Protein AF-0000000077158196 (afdb_homodimer)

Nearest PDB structures (foldseek):
  5yhv-assembly1_B  TM=9.139E-01  e=1.068E-22  Mycobacterium tuberculosis H37Rv
  5yhv-assembly1_D  TM=9.106E-01  e=1.189E-20  Mycobacterium tuberculosis H37Rv
  3t32-assembly1_B  TM=8.703E-01  e=7.965E-21  Bacillus anthracis str. 'Ames Ancestor'
  8juj-assembly1_A  TM=8.598E-01  e=1.607E-20  Bacillus cereus ATCC 14579
  8juj-assembly1_B  TM=8.607E-01  e=2.933E-20  Bacillus cereus ATCC 14579

Radius of gyration: 29.16 Å; Cα contacts (8 Å, |Δi|>4): 1876; chains: 2; bounding box: 58×90×70 Å

Secondary structure (DSSP, 8-state):
-PPPBPHHHHTPPPPHHHHHHHHHHHHHHH--SGGGGG--EE-S-----SPPPHHHHHHHHHTTT--SPPPTT--HHHHHHHHHHHHHHH-----GGGEEEESSHHHHHHHHHHHB-SEEEEEES--TTHHHHHHHTT--EEEEE--TTSS--HHHHHHHHHH---S-EEEEEESS-TTT-----HHHHHHHHHHHHHHTEEEEEE-TTGGG-SSGGG---HHHHSTTTEEEEEESTTTTS-GGG--EEEEPPTT-HHHHHHHHHHHHHHTS-S-HHHHHHHHHHHS--HHHHHHHHHHHHHHHHHHHHHHHHHHTSTT-EE---SSTTEEEEE-GGGHHHHHHTT--SHHHHHHHHHSTTT-EE-EEGGGGT--TT--EEEEE---S-HHHHHHHHHHS---SHHHHHHHHHHH-HHHHHHHHHHHHHHHHHHTTTHHHHHHHHTT-----/-PPPBPHHHHTPPPPHHHHHHHHHHHHHHH--SGGGGG--EE-S-----SPPPHHHHHHHHHTTT--SPPPTT--HHHHHHHHHHHHHHH-----GGGEEEES-HHHHHHHHHHHB-SEEEEEES--TTHHHHHHHTT--EEEEE--TTSS--HHHHHHHHHH---S-EEEEEESS-TTT-----HHHHHHHHHHHHHHTEEEEEE-TTGGG-SSGGG---HHHHSTTTEEEEEESTTTTS-GGG--EEEEPPTT-HHHHHHHHHHHHHHTS-S-HHHHHHHHHHHS--HHHHHHHHHHHHHHHHHHHHHHHHHHTSTT-EE---SSTTEEEEE-GGGHHHHHHTT--SHHHHHHHHHSTTT-EE-EEGGGGT--TT--EEEEE---S-HHHHHHHHHHS---SHHHHHHHHHHH-HHHHHHHHHHHHHHHHHHTTTHHHHHHHHTT-----

pLDDT: mean 91.24, std 12.98, range [27.39, 98.94]

Foldseek 3Di:
DDDDDDVLVVPQDDQLVVVLVVLQVQQLPPFPDPLCPVGFLDFADFFFQADQFPLLVVLLVVCVVVPDFAALQAHPLLLVLQQVLCCVQAVDNADSLQKGKFLAVLVVVLLVLLVDDDEEEEEPLAALSPVSSCSSSPHHYDYQYDDPLSDGDLVSVLVVLVPGPILEYEYEAEAVGPQALDHDFPVNLLSNLVSCVVRVYAYEYEDQFLLLQLPNVRDHGNCVNNQQRYKYKYFCGALSSPNVLRMIMIGHGPPCVVVSVVSSVSSCVPPNHRDNSSSSSCSVCSHDDPSNVVSSNLSSNLLLLLQVLLQVLQPVQPPKHKRRHRGRQKIKIFNVSCLVLCVVLVNQFLVSVQVLCCHPPNNHHWAASVSSVHDRRGNMTMTGRNQFNNHVLSVVCVVPPQDDNVSSNVSCVVTPVSSVSNSVSVSVVSVCSVVVVSVVSVVVVVPDCDDD/DDDDDDPLVVPQDPQLVVVLVVLQVQQLPPFPDPLCPVGFLDFADAFFQADQFPLLVVLLVVCVVVPDFAALQAHPLLLVLQQVLCCVQAVDNADSLQKGKFLAVLVVVLLVLLVDDDEEEEEPLAALSPVSSCSSSPHHYDYQYDDPLSDGDLVSVLVVLVPGPILEYEYEAEAVGPQALDHDFPVNLLSNLVSCVVRVYAYEYEDQFLLLQLPNVRDHGNCVNNQQRYKYKYFCGALSSPNVLRMIMIGHGPPCVVVSVVSSVSSCVPPNHRDNSSSSSCSVCSHDDPSNVVSSNLSSNLLLLLQVLLQVLQPVQPPKHKRRHRGRQKIKIFNVSCLVLCVVLVNQFLVSVQVLCCHPPNNHHWAASVSSVHDRRGNMTMTGRNQFNNHVLSVVCVVPPDDDNVSSNVSCVVTPVSSVSNSVSVSVVSVCSVVVVSVVSVVVVVPDCPDD

Sequence (904 aa):
MKFVVDQQVEDIEMPENLKLNTFLQEFHSDCTHPECGFGFYGFAFGQSPFPVPRLIQEALIKNVNKGEYAAVPGIPELRNAISKYNKHYFGMDVSPDRIYVGPGTKELIFNLLEILHGTVILPTPAWLGYLPQIRFLKKNYHMLPTRANKKIAPNDLRRLALRLQDRQKILILNNPHNPTGLLYNRLELEEIADVCRELNITVISDEIYAQTTYDFSKFVSMGKIYPEGTFVTNGLSKSHAAGGYRLGYVILPQHATDLRTQFKKILATEYTAVSTPIQHAAVPGFEISHEMDEYFEITRNIHKIMGEYTYHRLTSIDGIKATKPEATFYLLADFNAYAPELQKAKIRTSQKLSESLIVHPYHTAIVGGDSLVLERTDFSARIAYVDYDGAAVYQNYQENRPKTHSERTEFVTKNAPKIVSGLDMIEKFFGSLKKDAVDELMLIKNNLKIPNMKFVVDQQVEDIEMPENLKLNTFLQEFHSDCTHPECGFGFYGFAFGQSPFPVPRLIQEALIKNVNKGEYAAVPGIPELRNAISKYNKHYFGMDVSPDRIYVGPGTKELIFNLLEILHGTVILPTPAWLGYLPQIRFLKKNYHMLPTRANKKIAPNDLRRLALRLQDRQKILILNNPHNPTGLLYNRLELEEIADVCRELNITVISDEIYAQTTYDFSKFVSMGKIYPEGTFVTNGLSKSHAAGGYRLGYVILPQHATDLRTQFKKILATEYTAVSTPIQHAAVPGFEISHEMDEYFEITRNIHKIMGEYTYHRLTSIDGIKATKPEATFYLLADFNAYAPELQKAKIRTSQKLSESLIVHPYHTAIVGGDSLVLERTDFSARIAYVDYDGAAVYQNYQENRPKTHSERTEFVTKNAPKIVSGLDMIEKFFGSLKKDAVDELMLIKNNLKIPN

Organism: Nitrosopumilus maritimus (strain SCM1) (NCBI:txid436308)

Solvent-accessible surface area (backbone atoms only — not comparable to full-atom values): 45191 Å² total; per-residue (Å²): 113,85,81,56,60,28,64,56,58,72,67,48,66,69,40,44,66,55,48,49,50,49,48,55,54,52,48,59,70,66,49,80,50,75,82,38,73,83,51,62,26,52,18,49,64,84,55,49,44,39,61,40,48,65,62,27,34,53,34,29,55,75,27,53,67,41,20,55,72,41,49,48,48,42,49,67,69,35,33,46,22,46,25,52,34,34,32,72,78,55,67,32,89,51,62,41,89,41,36,36,42,29,47,17,44,61,28,47,52,49,52,48,59,64,39,44,41,52,36,34,37,40,48,31,67,27,53,48,65,55,61,53,41,37,53,56,70,67,48,55,68,46,79,39,76,34,48,96,85,68,40,83,47,48,68,58,52,45,56,52,54,70,72,50,82,58,90,30,36,34,36,56,42,57,46,33,23,55,43,36,2,38,65,64,43,63,68,59,48,48,50,42,39,51,46,25,64,73,66,52,35,34,31,44,34,40,29,49,32,49,66,25,26,55,61,57,88,55,64,60,50,61,44,62,75,34,34,53,43,17,33,34,28,28,54,31,36,47,62,41,10,21,39,4,54,27,42,12,32,36,36,55,28,53,81,44,63,73,53,50,58,53,50,50,40,51,44,42,58,41,44,41,34,46,33,27,26,52,47,55,9,44,26,59,67,31,39,93,46,69,68,56,52,51,51,39,52,54,54,19,49,52,35,44,50,42,44,51,52,52,44,53,58,48,50,65,37,87,67,33,44,58,42,71,52,46,18,48,53,30,21,27,35,35,43,54,72,43,45,68,50,33,43,74,62,69,36,70,31,9,58,48,46,30,55,60,33,40,35,89,90,39,21,26,38,48,35,25,13,43,46,23,64,40,57,49,71,36,40,28,29,34,41,21,66,44,45,45,57,26,57,59,43,52,52,50,42,73,75,55,67,64,84,46,72,69,43,40,52,51,48,41,58,71,52,24,48,46,50,52,51,28,53,50,29,53,52,49,51,58,54,40,47,71,69,67,55,42,68,61,61,58,64,57,51,80,69,56,84,71,84,132,113,87,82,57,59,29,66,57,58,70,67,48,66,70,40,44,65,56,50,48,49,49,47,54,54,52,49,56,70,67,49,80,51,76,82,38,73,82,49,60,26,52,18,49,65,86,55,50,44,40,61,38,48,64,62,25,33,54,35,30,54,75,28,53,67,41,21,54,70,42,49,48,48,42,49,68,69,36,32,46,22,46,24,51,35,35,32,73,78,55,66,32,88,50,62,40,90,42,36,34,42,28,47,17,44,63,29,46,52,48,52,48,58,66,39,44,41,51,37,35,37,39,47,30,67,27,52,49,66,56,61,54,41,40,53,58,69,66,47,53,70,46,78,40,76,34,48,97,86,68,43,83,48,46,67,61,52,45,56,54,54,70,70,49,84,60,92,29,35,34,35,56,42,56,45,33,24,55,42,36,3,38,64,66,44,62,68,60,49,48,49,42,41,50,46,25,64,73,67,51,35,34,32,43,32,40,29,49,31,50,68,24,26,54,59,60,88,54,65,62,50,61,45,62,75,33,34,52,40,17,33,35,27,29,54,32,35,48,64,41,10,21,38,4,53,28,42,12,32,36,36,55,28,53,80,44,64,73,53,50,60,53,51,49,40,51,44,43,59,40,44,41,35,45,33,27,26,52,47,55,11,45,26,58,67,32,39,93,47,69,67,57,52,50,50,39,50,51,52,19,50,50,34,43,50,42,45,52,51,51,43,51,58,49,49,66,38,88,66,32,44,59,42,72,52,45,18,47,52,30,20,27,37,35,42,53,72,44,45,68,51,32,44,74,61,69,36,69,31,10,58,48,46,29,54,61,33,41,36,88,90,39,20,24,37,47,34,24,15,42,48,23,64,38,55,51,70,36,39,29,28,33,42,21,68,45,46,44,59,25,55,59,43,53,52,50,41,73,75,56,67,61,82,45,72,68,43,41,52,50,47,40,58,72,52,24,48,44,52,51,51,31,52,49,28,52,50,49,52,59,53,41,49,70,69,68,57,41,66,61,60,59,64,58,51,80,68,56,84,72,82,130

Structure (mmCIF, N/CA/C/O backbone):
data_AF-0000000077158196-model_v1
#
loop_
_entity.id
_entity.type
_entity.pdbx_description
1 polymer Aminotransferase
#
loop_
_atom_site.group_PDB
_atom_site.id
_atom_site.type_symbol
_atom_site.label_atom_id
_atom_site.label_alt_id
_atom_site.label_comp_id
_atom_site.label_asym_id
_atom_site.label_entity_id
_atom_site.label_seq_id
_atom_site.pdbx_PDB_ins_code
_atom_site.Cartn_x
_atom_site.Cartn_y
_atom_site.Cartn_z
_atom_site.occupancy
_atom_site.B_iso_or_equiv
_atom_site.auth_seq_id
_atom_site.auth_comp_id
_atom_site.auth_asym_id
_atom_site.auth_atom_id
_atom_site.pdbx_PDB_model_num
ATOM 1 N N . MET A 1 1 ? -25.953 11.32 -9.82 1 73.56 1 MET A N 1
ATOM 2 C CA . MET A 1 1 ? -24.781 11.828 -10.523 1 73.56 1 MET A CA 1
ATOM 3 C C . MET A 1 1 ? -24.016 10.703 -11.195 1 73.56 1 MET A C 1
ATOM 5 O O . MET A 1 1 ? -23.891 9.609 -10.641 1 73.56 1 MET A O 1
ATOM 9 N N . LYS A 1 2 ? -23.797 10.836 -12.477 1 79.88 2 LYS A N 1
ATOM 10 C CA . LYS A 1 2 ? -22.984 9.875 -13.219 1 79.88 2 LYS A CA 1
ATOM 11 C C . LYS A 1 2 ? -21.516 10.266 -13.188 1 79.88 2 LYS A C 1
ATOM 13 O O . LYS A 1 2 ? -21.172 11.43 -13.406 1 79.88 2 LYS A O 1
ATOM 18 N N . PHE A 1 3 ? -20.719 9.391 -12.719 1 82.5 3 PHE A N 1
ATOM 19 C CA . PHE A 1 3 ? -19.297 9.664 -12.641 1 82.5 3 PHE A CA 1
ATOM 20 C C . PHE A 1 3 ? -18.594 9.25 -13.93 1 82.5 3 PHE A C 1
ATOM 22 O O . PHE A 1 3 ? -18.922 8.219 -14.523 1 82.5 3 PHE A O 1
ATOM 29 N N . VAL A 1 4 ? -17.734 10.117 -14.375 1 79.44 4 VAL A N 1
ATOM 30 C CA . VAL A 1 4 ? -16.953 9.82 -15.57 1 79.44 4 VAL A CA 1
ATOM 31 C C . VAL A 1 4 ? -15.617 9.211 -15.172 1 79.44 4 VAL A C 1
ATOM 33 O O . VAL A 1 4 ? -14.867 9.805 -14.391 1 79.44 4 VAL A O 1
ATOM 36 N N . VAL A 1 5 ? -15.398 8 -15.641 1 79.62 5 VAL A N 1
ATOM 37 C CA . VAL A 1 5 ? -14.172 7.277 -15.336 1 79.62 5 VAL A CA 1
ATOM 38 C C . VAL A 1 5 ? -13.219 7.352 -16.531 1 79.62 5 VAL A C 1
ATOM 40 O O . VAL A 1 5 ? -13.664 7.469 -17.672 1 79.62 5 VAL A O 1
ATOM 43 N N . ASP A 1 6 ? -11.992 7.441 -16.219 1 77.5 6 ASP A N 1
ATOM 44 C CA . ASP A 1 6 ? -10.992 7.477 -17.281 1 77.5 6 ASP A CA 1
ATOM 45 C C . ASP A 1 6 ? -11.117 6.258 -18.188 1 77.5 6 ASP A C 1
ATOM 47 O O . ASP A 1 6 ? -11.359 5.148 -17.719 1 77.5 6 ASP A O 1
ATOM 51 N N . GLN A 1 7 ? -11 6.457 -19.438 1 70.25 7 GLN A N 1
ATOM 52 C CA . GLN A 1 7 ? -11.188 5.426 -20.453 1 70.25 7 GLN A CA 1
ATOM 53 C C . GLN A 1 7 ? -10.234 4.258 -20.219 1 70.25 7 GLN A C 1
ATOM 55 O O . GLN A 1 7 ? -10.586 3.102 -20.469 1 70.25 7 GLN A O 1
ATOM 60 N N . GLN A 1 8 ? -9.086 4.625 -19.719 1 69.25 8 GLN A N 1
ATOM 61 C CA . GLN A 1 8 ? -8.094 3.582 -19.469 1 69.25 8 GLN A CA 1
ATOM 62 C C . GLN A 1 8 ? -8.594 2.588 -18.422 1 69.25 8 GLN A C 1
ATOM 64 O O . GLN A 1 8 ? -8.273 1.398 -18.484 1 69.25 8 GLN A O 1
ATOM 69 N N . VAL A 1 9 ? -9.359 3.066 -17.578 1 70 9 VAL A N 1
ATOM 70 C CA . VAL A 1 9 ? -9.891 2.234 -16.5 1 70 9 VAL A CA 1
ATOM 71 C C . VAL A 1 9 ? -11.039 1.373 -17.031 1 70 9 VAL A C 1
ATOM 73 O O . VAL A 1 9 ? -11.148 0.197 -16.688 1 70 9 VAL A O 1
ATOM 76 N N . GLU A 1 10 ? -11.766 1.949 -17.875 1 68.81 10 GLU A N 1
ATOM 77 C CA . GLU A 1 10 ? -12.898 1.229 -18.453 1 68.81 10 GLU A CA 1
ATOM 78 C C . GLU A 1 10 ? -12.43 0.045 -19.297 1 68.81 10 GLU A C 1
ATOM 80 O O . GLU A 1 10 ? -13.102 -0.982 -19.375 1 68.81 10 GLU A O 1
ATOM 85 N N . ASP A 1 11 ? -11.258 0.21 -19.812 1 64.81 11 ASP A N 1
ATOM 86 C CA . ASP A 1 11 ? -10.766 -0.783 -20.766 1 64.81 11 ASP A CA 1
ATOM 87 C C . ASP A 1 11 ? -10.039 -1.915 -20.031 1 64.81 11 ASP A C 1
ATOM 89 O O . ASP A 1 11 ? -9.703 -2.934 -20.641 1 64.81 11 ASP A O 1
ATOM 93 N N . ILE A 1 12 ? -9.852 -1.653 -18.781 1 66.25 12 ILE A N 1
ATOM 94 C CA . ILE A 1 12 ? -9.133 -2.684 -18.047 1 66.25 12 ILE A CA 1
ATOM 95 C C . ILE A 1 12 ? -10.078 -3.838 -17.719 1 66.25 12 ILE A C 1
ATOM 97 O O . ILE A 1 12 ? -11.18 -3.621 -17.203 1 66.25 12 ILE A O 1
ATOM 101 N N . GLU A 1 13 ? -9.68 -4.988 -18.297 1 64.31 13 GLU A N 1
ATOM 102 C CA . GLU A 1 13 ? -10.43 -6.188 -17.922 1 64.31 13 GLU A CA 1
ATOM 103 C C . GLU A 1 13 ? -10.242 -6.527 -16.453 1 64.31 13 GLU A C 1
ATOM 105 O O . GLU A 1 13 ? -9.227 -6.156 -15.852 1 64.31 13 GLU A O 1
ATOM 110 N N . MET A 1 14 ? -11.234 -6.98 -15.891 1 65.62 14 MET A N 1
ATOM 111 C CA . MET A 1 14 ? -11.133 -7.48 -14.523 1 65.62 14 MET A CA 1
ATOM 112 C C . MET A 1 14 ? -9.953 -8.43 -14.375 1 65.62 14 MET A C 1
ATOM 114 O O . MET A 1 14 ? -9.773 -9.336 -15.195 1 65.62 14 MET A O 1
ATOM 118 N N . PRO A 1 15 ? -9.109 -8.008 -13.359 1 61.53 15 PRO A N 1
ATOM 119 C CA . PRO A 1 15 ? -8.023 -8.969 -13.148 1 61.53 15 PRO A CA 1
ATOM 120 C C . PRO A 1 15 ? -8.539 -10.398 -12.953 1 61.53 15 PRO A C 1
ATOM 122 O O . PRO A 1 15 ? -9.602 -10.602 -12.367 1 61.53 15 PRO A O 1
ATOM 125 N N . GLU A 1 16 ? -7.863 -11.211 -13.586 1 62.12 16 GLU A N 1
ATOM 126 C CA . GLU A 1 16 ? -8.266 -12.617 -13.625 1 62.12 16 GLU A CA 1
ATOM 127 C C . GLU A 1 16 ? -8.461 -13.164 -12.211 1 62.12 16 GLU A C 1
ATOM 129 O O . GLU A 1 16 ? -9.359 -13.984 -11.984 1 62.12 16 GLU A O 1
ATOM 134 N N . ASN A 1 17 ? -7.664 -12.617 -11.281 1 60.25 17 ASN A N 1
ATOM 135 C CA . ASN A 1 17 ? -7.816 -13.062 -9.906 1 60.25 17 ASN A CA 1
ATOM 136 C C . ASN A 1 17 ? -9.188 -12.703 -9.352 1 60.25 17 ASN A C 1
ATOM 138 O O . ASN A 1 17 ? -9.797 -13.484 -8.617 1 60.25 17 ASN A O 1
ATOM 142 N N . LEU A 1 18 ? -9.57 -11.5 -9.648 1 61.88 18 LEU A N 1
ATOM 143 C CA . LEU A 1 18 ? -10.883 -11.062 -9.188 1 61.88 18 LEU A CA 1
ATOM 144 C C . LEU A 1 18 ? -11.992 -11.844 -9.891 1 61.88 18 LEU A C 1
ATOM 146 O O . LEU A 1 18 ? -13 -12.195 -9.273 1 61.88 18 LEU A O 1
ATOM 150 N N . LYS A 1 19 ? -11.727 -12.07 -11.172 1 64.12 19 LYS A N 1
ATOM 151 C CA . LYS A 1 19 ? -12.688 -12.875 -11.914 1 64.12 19 LYS A CA 1
ATOM 152 C C . LYS A 1 19 ? -12.859 -14.25 -11.273 1 64.12 19 LYS A C 1
ATOM 154 O O . LYS A 1 19 ? -13.984 -14.719 -11.078 1 64.12 19 LYS A O 1
ATOM 159 N N . LEU A 1 20 ? -11.75 -14.758 -10.93 1 64.94 20 LEU A N 1
ATOM 160 C CA . LEU A 1 20 ? -11.75 -16.078 -10.32 1 64.94 20 LEU A CA 1
ATOM 161 C C . LEU A 1 20 ? -12.477 -16.062 -8.977 1 64.94 20 LEU A C 1
ATOM 163 O O . LEU A 1 20 ? -13.297 -16.938 -8.703 1 64.94 20 LEU A O 1
ATOM 167 N N . ASN A 1 21 ? -12.156 -15.031 -8.203 1 61.69 21 ASN A N 1
ATOM 168 C CA . ASN A 1 21 ? -12.773 -14.922 -6.883 1 61.69 21 ASN A CA 1
ATOM 169 C C . ASN A 1 21 ? -14.289 -14.734 -6.988 1 61.69 21 ASN A C 1
ATOM 171 O O . ASN A 1 21 ? -15.047 -15.344 -6.234 1 61.69 21 ASN A O 1
ATOM 175 N N . THR A 1 22 ? -14.57 -13.867 -7.879 1 57.78 22 THR A N 1
ATOM 176 C CA . THR A 1 22 ? -15.992 -13.625 -8.109 1 57.78 22 THR A CA 1
ATOM 177 C C . THR A 1 22 ? -16.688 -14.898 -8.562 1 57.78 22 THR A C 1
ATOM 179 O O . THR A 1 22 ? -17.781 -15.227 -8.07 1 57.78 22 THR A O 1
ATOM 182 N N . PHE A 1 23 ? -15.992 -15.516 -9.43 1 59.34 23 PHE A N 1
ATOM 183 C CA . PHE A 1 23 ? -16.531 -16.766 -9.945 1 59.34 23 PHE A CA 1
ATOM 184 C C . PHE A 1 23 ? -16.703 -17.797 -8.836 1 59.34 23 PHE A C 1
ATOM 186 O O . PHE A 1 23 ? -17.75 -18.422 -8.711 1 59.34 23 PHE A O 1
ATOM 193 N N . LEU A 1 24 ? -15.758 -17.906 -8.008 1 67.5 24 LEU A N 1
ATOM 194 C CA . LEU A 1 24 ? -15.789 -18.875 -6.918 1 67.5 24 LEU A CA 1
ATOM 195 C C . LEU A 1 24 ? -16.875 -18.516 -5.906 1 67.5 24 LEU A C 1
ATOM 197 O O . LEU A 1 24 ? -17.562 -19.406 -5.395 1 67.5 24 LEU A O 1
ATOM 201 N N . GLN A 1 25 ? -17 -17.25 -5.66 1 59.78 25 GLN A N 1
ATOM 202 C CA . GLN A 1 25 ? -18.031 -16.812 -4.723 1 59.78 25 GLN A CA 1
ATOM 203 C C . GLN A 1 25 ? -19.422 -17.016 -5.297 1 59.78 25 GLN A C 1
ATOM 205 O O . GLN A 1 25 ? -20.328 -17.484 -4.602 1 59.78 25 GLN A O 1
ATOM 210 N N . GLU A 1 26 ? -19.594 -16.625 -6.5 1 56.56 26 GLU A N 1
ATOM 211 C CA . GLU A 1 26 ? -20.875 -16.734 -7.164 1 56.56 26 GLU A CA 1
ATOM 212 C C . GLU A 1 26 ? -21.297 -18.188 -7.316 1 56.56 26 GLU A C 1
ATOM 214 O O . GLU A 1 26 ? -22.469 -18.531 -7.125 1 56.56 26 GLU A O 1
ATOM 219 N N . PHE A 1 27 ? -20.453 -18.984 -7.617 1 57.09 27 PHE A N 1
ATOM 220 C CA . PHE A 1 27 ? -20.781 -20.406 -7.801 1 57.09 27 PHE A CA 1
ATOM 221 C C . PHE A 1 27 ? -21.203 -21.031 -6.48 1 57.09 27 PHE A C 1
ATOM 223 O O . PHE A 1 27 ? -22.141 -21.828 -6.441 1 57.09 27 PHE A O 1
ATOM 230 N N . HIS A 1 28 ? -20.5 -20.703 -5.461 1 58.88 28 HIS A N 1
ATOM 231 C CA . HIS A 1 28 ? -20.891 -21.234 -4.16 1 58.88 28 HIS A CA 1
ATOM 232 C C . HIS A 1 28 ? -22.344 -20.891 -3.844 1 58.88 28 HIS A C 1
ATOM 234 O O . HIS A 1 28 ? -23.078 -21.734 -3.328 1 58.88 28 HIS A O 1
ATOM 240 N N . SER A 1 29 ? -22.797 -19.875 -4.301 1 55.72 29 SER A N 1
ATOM 241 C CA . SER A 1 29 ? -24.125 -19.391 -3.953 1 55.72 29 SER A CA 1
ATOM 242 C C . SER A 1 29 ? -25.203 -20.062 -4.809 1 55.72 29 SER A C 1
ATOM 244 O O . SER A 1 29 ? -26.297 -20.328 -4.332 1 55.72 29 SER A O 1
ATOM 246 N N . ASP A 1 30 ? -24.891 -20.5 -5.941 1 60.06 30 ASP A N 1
ATOM 247 C CA . ASP A 1 30 ? -25.938 -20.891 -6.867 1 60.06 30 ASP A CA 1
ATOM 248 C C . ASP A 1 30 ? -26.094 -22.422 -6.906 1 60.06 30 ASP A C 1
ATOM 250 O O . ASP A 1 30 ? -27.078 -22.938 -7.426 1 60.06 30 ASP A O 1
ATOM 254 N N . CYS A 1 31 ? -25.094 -23.078 -6.406 1 64.5 31 CYS A N 1
ATOM 255 C CA . CYS A 1 31 ? -25.203 -24.531 -6.457 1 64.5 31 CYS A CA 1
ATOM 256 C C . CYS A 1 31 ? -26.094 -25.062 -5.34 1 64.5 31 CYS A C 1
ATOM 258 O O . CYS A 1 31 ? -25.781 -24.922 -4.16 1 64.5 31 CYS A O 1
ATOM 260 N N . THR A 1 32 ? -27.297 -25.531 -5.691 1 65.25 32 THR A N 1
ATOM 261 C CA . THR A 1 32 ? -28.312 -25.969 -4.73 1 65.25 32 THR A CA 1
ATOM 262 C C . THR A 1 32 ? -28.156 -27.453 -4.43 1 65.25 32 THR A C 1
ATOM 264 O O . THR A 1 32 ? -28.859 -28 -3.566 1 65.25 32 THR A O 1
ATOM 267 N N . HIS A 1 33 ? -27.219 -28.016 -5.168 1 72.75 33 HIS A N 1
ATOM 268 C CA . HIS A 1 33 ? -27.031 -29.438 -4.895 1 72.75 33 HIS A CA 1
ATOM 269 C C . HIS A 1 33 ? -26.422 -29.656 -3.516 1 72.75 33 HIS A C 1
ATOM 271 O O . HIS A 1 33 ? -25.531 -28.906 -3.104 1 72.75 33 HIS A O 1
ATOM 277 N N . PRO A 1 34 ? -26.953 -30.547 -2.799 1 69.31 34 PRO A N 1
ATOM 278 C CA . PRO A 1 34 ? -26.438 -30.781 -1.447 1 69.31 34 PRO A CA 1
ATOM 279 C C . PRO A 1 34 ? -24.938 -31.016 -1.417 1 69.31 34 PRO A C 1
ATOM 281 O O . PRO A 1 34 ? -24.266 -30.625 -0.458 1 69.31 34 PRO A O 1
ATOM 284 N N . GLU A 1 35 ? -24.422 -31.625 -2.521 1 70.44 35 GLU A N 1
ATOM 285 C CA . GLU A 1 35 ? -23 -31.938 -2.582 1 70.44 35 GLU A CA 1
ATOM 286 C C . GLU A 1 35 ? -22.156 -30.672 -2.768 1 70.44 35 GLU A C 1
ATOM 288 O O . GLU A 1 35 ? -20.938 -30.703 -2.637 1 70.44 35 GLU A O 1
ATOM 293 N N . CYS A 1 36 ? -22.938 -29.641 -2.926 1 72.38 36 CYS A N 1
ATOM 294 C CA . CYS A 1 36 ? -22.203 -28.391 -3.172 1 72.38 36 CYS A CA 1
ATOM 295 C C . CYS A 1 36 ? -21.906 -27.672 -1.864 1 72.38 36 CYS A C 1
ATOM 297 O O . CYS A 1 36 ? -21.219 -26.641 -1.859 1 72.38 36 CYS A O 1
ATOM 299 N N . GLY A 1 37 ? -22.281 -28.203 -0.825 1 73.19 37 GLY A N 1
ATOM 300 C CA . GLY A 1 37 ? -22.125 -27.578 0.479 1 73.19 37 GLY A CA 1
ATOM 301 C C . GLY A 1 37 ? -20.688 -27.516 0.938 1 73.19 37 GLY A C 1
ATOM 302 O O . GLY A 1 37 ? -20.312 -26.625 1.713 1 73.19 37 GLY A O 1
ATOM 303 N N . PHE A 1 38 ? -19.828 -28.484 0.391 1 75.38 38 PHE A N 1
ATOM 304 C CA . PHE A 1 38 ? -18.469 -28.484 0.893 1 75.38 38 PHE A CA 1
ATOM 305 C C . PHE A 1 38 ? -17.625 -27.453 0.154 1 75.38 38 PHE A C 1
ATOM 307 O O . PHE A 1 38 ? -16.484 -27.172 0.547 1 75.38 38 PHE A O 1
ATOM 314 N N . GLY A 1 39 ? -18.25 -27.016 -0.912 1 80.69 39 GLY A N 1
ATOM 315 C CA . GLY A 1 39 ? -17.516 -26.031 -1.685 1 80.69 39 GLY A CA 1
ATOM 316 C C . GLY A 1 39 ? -16.844 -26.625 -2.91 1 80.69 39 GLY A C 1
ATOM 317 O O . GLY A 1 39 ? -17.5 -27.266 -3.73 1 80.69 39 GLY A O 1
ATOM 318 N N . PHE A 1 40 ? -15.586 -26.328 -3.111 1 85.94 40 PHE A N 1
ATOM 319 C CA . PHE A 1 40 ? -14.859 -26.781 -4.293 1 85.94 40 PHE A CA 1
ATOM 320 C C . PHE A 1 40 ? -13.445 -27.219 -3.924 1 85.94 40 PHE A C 1
ATOM 322 O O . PHE A 1 40 ? -12.945 -26.875 -2.85 1 85.94 40 PHE A O 1
ATOM 329 N N . TYR A 1 41 ? -12.898 -28.062 -4.809 1 89.5 41 TYR A N 1
ATOM 330 C CA . TYR A 1 41 ? -11.469 -28.344 -4.777 1 89.5 41 TYR A CA 1
ATOM 331 C C . TYR A 1 41 ? -10.672 -27.172 -5.352 1 89.5 41 TYR A C 1
ATOM 333 O O . TYR A 1 41 ? -10.852 -26.812 -6.516 1 89.5 41 TYR A O 1
ATOM 341 N N . GLY A 1 42 ? -9.805 -26.578 -4.531 1 90.25 42 GLY A N 1
ATOM 342 C CA . GLY A 1 42 ? -9.18 -25.312 -4.871 1 90.25 42 GLY A CA 1
ATOM 343 C C . GLY A 1 42 ? -7.828 -25.469 -5.539 1 90.25 42 GLY A C 1
ATOM 344 O O . GLY A 1 42 ? -6.812 -25.625 -4.859 1 90.25 42 GLY A O 1
ATOM 345 N N . PHE A 1 43 ? -7.789 -25.344 -6.887 1 94.31 43 PHE A N 1
ATOM 346 C CA . PHE A 1 43 ? -6.531 -25.359 -7.625 1 94.31 43 PHE A CA 1
ATOM 347 C C . PHE A 1 43 ? -6.258 -23.984 -8.242 1 94.31 43 PHE A C 1
ATOM 349 O O . PHE A 1 43 ? -5.273 -23.812 -8.961 1 94.31 43 PHE A O 1
ATOM 356 N N . ALA A 1 44 ? -7.074 -23 -7.918 1 90.25 44 ALA A N 1
ATOM 357 C CA . ALA A 1 44 ? -6.984 -21.719 -8.602 1 90.25 44 ALA A CA 1
ATOM 358 C C . ALA A 1 44 ? -6.16 -20.719 -7.793 1 90.25 44 ALA A C 1
ATOM 360 O O . ALA A 1 44 ? -5.367 -19.969 -8.352 1 90.25 44 ALA A O 1
ATOM 361 N N . PHE A 1 45 ? -6.293 -20.688 -6.508 1 83.75 45 PHE A N 1
ATOM 362 C CA . PHE A 1 45 ? -5.645 -19.672 -5.684 1 83.75 45 PHE A CA 1
ATOM 363 C C . PHE A 1 45 ? -4.234 -20.094 -5.309 1 83.75 45 PHE A C 1
ATOM 365 O O . PHE A 1 45 ? -4.016 -21.234 -4.867 1 83.75 45 PHE A O 1
ATOM 372 N N . GLY A 1 46 ? -3.338 -19.266 -5.535 1 88.44 46 GLY A N 1
ATOM 373 C CA . GLY A 1 46 ? -1.934 -19.547 -5.285 1 88.44 46 GLY A CA 1
ATOM 374 C C . GLY A 1 46 ? -1.408 -18.875 -4.027 1 88.44 46 GLY A C 1
ATOM 375 O O . GLY A 1 46 ? -0.565 -17.969 -4.105 1 88.44 46 GLY A O 1
ATOM 376 N N . GLN A 1 47 ? -1.812 -19.312 -2.883 1 92.44 47 GLN A N 1
ATOM 377 C CA . GLN A 1 47 ? -1.352 -18.828 -1.585 1 92.44 47 GLN A CA 1
ATOM 378 C C . GLN A 1 47 ? -0.722 -19.953 -0.773 1 92.44 47 GLN A C 1
ATOM 380 O O . GLN A 1 47 ? -1.298 -21.047 -0.654 1 92.44 47 GLN A O 1
ATOM 385 N N . SER A 1 48 ? 0.506 -19.672 -0.281 1 96.62 48 SER A N 1
ATOM 386 C CA . SER A 1 48 ? 1.141 -20.672 0.582 1 96.62 48 SER A CA 1
ATOM 387 C C . SER A 1 48 ? 0.254 -21.016 1.773 1 96.62 48 SER A C 1
ATOM 389 O O . SER A 1 48 ? -0.233 -20.125 2.471 1 96.62 48 SER A O 1
ATOM 391 N N . PRO A 1 49 ? 0.033 -22.281 2.014 1 97.06 49 PRO A N 1
ATOM 392 C CA . PRO A 1 49 ? -0.939 -22.672 3.037 1 97.06 49 PRO A CA 1
ATOM 393 C C . PRO A 1 49 ? -0.332 -22.719 4.438 1 97.06 49 PRO A C 1
ATOM 395 O O . PRO A 1 49 ? -1.051 -22.922 5.418 1 97.06 49 PRO A O 1
ATOM 398 N N . PHE A 1 50 ? 0.914 -22.531 4.605 1 98.56 50 PHE A N 1
ATOM 399 C CA . PHE A 1 50 ? 1.616 -22.781 5.859 1 98.56 50 PHE A CA 1
ATOM 400 C C . PHE A 1 50 ? 1.412 -21.625 6.828 1 98.56 50 PHE A C 1
ATOM 402 O O . PHE A 1 50 ? 0.99 -20.531 6.426 1 98.56 50 PHE A O 1
ATOM 409 N N . PRO A 1 51 ? 1.653 -21.859 8.102 1 98.06 51 PRO A N 1
ATOM 410 C CA . PRO A 1 51 ? 1.58 -20.75 9.062 1 98.06 51 PRO A CA 1
ATOM 411 C C . PRO A 1 51 ? 2.713 -19.734 8.883 1 98.06 51 PRO A C 1
ATOM 413 O O . PRO A 1 51 ? 3.824 -20.125 8.5 1 98.06 51 PRO A O 1
ATOM 416 N N . VAL A 1 52 ? 2.42 -18.516 9.195 1 98.75 52 VAL A N 1
ATOM 417 C CA . VAL A 1 52 ? 3.488 -17.531 9.297 1 98.75 52 VAL A CA 1
ATOM 418 C C . VAL A 1 52 ? 4.535 -18 10.305 1 98.75 52 VAL A C 1
ATOM 420 O O . VAL A 1 52 ? 4.191 -18.453 11.398 1 98.75 52 VAL A O 1
ATOM 423 N N . PRO A 1 53 ? 5.805 -17.953 9.977 1 98.75 53 PRO A N 1
ATOM 424 C CA . PRO A 1 53 ? 6.844 -18.406 10.906 1 98.75 53 PRO A CA 1
ATOM 425 C C . PRO A 1 53 ? 6.727 -17.75 12.289 1 98.75 53 PRO A C 1
ATOM 427 O O . PRO A 1 53 ? 6.414 -16.562 12.391 1 98.75 53 PRO A O 1
ATOM 430 N N . ARG A 1 54 ? 7.031 -18.531 13.258 1 98.44 54 ARG A N 1
ATOM 431 C CA . ARG A 1 54 ? 6.891 -18.109 14.656 1 98.44 54 ARG A CA 1
ATOM 432 C C . ARG A 1 54 ? 7.699 -16.859 14.938 1 98.44 54 ARG A C 1
ATOM 434 O O . ARG A 1 54 ? 7.215 -15.945 15.617 1 98.44 54 ARG A O 1
ATOM 441 N N . LEU A 1 55 ? 8.922 -16.75 14.438 1 98.81 55 LEU A N 1
ATOM 442 C CA . LEU A 1 55 ? 9.805 -15.625 14.711 1 98.81 55 LEU A CA 1
ATOM 443 C C . LEU A 1 55 ? 9.211 -14.328 14.18 1 98.81 55 LEU A C 1
ATOM 445 O O . LEU A 1 55 ? 9.391 -13.266 14.781 1 98.81 55 LEU A O 1
ATOM 449 N N . ILE A 1 56 ? 8.531 -14.391 13.055 1 98.88 56 ILE A N 1
ATOM 450 C CA . ILE A 1 56 ? 7.879 -13.227 12.469 1 98.88 56 ILE A CA 1
ATOM 451 C C . ILE A 1 56 ? 6.695 -12.797 13.336 1 98.88 56 ILE A C 1
ATOM 453 O O . ILE A 1 56 ? 6.523 -11.609 13.617 1 98.88 56 ILE A O 1
ATOM 457 N N . GLN A 1 57 ? 5.867 -13.797 13.781 1 98.88 57 GLN A N 1
ATOM 458 C CA . GLN A 1 57 ? 4.719 -13.516 14.641 1 98.88 57 GLN A CA 1
ATOM 459 C C . GLN A 1 57 ? 5.16 -12.883 15.961 1 98.88 57 GLN A C 1
ATOM 461 O O . GLN A 1 57 ? 4.566 -11.898 16.406 1 98.88 57 GLN A O 1
ATOM 466 N N . GLU A 1 58 ? 6.227 -13.398 16.562 1 98.88 58 GLU A N 1
ATOM 467 C CA . GLU A 1 58 ? 6.734 -12.883 17.828 1 98.88 58 GLU A CA 1
ATOM 468 C C . GLU A 1 58 ? 7.238 -11.453 17.688 1 98.88 58 GLU A C 1
ATOM 470 O O . GLU A 1 58 ? 7.031 -10.617 18.578 1 98.88 58 GLU A O 1
ATOM 475 N N . ALA A 1 59 ? 7.906 -11.188 16.594 1 98.88 59 ALA A N 1
ATOM 476 C CA . ALA A 1 59 ? 8.391 -9.836 16.344 1 98.88 59 ALA A CA 1
ATOM 477 C C . ALA A 1 59 ? 7.234 -8.859 16.172 1 98.88 59 ALA A C 1
ATOM 479 O O . ALA A 1 59 ? 7.324 -7.699 16.594 1 98.88 59 ALA A O 1
ATOM 480 N N . LEU A 1 60 ? 6.176 -9.305 15.508 1 98.88 60 LEU A N 1
ATOM 481 C CA . LEU A 1 60 ? 5.008 -8.438 15.383 1 98.88 60 LEU A CA 1
ATOM 482 C C . LEU A 1 60 ? 4.418 -8.117 16.75 1 98.88 60 LEU A C 1
ATOM 484 O O . LEU A 1 60 ? 4.062 -6.969 17.016 1 98.88 60 LEU A O 1
ATOM 488 N N . ILE A 1 61 ? 4.332 -9.125 17.625 1 98.88 61 ILE A N 1
ATOM 489 C CA . ILE A 1 61 ? 3.809 -8.945 18.969 1 98.88 61 ILE A CA 1
ATOM 490 C C . ILE A 1 61 ? 4.633 -7.891 19.719 1 98.88 61 ILE A C 1
ATOM 492 O O . ILE A 1 61 ? 4.078 -7.043 20.422 1 98.88 61 ILE A O 1
ATOM 496 N N . LYS A 1 62 ? 5.941 -7.891 19.484 1 98.69 62 LYS A N 1
ATOM 497 C CA . LYS A 1 62 ? 6.855 -7.008 20.203 1 98.69 62 LYS A CA 1
ATOM 498 C C . LYS A 1 62 ? 6.781 -5.582 19.656 1 98.69 62 LYS A C 1
ATOM 500 O O . LYS A 1 62 ? 7.273 -4.645 20.297 1 98.69 62 LYS A O 1
ATOM 505 N N . ASN A 1 63 ? 6.137 -5.375 18.516 1 98.75 63 ASN A N 1
ATOM 506 C CA . ASN A 1 63 ? 6.211 -4.074 17.859 1 98.75 63 ASN A CA 1
ATOM 507 C C . ASN A 1 63 ? 4.82 -3.541 17.516 1 98.75 63 ASN A C 1
ATOM 509 O O . ASN A 1 63 ? 4.664 -2.783 16.547 1 98.75 63 ASN A O 1
ATOM 513 N N . VAL A 1 64 ? 3.826 -3.938 18.266 1 98.62 64 VAL A N 1
ATOM 514 C CA . VAL A 1 64 ? 2.443 -3.535 18.031 1 98.62 64 VAL A CA 1
ATOM 515 C C . VAL A 1 64 ? 2.271 -2.053 18.359 1 98.62 64 VAL A C 1
ATOM 517 O O . VAL A 1 64 ? 1.301 -1.425 17.922 1 98.62 64 VAL A O 1
ATOM 520 N N . ASN A 1 65 ? 3.236 -1.432 19.062 1 97.88 65 ASN A N 1
ATOM 521 C CA . ASN A 1 65 ? 3.133 -0.047 19.5 1 97.88 65 ASN A CA 1
ATOM 522 C C . ASN A 1 65 ? 3.732 0.917 18.484 1 97.88 65 ASN A C 1
ATOM 524 O O . ASN A 1 65 ? 3.717 2.133 18.688 1 97.88 65 ASN A O 1
ATOM 528 N N . LYS A 1 66 ? 4.254 0.386 17.375 1 97.38 66 LYS A N 1
ATOM 529 C CA . LYS A 1 66 ? 4.922 1.228 16.375 1 97.38 66 LYS A CA 1
ATOM 530 C C . LYS A 1 66 ? 3.91 1.945 15.492 1 97.38 66 LYS A C 1
ATOM 532 O O . LYS A 1 66 ? 3.725 1.577 14.328 1 97.38 66 LYS A O 1
ATOM 537 N N . GLY A 1 67 ? 3.398 3.061 16.031 1 96.25 67 GLY A N 1
ATOM 538 C CA . GLY A 1 67 ? 2.396 3.844 15.328 1 96.25 67 GLY A CA 1
ATOM 539 C C . GLY A 1 67 ? 2.994 4.91 14.43 1 96.25 67 GLY A C 1
ATOM 540 O O . GLY A 1 67 ? 2.281 5.539 13.648 1 96.25 67 GLY A O 1
ATOM 541 N N . GLU A 1 68 ? 4.273 5.094 14.398 1 94.5 68 GLU A N 1
ATOM 542 C CA . GLU A 1 68 ? 4.945 6.145 13.641 1 94.5 68 GLU A CA 1
ATOM 543 C C . GLU A 1 68 ? 5.246 5.688 12.211 1 94.5 68 GLU A C 1
ATOM 545 O O . GLU A 1 68 ? 5.473 4.5 11.969 1 94.5 68 GLU A O 1
ATOM 550 N N . TYR A 1 69 ? 5.273 6.609 11.32 1 92.38 69 TYR A N 1
ATOM 551 C CA . TYR A 1 69 ? 5.637 6.328 9.938 1 92.38 69 TYR A CA 1
ATOM 552 C C . TYR A 1 69 ? 7.07 5.816 9.844 1 92.38 69 TYR A C 1
ATOM 554 O O . TYR A 1 69 ? 7.957 6.297 10.547 1 92.38 69 TYR A O 1
ATOM 562 N N . ALA A 1 70 ? 7.258 4.836 8.992 1 93.5 70 ALA A N 1
ATOM 563 C CA . ALA A 1 70 ? 8.609 4.395 8.641 1 93.5 70 ALA A CA 1
ATOM 564 C C . ALA A 1 70 ? 9.172 5.215 7.484 1 93.5 70 ALA A C 1
ATOM 566 O O . ALA A 1 70 ? 8.438 5.957 6.828 1 93.5 70 ALA A O 1
ATOM 567 N N . ALA A 1 71 ? 10.469 5.086 7.34 1 90.81 71 ALA A N 1
ATOM 568 C CA . ALA A 1 71 ? 11.094 5.676 6.156 1 90.81 71 ALA A CA 1
ATOM 569 C C . ALA A 1 71 ? 10.547 5.047 4.875 1 90.81 71 ALA A C 1
ATOM 571 O O . ALA A 1 71 ? 10.242 3.852 4.844 1 90.81 71 ALA A O 1
ATOM 572 N N . VAL A 1 72 ? 10.547 5.797 3.811 1 90.75 72 VAL A N 1
ATOM 573 C CA . VAL A 1 72 ? 9.969 5.402 2.531 1 90.75 72 VAL A CA 1
ATOM 574 C C . VAL A 1 72 ? 10.633 4.121 2.031 1 90.75 72 VAL A C 1
ATOM 576 O O . VAL A 1 72 ? 9.953 3.172 1.645 1 90.75 72 VAL A O 1
ATOM 579 N N . PRO A 1 73 ? 12.016 4.012 2.068 1 94.06 73 PRO A N 1
ATOM 580 C CA . PRO A 1 73 ? 12.641 2.795 1.542 1 94.06 73 PRO A CA 1
ATOM 581 C C . PRO A 1 73 ? 12.461 1.593 2.465 1 94.06 73 PRO A C 1
ATOM 583 O O . PRO A 1 73 ? 12.695 0.454 2.057 1 94.06 73 PRO A O 1
ATOM 586 N N . GLY A 1 74 ? 12.094 1.825 3.695 1 96.56 74 GLY A N 1
ATOM 587 C CA . GLY A 1 74 ? 12.039 0.813 4.738 1 96.56 74 GLY A CA 1
ATOM 588 C C . GLY A 1 74 ? 12.953 1.111 5.91 1 96.56 74 GLY A C 1
ATOM 589 O O . GLY A 1 74 ? 13.898 1.891 5.785 1 96.56 74 GLY A O 1
ATOM 590 N N . ILE A 1 75 ? 12.672 0.545 7.062 1 97.25 75 ILE A N 1
ATOM 591 C CA . ILE A 1 75 ? 13.516 0.778 8.234 1 97.25 75 ILE A CA 1
ATOM 592 C C . ILE A 1 75 ? 14.898 0.174 8.008 1 97.25 75 ILE A C 1
ATOM 594 O O . ILE A 1 75 ? 15.031 -0.833 7.309 1 97.25 75 ILE A O 1
ATOM 598 N N . PRO A 1 76 ? 15.914 0.807 8.578 1 97.25 76 PRO A N 1
ATOM 599 C CA . PRO A 1 76 ? 17.297 0.354 8.344 1 97.25 76 PRO A CA 1
ATOM 600 C C . PRO A 1 76 ? 17.5 -1.104 8.75 1 97.25 76 PRO A C 1
ATOM 602 O O . PRO A 1 76 ? 18.188 -1.847 8.039 1 97.25 76 PRO A O 1
ATOM 605 N N . GLU A 1 77 ? 16.891 -1.533 9.852 1 98.56 77 GLU A N 1
ATOM 606 C CA . GLU A 1 77 ? 17.031 -2.906 10.32 1 98.56 77 GLU A CA 1
ATOM 607 C C . GLU A 1 77 ? 16.547 -3.904 9.281 1 98.56 77 GLU A C 1
ATOM 609 O O . GLU A 1 77 ? 17.172 -4.934 9.039 1 98.56 77 GLU A O 1
ATOM 614 N N . LEU A 1 78 ? 15.461 -3.564 8.609 1 98.81 78 LEU A N 1
ATOM 615 C CA . LEU A 1 78 ? 14.883 -4.457 7.609 1 98.81 78 LEU A CA 1
ATOM 616 C C . LEU A 1 78 ? 15.727 -4.477 6.34 1 98.81 78 LEU A C 1
ATOM 618 O O . LEU A 1 78 ? 16.016 -5.547 5.793 1 98.81 78 LEU A O 1
ATOM 622 N N . ARG A 1 79 ? 16.141 -3.33 5.844 1 98.62 79 ARG A N 1
ATOM 623 C CA . ARG A 1 79 ? 16.953 -3.254 4.641 1 98.62 79 ARG A CA 1
ATOM 624 C C . ARG A 1 79 ? 18.281 -3.998 4.824 1 98.62 79 ARG A C 1
ATOM 626 O O . ARG A 1 79 ? 18.75 -4.68 3.91 1 98.62 79 ARG A O 1
ATOM 633 N N . ASN A 1 80 ? 18.844 -3.881 6.047 1 98.81 80 ASN A N 1
ATOM 634 C CA . ASN A 1 80 ? 20.078 -4.613 6.359 1 98.81 80 ASN A CA 1
ATOM 635 C C . ASN A 1 80 ? 19.828 -6.121 6.379 1 98.81 80 ASN A C 1
ATOM 637 O O . ASN A 1 80 ? 20.656 -6.891 5.879 1 98.81 80 ASN A O 1
ATOM 641 N N . ALA A 1 81 ? 18.75 -6.531 6.98 1 98.88 81 ALA A N 1
ATOM 642 C CA . ALA A 1 81 ? 18.422 -7.949 7.023 1 98.88 81 ALA A CA 1
ATOM 643 C C . ALA A 1 81 ? 18.234 -8.516 5.621 1 98.88 81 ALA A C 1
ATOM 645 O O . ALA A 1 81 ? 18.703 -9.609 5.316 1 98.88 81 ALA A O 1
ATOM 646 N N . ILE A 1 82 ? 17.578 -7.766 4.742 1 98.88 82 ILE A N 1
ATOM 647 C CA . ILE A 1 82 ? 17.344 -8.195 3.369 1 98.88 82 ILE A CA 1
ATOM 648 C C . ILE A 1 82 ? 18.672 -8.297 2.621 1 98.88 82 ILE A C 1
ATOM 650 O O . ILE A 1 82 ? 18.875 -9.219 1.832 1 98.88 82 ILE A O 1
ATOM 654 N N . SER A 1 83 ? 19.516 -7.309 2.867 1 98.81 83 SER A N 1
ATOM 655 C CA . SER A 1 83 ? 20.844 -7.348 2.26 1 98.81 83 SER A CA 1
ATOM 656 C C . SER A 1 83 ? 21.578 -8.633 2.625 1 98.81 83 SER A C 1
ATOM 658 O O . SER A 1 83 ? 22.078 -9.344 1.745 1 98.81 83 SER A O 1
ATOM 660 N N . LYS A 1 84 ? 21.594 -8.984 3.881 1 98.69 84 LYS A N 1
ATOM 661 C CA . LYS A 1 84 ? 22.266 -10.188 4.359 1 98.69 84 LYS A CA 1
ATOM 662 C C . LYS A 1 84 ? 21.578 -11.445 3.83 1 98.69 84 LYS A C 1
ATOM 664 O O . LYS A 1 84 ? 22.25 -12.414 3.463 1 98.69 84 LYS A O 1
ATOM 669 N N . TYR A 1 85 ? 20.297 -11.43 3.834 1 98.69 85 TYR A N 1
ATOM 670 C CA . TYR A 1 85 ? 19.484 -12.531 3.32 1 98.69 85 TYR A CA 1
ATOM 671 C C . TYR A 1 85 ? 19.875 -12.859 1.882 1 98.69 85 TYR A C 1
ATOM 673 O O . TYR A 1 85 ? 20.078 -14.023 1.543 1 98.69 85 TYR A O 1
ATOM 681 N N . ASN A 1 86 ? 20 -11.859 1.003 1 98.75 86 ASN A N 1
ATOM 682 C CA . ASN A 1 86 ? 20.297 -12.062 -0.411 1 98.75 86 ASN A CA 1
ATOM 683 C C . ASN A 1 86 ? 21.75 -12.516 -0.621 1 98.75 86 ASN A C 1
ATOM 685 O O . ASN A 1 86 ? 22.031 -13.289 -1.53 1 98.75 86 ASN A O 1
ATOM 689 N N . LYS A 1 87 ? 22.609 -12.016 0.235 1 98.56 87 LYS A N 1
ATOM 690 C CA . LYS A 1 87 ? 23.984 -12.484 0.165 1 98.56 87 LYS A CA 1
ATOM 691 C C . LYS A 1 87 ? 24.094 -13.953 0.546 1 98.56 87 LYS A C 1
ATOM 693 O O . LYS A 1 87 ? 24.75 -14.742 -0.145 1 98.56 87 LYS A O 1
ATOM 698 N N . HIS A 1 88 ? 23.422 -14.336 1.584 1 98.5 88 HIS A N 1
ATOM 699 C CA . HIS A 1 88 ? 23.531 -15.68 2.145 1 98.5 88 HIS A CA 1
ATOM 700 C C . HIS A 1 88 ? 22.844 -16.703 1.241 1 98.5 88 HIS A C 1
ATOM 702 O O . HIS A 1 88 ? 23.438 -17.734 0.911 1 98.5 88 HIS A O 1
ATOM 708 N N . TYR A 1 89 ? 21.641 -16.453 0.78 1 98.25 89 TYR A N 1
ATOM 709 C CA . TYR A 1 89 ? 20.844 -17.469 0.096 1 98.25 89 TYR A CA 1
ATOM 710 C C . TYR A 1 89 ? 21.062 -17.406 -1.412 1 98.25 89 TYR A C 1
ATOM 712 O O . TYR A 1 89 ? 20.953 -18.422 -2.104 1 98.25 89 TYR A O 1
ATOM 720 N N . PHE A 1 90 ? 21.359 -16.203 -1.937 1 98.06 90 PHE A N 1
ATOM 721 C CA . PHE A 1 90 ? 21.328 -16.062 -3.389 1 98.06 90 PHE A CA 1
ATOM 722 C C . PHE A 1 90 ? 22.672 -15.57 -3.918 1 98.06 90 PHE A C 1
ATOM 724 O O . PHE A 1 90 ? 22.828 -15.383 -5.125 1 98.06 90 PHE A O 1
ATOM 731 N N . GLY A 1 91 ? 23.641 -15.297 -3.059 1 97.56 91 GLY A N 1
ATOM 732 C CA . GLY A 1 91 ? 24.984 -14.891 -3.463 1 97.56 91 GLY A CA 1
ATOM 733 C C . GLY A 1 91 ? 25.031 -13.477 -4 1 97.56 91 GLY A C 1
ATOM 734 O O . GLY A 1 91 ? 25.938 -13.125 -4.762 1 97.56 91 GLY A O 1
ATOM 735 N N . MET A 1 92 ? 24.062 -12.656 -3.699 1 97.69 92 MET A N 1
ATOM 736 C CA . MET A 1 92 ? 24.016 -11.273 -4.156 1 97.69 92 MET A CA 1
ATOM 737 C C . MET A 1 92 ? 24.5 -10.32 -3.062 1 97.69 92 MET A C 1
ATOM 739 O O . MET A 1 92 ? 23.797 -10.109 -2.068 1 97.69 92 MET A O 1
ATOM 743 N N . ASP A 1 93 ? 25.609 -9.719 -3.248 1 96.81 93 ASP A N 1
ATOM 744 C CA . ASP A 1 93 ? 26.141 -8.711 -2.326 1 96.81 93 ASP A CA 1
ATOM 745 C C . ASP A 1 93 ? 25.594 -7.324 -2.656 1 96.81 93 ASP A C 1
ATOM 747 O O . ASP A 1 93 ? 26.203 -6.59 -3.445 1 96.81 93 ASP A O 1
ATOM 751 N N . VAL A 1 94 ? 24.5 -7.012 -2.021 1 96.88 94 VAL A N 1
ATOM 752 C CA . VAL A 1 94 ? 23.781 -5.797 -2.371 1 96.88 94 VAL A CA 1
ATOM 753 C C . VAL A 1 94 ? 23.812 -4.82 -1.198 1 96.88 94 VAL A C 1
ATOM 755 O O . VAL A 1 94 ? 23.547 -5.199 -0.057 1 96.88 94 VAL A O 1
ATOM 758 N N . SER A 1 95 ? 24.172 -3.549 -1.446 1 96.81 95 SER A N 1
ATOM 759 C CA . SER A 1 95 ? 24.094 -2.504 -0.433 1 96.81 95 SER A CA 1
ATOM 760 C C . SER A 1 95 ? 22.641 -2.248 -0.025 1 96.81 95 SER A C 1
ATOM 762 O O . SER A 1 95 ? 21.75 -2.232 -0.871 1 96.81 95 SER A O 1
ATOM 764 N N . PRO A 1 96 ? 22.438 -2.043 1.287 1 97.5 96 PRO A N 1
ATOM 765 C CA . PRO A 1 96 ? 21.078 -1.75 1.75 1 97.5 96 PRO A CA 1
ATOM 766 C C . PRO A 1 96 ? 20.469 -0.538 1.052 1 97.5 96 PRO A C 1
ATOM 768 O O . PRO A 1 96 ? 19.25 -0.456 0.908 1 97.5 96 PRO A O 1
ATOM 771 N N . ASP A 1 97 ? 21.25 0.409 0.548 1 94.44 97 ASP A N 1
ATOM 772 C CA . ASP A 1 97 ? 20.75 1.634 -0.068 1 94.44 97 ASP A CA 1
ATOM 773 C C . ASP A 1 97 ? 20.062 1.34 -1.403 1 94.44 97 ASP A C 1
ATOM 775 O O . ASP A 1 97 ? 19.344 2.186 -1.938 1 94.44 97 ASP A O 1
ATOM 779 N N . ARG A 1 98 ? 20.234 0.128 -1.965 1 96.69 98 ARG A N 1
ATOM 780 C CA . ARG A 1 98 ? 19.609 -0.27 -3.225 1 96.69 98 ARG A CA 1
ATOM 781 C C . ARG A 1 98 ? 18.312 -1.024 -2.977 1 96.69 98 ARG A C 1
ATOM 783 O O . ARG A 1 98 ? 17.656 -1.472 -3.92 1 96.69 98 ARG A O 1
ATOM 790 N N . ILE A 1 99 ? 17.984 -1.146 -1.703 1 98.12 99 ILE A N 1
ATOM 791 C CA . ILE A 1 99 ? 16.828 -1.964 -1.35 1 98.12 99 ILE A CA 1
ATOM 792 C C . ILE A 1 99 ? 15.68 -1.064 -0.914 1 98.12 99 ILE A C 1
ATOM 794 O O . ILE A 1 99 ? 15.844 -0.205 -0.045 1 98.12 99 ILE A O 1
ATOM 798 N N . TYR A 1 100 ? 14.531 -1.215 -1.522 1 97.62 100 TYR A N 1
ATOM 799 C CA . TYR A 1 100 ? 13.297 -0.52 -1.164 1 97.62 100 TYR A CA 1
ATOM 800 C C . TYR A 1 100 ? 12.188 -1.512 -0.831 1 97.62 100 TYR A C 1
ATOM 802 O O . TYR A 1 100 ? 12.047 -2.537 -1.499 1 97.62 100 TYR A O 1
ATOM 810 N N . VAL A 1 101 ? 11.461 -1.249 0.23 1 98 101 VAL A N 1
ATOM 811 C CA . VAL A 1 101 ? 10.375 -2.119 0.673 1 98 101 VAL A CA 1
ATOM 812 C C . VAL A 1 101 ? 9.039 -1.553 0.205 1 98 101 VAL A C 1
ATOM 814 O O . VAL A 1 101 ? 8.875 -0.335 0.103 1 98 101 VAL A O 1
ATOM 817 N N . GLY A 1 102 ? 8.086 -2.414 -0.158 1 96.94 102 GLY A N 1
ATOM 818 C CA . GLY A 1 102 ? 6.75 -2.029 -0.585 1 96.94 102 GLY A CA 1
ATOM 819 C C . GLY A 1 102 ? 5.684 -3.021 -0.169 1 96.94 102 GLY A C 1
ATOM 820 O O . GLY A 1 102 ? 5.984 -4.047 0.447 1 96.94 102 GLY A O 1
ATOM 821 N N . PRO A 1 103 ? 4.434 -2.678 -0.411 1 95.5 103 PRO A N 1
ATOM 822 C CA . PRO A 1 103 ? 3.32 -3.555 -0.048 1 95.5 103 PRO A CA 1
ATOM 823 C C . PRO A 1 103 ? 3.186 -4.758 -0.982 1 95.5 103 PRO A C 1
ATOM 825 O O . PRO A 1 103 ? 2.129 -4.957 -1.588 1 95.5 103 PRO A O 1
ATOM 828 N N . GLY A 1 104 ? 4.203 -5.574 -1.019 1 95.94 104 GLY A N 1
ATOM 829 C CA . GLY A 1 104 ? 4.254 -6.73 -1.898 1 95.94 104 GLY A CA 1
ATOM 830 C C . GLY A 1 104 ? 4.965 -6.453 -3.207 1 95.94 104 GLY A C 1
ATOM 831 O O . GLY A 1 104 ? 5.184 -5.293 -3.57 1 95.94 104 GLY A O 1
ATOM 832 N N . THR A 1 105 ? 5.301 -7.527 -3.906 1 97.12 105 THR A N 1
ATOM 833 C CA . THR A 1 105 ? 6.008 -7.367 -5.172 1 97.12 105 THR A CA 1
ATOM 834 C C . THR A 1 105 ? 5.07 -6.828 -6.25 1 97.12 105 THR A C 1
ATOM 836 O O . THR A 1 105 ? 5.5 -6.105 -7.148 1 97.12 105 THR A O 1
ATOM 839 N N . LYS A 1 106 ? 3.791 -7.156 -6.16 1 94.94 106 LYS A N 1
ATOM 840 C CA . LYS A 1 106 ? 2.826 -6.668 -7.145 1 94.94 106 LYS A CA 1
ATOM 841 C C . LYS A 1 106 ? 2.893 -5.148 -7.27 1 94.94 106 LYS A C 1
ATOM 843 O O . LYS A 1 106 ? 3.002 -4.617 -8.375 1 94.94 106 LYS A O 1
ATOM 848 N N . GLU A 1 107 ? 2.828 -4.477 -6.137 1 96.19 107 GLU A N 1
ATOM 849 C CA . GLU A 1 107 ? 2.869 -3.018 -6.172 1 96.19 107 GLU A CA 1
ATOM 850 C C . GLU A 1 107 ? 4.234 -2.514 -6.621 1 96.19 107 GLU A C 1
ATOM 852 O O . GLU A 1 107 ? 4.328 -1.521 -7.348 1 96.19 107 GLU A O 1
ATOM 857 N N . LEU A 1 108 ? 5.242 -3.131 -6.207 1 97.62 108 LEU A N 1
ATOM 858 C CA . LEU A 1 108 ? 6.59 -2.707 -6.578 1 97.62 108 LEU A CA 1
ATOM 859 C C . LEU A 1 108 ? 6.805 -2.834 -8.078 1 97.62 108 LEU A C 1
ATOM 861 O O . LEU A 1 108 ? 7.441 -1.974 -8.695 1 97.62 108 LEU A O 1
ATOM 865 N N . ILE A 1 109 ? 6.289 -3.928 -8.664 1 97.94 109 ILE A N 1
ATOM 866 C CA . ILE A 1 109 ? 6.387 -4.098 -10.109 1 97.94 109 ILE A CA 1
ATOM 867 C C . ILE A 1 109 ? 5.562 -3.02 -10.812 1 97.94 109 ILE A C 1
ATOM 869 O O . ILE A 1 109 ? 6 -2.445 -11.812 1 97.94 109 ILE A O 1
ATOM 873 N N . PHE A 1 110 ? 4.387 -2.715 -10.273 1 95.88 110 PHE A N 1
ATOM 874 C CA . PHE A 1 110 ? 3.564 -1.63 -10.797 1 95.88 110 PHE A CA 1
ATOM 875 C C . PHE A 1 110 ? 4.332 -0.314 -10.789 1 95.88 110 PHE A C 1
ATOM 877 O O . PHE A 1 110 ? 4.344 0.41 -11.781 1 95.88 110 PHE A O 1
ATOM 884 N N . ASN A 1 111 ? 5.016 -0.03 -9.672 1 95.31 111 ASN A N 1
ATOM 885 C CA . ASN A 1 111 ? 5.789 1.198 -9.531 1 95.31 111 ASN A CA 1
ATOM 886 C C . ASN A 1 111 ? 6.957 1.242 -10.516 1 95.31 111 ASN A C 1
ATOM 888 O O . ASN A 1 111 ? 7.273 2.299 -11.062 1 95.31 111 ASN A O 1
ATOM 892 N N . LEU A 1 112 ? 7.621 0.118 -10.695 1 95.81 112 LEU A N 1
ATOM 893 C CA . LEU A 1 112 ? 8.719 0.061 -11.656 1 95.81 112 LEU A CA 1
ATOM 894 C C . LEU A 1 112 ? 8.211 0.354 -13.062 1 95.81 112 LEU A C 1
ATOM 896 O O . LEU A 1 112 ? 8.852 1.101 -13.812 1 95.81 112 LEU A O 1
ATOM 900 N N . LEU A 1 113 ? 7.098 -0.255 -13.406 1 94.88 113 LEU A N 1
ATOM 901 C CA . LEU A 1 113 ? 6.527 -0.031 -14.727 1 94.88 113 LEU A CA 1
ATOM 902 C C . LEU A 1 113 ? 6.086 1.42 -14.891 1 94.88 113 LEU A C 1
ATOM 904 O O . LEU A 1 113 ? 6.121 1.964 -15.992 1 94.88 113 LEU A O 1
ATOM 908 N N . GLU A 1 114 ? 5.664 1.999 -13.805 1 91.25 114 GLU A N 1
ATOM 909 C CA . GLU A 1 114 ? 5.246 3.398 -13.828 1 91.25 114 GLU A CA 1
ATOM 910 C C . GLU A 1 114 ? 6.426 4.32 -14.125 1 91.25 114 GLU A C 1
ATOM 912 O O . GLU A 1 114 ? 6.277 5.312 -14.836 1 91.25 114 GLU A O 1
ATOM 917 N N . ILE A 1 115 ? 7.551 4.008 -13.625 1 90.56 115 ILE A N 1
ATOM 918 C CA . ILE A 1 115 ? 8.656 4.961 -13.672 1 90.56 115 ILE A CA 1
ATOM 919 C C . ILE A 1 115 ? 9.523 4.695 -14.898 1 90.56 115 ILE A C 1
ATOM 921 O O . ILE A 1 115 ? 10.086 5.621 -15.477 1 90.56 115 ILE A O 1
ATOM 925 N N . LEU A 1 116 ? 9.68 3.422 -15.281 1 92.44 116 LEU A N 1
ATOM 926 C CA . LEU A 1 116 ? 10.547 3.07 -16.391 1 92.44 116 LEU A CA 1
ATOM 927 C C . LEU A 1 116 ? 9.867 3.357 -17.734 1 92.44 116 LEU A C 1
ATOM 929 O O . LEU A 1 116 ? 8.727 2.938 -17.953 1 92.44 116 LEU A O 1
ATOM 933 N N . HIS A 1 117 ? 10.516 4.047 -18.516 1 90.62 117 HIS A N 1
ATOM 934 C CA . HIS A 1 117 ? 10.039 4.242 -19.875 1 90.62 117 HIS A CA 1
ATOM 935 C C . HIS A 1 117 ? 10.422 3.07 -20.766 1 90.62 117 HIS A C 1
ATOM 937 O O . HIS A 1 117 ? 11.492 2.479 -20.594 1 90.62 117 HIS A O 1
ATOM 943 N N . GLY A 1 118 ? 9.562 2.811 -21.719 1 92.12 118 GLY A N 1
ATOM 944 C CA . GLY A 1 118 ? 9.93 1.792 -22.688 1 92.12 118 GLY A CA 1
ATOM 945 C C . GLY A 1 118 ? 8.828 0.781 -22.938 1 92.12 118 GLY A C 1
ATOM 946 O O . GLY A 1 118 ? 7.797 0.797 -22.266 1 92.12 118 GLY A O 1
ATOM 947 N N . THR A 1 119 ? 9.141 -0.104 -23.906 1 96.25 119 THR A N 1
ATOM 948 C CA . THR A 1 119 ? 8.211 -1.162 -24.297 1 96.25 119 THR A CA 1
ATOM 949 C C . THR A 1 119 ? 8.461 -2.424 -23.469 1 96.25 119 THR A C 1
ATOM 951 O O . THR A 1 119 ? 9.602 -2.836 -23.281 1 96.25 119 THR A O 1
ATOM 954 N N . VAL A 1 120 ? 7.355 -2.99 -23 1 97.75 120 VAL A N 1
ATOM 955 C CA . VAL A 1 120 ? 7.453 -4.18 -22.172 1 97.75 120 VAL A CA 1
ATOM 956 C C . VAL A 1 120 ? 7.43 -5.434 -23.031 1 97.75 120 VAL A C 1
ATOM 958 O O . VAL A 1 120 ? 6.625 -5.535 -23.969 1 97.75 120 VAL A O 1
ATOM 961 N N . ILE A 1 121 ? 8.375 -6.289 -22.828 1 98.5 121 ILE A N 1
ATOM 962 C CA . ILE A 1 121 ? 8.383 -7.637 -23.391 1 98.5 121 ILE A CA 1
ATOM 963 C C . ILE A 1 121 ? 7.891 -8.633 -22.328 1 98.5 121 ILE A C 1
ATOM 965 O O . ILE A 1 121 ? 8.531 -8.805 -21.297 1 98.5 121 ILE A O 1
ATOM 969 N N . LEU A 1 122 ? 6.789 -9.297 -22.609 1 98.25 122 LEU A N 1
ATOM 970 C CA . LEU A 1 122 ? 6.156 -10.203 -21.656 1 98.25 122 LEU A CA 1
ATOM 971 C C . LEU A 1 122 ? 6.148 -11.633 -22.188 1 98.25 122 LEU A C 1
ATOM 973 O O . LEU A 1 122 ? 5.371 -11.961 -23.094 1 98.25 122 LEU A O 1
ATOM 977 N N . PRO A 1 123 ? 6.996 -12.461 -21.641 1 98.19 123 PRO A N 1
ATOM 978 C CA . PRO A 1 123 ? 6.93 -13.875 -22.016 1 98.19 123 PRO A CA 1
ATOM 979 C C . PRO A 1 123 ? 5.598 -14.523 -21.641 1 98.19 123 PRO A C 1
ATOM 981 O O . PRO A 1 123 ? 5.031 -14.203 -20.594 1 98.19 123 PRO A O 1
ATOM 984 N N . THR A 1 124 ? 5.098 -15.438 -22.453 1 96.69 124 THR A N 1
ATOM 985 C CA . THR A 1 124 ? 3.852 -16.156 -22.203 1 96.69 124 THR A CA 1
ATOM 986 C C . THR A 1 124 ? 4.074 -17.656 -22.25 1 96.69 124 THR A C 1
ATOM 988 O O . THR A 1 124 ? 4.891 -18.141 -23.031 1 96.69 124 THR A O 1
ATOM 991 N N . PRO A 1 125 ? 3.41 -18.453 -21.391 1 96.69 125 PRO A N 1
ATOM 992 C CA . PRO A 1 125 ? 2.414 -18 -20.422 1 96.69 125 PRO A CA 1
ATOM 993 C C . PRO A 1 125 ? 3.027 -17.172 -19.297 1 96.69 125 PRO A C 1
ATOM 995 O O . PRO A 1 125 ? 4.246 -17.172 -19.109 1 96.69 125 PRO A O 1
ATOM 998 N N . ALA A 1 126 ? 2.205 -16.359 -18.625 1 96.25 126 ALA A N 1
ATOM 999 C CA . ALA A 1 126 ? 2.674 -15.469 -17.578 1 96.25 126 ALA A CA 1
ATOM 1000 C C . ALA A 1 126 ? 1.681 -15.422 -16.406 1 96.25 126 ALA A C 1
ATOM 1002 O O . ALA A 1 126 ? 0.522 -15.82 -16.562 1 96.25 126 ALA A O 1
ATOM 1003 N N . TRP A 1 127 ? 2.18 -14.977 -15.281 1 94.81 127 TRP A N 1
ATOM 1004 C CA . TRP A 1 127 ? 1.308 -14.695 -14.148 1 94.81 127 TRP A CA 1
ATOM 1005 C C . TRP A 1 127 ? 0.207 -13.711 -14.539 1 94.81 127 TRP A C 1
ATOM 1007 O O . TRP A 1 127 ? 0.463 -12.727 -15.242 1 94.81 127 TRP A O 1
ATOM 1017 N N . LEU A 1 128 ? -0.928 -13.891 -14.094 1 90.62 128 LEU A N 1
ATOM 1018 C CA . LEU A 1 128 ? -2.145 -13.211 -14.531 1 90.62 128 LEU A CA 1
ATOM 1019 C C . LEU A 1 128 ? -2.145 -11.75 -14.086 1 90.62 128 LEU A C 1
ATOM 1021 O O . LEU A 1 128 ? -2.967 -10.961 -14.547 1 90.62 128 LEU A O 1
ATOM 1025 N N . GLY A 1 129 ? -1.209 -11.305 -13.242 1 91.19 129 GLY A N 1
ATOM 1026 C CA . GLY A 1 129 ? -1.223 -9.945 -12.727 1 91.19 129 GLY A CA 1
ATOM 1027 C C . GLY A 1 129 ? -0.407 -8.977 -13.57 1 91.19 129 GLY A C 1
ATOM 1028 O O . GLY A 1 129 ? -0.564 -7.762 -13.453 1 91.19 129 GLY A O 1
ATOM 1029 N N . TYR A 1 130 ? 0.478 -9.406 -14.484 1 94.75 130 TYR A N 1
ATOM 1030 C CA . TYR A 1 130 ? 1.378 -8.523 -15.219 1 94.75 130 TYR A CA 1
ATOM 1031 C C . TYR A 1 130 ? 0.62 -7.719 -16.266 1 94.75 130 TYR A C 1
ATOM 1033 O O . TYR A 1 130 ? 0.757 -6.496 -16.344 1 94.75 130 TYR A O 1
ATOM 1041 N N . LEU A 1 131 ? -0.17 -8.422 -17.094 1 91.88 131 LEU A N 1
ATOM 1042 C CA . LEU A 1 131 ? -0.803 -7.781 -18.25 1 91.88 131 LEU A CA 1
ATOM 1043 C C . LEU A 1 131 ? -1.796 -6.715 -17.797 1 91.88 131 LEU A C 1
ATOM 1045 O O . LEU A 1 131 ? -1.85 -5.625 -18.375 1 91.88 131 LEU A O 1
ATOM 1049 N N . PRO A 1 132 ? -2.627 -6.984 -16.766 1 89.31 132 PRO A N 1
ATOM 1050 C CA . PRO A 1 132 ? -3.514 -5.93 -16.281 1 89.31 132 PRO A CA 1
ATOM 1051 C C . PRO A 1 132 ? -2.756 -4.68 -15.844 1 89.31 132 PRO A C 1
ATOM 1053 O O . PRO A 1 132 ? -3.219 -3.559 -16.078 1 89.31 132 PRO A O 1
ATOM 1056 N N . GLN A 1 133 ? -1.588 -4.797 -15.211 1 92.5 133 GLN A N 1
ATOM 1057 C CA . GLN A 1 133 ? -0.79 -3.643 -14.812 1 92.5 133 GLN A CA 1
ATOM 1058 C C . GLN A 1 133 ? -0.277 -2.877 -16.031 1 92.5 133 GLN A C 1
ATOM 1060 O O . GLN A 1 133 ? -0.348 -1.647 -16.062 1 92.5 133 GLN A O 1
ATOM 1065 N N . ILE A 1 134 ? 0.231 -3.617 -17 1 93.31 134 ILE A N 1
ATOM 1066 C CA . ILE A 1 134 ? 0.771 -3.029 -18.219 1 93.31 134 ILE A CA 1
ATOM 1067 C C . ILE A 1 134 ? -0.318 -2.234 -18.938 1 93.31 134 ILE A C 1
ATOM 1069 O O . ILE A 1 134 ? -0.093 -1.097 -19.359 1 93.31 134 ILE A O 1
ATOM 1073 N N . ARG A 1 135 ? -1.479 -2.838 -19.016 1 89.38 135 ARG A N 1
ATOM 1074 C CA . ARG A 1 135 ? -2.602 -2.205 -19.688 1 89.38 135 ARG A CA 1
ATOM 1075 C C . ARG A 1 135 ? -3.109 -0.998 -18.906 1 89.38 135 ARG A C 1
ATOM 1077 O O . ARG A 1 135 ? -3.438 0.035 -19.5 1 89.38 135 ARG A O 1
ATOM 1084 N N . PHE A 1 136 ? -3.135 -1.135 -17.609 1 87.75 136 PHE A N 1
ATOM 1085 C CA . PHE A 1 136 ? -3.592 -0.043 -16.766 1 87.75 136 PHE A CA 1
ATOM 1086 C C . PHE A 1 136 ? -2.703 1.184 -16.938 1 87.75 136 PHE A C 1
ATOM 1088 O O . PHE A 1 136 ? -3.193 2.314 -16.938 1 87.75 136 PHE A O 1
ATOM 1095 N N . LEU A 1 137 ? -1.451 0.954 -17.109 1 89.12 137 LEU A N 1
ATOM 1096 C CA . LEU A 1 137 ? -0.473 2.029 -17.234 1 89.12 137 LEU A CA 1
ATOM 1097 C C . LEU A 1 137 ? -0.346 2.486 -18.672 1 89.12 137 LEU A C 1
ATOM 1099 O O . LEU A 1 137 ? 0.448 3.377 -18.984 1 89.12 137 LEU A O 1
ATOM 1103 N N . LYS A 1 138 ? -1.009 1.832 -19.625 1 88.56 138 LYS A N 1
ATOM 1104 C CA . LYS A 1 138 ? -0.991 2.141 -21.062 1 88.56 138 LYS A CA 1
ATOM 1105 C C . LYS A 1 138 ? 0.419 2.025 -21.625 1 88.56 138 LYS A C 1
ATOM 1107 O O . LYS A 1 138 ? 0.827 2.84 -22.453 1 88.56 138 LYS A O 1
ATOM 1112 N N . LYS A 1 139 ? 1.111 1.078 -21.125 1 91.06 139 LYS A N 1
ATOM 1113 C CA . LYS A 1 139 ? 2.447 0.811 -21.656 1 91.06 139 LYS A CA 1
ATOM 1114 C C . LYS A 1 139 ? 2.377 -0.009 -22.938 1 91.06 139 LYS A C 1
ATOM 1116 O O . LYS A 1 139 ? 1.554 -0.918 -23.062 1 91.06 139 LYS A O 1
ATOM 1121 N N . ASN A 1 140 ? 3.217 0.374 -23.906 1 93.94 140 ASN A N 1
ATOM 1122 C CA . ASN A 1 140 ? 3.4 -0.514 -25.047 1 93.94 140 ASN A CA 1
ATOM 1123 C C . ASN A 1 140 ? 4.004 -1.852 -24.625 1 93.94 140 ASN A C 1
ATOM 1125 O O . ASN A 1 140 ? 4.867 -1.9 -23.75 1 93.94 140 ASN A O 1
ATOM 1129 N N . TYR A 1 141 ? 3.459 -2.93 -25.203 1 96.38 141 TYR A N 1
ATOM 1130 C CA . TYR A 1 141 ? 4 -4.238 -24.859 1 96.38 141 TYR A CA 1
ATOM 1131 C C . TYR A 1 141 ? 3.9 -5.203 -26.031 1 96.38 141 TYR A C 1
ATOM 1133 O O . TYR A 1 141 ? 3.121 -4.984 -26.953 1 96.38 141 TYR A O 1
ATOM 1141 N N . HIS A 1 142 ? 4.793 -6.188 -26.031 1 97.25 142 HIS A N 1
ATOM 1142 C CA . HIS A 1 142 ? 4.777 -7.324 -26.953 1 97.25 142 HIS A CA 1
ATOM 1143 C C . HIS A 1 142 ? 4.918 -8.641 -26.188 1 97.25 142 HIS A C 1
ATOM 1145 O O . HIS A 1 142 ? 5.723 -8.742 -25.266 1 97.25 142 HIS A O 1
ATOM 1151 N N . MET A 1 143 ? 4.098 -9.578 -26.609 1 96.5 143 MET A N 1
ATOM 1152 C CA . MET A 1 143 ? 4.215 -10.914 -26.047 1 96.5 143 MET A CA 1
ATOM 1153 C C . MET A 1 143 ? 5.375 -11.68 -26.672 1 96.5 143 MET A C 1
ATOM 1155 O O . MET A 1 143 ? 5.645 -11.523 -27.875 1 96.5 143 MET A O 1
ATOM 1159 N N . LEU A 1 144 ? 6.051 -12.43 -25.875 1 97.94 144 LEU A N 1
ATOM 1160 C CA . LEU A 1 144 ? 7.109 -13.328 -26.328 1 97.94 144 LEU A CA 1
ATOM 1161 C C . LEU A 1 144 ? 6.746 -14.781 -26.031 1 97.94 144 LEU A C 1
ATOM 1163 O O . LEU A 1 144 ? 7.059 -15.305 -24.969 1 97.94 144 LEU A O 1
ATOM 1167 N N . PRO A 1 145 ? 6.141 -15.445 -27 1 96 145 PRO A N 1
ATOM 1168 C CA . PRO A 1 145 ? 5.797 -16.844 -26.781 1 96 145 PRO A CA 1
ATOM 1169 C C . PRO A 1 145 ? 7.016 -17.719 -26.484 1 96 145 PRO A C 1
ATOM 1171 O O . PRO A 1 145 ? 8.047 -17.594 -27.156 1 96 145 PRO A O 1
ATOM 1174 N N . THR A 1 146 ? 6.879 -18.5 -25.484 1 94.81 146 THR A N 1
ATOM 1175 C CA . THR A 1 146 ? 7.953 -19.438 -25.156 1 94.81 146 THR A CA 1
ATOM 1176 C C . THR A 1 146 ? 7.879 -20.672 -26.047 1 94.81 146 THR A C 1
ATOM 1178 O O . THR A 1 146 ? 6.898 -20.875 -26.766 1 94.81 146 THR A O 1
ATOM 1181 N N . ARG A 1 147 ? 8.938 -21.422 -25.969 1 90.94 147 ARG A N 1
ATOM 1182 C CA . ARG A 1 147 ? 9.008 -22.609 -26.812 1 90.94 147 ARG A CA 1
ATOM 1183 C C . ARG A 1 147 ? 8.391 -23.812 -26.109 1 90.94 147 ARG A C 1
ATOM 1185 O O . ARG A 1 147 ? 7.672 -23.672 -25.125 1 90.94 147 ARG A O 1
ATOM 1192 N N . ALA A 1 148 ? 8.609 -25 -26.672 1 86.25 148 ALA A N 1
ATOM 1193 C CA . ALA A 1 148 ? 7.988 -26.219 -26.188 1 86.25 148 ALA A CA 1
ATOM 1194 C C . ALA A 1 148 ? 8.383 -26.5 -24.734 1 86.25 148 ALA A C 1
ATOM 1196 O O . ALA A 1 148 ? 7.59 -27.047 -23.969 1 86.25 148 ALA A O 1
ATOM 1197 N N . ASN A 1 149 ? 9.484 -26.047 -24.375 1 90.88 149 ASN A N 1
ATOM 1198 C CA . ASN A 1 149 ? 9.961 -26.266 -23.016 1 90.88 149 ASN A CA 1
ATOM 1199 C C . ASN A 1 149 ? 9.422 -25.203 -22.047 1 90.88 149 ASN A C 1
ATOM 1201 O O . ASN A 1 149 ? 9.773 -25.203 -20.875 1 90.88 149 ASN A O 1
ATOM 1205 N N . LYS A 1 150 ? 8.594 -24.281 -22.594 1 93.12 150 LYS A N 1
ATOM 1206 C CA . LYS A 1 150 ? 7.906 -23.234 -21.828 1 93.12 150 LYS A CA 1
ATOM 1207 C C . LYS A 1 150 ? 8.898 -22.219 -21.266 1 93.12 150 LYS A C 1
ATOM 1209 O O . LYS A 1 150 ? 8.617 -21.562 -20.266 1 93.12 150 LYS A O 1
ATOM 1214 N N . LYS A 1 151 ? 10.07 -22.062 -21.906 1 96.75 151 LYS A N 1
ATOM 1215 C CA . LYS A 1 151 ? 11.078 -21.078 -21.5 1 96.75 151 LYS A CA 1
ATOM 1216 C C . LYS A 1 151 ? 11.422 -20.141 -22.641 1 96.75 151 LYS A C 1
ATOM 1218 O O . LYS A 1 151 ? 11.172 -20.438 -23.812 1 96.75 151 LYS A O 1
ATOM 1223 N N . ILE A 1 152 ? 11.992 -19.047 -22.297 1 97.62 152 ILE A N 1
ATOM 1224 C CA . ILE A 1 152 ? 12.391 -18.031 -23.266 1 97.62 152 ILE A CA 1
ATOM 1225 C C . ILE A 1 152 ? 13.531 -18.578 -24.141 1 97.62 152 ILE A C 1
ATOM 1227 O O . ILE A 1 152 ? 14.523 -19.094 -23.625 1 97.62 152 ILE A O 1
ATOM 1231 N N . ALA A 1 153 ? 13.359 -18.469 -25.453 1 97.5 153 ALA A N 1
ATOM 1232 C CA . ALA A 1 153 ? 14.469 -18.688 -26.375 1 97.5 153 ALA A CA 1
ATOM 1233 C C . ALA A 1 153 ? 15.25 -17.406 -26.609 1 97.5 153 ALA A C 1
ATOM 1235 O O . ALA A 1 153 ? 14.695 -16.422 -27.125 1 97.5 153 ALA A O 1
ATOM 1236 N N . PRO A 1 154 ? 16.484 -17.391 -26.266 1 97.81 154 PRO A N 1
ATOM 1237 C CA . PRO A 1 154 ? 17.266 -16.156 -26.422 1 97.81 154 PRO A CA 1
ATOM 1238 C C . PRO A 1 154 ? 17.203 -15.578 -27.828 1 97.81 154 PRO A C 1
ATOM 1240 O O . PRO A 1 154 ? 17.125 -14.359 -28 1 97.81 154 PRO A O 1
ATOM 1243 N N . ASN A 1 155 ? 17.172 -16.438 -28.828 1 97.44 155 ASN A N 1
ATOM 1244 C CA . ASN A 1 155 ? 17.109 -15.969 -30.203 1 97.44 155 ASN A CA 1
ATOM 1245 C C . ASN A 1 155 ? 15.773 -15.281 -30.5 1 97.44 155 ASN A C 1
ATOM 1247 O O . ASN A 1 155 ? 15.727 -14.328 -31.281 1 97.44 155 ASN A O 1
ATOM 1251 N N . ASP A 1 156 ? 14.703 -15.812 -29.953 1 98.12 156 ASP A N 1
ATOM 1252 C CA . ASP A 1 156 ? 13.398 -15.18 -30.125 1 98.12 156 ASP A CA 1
ATOM 1253 C C . ASP A 1 156 ? 13.352 -13.828 -29.438 1 98.12 156 ASP A C 1
ATOM 1255 O O . ASP A 1 156 ? 12.758 -12.875 -29.953 1 98.12 156 ASP A O 1
ATOM 1259 N N . LEU A 1 157 ? 13.953 -13.727 -28.25 1 98.44 157 LEU A N 1
ATOM 1260 C CA . LEU A 1 157 ? 14.07 -12.461 -27.547 1 98.44 157 LEU A CA 1
ATOM 1261 C C . LEU A 1 157 ? 14.859 -11.445 -28.359 1 98.44 157 LEU A C 1
ATOM 1263 O O . LEU A 1 157 ? 14.445 -10.289 -28.5 1 98.44 157 LEU A O 1
ATOM 1267 N N . ARG A 1 158 ? 15.961 -11.867 -28.922 1 98 158 ARG A N 1
ATOM 1268 C CA . ARG A 1 158 ? 16.812 -11.016 -29.734 1 98 158 ARG A CA 1
ATOM 1269 C C . ARG A 1 158 ? 16.047 -10.477 -30.938 1 98 158 ARG A C 1
ATOM 1271 O O . ARG A 1 158 ? 16.062 -9.273 -31.219 1 98 158 ARG A O 1
ATOM 1278 N N . ARG A 1 159 ? 15.391 -11.383 -31.625 1 97.69 159 ARG A N 1
ATOM 1279 C CA . ARG A 1 159 ? 14.648 -11.008 -32.812 1 97.69 159 ARG A CA 1
ATOM 1280 C C . ARG A 1 159 ? 13.562 -9.984 -32.5 1 97.69 159 ARG A C 1
ATOM 1282 O O . ARG A 1 159 ? 13.406 -8.992 -33.219 1 97.69 159 ARG A O 1
ATOM 1289 N N . LEU A 1 160 ? 12.82 -10.273 -31.438 1 97.44 160 LEU A N 1
ATOM 1290 C CA . LEU A 1 160 ? 11.758 -9.352 -31.047 1 97.44 160 LEU A CA 1
ATOM 1291 C C . LEU A 1 160 ? 12.336 -7.996 -30.656 1 97.44 160 LEU A C 1
ATOM 1293 O O . LEU A 1 160 ? 11.828 -6.957 -31.078 1 97.44 160 LEU A O 1
ATOM 1297 N N . ALA A 1 161 ? 13.391 -8 -29.859 1 96.5 161 ALA A N 1
ATOM 1298 C CA . ALA A 1 161 ? 14 -6.773 -29.359 1 96.5 161 ALA A CA 1
ATOM 1299 C C . ALA A 1 161 ? 14.516 -5.91 -30.516 1 96.5 161 ALA A C 1
ATOM 1301 O O . ALA A 1 161 ? 14.422 -4.68 -30.469 1 96.5 161 ALA A O 1
ATOM 1302 N N . LEU A 1 162 ? 15.062 -6.473 -31.516 1 95.69 162 LEU A N 1
ATOM 1303 C CA . LEU A 1 162 ? 15.617 -5.75 -32.656 1 95.69 162 LEU A CA 1
ATOM 1304 C C . LEU A 1 162 ? 14.516 -5.066 -33.438 1 95.69 162 LEU A C 1
ATOM 1306 O O . LEU A 1 162 ? 14.758 -4.051 -34.094 1 95.69 162 LEU A O 1
ATOM 1310 N N . ARG A 1 163 ? 13.352 -5.605 -33.375 1 94.94 163 ARG A N 1
ATOM 1311 C CA . ARG A 1 163 ? 12.219 -5.043 -34.094 1 94.94 163 ARG A CA 1
ATOM 1312 C C . ARG A 1 163 ? 11.633 -3.842 -33.375 1 94.94 163 ARG A C 1
ATOM 1314 O O . ARG A 1 163 ? 10.938 -3.021 -33.969 1 94.94 163 ARG A O 1
ATOM 1321 N N . LEU A 1 164 ? 11.883 -3.838 -32.094 1 93.12 164 LEU A N 1
ATOM 1322 C CA . LEU A 1 164 ? 11.336 -2.752 -31.297 1 93.12 164 LEU A CA 1
ATOM 1323 C C . LEU A 1 164 ? 12.211 -1.506 -31.391 1 93.12 164 LEU A C 1
ATOM 1325 O O . LEU A 1 164 ? 13.438 -1.591 -31.281 1 93.12 164 LEU A O 1
ATOM 1329 N N . GLN A 1 165 ? 11.703 -0.346 -31.625 1 86.69 165 GLN A N 1
ATOM 1330 C CA . GLN A 1 165 ? 12.422 0.893 -31.891 1 86.69 165 GLN A CA 1
ATOM 1331 C C . GLN A 1 165 ? 12.641 1.69 -30.609 1 86.69 165 GLN A C 1
ATOM 1333 O O . GLN A 1 165 ? 13.469 2.602 -30.578 1 86.69 165 GLN A O 1
ATOM 1338 N N . ASP A 1 166 ? 12.094 1.33 -29.578 1 86.12 166 ASP A N 1
ATOM 1339 C CA . ASP A 1 166 ? 12.203 2.088 -28.328 1 86.12 166 ASP A CA 1
ATOM 1340 C C . ASP A 1 166 ? 13.633 2.076 -27.797 1 86.12 166 ASP A C 1
ATOM 1342 O O . ASP A 1 166 ? 14.359 1.096 -27.984 1 86.12 166 ASP A O 1
ATOM 1346 N N . ARG A 1 167 ? 14.055 3.193 -27.172 1 83.5 167 ARG A N 1
ATOM 1347 C CA . ARG A 1 167 ? 15.383 3.336 -26.594 1 83.5 167 ARG A CA 1
ATOM 1348 C C . ARG A 1 167 ? 15.609 2.328 -25.469 1 83.5 167 ARG A C 1
ATOM 1350 O O . ARG A 1 167 ? 16.734 1.913 -25.219 1 83.5 167 ARG A O 1
ATOM 1357 N N . GLN A 1 168 ? 14.539 1.987 -24.828 1 89.94 168 GLN A N 1
ATOM 1358 C CA . GLN A 1 168 ? 14.609 1.046 -23.703 1 89.94 168 GLN A CA 1
ATOM 1359 C C . GLN A 1 168 ? 13.516 -0.014 -23.812 1 89.94 168 GLN A C 1
ATOM 1361 O O . GLN A 1 168 ? 12.391 0.284 -24.234 1 89.94 168 GLN A O 1
ATOM 1366 N N . LYS A 1 169 ? 13.945 -1.202 -23.609 1 96.12 169 LYS A N 1
ATOM 1367 C CA . LYS A 1 169 ? 13.023 -2.334 -23.5 1 96.12 169 LYS A CA 1
ATOM 1368 C C . LYS A 1 169 ? 13.062 -2.949 -22.109 1 96.12 169 LYS A C 1
ATOM 1370 O O . LYS A 1 169 ? 14.102 -2.932 -21.438 1 96.12 169 LYS A O 1
ATOM 1375 N N . ILE A 1 170 ? 11.883 -3.357 -21.641 1 97.75 170 ILE A N 1
ATOM 1376 C CA . ILE A 1 170 ? 11.758 -3.945 -20.312 1 97.75 170 ILE A CA 1
ATOM 1377 C C . ILE A 1 170 ? 11.289 -5.395 -20.422 1 97.75 170 ILE A C 1
ATOM 1379 O O . ILE A 1 170 ? 10.188 -5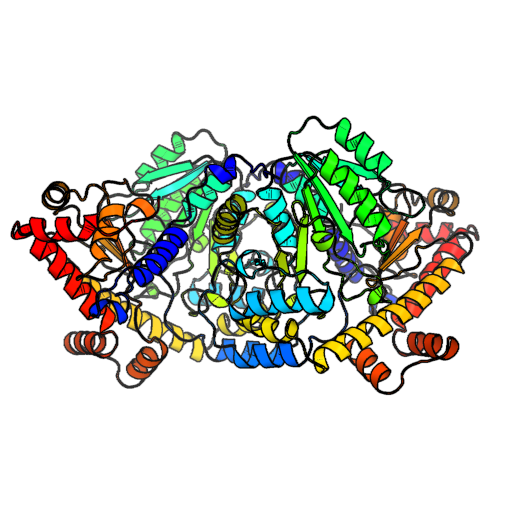.656 -20.906 1 97.75 170 ILE A O 1
ATOM 1383 N N . LEU A 1 171 ? 12.062 -6.355 -20.031 1 98.62 171 LEU A N 1
ATOM 1384 C CA . LEU A 1 171 ? 11.68 -7.762 -19.969 1 98.62 171 LEU A CA 1
ATOM 1385 C C . LEU A 1 171 ? 11.18 -8.125 -18.578 1 98.62 171 LEU A C 1
ATOM 1387 O O . LEU A 1 171 ? 11.875 -7.902 -17.578 1 98.62 171 LEU A O 1
ATOM 1391 N N . ILE A 1 172 ? 9.992 -8.609 -18.469 1 98.75 172 ILE A N 1
ATOM 1392 C CA . ILE A 1 172 ? 9.539 -9.203 -17.219 1 98.75 172 ILE A CA 1
ATOM 1393 C C . ILE A 1 172 ? 9.93 -10.68 -17.172 1 98.75 172 ILE A C 1
ATOM 1395 O O . ILE A 1 172 ? 9.492 -11.469 -18.016 1 98.75 172 ILE A O 1
ATOM 1399 N N . LEU A 1 173 ? 10.781 -11.016 -16.281 1 98.81 173 LEU A N 1
ATOM 1400 C CA . LEU A 1 173 ? 11.234 -12.391 -16.078 1 98.81 173 LEU A CA 1
ATOM 1401 C C . LEU A 1 173 ? 10.766 -12.922 -14.719 1 98.81 173 LEU A C 1
ATOM 1403 O O . LEU A 1 173 ? 11.125 -12.375 -13.68 1 98.81 173 LEU A O 1
ATOM 1407 N N . ASN A 1 174 ? 9.938 -13.859 -14.742 1 98.56 174 ASN A N 1
ATOM 1408 C CA . ASN A 1 174 ? 9.492 -14.531 -13.523 1 98.56 174 ASN A CA 1
ATOM 1409 C C . ASN A 1 174 ? 10.164 -15.883 -13.352 1 98.56 174 ASN A C 1
ATOM 1411 O O . ASN A 1 174 ? 9.922 -16.812 -14.125 1 98.56 174 ASN A O 1
ATOM 1415 N N . ASN A 1 175 ? 11.039 -16 -12.375 1 98.5 175 ASN A N 1
ATOM 1416 C CA . ASN A 1 175 ? 11.836 -17.188 -12.125 1 98.5 175 ASN A CA 1
ATOM 1417 C C . ASN A 1 175 ? 12.055 -17.422 -10.625 1 98.5 175 ASN A C 1
ATOM 1419 O O . ASN A 1 175 ? 12.727 -16.625 -9.969 1 98.5 175 ASN A O 1
ATOM 1423 N N . PRO A 1 176 ? 11.609 -18.516 -10.062 1 98.44 176 PRO A N 1
ATOM 1424 C CA . PRO A 1 176 ? 10.812 -19.609 -10.625 1 98.44 176 PRO A CA 1
ATOM 1425 C C . PRO A 1 176 ? 9.477 -19.125 -11.195 1 98.44 176 PRO A C 1
ATOM 1427 O O . PRO A 1 176 ? 8.977 -18.078 -10.797 1 98.44 176 PRO A O 1
ATOM 1430 N N . HIS A 1 177 ? 8.953 -19.953 -12.078 1 98.5 177 HIS A N 1
ATOM 1431 C CA . HIS A 1 177 ? 7.961 -19.406 -12.992 1 98.5 177 HIS A CA 1
ATOM 1432 C C . HIS A 1 177 ? 6.551 -19.797 -12.586 1 98.5 177 HIS A C 1
ATOM 1434 O O . HIS A 1 177 ? 6.277 -20.984 -12.352 1 98.5 177 HIS A O 1
ATOM 1440 N N . ASN A 1 178 ? 5.699 -18.906 -12.305 1 97.19 178 ASN A N 1
ATOM 1441 C CA . ASN A 1 178 ? 4.242 -19.016 -12.328 1 97.19 178 ASN A CA 1
ATOM 1442 C C . ASN A 1 178 ? 3.678 -18.656 -13.695 1 97.19 178 ASN A C 1
ATOM 1444 O O . ASN A 1 178 ? 3.787 -17.516 -14.141 1 97.19 178 ASN A O 1
ATOM 1448 N N . PRO A 1 179 ? 3.203 -19.641 -14.438 1 96.62 179 PRO A N 1
ATOM 1449 C CA . PRO A 1 179 ? 2.367 -20.719 -13.922 1 96.62 179 PRO A CA 1
ATOM 1450 C C . PRO A 1 179 ? 3.021 -22.094 -14.086 1 96.62 179 PRO A C 1
ATOM 1452 O O . PRO A 1 179 ? 2.449 -23.109 -13.68 1 96.62 179 PRO A O 1
ATOM 1455 N N . THR A 1 180 ? 4.23 -22.203 -14.586 1 98.12 180 THR A N 1
ATOM 1456 C CA . THR A 1 180 ? 4.695 -23.484 -15.086 1 98.12 180 THR A CA 1
ATOM 1457 C C . THR A 1 180 ? 5.391 -24.281 -13.984 1 98.12 180 THR A C 1
ATOM 1459 O O . THR A 1 180 ? 5.582 -25.5 -14.109 1 98.12 180 THR A O 1
ATOM 1462 N N . GLY A 1 181 ? 5.855 -23.594 -12.977 1 98.38 181 GLY A N 1
ATOM 1463 C CA . GLY A 1 181 ? 6.625 -24.25 -11.938 1 98.38 181 GLY A CA 1
ATOM 1464 C C . GLY A 1 181 ? 8.047 -24.562 -12.359 1 98.38 181 GLY A C 1
ATOM 1465 O O . GLY A 1 181 ? 8.812 -25.156 -11.594 1 98.38 181 GLY A O 1
ATOM 1466 N N . LEU A 1 182 ? 8.438 -24.078 -13.484 1 98.25 182 LEU A N 1
ATOM 1467 C CA . LEU A 1 182 ? 9.766 -24.375 -14.023 1 98.25 182 LEU A CA 1
ATOM 1468 C C . LEU A 1 182 ? 10.797 -23.375 -13.508 1 98.25 182 LEU A C 1
ATOM 1470 O O . LEU A 1 182 ? 10.438 -22.328 -12.984 1 98.25 182 LEU A O 1
ATOM 1474 N N . LEU A 1 183 ? 12.031 -23.781 -13.609 1 97.88 183 LEU A N 1
ATOM 1475 C CA . LEU A 1 183 ? 13.188 -23.016 -13.164 1 97.88 183 LEU A CA 1
ATOM 1476 C C . LEU A 1 183 ? 14.195 -22.844 -14.297 1 97.88 183 LEU A C 1
ATOM 1478 O O . LEU A 1 183 ? 14.5 -23.797 -15.016 1 97.88 183 LEU A O 1
ATOM 1482 N N . TYR A 1 184 ? 14.594 -21.594 -14.594 1 97.69 184 TYR A N 1
ATOM 1483 C CA . TYR A 1 184 ? 15.75 -21.359 -15.453 1 97.69 184 TYR A CA 1
ATOM 1484 C C . TYR A 1 184 ? 17.047 -21.688 -14.734 1 97.69 184 TYR A C 1
ATOM 1486 O O . TYR A 1 184 ? 17.266 -21.25 -13.594 1 97.69 184 TYR A O 1
ATOM 1494 N N . ASN A 1 185 ? 17.906 -22.391 -15.312 1 95.5 185 ASN A N 1
ATOM 1495 C CA . ASN A 1 185 ? 19.219 -22.625 -14.719 1 95.5 185 ASN A CA 1
ATOM 1496 C C . ASN A 1 185 ? 20.188 -21.5 -15.062 1 95.5 185 ASN A C 1
ATOM 1498 O O . ASN A 1 185 ? 19.844 -20.578 -15.789 1 95.5 185 ASN A O 1
ATOM 1502 N N . ARG A 1 186 ? 21.391 -21.594 -14.586 1 97.69 186 ARG A N 1
ATOM 1503 C CA . ARG A 1 186 ? 22.391 -20.531 -14.734 1 97.69 186 ARG A CA 1
ATOM 1504 C C . ARG A 1 186 ? 22.688 -20.281 -16.203 1 97.69 186 ARG A C 1
ATOM 1506 O O . ARG A 1 186 ? 22.734 -19.125 -16.656 1 97.69 186 ARG A O 1
ATOM 1513 N N . LEU A 1 187 ? 22.938 -21.328 -16.953 1 97.94 187 LEU A N 1
ATOM 1514 C CA . LEU A 1 187 ? 23.312 -21.188 -18.359 1 97.94 187 LEU A CA 1
ATOM 1515 C C . LEU A 1 187 ? 22.188 -20.516 -19.156 1 97.94 187 LEU A C 1
ATOM 1517 O O . LEU A 1 187 ? 22.453 -19.641 -19.984 1 97.94 187 LEU A O 1
ATOM 1521 N N . GLU A 1 188 ? 20.984 -20.922 -18.922 1 97.88 188 GLU A N 1
ATOM 1522 C CA . GLU A 1 188 ? 19.844 -20.328 -19.594 1 97.88 188 GLU A CA 1
ATOM 1523 C C . GLU A 1 188 ? 19.734 -18.844 -19.281 1 97.88 188 GLU A C 1
ATOM 1525 O O . GLU A 1 188 ? 19.453 -18.031 -20.156 1 97.88 188 GLU A O 1
ATOM 1530 N N . LEU A 1 189 ? 19.938 -18.438 -18.016 1 98.62 189 LEU A N 1
ATOM 1531 C CA . LEU A 1 189 ? 19.875 -17.031 -17.609 1 98.62 189 LEU A CA 1
ATOM 1532 C C . LEU A 1 189 ? 21.016 -16.234 -18.234 1 98.62 189 LEU A C 1
ATOM 1534 O O . LEU A 1 189 ? 20.828 -15.078 -18.625 1 98.62 189 LEU A O 1
ATOM 1538 N N . GLU A 1 190 ? 22.188 -16.828 -18.312 1 98.69 190 GLU A N 1
ATOM 1539 C CA . GLU A 1 190 ? 23.312 -16.156 -18.938 1 98.69 190 GLU A CA 1
ATOM 1540 C C . GLU A 1 190 ? 23.047 -15.875 -20.406 1 98.69 190 GLU A C 1
ATOM 1542 O O . GLU A 1 190 ? 23.391 -14.805 -20.906 1 98.69 190 GLU A O 1
ATOM 1547 N N . GLU A 1 191 ? 22.438 -16.828 -21.094 1 98.62 191 GLU A N 1
ATOM 1548 C CA . GLU A 1 191 ? 22.109 -16.641 -22.5 1 98.62 191 GLU A CA 1
ATOM 1549 C C . GLU A 1 191 ? 21.109 -15.492 -22.672 1 98.62 191 GLU A C 1
ATOM 1551 O O . GLU A 1 191 ? 21.234 -14.68 -23.594 1 98.62 191 GLU A O 1
ATOM 1556 N N . ILE A 1 192 ? 20.109 -15.43 -21.797 1 98.62 192 ILE A N 1
ATOM 1557 C CA . ILE A 1 192 ? 19.141 -14.344 -21.828 1 98.62 192 ILE A CA 1
ATOM 1558 C C . ILE A 1 192 ? 19.828 -13.023 -21.516 1 98.62 192 ILE A C 1
ATOM 1560 O O . ILE A 1 192 ? 19.594 -12.016 -22.203 1 98.62 192 ILE A O 1
ATOM 1564 N N . ALA A 1 193 ? 20.719 -13.031 -20.516 1 98.62 193 ALA A N 1
ATOM 1565 C CA . ALA A 1 193 ? 21.453 -11.836 -20.094 1 98.62 193 ALA A CA 1
ATOM 1566 C C . ALA A 1 193 ? 22.328 -11.305 -21.219 1 98.62 193 ALA A C 1
ATOM 1568 O O . ALA A 1 193 ? 22.484 -10.086 -21.375 1 98.62 193 ALA A O 1
ATOM 1569 N N . ASP A 1 194 ? 22.906 -12.195 -21.984 1 98.44 194 ASP A N 1
ATOM 1570 C CA . ASP A 1 194 ? 23.734 -11.789 -23.109 1 98.44 194 ASP A CA 1
ATOM 1571 C C . ASP A 1 194 ? 22.922 -10.961 -24.109 1 98.44 194 ASP A C 1
ATOM 1573 O O . ASP A 1 194 ? 23.391 -9.93 -24.594 1 98.44 194 ASP A O 1
ATOM 1577 N N . VAL A 1 195 ? 21.75 -11.414 -24.406 1 98.31 195 VAL A N 1
ATOM 1578 C CA . VAL A 1 195 ? 20.875 -10.672 -25.297 1 98.31 195 VAL A CA 1
ATOM 1579 C C . VAL A 1 195 ? 20.516 -9.32 -24.672 1 98.31 195 VAL A C 1
ATOM 1581 O O . VAL A 1 195 ? 20.516 -8.297 -25.359 1 98.31 195 VAL A O 1
ATOM 1584 N N . CYS A 1 196 ? 20.219 -9.344 -23.359 1 97.69 196 CYS A N 1
ATOM 1585 C CA . CYS A 1 196 ? 19.828 -8.125 -22.656 1 97.69 196 CYS A CA 1
ATOM 1586 C C . CYS A 1 196 ? 20.969 -7.105 -22.672 1 97.69 196 CYS A C 1
ATOM 1588 O O . CYS A 1 196 ? 20.734 -5.914 -22.875 1 97.69 196 CYS A O 1
ATOM 1590 N N . ARG A 1 197 ? 22.203 -7.543 -22.531 1 95.69 197 ARG A N 1
ATOM 1591 C CA . ARG A 1 197 ? 23.375 -6.668 -22.578 1 95.69 197 ARG A CA 1
ATOM 1592 C C . ARG A 1 197 ? 23.578 -6.102 -23.984 1 95.69 197 ARG A C 1
ATOM 1594 O O . ARG A 1 197 ? 23.828 -4.906 -24.141 1 95.69 197 ARG A O 1
ATOM 1601 N N . GLU A 1 198 ? 23.422 -6.949 -24.891 1 94.88 198 GLU A N 1
ATOM 1602 C CA . GLU A 1 198 ? 23.641 -6.562 -26.281 1 94.88 198 GLU A CA 1
ATOM 1603 C C . GLU A 1 198 ? 22.656 -5.48 -26.703 1 94.88 198 GLU A C 1
ATOM 1605 O O . GLU A 1 198 ? 23.016 -4.566 -27.453 1 94.88 198 GLU A O 1
ATOM 1610 N N . LEU A 1 199 ? 21.469 -5.602 -26.234 1 94.31 199 LEU A N 1
ATOM 1611 C CA . LEU A 1 199 ? 20.422 -4.762 -26.797 1 94.31 199 LEU A CA 1
ATOM 1612 C C . LEU A 1 199 ? 19.875 -3.793 -25.75 1 94.31 199 LEU A C 1
ATOM 1614 O O . LEU A 1 199 ? 18.828 -3.178 -25.953 1 94.31 199 LEU A O 1
ATOM 1618 N N . ASN A 1 200 ? 20.547 -3.695 -24.594 1 89.62 200 ASN A N 1
ATOM 1619 C CA . ASN A 1 200 ? 20.203 -2.77 -23.516 1 89.62 200 ASN A CA 1
ATOM 1620 C C . ASN A 1 200 ? 18.766 -2.973 -23.031 1 89.62 200 ASN A C 1
ATOM 1622 O O . ASN A 1 200 ? 17.984 -2.027 -22.984 1 89.62 200 ASN A O 1
ATOM 1626 N N . ILE A 1 201 ? 18.422 -4.223 -22.766 1 96.25 201 ILE A N 1
ATOM 1627 C CA . ILE A 1 201 ? 17.109 -4.582 -22.203 1 96.25 201 ILE A CA 1
ATOM 1628 C C . ILE A 1 201 ? 17.188 -4.594 -20.688 1 96.25 201 ILE A C 1
ATOM 1630 O O . ILE A 1 201 ? 18.047 -5.262 -20.094 1 96.25 201 ILE A O 1
ATOM 1634 N N . THR A 1 202 ? 16.328 -3.781 -20.062 1 96.12 202 THR A N 1
ATOM 1635 C CA . THR A 1 202 ? 16.156 -3.818 -18.609 1 96.12 202 THR A CA 1
ATOM 1636 C C . THR A 1 202 ? 15.297 -5.004 -18.188 1 96.12 202 THR A C 1
ATOM 1638 O O . THR A 1 202 ? 14.305 -5.32 -18.859 1 96.12 202 THR A O 1
ATOM 1641 N N . VAL A 1 203 ? 15.727 -5.66 -17.078 1 98.19 203 VAL A N 1
ATOM 1642 C CA . VAL A 1 203 ? 14.977 -6.84 -16.656 1 98.19 203 VAL A CA 1
ATOM 1643 C C . VAL A 1 203 ? 14.328 -6.582 -15.297 1 98.19 203 VAL A C 1
ATOM 1645 O O . VAL A 1 203 ? 14.992 -6.148 -14.352 1 98.19 203 VAL A O 1
ATOM 1648 N N . ILE A 1 204 ? 13.062 -6.695 -15.211 1 98.62 204 ILE A N 1
ATOM 1649 C CA . ILE A 1 204 ? 12.383 -6.887 -13.93 1 98.62 204 ILE A CA 1
ATOM 1650 C C . ILE A 1 204 ? 12.289 -8.383 -13.617 1 98.62 204 ILE A C 1
ATOM 1652 O O . ILE A 1 204 ? 11.484 -9.102 -14.219 1 98.62 204 ILE A O 1
ATOM 1656 N N . SER A 1 205 ? 13.125 -8.82 -12.734 1 98.88 205 SER A N 1
ATOM 1657 C CA . SER A 1 205 ? 13.164 -10.227 -12.336 1 98.88 205 SER A CA 1
ATOM 1658 C C . SER A 1 205 ? 12.305 -10.477 -11.102 1 98.88 205 SER A C 1
ATOM 1660 O O . SER A 1 205 ? 12.742 -10.203 -9.977 1 98.88 205 SER A O 1
ATOM 1662 N N . ASP A 1 206 ? 11.133 -11 -11.32 1 98.81 206 ASP A N 1
ATOM 1663 C CA . ASP A 1 206 ? 10.25 -11.391 -10.227 1 98.81 206 ASP A CA 1
ATOM 1664 C C . ASP A 1 206 ? 10.656 -12.742 -9.641 1 98.81 206 ASP A C 1
ATOM 1666 O O . ASP A 1 206 ? 10.383 -13.781 -10.242 1 98.81 206 ASP A O 1
ATOM 1670 N N . GLU A 1 207 ? 11.25 -12.695 -8.453 1 98.88 207 GLU A N 1
ATOM 1671 C CA . GLU A 1 207 ? 11.828 -13.898 -7.855 1 98.88 207 GLU A CA 1
ATOM 1672 C C . GLU A 1 207 ? 11.141 -14.242 -6.531 1 98.88 207 GLU A C 1
ATOM 1674 O O . GLU A 1 207 ? 11.789 -14.719 -5.598 1 98.88 207 GLU A O 1
ATOM 1679 N N . ILE A 1 208 ? 9.836 -13.961 -6.484 1 98.62 208 ILE A N 1
ATOM 1680 C CA . ILE A 1 208 ? 9.047 -14.148 -5.273 1 98.62 208 ILE A CA 1
ATOM 1681 C C . ILE A 1 208 ? 9.047 -15.617 -4.879 1 98.62 208 ILE A C 1
ATOM 1683 O O . ILE A 1 208 ? 8.836 -15.953 -3.711 1 98.62 208 ILE A O 1
ATOM 1687 N N . TYR A 1 209 ? 9.383 -16.562 -5.805 1 98.69 209 TYR A N 1
ATOM 1688 C CA . TYR A 1 209 ? 9.336 -18 -5.547 1 98.69 209 TYR A CA 1
ATOM 1689 C C . TYR A 1 209 ? 10.742 -18.562 -5.367 1 98.69 209 TYR A C 1
ATOM 1691 O O . TYR A 1 209 ? 10.922 -19.781 -5.32 1 98.69 209 TYR A O 1
ATOM 1699 N N . ALA A 1 210 ? 11.758 -17.75 -5.23 1 98.69 210 ALA A N 1
ATOM 1700 C CA . ALA A 1 210 ? 13.148 -18.203 -5.191 1 98.69 210 ALA A CA 1
ATOM 1701 C C . ALA A 1 210 ? 13.352 -19.266 -4.113 1 98.69 210 ALA A C 1
ATOM 1703 O O . ALA A 1 210 ? 13.891 -20.328 -4.387 1 98.69 210 ALA A O 1
ATOM 1704 N N . GLN A 1 211 ? 12.812 -19.016 -2.969 1 97.94 211 GLN A N 1
ATOM 1705 C CA . GLN A 1 211 ? 13.031 -19.891 -1.814 1 97.94 211 GLN A CA 1
ATOM 1706 C C . GLN A 1 211 ? 12.211 -21.172 -1.934 1 97.94 211 GLN A C 1
ATOM 1708 O O . GLN A 1 211 ? 12.422 -22.109 -1.173 1 97.94 211 GLN A O 1
ATOM 1713 N N . THR A 1 212 ? 11.312 -21.266 -2.904 1 98.31 212 THR A N 1
ATOM 1714 C CA . THR A 1 212 ? 10.477 -22.453 -3.074 1 98.31 212 THR A CA 1
ATOM 1715 C C . THR A 1 212 ? 11.094 -23.406 -4.094 1 98.31 212 THR A C 1
ATOM 1717 O O . THR A 1 212 ? 10.469 -24.391 -4.496 1 98.31 212 THR A O 1
ATOM 1720 N N . THR A 1 213 ? 12.312 -23.188 -4.52 1 98.69 213 THR A N 1
ATOM 1721 C CA . THR A 1 213 ? 13.016 -24.094 -5.418 1 98.69 213 THR A CA 1
ATOM 1722 C C . THR A 1 213 ? 13.297 -25.422 -4.73 1 98.69 213 THR A C 1
ATOM 1724 O O . THR A 1 213 ? 13.898 -25.453 -3.654 1 98.69 213 THR A O 1
ATOM 1727 N N . TYR A 1 214 ? 12.859 -26.516 -5.352 1 98.25 214 TYR A N 1
ATOM 1728 C CA . TYR A 1 214 ? 12.898 -27.812 -4.68 1 98.25 214 TYR A CA 1
ATOM 1729 C C . TYR A 1 214 ? 14.328 -28.25 -4.41 1 98.25 214 TYR A C 1
ATOM 1731 O O . TYR A 1 214 ? 14.656 -28.688 -3.309 1 98.25 214 TYR A O 1
ATOM 1739 N N . ASP A 1 215 ? 15.188 -28.188 -5.426 1 97.81 215 ASP A N 1
ATOM 1740 C CA . ASP A 1 215 ? 16.641 -28.266 -5.254 1 97.81 215 ASP A CA 1
ATOM 1741 C C . ASP A 1 215 ? 17.266 -26.875 -5.176 1 97.81 215 ASP A C 1
ATOM 1743 O O . ASP A 1 215 ? 17.641 -26.312 -6.195 1 97.81 215 ASP A O 1
ATOM 1747 N N . PHE A 1 216 ? 17.375 -26.391 -3.951 1 97.06 216 PHE A N 1
ATOM 1748 C CA . PHE A 1 216 ? 17.703 -24.984 -3.717 1 97.06 216 PHE A CA 1
ATOM 1749 C C . PHE A 1 216 ? 19.031 -24.609 -4.348 1 97.06 216 PHE A C 1
ATOM 1751 O O . PHE A 1 216 ? 19.25 -23.469 -4.734 1 97.06 216 PHE A O 1
ATOM 1758 N N . SER A 1 217 ? 19.938 -25.562 -4.555 1 96.44 217 SER A N 1
ATOM 1759 C CA . SER A 1 217 ? 21.25 -25.328 -5.121 1 96.44 217 SER A CA 1
ATOM 1760 C C . SER A 1 217 ? 21.156 -24.906 -6.586 1 96.44 217 SER A C 1
ATOM 1762 O O . SER A 1 217 ? 22.109 -24.359 -7.148 1 96.44 217 SER A O 1
ATOM 1764 N N . LYS A 1 218 ? 20.031 -25.094 -7.176 1 97.69 218 LYS A N 1
ATOM 1765 C CA . LYS A 1 218 ? 19.875 -24.844 -8.602 1 97.69 218 LYS A CA 1
ATOM 1766 C C . LYS A 1 218 ? 19.391 -23.422 -8.867 1 97.69 218 LYS A C 1
ATOM 1768 O O . LYS A 1 218 ? 19.453 -22.938 -10 1 97.69 218 LYS A O 1
ATOM 1773 N N . PHE A 1 219 ? 18.953 -22.734 -7.852 1 98.38 219 PHE A N 1
ATOM 1774 C CA . PHE A 1 219 ? 18.438 -21.391 -8.078 1 98.38 219 PHE A CA 1
ATOM 1775 C C . PHE A 1 219 ? 19.578 -20.391 -8.219 1 98.38 219 PHE A C 1
ATOM 1777 O O . PHE A 1 219 ? 20.547 -20.422 -7.449 1 98.38 219 PHE A O 1
ATOM 1784 N N . VAL A 1 220 ? 19.484 -19.547 -9.234 1 98.38 220 VAL A N 1
ATOM 1785 C CA . VAL A 1 220 ? 20.359 -18.406 -9.43 1 98.38 220 VAL A CA 1
ATOM 1786 C C . VAL A 1 220 ? 19.547 -17.172 -9.781 1 98.38 220 VAL A C 1
ATOM 1788 O O . VAL A 1 220 ? 18.641 -17.234 -10.625 1 98.38 220 VAL A O 1
ATOM 1791 N N . SER A 1 221 ? 19.844 -16.078 -9.07 1 98.62 221 SER A N 1
ATOM 1792 C CA . SER A 1 221 ? 19.125 -14.836 -9.336 1 98.62 221 SER A CA 1
ATOM 1793 C C . SER A 1 221 ? 19.641 -14.172 -10.617 1 98.62 221 SER A C 1
ATOM 1795 O O . SER A 1 221 ? 20.844 -14.164 -10.883 1 98.62 221 SER A O 1
ATOM 1797 N N . MET A 1 222 ? 18.734 -13.648 -11.414 1 98.75 222 MET A N 1
ATOM 1798 C CA . MET A 1 222 ? 19.125 -12.844 -12.57 1 98.75 222 MET A CA 1
ATOM 1799 C C . MET A 1 222 ? 19.938 -11.633 -12.133 1 98.75 222 MET A C 1
ATOM 1801 O O . MET A 1 222 ? 20.812 -11.164 -12.875 1 98.75 222 MET A O 1
ATOM 1805 N N . GLY A 1 223 ? 19.672 -11.141 -10.875 1 98.06 223 GLY A N 1
ATOM 1806 C CA . GLY A 1 223 ? 20.422 -10.023 -10.328 1 98.06 223 GLY A CA 1
ATOM 1807 C C . GLY A 1 223 ? 21.891 -10.328 -10.148 1 98.06 223 GLY A C 1
ATOM 1808 O O . GLY A 1 223 ? 22.719 -9.414 -10.125 1 98.06 223 GLY A O 1
ATOM 1809 N N . LYS A 1 224 ? 22.188 -11.562 -9.984 1 97.75 224 LYS A N 1
ATOM 1810 C CA . LYS A 1 224 ? 23.578 -11.984 -9.891 1 97.75 224 LYS A CA 1
ATOM 1811 C C . LYS A 1 224 ? 24.219 -12.062 -11.273 1 97.75 224 LYS A C 1
ATOM 1813 O O . LYS A 1 224 ? 25.391 -11.719 -11.438 1 97.75 224 LYS A O 1
ATOM 1818 N N . ILE A 1 225 ? 23.516 -12.453 -12.266 1 98.12 225 ILE A N 1
ATOM 1819 C CA . ILE A 1 225 ? 24 -12.711 -13.617 1 98.12 225 ILE A CA 1
ATOM 1820 C C . ILE A 1 225 ? 24.078 -11.398 -14.398 1 98.12 225 ILE A C 1
ATOM 1822 O O . ILE A 1 225 ? 25.031 -11.188 -15.164 1 98.12 225 ILE A O 1
ATOM 1826 N N . TYR A 1 226 ? 23.141 -10.562 -14.227 1 97.81 226 TYR A N 1
ATOM 1827 C CA . TYR A 1 226 ? 22.984 -9.305 -14.945 1 97.81 226 TYR A CA 1
ATOM 1828 C C . TYR A 1 226 ? 22.719 -8.156 -13.977 1 97.81 226 TYR A C 1
ATOM 1830 O O . TYR A 1 226 ? 21.672 -7.504 -14.047 1 97.81 226 TYR A O 1
ATOM 1838 N N . PRO A 1 227 ? 23.672 -7.828 -13.039 1 96.62 227 PRO A N 1
ATOM 1839 C CA . PRO A 1 227 ? 23.453 -6.891 -11.93 1 96.62 227 PRO A CA 1
ATOM 1840 C C . PRO A 1 227 ? 23.266 -5.453 -12.406 1 96.62 227 PRO A C 1
ATOM 1842 O O . PRO A 1 227 ? 22.625 -4.652 -11.719 1 96.62 227 PRO A O 1
ATOM 1845 N N . GLU A 1 228 ? 23.75 -5.07 -13.57 1 95.06 228 GLU A N 1
ATOM 1846 C CA . GLU A 1 228 ? 23.703 -3.691 -14.047 1 95.06 228 GLU A CA 1
ATOM 1847 C C . GLU A 1 228 ? 22.344 -3.352 -14.656 1 95.06 228 GLU A C 1
ATOM 1849 O O . GLU A 1 228 ? 22.016 -2.178 -14.805 1 95.06 228 GLU A O 1
ATOM 1854 N N . GLY A 1 229 ? 21.531 -4.434 -14.992 1 96.19 229 GLY A N 1
ATOM 1855 C CA . GLY A 1 229 ? 20.297 -4.145 -15.711 1 96.19 229 GLY A CA 1
ATOM 1856 C C . GLY A 1 229 ? 19.078 -4.805 -15.094 1 96.19 229 GLY A C 1
ATOM 1857 O O . GLY A 1 229 ? 18 -4.801 -15.688 1 96.19 229 GLY A O 1
ATOM 1858 N N . THR A 1 230 ? 19.25 -5.363 -13.844 1 97.81 230 THR A N 1
ATOM 1859 C CA . THR A 1 230 ? 18.156 -6.184 -13.32 1 97.81 230 THR A CA 1
ATOM 1860 C C . THR A 1 230 ? 17.594 -5.574 -12.047 1 97.81 230 THR A C 1
ATOM 1862 O O . THR A 1 230 ? 18.328 -5.262 -11.109 1 97.81 230 THR A O 1
ATOM 1865 N N . PHE A 1 231 ? 16.312 -5.324 -12.055 1 98.19 231 PHE A N 1
ATOM 1866 C CA . PHE A 1 231 ? 15.539 -5.133 -10.828 1 98.19 231 PHE A CA 1
ATOM 1867 C C . PHE A 1 231 ? 15.055 -6.469 -10.281 1 98.19 231 PHE A C 1
ATOM 1869 O O . PHE A 1 231 ? 14.383 -7.23 -10.984 1 98.19 231 PHE A O 1
ATOM 1876 N N . VAL A 1 232 ? 15.383 -6.785 -9.016 1 98.81 232 VAL A N 1
ATOM 1877 C CA . VAL A 1 232 ? 14.977 -8.062 -8.43 1 98.81 232 VAL A CA 1
ATOM 1878 C C . VAL A 1 232 ? 13.875 -7.828 -7.398 1 98.81 232 VAL A C 1
ATOM 1880 O O . VAL A 1 232 ? 14.039 -7.023 -6.477 1 98.81 232 VAL A O 1
ATOM 1883 N N . THR A 1 233 ? 12.742 -8.445 -7.547 1 98.81 233 THR A N 1
ATOM 1884 C CA . THR A 1 233 ? 11.688 -8.352 -6.551 1 98.81 233 THR A CA 1
ATOM 1885 C C . THR A 1 233 ? 11.523 -9.672 -5.805 1 98.81 233 THR A C 1
ATOM 1887 O O . THR A 1 233 ? 11.688 -10.75 -6.387 1 98.81 233 THR A O 1
ATOM 1890 N N . ASN A 1 234 ? 11.328 -9.641 -4.57 1 98.81 234 ASN A N 1
ATOM 1891 C CA . ASN A 1 234 ? 11.062 -10.742 -3.65 1 98.81 234 ASN A CA 1
ATOM 1892 C C . ASN A 1 234 ? 10.297 -10.273 -2.418 1 98.81 234 ASN A C 1
ATOM 1894 O O . ASN A 1 234 ? 9.875 -9.117 -2.35 1 98.81 234 ASN A O 1
ATOM 1898 N N . GLY A 1 235 ? 9.969 -11.234 -1.475 1 98.56 235 GLY A N 1
ATOM 1899 C CA . GLY A 1 235 ? 9.156 -10.797 -0.348 1 98.56 235 GLY A CA 1
ATOM 1900 C C . GLY A 1 235 ? 8.758 -11.938 0.569 1 98.56 235 GLY A C 1
ATOM 1901 O O . GLY A 1 235 ? 9.383 -13 0.563 1 98.56 235 GLY A O 1
ATOM 1902 N N . LEU A 1 236 ? 7.68 -11.703 1.369 1 98.5 236 LEU A N 1
ATOM 1903 C CA . LEU A 1 236 ? 7.27 -12.617 2.432 1 98.5 236 LEU A CA 1
ATOM 1904 C C . LEU A 1 236 ? 6.133 -13.516 1.965 1 98.5 236 LEU A C 1
ATOM 1906 O O . LEU A 1 236 ? 5.82 -14.516 2.615 1 98.5 236 LEU A O 1
ATOM 1910 N N . SER A 1 237 ? 5.551 -13.297 0.876 1 97.69 237 SER A N 1
ATOM 1911 C CA . SER A 1 237 ? 4.223 -13.797 0.545 1 97.69 237 SER A CA 1
ATOM 1912 C C . SER A 1 237 ? 4.242 -15.305 0.306 1 97.69 237 SER A C 1
ATOM 1914 O O . SER A 1 237 ? 3.236 -15.984 0.522 1 97.69 237 SER A O 1
ATOM 1916 N N . LYS A 1 238 ? 5.352 -15.797 -0.238 1 98.19 238 LYS A N 1
ATOM 1917 C CA . LYS A 1 238 ? 5.336 -17.172 -0.699 1 98.19 238 LYS A CA 1
ATOM 1918 C C . LYS A 1 238 ? 6.195 -18.062 0.198 1 98.19 238 LYS A C 1
ATOM 1920 O O . LYS A 1 238 ? 5.672 -18.891 0.944 1 98.19 238 LYS A O 1
ATOM 1925 N N . SER A 1 239 ? 7.465 -17.703 0.335 1 97.69 239 SER A N 1
ATOM 1926 C CA . SER A 1 239 ? 8.391 -18.531 1.114 1 97.69 239 SER A CA 1
ATOM 1927 C C . SER A 1 239 ? 8.07 -18.453 2.604 1 97.69 239 SER A C 1
ATOM 1929 O O . SER A 1 239 ? 8.32 -19.406 3.342 1 97.69 239 SER A O 1
ATOM 1931 N N . HIS A 1 240 ? 7.566 -17.312 3.055 1 98.56 240 HIS A N 1
ATOM 1932 C CA . HIS A 1 240 ? 7.285 -17.109 4.469 1 98.56 240 HIS A CA 1
ATOM 1933 C C . HIS A 1 240 ? 5.793 -17.25 4.762 1 98.56 240 HIS A C 1
ATOM 1935 O O . HIS A 1 240 ? 5.352 -17 5.887 1 98.56 240 HIS A O 1
ATOM 1941 N N . ALA A 1 241 ? 4.988 -17.594 3.768 1 98.31 241 ALA A N 1
ATOM 1942 C CA . ALA A 1 241 ? 3.549 -17.812 3.906 1 98.31 241 ALA A CA 1
ATOM 1943 C C . ALA A 1 241 ? 2.883 -16.609 4.566 1 98.31 241 ALA A C 1
ATOM 1945 O O . ALA A 1 241 ? 1.978 -16.766 5.391 1 98.31 241 ALA A O 1
ATOM 1946 N N . ALA A 1 242 ? 3.383 -15.453 4.262 1 98.5 242 ALA A N 1
ATOM 1947 C CA . ALA A 1 242 ? 2.873 -14.227 4.875 1 98.5 242 ALA A CA 1
ATOM 1948 C C . ALA A 1 242 ? 2.363 -13.25 3.814 1 98.5 242 ALA A C 1
ATOM 1950 O O . ALA A 1 242 ? 2.705 -12.07 3.834 1 98.5 242 ALA A O 1
ATOM 1951 N N . GLY A 1 243 ? 1.581 -13.82 2.893 1 97 243 GLY A N 1
ATOM 1952 C CA . GLY A 1 243 ? 0.989 -12.969 1.872 1 97 243 GLY A CA 1
ATOM 1953 C C . GLY A 1 243 ? 0.132 -11.859 2.447 1 97 243 GLY A C 1
ATOM 1954 O O . GLY A 1 243 ? 0.137 -10.734 1.936 1 97 243 GLY A O 1
ATOM 1955 N N . GLY A 1 244 ? -0.556 -12.109 3.533 1 97.06 244 GLY A N 1
ATOM 1956 C CA . GLY A 1 244 ? -1.432 -11.148 4.18 1 97.06 244 GLY A CA 1
ATOM 1957 C C . GLY A 1 244 ? -0.679 -10.016 4.852 1 97.06 244 GLY A C 1
ATOM 1958 O O . GLY A 1 244 ? -1.269 -8.984 5.191 1 97.06 244 GLY A O 1
ATOM 1959 N N . TYR A 1 245 ? 0.606 -10.18 5.078 1 98.5 245 TYR A N 1
ATOM 1960 C CA . TYR A 1 245 ? 1.397 -9.125 5.699 1 98.5 245 TYR A CA 1
ATOM 1961 C C . TYR A 1 245 ? 1.696 -8.016 4.707 1 98.5 245 TYR A C 1
ATOM 1963 O O . TYR A 1 245 ? 2.023 -6.891 5.102 1 98.5 245 TYR A O 1
ATOM 1971 N N . ARG A 1 246 ? 1.634 -8.344 3.377 1 97.62 246 ARG A N 1
ATOM 1972 C CA . ARG A 1 246 ? 1.795 -7.395 2.279 1 97.62 246 ARG A CA 1
ATOM 1973 C C . ARG A 1 246 ? 3.148 -6.691 2.354 1 97.62 246 ARG A C 1
ATOM 1975 O O . ARG A 1 246 ? 3.217 -5.461 2.361 1 97.62 246 ARG A O 1
ATOM 1982 N N . LEU A 1 247 ? 4.203 -7.465 2.326 1 98.62 247 LEU A N 1
ATOM 1983 C CA . LEU A 1 247 ? 5.547 -6.902 2.336 1 98.62 247 LEU A CA 1
ATOM 1984 C C . LEU A 1 247 ? 6.422 -7.57 1.279 1 98.62 247 LEU A C 1
ATOM 1986 O O . LEU A 1 247 ? 6.547 -8.797 1.253 1 98.62 247 LEU A O 1
ATOM 1990 N N . GLY A 1 248 ? 6.926 -6.809 0.372 1 98.5 248 GLY A N 1
ATOM 1991 C CA . GLY A 1 248 ? 7.938 -7.18 -0.605 1 98.5 248 GLY A CA 1
ATOM 1992 C C . GLY A 1 248 ? 9.078 -6.184 -0.693 1 98.5 248 GLY A C 1
ATOM 1993 O O . GLY A 1 248 ? 9.094 -5.184 0.025 1 98.5 248 GLY A O 1
ATOM 1994 N N . TYR A 1 249 ? 10.055 -6.5 -1.442 1 98.81 249 TYR A N 1
ATOM 1995 C CA . TYR A 1 249 ? 11.156 -5.57 -1.649 1 98.81 249 TYR A CA 1
ATOM 1996 C C . TYR A 1 249 ? 11.672 -5.645 -3.082 1 98.81 249 TYR A C 1
ATOM 1998 O O . TYR A 1 249 ? 11.391 -6.609 -3.799 1 98.81 249 TYR A O 1
ATOM 2006 N N . VAL A 1 250 ? 12.328 -4.617 -3.531 1 98.62 250 VAL A N 1
ATOM 2007 C CA . VAL A 1 250 ? 13.016 -4.562 -4.82 1 98.62 250 VAL A CA 1
ATOM 2008 C C . VAL A 1 250 ? 14.469 -4.164 -4.617 1 98.62 250 VAL A C 1
ATOM 2010 O O . VAL A 1 250 ? 14.781 -3.328 -3.766 1 98.62 250 VAL A O 1
ATOM 2013 N N . ILE A 1 251 ? 15.312 -4.859 -5.234 1 98.5 251 ILE A N 1
ATOM 2014 C CA . ILE A 1 251 ? 16.719 -4.5 -5.324 1 98.5 251 ILE A CA 1
ATOM 2015 C C . ILE A 1 251 ? 16.984 -3.793 -6.652 1 98.5 251 ILE A C 1
ATOM 2017 O O . ILE A 1 251 ? 16.75 -4.352 -7.723 1 98.5 251 ILE A O 1
ATOM 2021 N N . LEU A 1 252 ? 17.453 -2.6 -6.613 1 97.31 252 LEU A N 1
ATOM 2022 C CA . LEU A 1 252 ? 17.75 -1.82 -7.809 1 97.31 252 LEU A CA 1
ATOM 2023 C C . LEU A 1 252 ? 19.078 -2.26 -8.414 1 97.31 252 LEU A C 1
ATOM 2025 O O . LEU A 1 252 ? 19.969 -2.746 -7.699 1 97.31 252 LEU A O 1
ATOM 2029 N N . PRO A 1 253 ? 19.219 -2.102 -9.734 1 96.38 253 PRO A N 1
ATOM 2030 C CA . PRO A 1 253 ? 20.469 -2.473 -10.406 1 96.38 253 PRO A CA 1
ATOM 2031 C C . PRO A 1 253 ? 21.672 -1.687 -9.891 1 96.38 253 PRO A C 1
ATOM 2033 O O . PRO A 1 253 ? 21.5 -0.643 -9.25 1 96.38 253 PRO A O 1
ATOM 2036 N N . GLN A 1 254 ? 22.75 -2.248 -10.242 1 90.44 254 GLN A N 1
ATOM 2037 C CA . GLN A 1 254 ? 23.984 -1.554 -9.906 1 90.44 254 GLN A CA 1
ATOM 2038 C C . GLN A 1 254 ? 24.078 -0.221 -10.648 1 90.44 254 GLN A C 1
ATOM 2040 O O . GLN A 1 254 ? 23.641 -0.108 -11.797 1 90.44 254 GLN A O 1
ATOM 2045 N N . HIS A 1 255 ? 24.438 0.806 -10.133 1 80.56 255 HIS A N 1
ATOM 2046 C CA . HIS A 1 255 ? 24.766 2.107 -10.703 1 80.56 255 HIS A CA 1
ATOM 2047 C C . HIS A 1 255 ? 23.5 2.871 -11.102 1 80.56 255 HIS A C 1
ATOM 2049 O O . HIS A 1 255 ? 23.547 3.738 -11.977 1 80.56 255 HIS A O 1
ATOM 2055 N N . ALA A 1 256 ? 22.328 2.471 -10.516 1 85.44 256 ALA A N 1
ATOM 2056 C CA . ALA A 1 256 ? 21.078 3.178 -10.797 1 85.44 256 ALA A CA 1
ATOM 2057 C C . ALA A 1 256 ? 20.859 4.312 -9.805 1 85.44 256 ALA A C 1
ATOM 2059 O O . ALA A 1 256 ? 19.75 4.473 -9.281 1 85.44 256 ALA A O 1
ATOM 2060 N N . THR A 1 257 ? 21.812 5.145 -9.57 1 79.19 257 THR A N 1
ATOM 2061 C CA . THR A 1 257 ? 21.75 6.16 -8.531 1 79.19 257 THR A CA 1
ATOM 2062 C C . THR A 1 257 ? 20.656 7.176 -8.828 1 79.19 257 THR A C 1
ATOM 2064 O O . THR A 1 257 ? 19.891 7.551 -7.938 1 79.19 257 THR A O 1
ATOM 2067 N N . ASP A 1 258 ? 20.547 7.625 -10.016 1 78.56 258 ASP A N 1
ATOM 2068 C CA . ASP A 1 258 ? 19.547 8.617 -10.391 1 78.56 258 ASP A CA 1
ATOM 2069 C C . ASP A 1 258 ? 18.125 8.055 -10.234 1 78.56 258 ASP A C 1
ATOM 2071 O O . ASP A 1 258 ? 17.219 8.773 -9.82 1 78.56 258 ASP A O 1
ATOM 2075 N N . LEU A 1 259 ? 18.047 6.797 -10.492 1 86.38 259 LEU A N 1
ATOM 2076 C CA . LEU A 1 259 ? 16.75 6.145 -10.414 1 86.38 259 LEU A CA 1
ATOM 2077 C C . LEU A 1 259 ? 16.297 5.996 -8.961 1 86.38 259 LEU A C 1
ATOM 2079 O O . LEU A 1 259 ? 15.109 6.047 -8.664 1 86.38 259 LEU A O 1
ATOM 2083 N N . ARG A 1 260 ? 17.281 5.941 -8.07 1 86 260 ARG A N 1
ATOM 2084 C CA . ARG A 1 260 ? 16.984 5.754 -6.652 1 86 260 ARG A CA 1
ATOM 2085 C C . ARG A 1 260 ? 16.172 6.926 -6.113 1 86 260 ARG A C 1
ATOM 2087 O O . ARG A 1 260 ? 15.156 6.727 -5.426 1 86 260 ARG A O 1
ATOM 2094 N N . THR A 1 261 ? 16.547 8.086 -6.445 1 81.31 261 THR A N 1
ATOM 2095 C CA . THR A 1 261 ? 15.875 9.289 -5.965 1 81.31 261 THR A CA 1
ATOM 2096 C C . THR A 1 261 ? 14.469 9.391 -6.547 1 81.31 261 THR A C 1
ATOM 2098 O O . THR A 1 261 ? 13.516 9.703 -5.824 1 81.31 261 THR A O 1
ATOM 2101 N N . GLN A 1 262 ? 14.391 9.102 -7.789 1 83.25 262 GLN A N 1
ATOM 2102 C CA . GLN A 1 262 ? 13.094 9.172 -8.453 1 83.25 262 GLN A CA 1
ATOM 2103 C C . GLN A 1 262 ? 12.141 8.109 -7.914 1 83.25 262 GLN A C 1
ATOM 2105 O O . GLN A 1 262 ? 10.953 8.383 -7.711 1 83.25 262 GLN A O 1
ATOM 2110 N N . PHE A 1 263 ? 12.703 6.973 -7.742 1 87.94 263 PHE A N 1
ATOM 2111 C CA . PHE A 1 263 ? 11.891 5.871 -7.246 1 87.94 263 PHE A CA 1
ATOM 2112 C C . PHE A 1 263 ? 11.359 6.18 -5.848 1 87.94 263 PHE A C 1
ATOM 2114 O O . PHE A 1 263 ? 10.188 5.957 -5.559 1 87.94 263 PHE A O 1
ATOM 2121 N N . LYS A 1 264 ? 12.211 6.711 -5.023 1 86.62 264 LYS A N 1
ATOM 2122 C CA . LYS A 1 264 ? 11.82 7.094 -3.67 1 86.62 264 LYS A CA 1
ATOM 2123 C C . LYS A 1 264 ? 10.695 8.125 -3.691 1 86.62 264 LYS A C 1
ATOM 2125 O O . LYS A 1 264 ? 9.758 8.055 -2.891 1 86.62 264 LYS A O 1
ATOM 2130 N N . LYS A 1 265 ? 10.766 9.062 -4.574 1 84.12 265 LYS A N 1
ATOM 2131 C CA . LYS A 1 265 ? 9.766 10.117 -4.707 1 84.12 265 LYS A CA 1
ATOM 2132 C C . LYS A 1 265 ? 8.398 9.539 -5.055 1 84.12 265 LYS A C 1
ATOM 2134 O O . LYS A 1 265 ? 7.379 9.961 -4.5 1 84.12 265 LYS A O 1
ATOM 2139 N N . ILE A 1 266 ? 8.398 8.609 -5.914 1 86.62 266 ILE A N 1
ATOM 2140 C CA . ILE A 1 266 ? 7.148 8.023 -6.379 1 86.62 266 ILE A CA 1
ATOM 2141 C C . ILE A 1 266 ? 6.516 7.207 -5.254 1 86.62 266 ILE A C 1
ATOM 2143 O O . ILE A 1 266 ? 5.301 7.281 -5.035 1 86.62 266 ILE A O 1
ATOM 2147 N N . LEU A 1 267 ? 7.395 6.477 -4.555 1 89.31 267 LEU A N 1
ATOM 2148 C CA . LEU A 1 267 ? 6.883 5.672 -3.447 1 89.31 267 LEU A CA 1
ATOM 2149 C C . LEU A 1 267 ? 6.301 6.562 -2.355 1 89.31 267 LEU A C 1
ATOM 2151 O O . LEU A 1 267 ? 5.227 6.277 -1.822 1 89.31 267 LEU A O 1
ATOM 2155 N N . ALA A 1 268 ? 6.977 7.621 -2.088 1 87.44 268 ALA A N 1
ATOM 2156 C CA . ALA A 1 268 ? 6.523 8.562 -1.066 1 87.44 268 ALA A CA 1
ATOM 2157 C C . ALA A 1 268 ? 5.203 9.211 -1.472 1 87.44 268 ALA A C 1
ATOM 2159 O O . ALA A 1 268 ? 4.359 9.5 -0.62 1 87.44 268 ALA A O 1
ATOM 2160 N N . THR A 1 269 ? 5.035 9.453 -2.73 1 86.5 269 THR A N 1
ATOM 2161 C CA . THR A 1 269 ? 3.855 10.125 -3.268 1 86.5 269 THR A CA 1
ATOM 2162 C C . THR A 1 269 ? 2.648 9.195 -3.244 1 86.5 269 THR A C 1
ATOM 2164 O O . THR A 1 269 ? 1.518 9.641 -3.037 1 86.5 269 THR A O 1
ATOM 2167 N N . GLU A 1 270 ? 2.883 7.895 -3.352 1 89 270 GLU A N 1
ATOM 2168 C CA . GLU A 1 270 ? 1.782 6.949 -3.496 1 89 270 GLU A CA 1
ATOM 2169 C C . GLU A 1 270 ? 1.38 6.359 -2.146 1 89 270 GLU A C 1
ATOM 2171 O O . GLU A 1 270 ? 0.259 6.574 -1.68 1 89 270 GLU A O 1
ATOM 2176 N N . TYR A 1 271 ? 2.361 5.703 -1.441 1 87.31 271 TYR A N 1
ATOM 2177 C CA . TYR A 1 271 ? 1.892 4.996 -0.257 1 87.31 271 TYR A CA 1
ATOM 2178 C C . TYR A 1 271 ? 2.73 5.355 0.963 1 87.31 271 TYR A C 1
ATOM 2180 O O . TYR A 1 271 ? 2.539 4.793 2.045 1 87.31 271 TYR A O 1
ATOM 2188 N N . THR A 1 272 ? 3.562 6.312 0.931 1 88.06 272 THR A N 1
ATOM 2189 C CA . THR A 1 272 ? 4.336 6.816 2.061 1 88.06 272 THR A CA 1
ATOM 2190 C C . THR A 1 272 ? 5.332 5.766 2.543 1 88.06 272 THR A C 1
ATOM 2192 O O . THR A 1 272 ? 6.543 5.934 2.391 1 88.06 272 THR A O 1
ATOM 2195 N N . ALA A 1 273 ? 4.844 4.68 3.08 1 92.62 273 ALA A N 1
ATOM 2196 C CA . ALA A 1 273 ? 5.652 3.572 3.586 1 92.62 273 ALA A CA 1
ATOM 2197 C C . ALA A 1 273 ? 4.789 2.338 3.844 1 92.62 273 ALA A C 1
ATOM 2199 O O . ALA A 1 273 ? 3.562 2.432 3.898 1 92.62 273 ALA A O 1
ATOM 2200 N N . VAL A 1 274 ? 5.48 1.211 3.924 1 96.62 274 VAL A N 1
ATOM 2201 C CA . VAL A 1 274 ? 4.82 -0.01 4.371 1 96.62 274 VAL A CA 1
ATOM 2202 C C . VAL A 1 274 ? 4.562 0.063 5.875 1 96.62 274 VAL A C 1
ATOM 2204 O O . VAL A 1 274 ? 5.266 0.771 6.598 1 96.62 274 VAL A O 1
ATOM 2207 N N . SER A 1 275 ? 3.512 -0.657 6.363 1 98.19 275 SER A N 1
ATOM 2208 C CA . SER A 1 275 ? 3.18 -0.697 7.785 1 98.19 275 SER A CA 1
ATOM 2209 C C . SER A 1 275 ? 4.426 -0.896 8.641 1 98.19 275 SER A C 1
ATOM 2211 O O . SER A 1 275 ? 5.188 -1.842 8.422 1 98.19 275 SER A O 1
ATOM 2213 N N . THR A 1 276 ? 4.621 -0.016 9.633 1 98.38 276 THR A N 1
ATOM 2214 C CA . THR A 1 276 ? 5.82 -0.027 10.469 1 98.38 276 THR A CA 1
ATOM 2215 C C . THR A 1 276 ? 5.883 -1.296 11.312 1 98.38 276 THR A C 1
ATOM 2217 O O . THR A 1 276 ? 6.918 -1.966 11.359 1 98.38 276 THR A O 1
ATOM 2220 N N . PRO A 1 277 ? 4.773 -1.706 12 1 98.81 277 PRO A N 1
ATOM 2221 C CA . PRO A 1 277 ? 4.855 -2.959 12.75 1 98.81 277 PRO A CA 1
ATOM 2222 C C . PRO A 1 277 ? 5.176 -4.16 11.867 1 98.81 277 PRO A C 1
ATOM 2224 O O . PRO A 1 277 ? 5.902 -5.066 12.289 1 98.81 277 PRO A O 1
ATOM 2227 N N . ILE A 1 278 ? 4.664 -4.164 10.648 1 98.88 278 ILE A N 1
ATOM 2228 C CA . ILE A 1 278 ? 4.887 -5.273 9.727 1 98.88 278 ILE A CA 1
ATOM 2229 C C . ILE A 1 278 ? 6.355 -5.305 9.312 1 98.88 278 ILE A C 1
ATOM 2231 O O . ILE A 1 278 ? 6.938 -6.383 9.148 1 98.88 278 ILE A O 1
ATOM 2235 N N . GLN A 1 279 ? 6.949 -4.117 9.062 1 98.88 279 GLN A N 1
ATOM 2236 C CA . GLN A 1 279 ? 8.367 -4.078 8.711 1 98.88 279 GLN A CA 1
ATOM 2237 C C . GLN A 1 279 ? 9.227 -4.668 9.828 1 98.88 279 GLN A C 1
ATOM 2239 O O . GLN A 1 279 ? 10.141 -5.453 9.562 1 98.88 279 GLN A O 1
ATOM 2244 N N . HIS A 1 280 ? 8.93 -4.301 11.07 1 98.88 280 HIS A N 1
ATOM 2245 C CA . HIS A 1 280 ? 9.664 -4.867 12.195 1 98.88 280 HIS A CA 1
ATOM 2246 C C . HIS A 1 280 ? 9.453 -6.371 12.289 1 98.88 280 HIS A C 1
ATOM 2248 O O . HIS A 1 280 ? 10.383 -7.117 12.617 1 98.88 280 HIS A O 1
ATOM 2254 N N . ALA A 1 281 ? 8.258 -6.805 12.031 1 98.94 281 ALA A N 1
ATOM 2255 C CA . ALA A 1 281 ? 7.953 -8.234 12.039 1 98.94 281 ALA A CA 1
ATOM 2256 C C . ALA A 1 281 ? 8.781 -8.984 11 1 98.94 281 ALA A C 1
ATOM 2258 O O . ALA A 1 281 ? 9.156 -10.141 11.211 1 98.94 281 ALA A O 1
ATOM 2259 N N . ALA A 1 282 ? 9.055 -8.359 9.883 1 98.88 282 ALA A N 1
ATOM 2260 C CA . ALA A 1 282 ? 9.719 -8.992 8.75 1 98.88 282 ALA A CA 1
ATOM 2261 C C . ALA A 1 282 ? 11.203 -9.203 9.031 1 98.88 282 ALA A C 1
ATOM 2263 O O . ALA A 1 282 ? 11.844 -10.062 8.422 1 98.88 282 ALA A O 1
ATOM 2264 N N . VAL A 1 283 ? 11.789 -8.453 9.953 1 98.88 283 VAL A N 1
ATOM 2265 C CA . VAL A 1 283 ? 13.234 -8.445 10.18 1 98.88 283 VAL A CA 1
ATOM 2266 C C . VAL A 1 283 ? 13.711 -9.859 10.5 1 98.88 283 VAL A C 1
ATOM 2268 O O . VAL A 1 283 ? 14.578 -10.398 9.812 1 98.88 283 VAL A O 1
ATOM 2271 N N . PRO A 1 284 ? 13.133 -10.547 11.477 1 98.81 284 PRO A N 1
ATOM 2272 C CA . PRO A 1 284 ? 13.641 -11.891 11.758 1 98.81 284 PRO A CA 1
ATOM 2273 C C . PRO A 1 284 ? 13.375 -12.875 10.625 1 98.81 284 PRO A C 1
ATOM 2275 O O . PRO A 1 284 ? 14.07 -13.883 10.5 1 98.81 284 PRO A O 1
ATOM 2278 N N . GLY A 1 285 ? 12.336 -12.625 9.797 1 98.75 285 GLY A N 1
ATOM 2279 C CA . GLY A 1 285 ? 12.078 -13.469 8.641 1 98.75 285 GLY A CA 1
ATOM 2280 C C . GLY A 1 285 ? 13.203 -13.438 7.617 1 98.75 285 GLY A C 1
ATOM 2281 O O . GLY A 1 285 ? 13.414 -14.414 6.891 1 98.75 285 GLY A O 1
ATOM 2282 N N . PHE A 1 286 ? 13.922 -12.328 7.582 1 98.81 286 PHE A N 1
ATOM 2283 C CA . PHE A 1 286 ? 15 -12.164 6.613 1 98.81 286 PHE A CA 1
ATOM 2284 C C . PHE A 1 286 ? 16.359 -12.32 7.289 1 98.81 286 PHE A C 1
ATOM 2286 O O . PHE A 1 286 ? 17.391 -12.289 6.621 1 98.81 286 PHE A O 1
ATOM 2293 N N . GLU A 1 287 ? 16.406 -12.477 8.578 1 98.5 287 GLU A N 1
ATOM 2294 C CA . GLU A 1 287 ? 17.656 -12.797 9.258 1 98.5 287 GLU A CA 1
ATOM 2295 C C . GLU A 1 287 ? 18 -14.273 9.117 1 98.5 287 GLU A C 1
ATOM 2297 O O . GLU A 1 287 ? 17.125 -15.109 8.945 1 98.5 287 GLU A O 1
ATOM 2302 N N . ILE A 1 288 ? 19.328 -14.594 9.203 1 98.25 288 ILE A N 1
ATOM 2303 C CA . ILE A 1 288 ? 19.781 -15.977 9.078 1 98.25 288 ILE A CA 1
ATOM 2304 C C . ILE A 1 288 ? 19.641 -16.688 10.422 1 98.25 288 ILE A C 1
ATOM 2306 O O . ILE A 1 288 ? 20.172 -16.219 11.43 1 98.25 288 ILE A O 1
ATOM 2310 N N . SER A 1 289 ? 18.875 -17.703 10.453 1 98.19 289 SER A N 1
ATOM 2311 C CA . SER A 1 289 ? 18.703 -18.516 11.656 1 98.19 289 SER A CA 1
ATOM 2312 C C . SER A 1 289 ? 18.391 -19.969 11.305 1 98.19 289 SER A C 1
ATOM 2314 O O . SER A 1 289 ? 17.891 -20.25 10.219 1 98.19 289 SER A O 1
ATOM 2316 N N . HIS A 1 290 ? 18.656 -20.844 12.227 1 98.25 290 HIS A N 1
ATOM 2317 C CA . HIS A 1 290 ? 18.359 -22.25 12.047 1 98.25 290 HIS A CA 1
ATOM 2318 C C . HIS A 1 290 ? 16.859 -22.484 11.914 1 98.25 290 HIS A C 1
ATOM 2320 O O . HIS A 1 290 ? 16.422 -23.328 11.117 1 98.25 290 HIS A O 1
ATOM 2326 N N . GLU A 1 291 ? 16.141 -21.75 12.641 1 98.06 291 GLU A N 1
ATOM 2327 C CA . GLU A 1 291 ? 14.68 -21.906 12.625 1 98.06 291 GLU A CA 1
ATOM 2328 C C . GLU A 1 291 ? 14.102 -21.547 11.258 1 98.06 291 GLU A C 1
ATOM 2330 O O . GLU A 1 291 ? 13.25 -22.266 10.742 1 98.06 291 GLU A O 1
ATOM 2335 N N . MET A 1 292 ? 14.555 -20.484 10.703 1 98.5 292 MET A N 1
ATOM 2336 C CA . MET A 1 292 ? 14.062 -20.094 9.391 1 98.5 292 MET A CA 1
ATOM 2337 C C . MET A 1 292 ? 14.539 -21.062 8.32 1 98.5 292 MET A C 1
ATOM 2339 O O . MET A 1 292 ? 13.797 -21.406 7.398 1 98.5 292 MET A O 1
ATOM 2343 N N . ASP A 1 293 ? 15.781 -21.531 8.453 1 98.38 293 ASP A N 1
ATOM 2344 C CA . ASP A 1 293 ? 16.312 -22.516 7.516 1 98.38 293 ASP A CA 1
ATOM 2345 C C . ASP A 1 293 ? 15.453 -23.781 7.52 1 98.38 293 ASP A C 1
ATOM 2347 O O . ASP A 1 293 ? 15.125 -24.312 6.457 1 98.38 293 ASP A O 1
ATOM 2351 N N . GLU A 1 294 ? 15.156 -24.234 8.672 1 98.25 294 GLU A N 1
ATOM 2352 C CA . GLU A 1 294 ? 14.328 -25.438 8.797 1 98.25 294 GLU A CA 1
ATOM 2353 C C . GLU A 1 294 ? 12.938 -25.219 8.219 1 98.25 294 GLU A C 1
ATOM 2355 O O . GLU A 1 294 ? 12.406 -26.078 7.523 1 98.25 294 GLU A O 1
ATOM 2360 N N . TYR A 1 295 ? 12.375 -24.094 8.531 1 98.56 295 TYR A N 1
ATOM 2361 C CA . TYR A 1 295 ? 11.062 -23.75 8 1 98.56 295 TYR A CA 1
ATOM 2362 C C . TYR A 1 295 ? 11.055 -23.797 6.477 1 98.56 295 TYR A C 1
ATOM 2364 O O . TYR A 1 295 ? 10.172 -24.406 5.871 1 98.56 295 TYR A O 1
ATOM 2372 N N . PHE A 1 296 ? 12.07 -23.188 5.832 1 98.62 296 PHE A N 1
ATOM 2373 C CA . PHE A 1 296 ? 12.164 -23.156 4.379 1 98.62 296 PHE A CA 1
ATOM 2374 C C . PHE A 1 296 ? 12.328 -24.562 3.82 1 98.62 296 PHE A C 1
ATOM 2376 O O . PHE A 1 296 ? 11.68 -24.922 2.834 1 98.62 296 PHE A O 1
ATOM 2383 N N . GLU A 1 297 ? 13.141 -25.312 4.426 1 98.12 297 GLU A N 1
ATOM 2384 C CA . GLU A 1 297 ? 13.406 -26.672 3.953 1 98.12 297 GLU A CA 1
ATOM 2385 C C . GLU A 1 297 ? 12.148 -27.531 4.027 1 98.12 297 GLU A C 1
ATOM 2387 O O . GLU A 1 297 ? 11.812 -28.234 3.068 1 98.12 297 GLU A O 1
ATOM 2392 N N . ILE A 1 298 ? 11.469 -27.469 5.137 1 98.38 298 ILE A N 1
ATOM 2393 C CA . ILE A 1 298 ? 10.281 -28.297 5.348 1 98.38 298 ILE A CA 1
ATOM 2394 C C . ILE A 1 298 ? 9.203 -27.906 4.348 1 98.38 298 ILE A C 1
ATOM 2396 O O . ILE A 1 298 ? 8.617 -28.781 3.689 1 98.38 298 ILE A O 1
ATOM 2400 N N . THR A 1 299 ? 8.922 -26.625 4.223 1 98.56 299 THR A N 1
ATOM 2401 C CA . THR A 1 299 ? 7.852 -26.188 3.334 1 98.56 299 THR A CA 1
ATOM 2402 C C . THR A 1 299 ? 8.195 -26.516 1.882 1 98.56 299 THR A C 1
ATOM 2404 O O . THR A 1 299 ? 7.324 -26.922 1.11 1 98.56 299 THR A O 1
ATOM 2407 N N . ARG A 1 300 ? 9.477 -26.375 1.476 1 97.69 300 ARG A N 1
ATOM 2408 C CA . ARG A 1 300 ? 9.922 -26.719 0.129 1 97.69 300 ARG A CA 1
ATOM 2409 C C . ARG A 1 300 ? 9.688 -28.188 -0.16 1 97.69 300 ARG A C 1
ATOM 2411 O O . ARG A 1 300 ? 9.227 -28.562 -1.243 1 97.69 300 ARG A O 1
ATOM 2418 N N . ASN A 1 301 ? 10.016 -28.969 0.792 1 98.19 301 ASN A N 1
ATOM 2419 C CA . ASN A 1 301 ? 9.875 -30.422 0.612 1 98.19 301 ASN A CA 1
ATOM 2420 C C . ASN A 1 301 ? 8.414 -30.828 0.49 1 98.19 301 ASN A C 1
ATOM 2422 O O . ASN A 1 301 ? 8.078 -31.703 -0.304 1 98.19 301 ASN A O 1
ATOM 2426 N N . ILE A 1 302 ? 7.578 -30.219 1.297 1 98.75 302 ILE A N 1
ATOM 2427 C CA . ILE A 1 302 ? 6.152 -30.516 1.218 1 98.75 302 ILE A CA 1
ATOM 2428 C C . ILE A 1 302 ? 5.613 -30.094 -0.146 1 98.75 302 ILE A C 1
ATOM 2430 O O . ILE A 1 302 ? 4.871 -30.844 -0.789 1 98.75 302 ILE A O 1
ATOM 2434 N N . HIS A 1 303 ? 6.016 -28.875 -0.596 1 98.69 303 HIS A N 1
ATOM 2435 C CA . HIS A 1 303 ? 5.625 -28.438 -1.931 1 98.69 303 HIS A CA 1
ATOM 2436 C C . HIS A 1 303 ? 6.07 -29.438 -2.992 1 98.69 303 HIS A C 1
ATOM 2438 O O . HIS A 1 303 ? 5.316 -29.75 -3.918 1 98.69 303 HIS A O 1
ATOM 2444 N N . LYS A 1 304 ? 7.273 -29.938 -2.865 1 98.5 304 LYS A N 1
ATOM 2445 C CA . LYS A 1 304 ? 7.82 -30.906 -3.811 1 98.5 304 LYS A CA 1
ATOM 2446 C C . LYS A 1 304 ? 6.992 -32.188 -3.828 1 98.5 304 LYS A C 1
ATOM 2448 O O . LYS A 1 304 ? 6.648 -32.688 -4.898 1 98.5 304 LYS A O 1
ATOM 2453 N N . ILE A 1 305 ? 6.648 -32.656 -2.688 1 98.69 305 ILE A N 1
ATOM 2454 C CA . ILE A 1 305 ? 5.879 -33.906 -2.562 1 98.69 305 ILE A CA 1
ATOM 2455 C C . ILE A 1 305 ? 4.508 -33.719 -3.205 1 98.69 305 ILE A C 1
ATOM 2457 O O . ILE A 1 305 ? 4.07 -34.531 -4.004 1 98.69 305 ILE A O 1
ATOM 2461 N N . MET A 1 306 ? 3.809 -32.625 -2.863 1 98.75 306 MET A N 1
ATOM 2462 C CA . MET A 1 306 ? 2.496 -32.344 -3.434 1 98.75 306 MET A CA 1
ATOM 2463 C C . MET A 1 306 ? 2.584 -32.156 -4.945 1 98.75 306 MET A C 1
ATOM 2465 O O . MET A 1 306 ? 1.708 -32.625 -5.676 1 98.75 306 MET A O 1
ATOM 2469 N N . GLY A 1 307 ? 3.625 -31.469 -5.383 1 98.56 307 GLY A N 1
ATOM 2470 C CA . GLY A 1 307 ? 3.82 -31.219 -6.801 1 98.56 307 GLY A CA 1
ATOM 2471 C C . GLY A 1 307 ? 4.078 -32.469 -7.598 1 98.56 307 GLY A C 1
ATOM 2472 O O . GLY A 1 307 ? 3.525 -32.656 -8.688 1 98.56 307 GLY A O 1
ATOM 2473 N N . GLU A 1 308 ? 4.902 -33.344 -7.102 1 98.25 308 GLU A N 1
ATOM 2474 C CA . GLU A 1 308 ? 5.199 -34.594 -7.77 1 98.25 308 GLU A CA 1
ATOM 2475 C C . GLU A 1 308 ? 3.955 -35.5 -7.867 1 98.25 308 GLU A C 1
ATOM 2477 O O . GLU A 1 308 ? 3.709 -36.094 -8.906 1 98.25 308 GLU A O 1
ATOM 2482 N N . TYR A 1 309 ? 3.23 -35.562 -6.801 1 98.62 309 TYR A N 1
ATOM 2483 C CA . TYR A 1 309 ? 1.984 -36.312 -6.809 1 98.62 309 TYR A CA 1
ATOM 2484 C C . TYR A 1 309 ? 1.028 -35.781 -7.867 1 98.62 309 TYR A C 1
ATOM 2486 O O . TYR A 1 309 ? 0.474 -36.531 -8.656 1 98.62 309 TYR A O 1
ATOM 2494 N N . THR A 1 310 ? 0.816 -34.469 -7.883 1 98.75 310 THR A N 1
ATOM 2495 C CA . THR A 1 310 ? -0.093 -33.812 -8.82 1 98.75 310 THR A CA 1
ATOM 2496 C C . THR A 1 310 ? 0.359 -34.062 -10.258 1 98.75 310 THR A C 1
ATOM 2498 O O . THR A 1 310 ? -0.458 -34.344 -11.133 1 98.75 310 THR A O 1
ATOM 2501 N N . TYR A 1 311 ? 1.65 -33.906 -10.516 1 98.69 311 TYR A N 1
ATOM 2502 C CA . TYR A 1 311 ? 2.232 -34.156 -11.836 1 98.69 311 TYR A CA 1
ATOM 2503 C C . TYR A 1 311 ? 1.946 -35.562 -12.312 1 98.69 311 TYR A C 1
ATOM 2505 O O . TYR A 1 311 ? 1.473 -35.75 -13.438 1 98.69 311 TYR A O 1
ATOM 2513 N N . HIS A 1 312 ? 2.176 -36.531 -11.461 1 98.44 312 HIS A N 1
ATOM 2514 C CA . HIS A 1 312 ? 1.992 -37.938 -11.828 1 98.44 312 HIS A CA 1
ATOM 2515 C C . HIS A 1 312 ? 0.522 -38.25 -12.086 1 98.44 312 HIS A C 1
ATOM 2517 O O . HIS A 1 312 ? 0.189 -38.969 -13.039 1 98.44 312 HIS A O 1
ATOM 2523 N N . ARG A 1 313 ? -0.312 -37.719 -11.234 1 98.38 313 ARG A N 1
ATOM 2524 C CA . ARG A 1 313 ? -1.743 -37.969 -11.375 1 98.38 313 ARG A CA 1
ATOM 2525 C C . ARG A 1 313 ? -2.271 -37.406 -12.688 1 98.38 313 ARG A C 1
ATOM 2527 O O . ARG A 1 313 ? -3.035 -38.062 -13.398 1 98.38 313 ARG A O 1
ATOM 2534 N N . LEU A 1 314 ? -1.898 -36.188 -13.039 1 98.56 314 LEU A N 1
ATOM 2535 C CA . LEU A 1 314 ? -2.383 -35.562 -14.25 1 98.56 314 LEU A CA 1
ATOM 2536 C C . LEU A 1 314 ? -1.831 -36.25 -15.492 1 98.56 314 LEU A C 1
ATOM 2538 O O . LEU A 1 314 ? -2.568 -36.5 -16.453 1 98.56 314 LEU A O 1
ATOM 2542 N N . THR A 1 315 ? -0.534 -36.594 -15.5 1 98.31 315 THR A N 1
ATOM 2543 C CA . THR A 1 315 ? 0.112 -37.125 -16.688 1 98.31 315 THR A CA 1
ATOM 2544 C C . THR A 1 315 ? -0.268 -38.594 -16.875 1 98.31 315 THR A C 1
ATOM 2546 O O . THR A 1 315 ? -0.023 -39.188 -17.938 1 98.31 315 THR A O 1
ATOM 2549 N N . SER A 1 316 ? -0.89 -39.188 -15.859 1 97.69 316 SER A N 1
ATOM 2550 C CA . SER A 1 316 ? -1.396 -40.531 -16 1 97.69 316 SER A CA 1
ATOM 2551 C C . SER A 1 316 ? -2.691 -40.562 -16.797 1 97.69 316 SER A C 1
ATOM 2553 O O . SER A 1 316 ? -3.107 -41.625 -17.281 1 97.69 316 SER A O 1
ATOM 2555 N N . ILE A 1 317 ? -3.326 -39.438 -16.891 1 96.44 317 ILE A N 1
ATOM 2556 C CA . ILE A 1 317 ? -4.52 -39.344 -17.719 1 96.44 317 ILE A CA 1
ATOM 2557 C C . ILE A 1 317 ? -4.117 -39.281 -19.188 1 96.44 317 ILE A C 1
ATOM 2559 O O . ILE A 1 317 ? -3.338 -38.406 -19.578 1 96.44 317 ILE A O 1
ATOM 2563 N N . ASP A 1 318 ? -4.68 -40.094 -19.953 1 95.19 318 ASP A N 1
ATOM 2564 C CA . ASP A 1 318 ? -4.305 -40.188 -21.359 1 95.19 318 ASP A CA 1
ATOM 2565 C C . ASP A 1 318 ? -4.492 -38.844 -22.062 1 95.19 318 ASP A C 1
ATOM 2567 O O . ASP A 1 318 ? -5.562 -38.219 -21.969 1 95.19 318 ASP A O 1
ATOM 2571 N N . GLY A 1 319 ? -3.342 -38.406 -22.656 1 95.94 319 GLY A N 1
ATOM 2572 C CA . GLY A 1 319 ? -3.428 -37.219 -23.469 1 95.94 319 GLY A CA 1
ATOM 2573 C C . GLY A 1 319 ? -3.039 -35.969 -22.719 1 95.94 319 GLY A C 1
ATOM 2574 O O . GLY A 1 319 ? -2.746 -34.938 -23.312 1 95.94 319 GLY A O 1
ATOM 2575 N N . ILE A 1 320 ? -3.062 -36 -21.453 1 97.56 320 ILE A N 1
ATOM 2576 C CA . ILE A 1 320 ? -2.762 -34.812 -20.656 1 97.56 320 ILE A CA 1
ATOM 2577 C C . ILE A 1 320 ? -1.255 -34.719 -20.422 1 97.56 320 ILE A C 1
ATOM 2579 O O . ILE A 1 320 ? -0.62 -35.688 -20.031 1 97.56 320 ILE A O 1
ATOM 2583 N N . LYS A 1 321 ? -0.742 -33.562 -20.797 1 97.94 321 LYS A N 1
ATOM 2584 C CA . LYS A 1 321 ? 0.64 -33.219 -20.469 1 97.94 321 LYS A CA 1
ATOM 2585 C C . LYS A 1 321 ? 0.702 -32.156 -19.375 1 97.94 321 LYS A C 1
ATOM 2587 O O . LYS A 1 321 ? -0.281 -31.469 -19.125 1 97.94 321 LYS A O 1
ATOM 2592 N N . ALA A 1 322 ? 1.812 -32.125 -18.703 1 98.31 322 ALA A N 1
ATOM 2593 C CA . ALA A 1 322 ? 2.016 -31.094 -17.672 1 98.31 322 ALA A CA 1
ATOM 2594 C C . ALA A 1 322 ? 3.5 -30.797 -17.484 1 98.31 322 ALA A C 1
ATOM 2596 O O . ALA A 1 322 ? 4.348 -31.656 -17.719 1 98.31 322 ALA A O 1
ATOM 2597 N N . THR A 1 323 ? 3.791 -29.578 -17.141 1 98.38 323 THR A N 1
ATOM 2598 C CA . THR A 1 323 ? 5.16 -29.266 -16.75 1 98.38 323 THR A CA 1
ATOM 2599 C C . THR A 1 323 ? 5.52 -29.938 -15.43 1 98.38 323 THR A C 1
ATOM 2601 O O . THR A 1 323 ? 4.691 -30.031 -14.523 1 98.38 323 THR A O 1
ATOM 2604 N N . LYS A 1 324 ? 6.676 -30.516 -15.359 1 98.19 324 LYS A N 1
ATOM 2605 C CA . LYS A 1 324 ? 7.156 -31.047 -14.086 1 98.19 324 LYS A CA 1
ATOM 2606 C C . LYS A 1 324 ? 7.707 -29.922 -13.203 1 98.19 324 LYS A C 1
ATOM 2608 O O . LYS A 1 324 ? 8.719 -29.297 -13.539 1 98.19 324 LYS A O 1
ATOM 2613 N N . PRO A 1 325 ? 7.062 -29.672 -12.094 1 98.19 325 PRO A N 1
ATOM 2614 C CA . PRO A 1 325 ? 7.492 -28.516 -11.305 1 98.19 325 PRO A CA 1
ATOM 2615 C C . PRO A 1 325 ? 8.867 -28.703 -10.672 1 98.19 325 PRO A C 1
ATOM 2617 O O . PRO A 1 325 ? 9.195 -29.812 -10.227 1 98.19 325 PRO A O 1
ATOM 2620 N N . GLU A 1 326 ? 9.656 -27.672 -10.688 1 98.5 326 GLU A N 1
ATOM 2621 C CA . GLU A 1 326 ? 10.969 -27.625 -10.055 1 98.5 326 GLU A CA 1
ATOM 2622 C C . GLU A 1 326 ? 10.984 -26.641 -8.891 1 98.5 326 GLU A C 1
ATOM 2624 O O . GLU A 1 326 ? 11.953 -26.578 -8.133 1 98.5 326 GLU A O 1
ATOM 2629 N N . ALA A 1 327 ? 9.914 -25.906 -8.766 1 98.38 327 ALA A N 1
ATOM 2630 C CA . ALA A 1 327 ? 9.758 -24.859 -7.758 1 98.38 327 ALA A CA 1
ATOM 2631 C C . ALA A 1 327 ? 8.289 -24.438 -7.637 1 98.38 327 ALA A C 1
ATOM 2633 O O . ALA A 1 327 ? 7.41 -25.047 -8.234 1 98.38 327 ALA A O 1
ATOM 2634 N N . THR A 1 328 ? 7.988 -23.422 -6.809 1 98.38 328 THR A N 1
ATOM 2635 C CA . THR A 1 328 ? 6.66 -22.859 -6.602 1 98.38 328 THR A CA 1
ATOM 2636 C C . THR A 1 328 ? 5.711 -23.906 -6.016 1 98.38 328 THR A C 1
ATOM 2638 O O . THR A 1 328 ? 6.121 -24.734 -5.211 1 98.38 328 THR A O 1
ATOM 2641 N N . PHE A 1 329 ? 4.488 -23.828 -6.203 1 98.5 329 PHE A N 1
ATOM 2642 C CA . PHE A 1 329 ? 3.439 -24.781 -5.875 1 98.5 329 PHE A CA 1
ATOM 2643 C C . PHE A 1 329 ? 2.383 -24.828 -6.973 1 98.5 329 PHE A C 1
ATOM 2645 O O . PHE A 1 329 ? 1.19 -24.953 -6.691 1 98.5 329 PHE A O 1
ATOM 2652 N N . TYR A 1 330 ? 2.951 -24.641 -8.227 1 97.12 330 TYR A N 1
ATOM 2653 C CA . TYR A 1 330 ? 2.133 -24.656 -9.438 1 97.12 330 TYR A CA 1
ATOM 2654 C C . TYR A 1 330 ? 2.697 -25.641 -10.461 1 97.12 330 TYR A C 1
ATOM 2656 O O . TYR A 1 330 ? 3.881 -25.984 -10.414 1 97.12 330 TYR A O 1
ATOM 2664 N N . LEU A 1 331 ? 1.88 -26.094 -11.305 1 98.31 331 LEU A N 1
ATOM 2665 C CA . LEU A 1 331 ? 2.283 -26.625 -12.602 1 98.31 331 LEU A CA 1
ATOM 2666 C C . LEU A 1 331 ? 1.279 -26.25 -13.68 1 98.31 331 LEU A C 1
ATOM 2668 O O . LEU A 1 331 ? 0.192 -25.75 -13.383 1 98.31 331 LEU A O 1
ATOM 2672 N N . LEU A 1 332 ? 1.726 -26.281 -14.898 1 98.31 332 LEU A N 1
ATOM 2673 C CA . LEU A 1 332 ? 0.859 -26.016 -16.031 1 98.31 332 LEU A CA 1
ATOM 2674 C C . LEU A 1 332 ? 0.417 -27.297 -16.719 1 98.31 332 LEU A C 1
ATOM 2676 O O . LEU A 1 332 ? 1.247 -28.062 -17.219 1 98.31 332 LEU A O 1
ATOM 2680 N N . ALA A 1 333 ? -0.856 -27.578 -16.703 1 98.25 333 ALA A N 1
ATOM 2681 C CA . ALA A 1 333 ? -1.436 -28.719 -17.406 1 98.25 333 ALA A CA 1
ATOM 2682 C C . ALA A 1 333 ? -1.858 -28.344 -18.828 1 98.25 333 ALA A C 1
ATOM 2684 O O . ALA A 1 333 ? -2.365 -27.234 -19.047 1 98.25 333 ALA A O 1
ATOM 2685 N N . ASP A 1 334 ? -1.604 -29.141 -19.703 1 97.69 334 ASP A N 1
ATOM 2686 C CA . ASP A 1 334 ? -1.983 -28.984 -21.109 1 97.69 334 ASP A CA 1
ATOM 2687 C C . ASP A 1 334 ? -3.076 -29.969 -21.5 1 97.69 334 ASP A C 1
ATOM 2689 O O . ASP A 1 334 ? -2.816 -31.172 -21.609 1 97.69 334 ASP A O 1
ATOM 2693 N N . PHE A 1 335 ? -4.309 -29.469 -21.734 1 97.75 335 PHE A N 1
ATOM 2694 C CA . PHE A 1 335 ? -5.457 -30.312 -22.062 1 97.75 335 PHE A CA 1
ATOM 2695 C C . PHE A 1 335 ? -5.785 -30.234 -23.547 1 97.75 335 PHE A C 1
ATOM 2697 O O . PHE A 1 335 ? -6.859 -30.641 -23.984 1 97.75 335 PHE A O 1
ATOM 2704 N N . ASN A 1 336 ? -4.91 -29.734 -24.297 1 96.81 336 ASN A N 1
ATOM 2705 C CA . ASN A 1 336 ? -5.191 -29.438 -25.703 1 96.81 336 ASN A CA 1
ATOM 2706 C C . ASN A 1 336 ? -5.43 -30.719 -26.5 1 96.81 336 ASN A C 1
ATOM 2708 O O . ASN A 1 336 ? -6.086 -30.688 -27.547 1 96.81 336 ASN A O 1
ATOM 2712 N N . ALA A 1 337 ? -4.965 -31.875 -26.031 1 96.5 337 ALA A N 1
ATOM 2713 C CA . ALA A 1 337 ? -5.23 -33.156 -26.688 1 96.5 337 ALA A CA 1
ATOM 2714 C C . ALA A 1 337 ? -6.73 -33.438 -26.734 1 96.5 337 ALA A C 1
ATOM 2716 O O . ALA A 1 337 ? -7.195 -34.219 -27.562 1 96.5 337 ALA A O 1
ATOM 2717 N N . TYR A 1 338 ? -7.477 -32.781 -25.891 1 96.56 338 TYR A N 1
ATOM 2718 C CA . TYR A 1 338 ? -8.914 -33.031 -25.797 1 96.56 338 TYR A CA 1
ATOM 2719 C C . TYR A 1 338 ? -9.695 -31.922 -26.516 1 96.56 338 TYR A C 1
ATOM 2721 O O . TYR A 1 338 ? -10.914 -31.844 -26.391 1 96.56 338 TYR A O 1
ATOM 2729 N N . ALA A 1 339 ? -9.039 -31.078 -27.266 1 95.69 339 ALA A N 1
ATOM 2730 C CA . ALA A 1 339 ? -9.672 -29.938 -27.922 1 95.69 339 ALA A CA 1
ATOM 2731 C C . ALA A 1 339 ? -10.859 -30.375 -28.781 1 95.69 339 ALA A C 1
ATOM 2733 O O . ALA A 1 339 ? -11.922 -29.75 -28.734 1 95.69 339 ALA A O 1
ATOM 2734 N N . PRO A 1 340 ? -10.758 -31.469 -29.562 1 94.69 340 PRO A N 1
ATOM 2735 C CA . PRO A 1 340 ? -11.906 -31.891 -30.375 1 94.69 340 PRO A CA 1
ATOM 2736 C C . PRO A 1 340 ? -13.109 -32.281 -29.516 1 94.69 340 PRO A C 1
ATOM 2738 O O . PRO A 1 340 ? -14.242 -31.906 -29.812 1 94.69 340 PRO A O 1
ATOM 2741 N N . GLU A 1 341 ? -12.844 -33.031 -28.484 1 94.44 341 GLU A N 1
ATOM 2742 C CA . GLU A 1 341 ? -13.914 -33.469 -27.578 1 94.44 341 GLU A CA 1
ATOM 2743 C C . GLU A 1 341 ? -14.531 -32.281 -26.859 1 94.44 341 GLU A C 1
ATOM 2745 O O . GLU A 1 341 ? -15.75 -32.219 -26.672 1 94.44 341 GLU A O 1
ATOM 2750 N N . LEU A 1 342 ? -13.68 -31.344 -26.484 1 95.75 342 LEU A N 1
ATOM 2751 C CA . LEU A 1 342 ? -14.156 -30.141 -25.797 1 95.75 342 LEU A CA 1
ATOM 2752 C C . LEU A 1 342 ? -15.039 -29.312 -26.734 1 95.75 342 LEU A C 1
ATOM 2754 O O . LEU A 1 342 ? -16.094 -28.828 -26.312 1 95.75 342 LEU A O 1
ATOM 2758 N N . GLN A 1 343 ? -14.641 -29.141 -27.938 1 93.31 343 GLN A N 1
ATOM 2759 C CA . GLN A 1 343 ? -15.414 -28.391 -28.922 1 93.31 343 GLN A CA 1
ATOM 2760 C C . GLN A 1 343 ? -16.766 -29.047 -29.156 1 93.31 343 GLN A C 1
ATOM 2762 O O . GLN A 1 343 ? -17.781 -28.359 -29.281 1 93.31 343 GLN A O 1
ATOM 2767 N N . LYS A 1 344 ? -16.734 -30.328 -29.234 1 92.69 344 LYS A N 1
ATOM 2768 C CA . LYS A 1 344 ? -17.984 -31.078 -29.406 1 92.69 344 LYS A CA 1
ATOM 2769 C C . LYS A 1 344 ? -18.938 -30.812 -28.25 1 92.69 344 LYS A C 1
ATOM 2771 O O . LYS A 1 344 ? -20.156 -30.781 -28.438 1 92.69 344 LYS A O 1
ATOM 2776 N N . ALA A 1 345 ? -18.359 -30.641 -27.141 1 92.88 345 ALA A N 1
ATOM 2777 C CA . ALA A 1 345 ? -19.141 -30.375 -25.953 1 92.88 345 ALA A CA 1
ATOM 2778 C C . ALA A 1 345 ? -19.453 -28.891 -25.812 1 92.88 345 ALA A C 1
ATOM 2780 O O . ALA A 1 345 ? -19.938 -28.438 -24.766 1 92.88 345 ALA A O 1
ATOM 2781 N N . LYS A 1 346 ? -19.078 -28.062 -26.703 1 93.31 346 LYS A N 1
ATOM 2782 C CA . LYS A 1 346 ? -19.328 -26.625 -26.781 1 93.31 346 LYS A CA 1
ATOM 2783 C C . LYS A 1 346 ? -18.469 -25.859 -25.766 1 93.31 346 LYS A C 1
ATOM 2785 O O . LYS A 1 346 ? -18.875 -24.797 -25.281 1 93.31 346 LYS A O 1
ATOM 2790 N N . ILE A 1 347 ? -17.453 -26.484 -25.391 1 94.88 347 ILE A N 1
ATOM 2791 C CA . ILE A 1 347 ? -16.422 -25.797 -24.594 1 94.88 347 ILE A CA 1
ATOM 2792 C C . ILE A 1 347 ? -15.32 -25.297 -25.531 1 94.88 347 ILE A C 1
ATOM 2794 O O . ILE A 1 347 ? -14.383 -26.031 -25.828 1 94.88 347 ILE A O 1
ATOM 2798 N N . ARG A 1 348 ? -15.406 -24 -25.859 1 94.69 348 ARG A N 1
ATOM 2799 C CA . ARG A 1 348 ? -14.602 -23.531 -26.984 1 94.69 348 ARG A CA 1
ATOM 2800 C C . ARG A 1 348 ? -13.43 -22.688 -26.5 1 94.69 348 ARG A C 1
ATOM 2802 O O . ARG A 1 348 ? -12.539 -22.344 -27.281 1 94.69 348 ARG A O 1
ATOM 2809 N N . THR A 1 349 ? -13.406 -22.344 -25.172 1 94.12 349 THR A N 1
ATOM 2810 C CA . THR A 1 349 ? -12.328 -21.531 -24.625 1 94.12 349 THR A CA 1
ATOM 2811 C C . THR A 1 349 ? -11.844 -22.109 -23.297 1 94.12 349 THR A C 1
ATOM 2813 O O . THR A 1 349 ? -12.539 -22.906 -22.672 1 94.12 349 THR A O 1
ATOM 2816 N N . SER A 1 350 ? -10.656 -21.734 -22.969 1 92.94 350 SER A N 1
ATOM 2817 C CA . SER A 1 350 ? -10.117 -22.172 -21.688 1 92.94 350 SER A CA 1
ATOM 2818 C C . SER A 1 350 ? -10.953 -21.656 -20.531 1 92.94 350 SER A C 1
ATOM 2820 O O . SER A 1 350 ? -11.078 -22.328 -19.5 1 92.94 350 SER A O 1
ATOM 2822 N N . GLN A 1 351 ? -11.508 -20.5 -20.688 1 87.5 351 GLN A N 1
ATOM 2823 C CA . GLN A 1 351 ? -12.422 -19.984 -19.672 1 87.5 351 GLN A CA 1
ATOM 2824 C C . GLN A 1 351 ? -13.625 -20.906 -19.484 1 87.5 351 GLN A C 1
ATOM 2826 O O . GLN A 1 351 ? -14.039 -21.172 -18.359 1 87.5 351 GLN A O 1
ATOM 2831 N N . LYS A 1 352 ? -14.156 -21.266 -20.562 1 90.12 352 LYS A N 1
ATOM 2832 C CA . LYS A 1 352 ? -15.312 -22.156 -20.5 1 90.12 352 LYS A CA 1
ATOM 2833 C C . LYS A 1 352 ? -14.93 -23.516 -19.891 1 90.12 352 LYS A C 1
ATOM 2835 O O . LYS A 1 352 ? -15.742 -24.141 -19.203 1 90.12 352 LYS A O 1
ATOM 2840 N N . LEU A 1 353 ? -13.734 -23.969 -20.141 1 93.25 353 LEU A N 1
ATOM 2841 C CA . LEU A 1 353 ? -13.25 -25.172 -19.5 1 93.25 353 LEU A CA 1
ATOM 2842 C C . LEU A 1 353 ? -13.242 -25.016 -17.984 1 93.25 353 LEU A C 1
ATOM 2844 O O . LEU A 1 353 ? -13.727 -25.891 -17.25 1 93.25 353 LEU A O 1
ATOM 2848 N N . SER A 1 354 ? -12.695 -23.906 -17.516 1 90.81 354 SER A N 1
ATOM 2849 C CA . SER A 1 354 ? -12.672 -23.625 -16.078 1 90.81 354 SER A CA 1
ATOM 2850 C C . SER A 1 354 ? -14.078 -23.594 -15.5 1 90.81 354 SER A C 1
ATOM 2852 O O . SER A 1 354 ? -14.32 -24.125 -14.414 1 90.81 354 SER A O 1
ATOM 2854 N N . GLU A 1 355 ? -14.969 -23.031 -16.234 1 85.94 355 GLU A N 1
ATOM 2855 C CA . GLU A 1 355 ? -16.359 -22.953 -15.797 1 85.94 355 GLU A CA 1
ATOM 2856 C C . GLU A 1 355 ? -17 -24.328 -15.727 1 85.94 355 GLU A C 1
ATOM 2858 O O . GLU A 1 355 ? -17.812 -24.594 -14.828 1 85.94 355 GLU A O 1
ATOM 2863 N N . SER A 1 356 ? -16.688 -25.094 -16.641 1 89.69 356 SER A N 1
ATOM 2864 C CA . SER A 1 356 ? -17.266 -26.438 -16.703 1 89.69 356 SER A CA 1
ATOM 2865 C C . SER A 1 356 ? -16.75 -27.312 -15.562 1 89.69 356 SER A C 1
ATOM 2867 O O . SER A 1 356 ? -17.484 -28.188 -15.07 1 89.69 356 SER A O 1
ATOM 2869 N N . LEU A 1 357 ? -15.586 -27.094 -15.125 1 91.75 357 LEU A N 1
ATOM 2870 C CA . LEU A 1 357 ? -14.969 -27.922 -14.094 1 91.75 357 LEU A CA 1
ATOM 2871 C C . LEU A 1 357 ? -15.477 -27.531 -12.711 1 91.75 357 LEU A C 1
ATOM 2873 O O . LEU A 1 357 ? -15.477 -28.344 -11.789 1 91.75 357 LEU A O 1
ATOM 2877 N N . ILE A 1 358 ? -15.938 -26.328 -12.531 1 88.62 358 ILE A N 1
ATOM 2878 C CA . ILE A 1 358 ? -16.281 -25.859 -11.203 1 88.62 358 ILE A CA 1
ATOM 2879 C C . ILE A 1 358 ? -17.703 -26.312 -10.844 1 88.62 358 ILE A C 1
ATOM 2881 O O . ILE A 1 358 ? -18.062 -26.359 -9.672 1 88.62 358 ILE A O 1
ATOM 2885 N N . VAL A 1 359 ? -18.484 -26.641 -11.828 1 84.12 359 VAL A N 1
ATOM 2886 C CA . VAL A 1 359 ? -19.891 -26.969 -11.602 1 84.12 359 VAL A CA 1
ATOM 2887 C C . VAL A 1 359 ? -20.016 -28.422 -11.148 1 84.12 359 VAL A C 1
ATOM 2889 O O . VAL A 1 359 ? -19.078 -29.203 -11.305 1 84.12 359 VAL A O 1
ATOM 2892 N N . HIS A 1 360 ? -21.141 -28.703 -10.586 1 86.25 360 HIS A N 1
ATOM 2893 C CA . HIS A 1 360 ? -21.453 -30.078 -10.195 1 86.25 360 HIS A CA 1
ATOM 2894 C C . HIS A 1 360 ? -21.406 -31.016 -11.398 1 86.25 360 HIS A C 1
ATOM 2896 O O . HIS A 1 360 ? -21.906 -30.672 -12.477 1 86.25 360 HIS A O 1
ATOM 2902 N N . PRO A 1 361 ? -20.75 -32.125 -11.258 1 89.31 361 PRO A N 1
ATOM 2903 C CA . PRO A 1 361 ? -20.297 -32.812 -10.039 1 89.31 361 PRO A CA 1
ATOM 2904 C C . PRO A 1 361 ? -18.797 -32.594 -9.773 1 89.31 361 PRO A C 1
ATOM 2906 O O . PRO A 1 361 ? -18.266 -33.125 -8.797 1 89.31 361 PRO A O 1
ATOM 2909 N N . TYR A 1 362 ? -18.172 -31.875 -10.547 1 92.25 362 TYR A N 1
ATOM 2910 C CA . TYR A 1 362 ? -16.719 -31.875 -10.516 1 92.25 362 TYR A CA 1
ATOM 2911 C C . TYR A 1 362 ? -16.188 -30.938 -9.438 1 92.25 362 TYR A C 1
ATOM 2913 O O . TYR A 1 362 ? -15.164 -31.219 -8.812 1 92.25 362 TYR A O 1
ATOM 2921 N N . HIS A 1 363 ? -16.781 -29.766 -9.219 1 89.81 363 HIS A N 1
ATOM 2922 C CA . HIS A 1 363 ? -16.469 -28.812 -8.164 1 89.81 363 HIS A CA 1
ATOM 2923 C C . HIS A 1 363 ? -14.969 -28.516 -8.109 1 89.81 363 HIS A C 1
ATOM 2925 O O . HIS A 1 363 ? -14.375 -28.5 -7.027 1 89.81 363 HIS A O 1
ATOM 2931 N N . THR A 1 364 ? -14.359 -28.328 -9.297 1 92.88 364 THR A N 1
ATOM 2932 C CA . THR A 1 364 ? -12.914 -28.141 -9.367 1 92.88 364 THR A CA 1
ATOM 2933 C C . THR A 1 364 ? -12.578 -26.781 -9.945 1 92.88 364 THR A C 1
ATOM 2935 O O . THR A 1 364 ? -12.906 -26.484 -11.094 1 92.88 364 THR A O 1
ATOM 2938 N N . ALA A 1 365 ? -11.938 -25.953 -9.133 1 91.81 365 ALA A N 1
ATOM 2939 C CA . ALA A 1 365 ? -11.562 -24.609 -9.562 1 91.81 365 ALA A CA 1
ATOM 2940 C C . ALA A 1 365 ? -10.133 -24.594 -10.102 1 91.81 365 ALA A C 1
ATOM 2942 O O . ALA A 1 365 ? -9.195 -24.969 -9.406 1 91.81 365 ALA A O 1
ATOM 2943 N N . ILE A 1 366 ? -9.938 -24.188 -11.352 1 92.62 366 ILE A N 1
ATOM 2944 C CA . ILE A 1 366 ? -8.617 -24.047 -11.969 1 92.62 366 ILE A CA 1
ATOM 2945 C C . ILE A 1 366 ? -8.492 -22.672 -12.617 1 92.62 366 ILE A C 1
ATOM 2947 O O . ILE A 1 366 ? -9.477 -21.953 -12.742 1 92.62 366 ILE A O 1
ATOM 2951 N N . VAL A 1 367 ? -7.258 -22.281 -12.977 1 92 367 VAL A N 1
ATOM 2952 C CA . VAL A 1 367 ? -7.02 -21.062 -13.742 1 92 367 VAL A CA 1
ATOM 2953 C C . VAL A 1 367 ? -6.711 -21.422 -15.195 1 92 367 VAL A C 1
ATOM 2955 O O . VAL A 1 367 ? -5.66 -21.984 -15.492 1 92 367 VAL A O 1
ATOM 2958 N N . GLY A 1 368 ? -7.562 -20.969 -16.078 1 91.5 368 GLY A N 1
ATOM 2959 C CA . GLY A 1 368 ? -7.441 -21.312 -17.484 1 91.5 368 GLY A CA 1
ATOM 2960 C C . GLY A 1 368 ? -6.402 -20.484 -18.219 1 91.5 368 GLY A C 1
ATOM 2961 O O . GLY A 1 368 ? -5.957 -19.453 -17.703 1 91.5 368 GLY A O 1
ATOM 2962 N N . GLY A 1 369 ? -6.098 -20.938 -19.391 1 90.44 369 GLY A N 1
ATOM 2963 C CA . GLY A 1 369 ? -5.039 -20.359 -20.203 1 90.44 369 GLY A CA 1
ATOM 2964 C C . GLY A 1 369 ? -5.281 -18.906 -20.547 1 90.44 369 GLY A C 1
ATOM 2965 O O . GLY A 1 369 ? -4.336 -18.109 -20.656 1 90.44 369 GLY A O 1
ATOM 2966 N N . ASP A 1 370 ? -6.492 -18.5 -20.688 1 86.44 370 ASP A N 1
ATOM 2967 C CA . ASP A 1 370 ? -6.84 -17.125 -21.016 1 86.44 370 ASP A CA 1
ATOM 2968 C C . ASP A 1 370 ? -6.305 -16.156 -19.969 1 86.44 370 ASP A C 1
ATOM 2970 O O . ASP A 1 370 ? -5.805 -15.078 -20.297 1 86.44 370 ASP A O 1
ATOM 2974 N N . SER A 1 371 ? -6.352 -16.547 -18.734 1 87.62 371 SER A N 1
ATOM 2975 C CA . SER A 1 371 ? -5.898 -15.719 -17.625 1 87.62 371 SER A CA 1
ATOM 2976 C C . SER A 1 371 ? -4.375 -15.703 -17.531 1 87.62 371 SER A C 1
ATOM 2978 O O . SER A 1 371 ? -3.797 -14.852 -16.859 1 87.62 371 SER A O 1
ATOM 2980 N N . LEU A 1 372 ? -3.721 -16.625 -18.203 1 92.25 372 LEU A N 1
ATOM 2981 C CA . LEU A 1 372 ? -2.271 -16.781 -18.141 1 92.25 372 LEU A CA 1
ATOM 2982 C C . LEU A 1 372 ? -1.6 -16.188 -19.375 1 92.25 372 LEU A C 1
ATOM 2984 O O . LEU A 1 372 ? -0.466 -16.547 -19.703 1 92.25 372 LEU A O 1
ATOM 2988 N N . VAL A 1 373 ? -2.344 -15.391 -20.031 1 91.25 373 VAL A N 1
ATOM 2989 C CA . VAL A 1 373 ? -1.861 -14.633 -21.188 1 91.25 373 VAL A CA 1
ATOM 2990 C C . VAL A 1 373 ? -1.604 -15.586 -22.344 1 91.25 373 VAL A C 1
ATOM 2992 O O . VAL A 1 373 ? -0.601 -15.461 -23.062 1 91.25 373 VAL A O 1
ATOM 2995 N N . LEU A 1 374 ? -2.346 -16.672 -22.406 1 93.75 374 LEU A N 1
ATOM 2996 C CA . LEU A 1 374 ? -2.385 -17.562 -23.562 1 93.75 374 LEU A CA 1
ATOM 2997 C C . LEU A 1 374 ? -3.604 -17.266 -24.422 1 93.75 374 LEU A C 1
ATOM 2999 O O . LEU A 1 374 ? -4.465 -16.469 -24.047 1 93.75 374 LEU A O 1
ATOM 3003 N N . GLU A 1 375 ? -3.547 -17.844 -25.625 1 92.5 375 GLU A N 1
ATOM 3004 C CA . GLU A 1 375 ? -4.711 -17.688 -26.5 1 92.5 375 GLU A CA 1
ATOM 3005 C C . GLU A 1 375 ? -5.969 -18.25 -25.844 1 92.5 375 GLU A C 1
ATOM 3007 O O . GLU A 1 375 ? -5.898 -19.219 -25.078 1 92.5 375 GLU A O 1
ATOM 3012 N N . ARG A 1 376 ? -7.043 -17.75 -26.172 1 91.38 376 ARG A N 1
ATOM 3013 C CA . ARG A 1 376 ? -8.312 -18.125 -25.562 1 91.38 376 ARG A CA 1
ATOM 3014 C C . ARG A 1 376 ? -8.625 -19.609 -25.828 1 91.38 376 ARG A C 1
ATOM 3016 O O . ARG A 1 376 ? -9.312 -20.25 -25.047 1 91.38 376 ARG A O 1
ATOM 3023 N N . THR A 1 377 ? -8.094 -20.109 -26.938 1 94.62 377 THR A N 1
ATOM 3024 C CA . THR A 1 377 ? -8.406 -21.469 -27.344 1 94.62 377 THR A CA 1
ATOM 3025 C C . THR A 1 377 ? -7.332 -22.438 -26.875 1 94.62 377 THR A C 1
ATOM 3027 O O . THR A 1 377 ? -7.359 -23.625 -27.203 1 94.62 377 THR A O 1
ATOM 3030 N N . ASP A 1 378 ? -6.371 -21.906 -26.109 1 96 378 ASP A N 1
ATOM 3031 C CA . ASP A 1 378 ? -5.379 -22.781 -25.484 1 96 378 ASP A CA 1
ATOM 3032 C C . ASP A 1 378 ? -5.91 -23.359 -24.172 1 96 378 ASP A C 1
ATOM 3034 O O . ASP A 1 378 ? -6.078 -22.641 -23.188 1 96 378 ASP A O 1
ATOM 3038 N N . PHE A 1 379 ? -6.109 -24.641 -24.125 1 97.06 379 PHE A N 1
ATOM 3039 C CA . PHE A 1 379 ? -6.766 -25.281 -22.984 1 97.06 379 PHE A CA 1
ATOM 3040 C C . PHE A 1 379 ? -5.754 -25.672 -21.922 1 97.06 379 PHE A C 1
ATOM 3042 O O . PHE A 1 379 ? -5.902 -26.703 -21.266 1 97.06 379 PHE A O 1
ATOM 3049 N N . SER A 1 380 ? -4.719 -24.938 -21.812 1 96.44 380 SER A N 1
ATOM 3050 C CA . SER A 1 380 ? -3.818 -25.062 -20.672 1 96.44 380 SER A CA 1
ATOM 3051 C C . SER A 1 380 ? -4.434 -24.469 -19.422 1 96.44 380 SER A C 1
ATOM 3053 O O . SER A 1 380 ? -5.34 -23.625 -19.5 1 96.44 380 SER A O 1
ATOM 3055 N N . ALA A 1 381 ? -3.994 -24.953 -18.281 1 96.06 381 ALA A N 1
ATOM 3056 C CA . ALA A 1 381 ? -4.473 -24.438 -17 1 96.06 381 ALA A CA 1
ATOM 3057 C C . ALA A 1 381 ? -3.387 -24.531 -15.93 1 96.06 381 ALA A C 1
ATOM 3059 O O . ALA A 1 381 ? -2.646 -25.516 -15.875 1 96.06 381 ALA A O 1
ATOM 3060 N N . ARG A 1 382 ? -3.289 -23.484 -15.156 1 96.5 382 ARG A N 1
ATOM 3061 C CA . ARG A 1 382 ? -2.438 -23.578 -13.969 1 96.5 382 ARG A CA 1
ATOM 3062 C C . ARG A 1 382 ? -3.137 -24.328 -12.844 1 96.5 382 ARG A C 1
ATOM 3064 O O . ARG A 1 382 ? -4.289 -24.031 -12.516 1 96.5 382 ARG A O 1
ATOM 3071 N N . ILE A 1 383 ? -2.447 -25.266 -12.289 1 96.94 383 ILE A N 1
ATOM 3072 C CA . ILE A 1 383 ? -2.934 -26.031 -11.148 1 96.94 383 ILE A CA 1
ATOM 3073 C C . ILE A 1 383 ? -2.092 -25.719 -9.914 1 96.94 383 ILE A C 1
ATOM 3075 O O . ILE A 1 383 ? -0.893 -26.016 -9.883 1 96.94 383 ILE A O 1
ATOM 3079 N N . ALA A 1 384 ? -2.711 -25.125 -8.938 1 96.75 384 ALA A N 1
ATOM 3080 C CA . ALA A 1 384 ? -2.068 -24.906 -7.645 1 96.75 384 ALA A CA 1
ATOM 3081 C C . ALA A 1 384 ? -2.35 -26.047 -6.688 1 96.75 384 ALA A C 1
ATOM 3083 O O . ALA A 1 384 ? -3.502 -26.453 -6.504 1 96.75 384 ALA A O 1
ATOM 3084 N N . TYR A 1 385 ? -1.396 -26.625 -6.078 1 97.94 385 TYR A N 1
ATOM 3085 C CA . TYR A 1 385 ? -1.583 -27.766 -5.203 1 97.94 385 TYR A CA 1
ATOM 3086 C C . TYR A 1 385 ? -1.356 -27.391 -3.746 1 97.94 385 TYR A C 1
ATOM 3088 O O . TYR A 1 385 ? -0.519 -27.984 -3.066 1 97.94 385 TYR A O 1
ATOM 3096 N N . VAL A 1 386 ? -2.219 -26.438 -3.283 1 97.12 386 VAL A N 1
ATOM 3097 C CA . VAL A 1 386 ? -2.025 -25.859 -1.951 1 97.12 386 VAL A CA 1
ATOM 3098 C C . VAL A 1 386 ? -3.328 -25.953 -1.158 1 97.12 386 VAL A C 1
ATOM 3100 O O . VAL A 1 386 ? -3.484 -25.281 -0.133 1 97.12 386 VAL A O 1
ATOM 3103 N N . ASP A 1 387 ? -4.328 -26.734 -1.614 1 94.75 387 ASP A N 1
ATOM 3104 C CA . ASP A 1 387 ? -5.617 -26.828 -0.932 1 94.75 387 ASP A CA 1
ATOM 3105 C C . ASP A 1 387 ? -5.574 -27.859 0.196 1 94.75 387 ASP A C 1
ATOM 3107 O O . ASP A 1 387 ? -6.137 -28.938 0.071 1 94.75 387 ASP A O 1
ATOM 3111 N N . TYR A 1 388 ? -4.973 -27.562 1.296 1 96.75 388 TYR A N 1
ATOM 3112 C CA . TYR A 1 388 ? -4.887 -28.391 2.492 1 96.75 388 TYR A CA 1
ATOM 3113 C C . TYR A 1 388 ? -4.582 -27.547 3.723 1 96.75 388 TYR A C 1
ATOM 3115 O O . TYR A 1 388 ? -4.281 -26.359 3.605 1 96.75 388 TYR A O 1
ATOM 3123 N N . ASP A 1 389 ? -4.758 -28.109 4.906 1 97.19 389 ASP A N 1
ATOM 3124 C CA . ASP A 1 389 ? -4.414 -27.438 6.164 1 97.19 389 ASP A CA 1
ATOM 3125 C C . ASP A 1 389 ? -2.902 -27.391 6.359 1 97.19 389 ASP A C 1
ATOM 3127 O O . ASP A 1 389 ? -2.312 -28.312 6.93 1 97.19 389 ASP A O 1
ATOM 3131 N N . GLY A 1 390 ? -2.322 -26.25 5.984 1 98 390 GLY A N 1
ATOM 3132 C CA . GLY A 1 390 ? -0.875 -26.109 5.98 1 98 390 GLY A CA 1
ATOM 3133 C C . GLY A 1 390 ? -0.25 -26.312 7.348 1 98 390 GLY A C 1
ATOM 3134 O O . GLY A 1 390 ? 0.868 -26.812 7.457 1 98 390 GLY A O 1
ATOM 3135 N N . ALA A 1 391 ? -0.922 -25.844 8.414 1 98 391 ALA A N 1
ATOM 3136 C CA . ALA A 1 391 ? -0.405 -26.016 9.766 1 98 391 ALA A CA 1
ATOM 3137 C C . ALA A 1 391 ? -0.324 -27.5 10.141 1 98 391 ALA A C 1
ATOM 3139 O O . ALA A 1 391 ? 0.692 -27.953 10.672 1 98 391 ALA A O 1
ATOM 3140 N N . ALA A 1 392 ? -1.382 -28.234 9.859 1 98.25 392 ALA A N 1
ATOM 3141 C CA . ALA A 1 392 ? -1.422 -29.656 10.172 1 98.25 392 ALA A CA 1
ATOM 3142 C C . ALA A 1 392 ? -0.393 -30.438 9.352 1 98.25 392 ALA A C 1
ATOM 3144 O O . ALA A 1 392 ? 0.299 -31.312 9.875 1 98.25 392 ALA A O 1
ATOM 3145 N N . VAL A 1 393 ? -0.323 -30.141 8.078 1 98.62 393 VAL A N 1
ATOM 3146 C CA . VAL A 1 393 ? 0.588 -30.844 7.188 1 98.62 393 VAL A CA 1
ATOM 3147 C C . VAL A 1 393 ? 2.033 -30.578 7.609 1 98.62 393 VAL A C 1
ATOM 3149 O O . VAL A 1 393 ? 2.869 -31.484 7.574 1 98.62 393 VAL A O 1
ATOM 3152 N N . TYR A 1 394 ? 2.332 -29.328 7.973 1 98.44 394 TYR A N 1
ATOM 3153 C CA . TYR A 1 394 ? 3.658 -28.969 8.461 1 98.44 394 TYR A CA 1
ATOM 3154 C C . TYR A 1 394 ? 4.039 -29.812 9.68 1 98.44 394 TYR A C 1
ATOM 3156 O O . TYR A 1 394 ? 5.137 -30.359 9.727 1 98.44 394 TYR A O 1
ATOM 3164 N N . GLN A 1 395 ? 3.152 -29.891 10.625 1 98 395 GLN A N 1
ATOM 3165 C CA . GLN A 1 395 ? 3.395 -30.656 11.844 1 98 395 GLN A CA 1
ATOM 3166 C C . GLN A 1 395 ? 3.555 -32.156 11.531 1 98 395 GLN A C 1
ATOM 3168 O O . GLN A 1 395 ? 4.453 -32.812 12.062 1 98 395 GLN A O 1
ATOM 3173 N N . ASN A 1 396 ? 2.686 -32.656 10.656 1 98.25 396 ASN A N 1
ATOM 3174 C CA . ASN A 1 396 ? 2.742 -34.094 10.289 1 98.25 396 ASN A CA 1
ATOM 3175 C C . ASN A 1 396 ? 4.055 -34.438 9.586 1 98.25 396 ASN A C 1
ATOM 3177 O O . ASN A 1 396 ? 4.605 -35.5 9.789 1 98.25 396 ASN A O 1
ATOM 3181 N N . TYR A 1 397 ? 4.52 -33.562 8.766 1 98.44 397 TYR A N 1
ATOM 3182 C CA . TYR A 1 397 ? 5.793 -33.75 8.086 1 98.44 397 TYR A CA 1
ATOM 3183 C C . TYR A 1 397 ? 6.945 -33.812 9.086 1 98.44 397 TYR A C 1
ATOM 3185 O O . TYR A 1 397 ? 7.859 -34.625 8.953 1 98.44 397 TYR A O 1
ATOM 3193 N N . GLN A 1 398 ? 6.918 -32.875 10.039 1 96.88 398 GLN A N 1
ATOM 3194 C CA . GLN A 1 398 ? 7.965 -32.844 11.055 1 96.88 398 GLN A CA 1
ATOM 3195 C C . GLN A 1 398 ? 7.992 -34.156 11.867 1 96.88 398 GLN A C 1
ATOM 3197 O O . GLN A 1 398 ? 9.062 -34.625 12.242 1 96.88 398 GLN A O 1
ATOM 3202 N N . GLU A 1 399 ? 6.816 -34.688 12.102 1 96.56 399 GLU A N 1
ATOM 3203 C CA . GLU A 1 399 ? 6.691 -35.906 12.914 1 96.56 399 GLU A CA 1
ATOM 3204 C C . GLU A 1 399 ? 7.133 -37.156 12.148 1 96.56 399 GLU A C 1
ATOM 3206 O O . GLU A 1 399 ? 7.773 -38.031 12.703 1 96.56 399 GLU A O 1
ATOM 3211 N N . ASN A 1 400 ? 6.727 -37.219 10.883 1 94.56 400 ASN A N 1
ATOM 3212 C CA . ASN A 1 400 ? 7.07 -38.375 10.039 1 94.56 400 ASN A CA 1
ATOM 3213 C C . ASN A 1 400 ? 7.422 -37.938 8.617 1 94.56 400 ASN A C 1
ATOM 3215 O O . ASN A 1 400 ? 6.57 -37.938 7.73 1 94.56 400 ASN A O 1
ATOM 3219 N N . ARG A 1 401 ? 8.656 -37.844 8.352 1 96.69 401 ARG A N 1
ATOM 3220 C CA . ARG A 1 401 ? 9.109 -37.406 7.035 1 96.69 401 ARG A CA 1
ATOM 3221 C C . ARG A 1 401 ? 9.109 -38.562 6.055 1 96.69 401 ARG A C 1
ATOM 3223 O O . ARG A 1 401 ? 9.82 -39.562 6.258 1 96.69 401 ARG A O 1
ATOM 3230 N N . PRO A 1 402 ? 8.344 -38.375 5.02 1 97.38 402 PRO A N 1
ATOM 3231 C CA . PRO A 1 402 ? 8.32 -39.469 4.055 1 97.38 402 PRO A CA 1
ATOM 3232 C C . PRO A 1 402 ? 9.633 -39.625 3.285 1 97.38 402 PRO A C 1
ATOM 3234 O O . PRO A 1 402 ? 10.195 -38.625 2.836 1 97.38 402 PRO A O 1
ATOM 3237 N N . LYS A 1 403 ? 10.078 -40.844 3.08 1 94.69 403 LYS A N 1
ATOM 3238 C CA . LYS A 1 403 ? 11.375 -41.062 2.445 1 94.69 403 LYS A CA 1
ATOM 3239 C C . LYS A 1 403 ? 11.211 -41.75 1.099 1 94.69 403 LYS A C 1
ATOM 3241 O O . LYS A 1 403 ? 11.906 -41.438 0.135 1 94.69 403 LYS A O 1
ATOM 3246 N N . THR A 1 404 ? 10.258 -42.656 1.007 1 96 404 THR A N 1
ATOM 3247 C CA . THR A 1 404 ? 10.055 -43.438 -0.207 1 96 404 THR A CA 1
ATOM 3248 C C . THR A 1 404 ? 8.914 -42.875 -1.039 1 96 404 THR A C 1
ATOM 3250 O O . THR A 1 404 ? 8.133 -42.062 -0.548 1 96 404 THR A O 1
ATOM 3253 N N . HIS A 1 405 ? 8.898 -43.312 -2.207 1 95.12 405 HIS A N 1
ATOM 3254 C CA . HIS A 1 405 ? 7.82 -42.906 -3.09 1 95.12 405 HIS A CA 1
ATOM 3255 C C . HIS A 1 405 ? 6.461 -43.281 -2.521 1 95.12 405 HIS A C 1
ATOM 3257 O O . HIS A 1 405 ? 5.516 -42.5 -2.568 1 95.12 405 HIS A O 1
ATOM 3263 N N . SER A 1 406 ? 6.367 -44.469 -2.018 1 96.44 406 SER A N 1
ATOM 3264 C CA . SER A 1 406 ? 5.121 -44.969 -1.438 1 96.44 406 SER A CA 1
ATOM 3265 C C . SER A 1 406 ? 4.719 -44.125 -0.219 1 96.44 406 SER A C 1
ATOM 3267 O O . SER A 1 406 ? 3.541 -43.812 -0.046 1 96.44 406 SER A O 1
ATOM 3269 N N . GLU A 1 407 ? 5.668 -43.781 0.553 1 97.44 407 GLU A N 1
ATOM 3270 C CA . GLU A 1 407 ? 5.406 -42.969 1.733 1 97.44 407 GLU A CA 1
ATOM 3271 C C . GLU A 1 407 ? 4.938 -41.562 1.343 1 97.44 407 GLU A C 1
ATOM 3273 O O . GLU A 1 407 ? 4.066 -41 2.002 1 97.44 407 GLU A O 1
ATOM 3278 N N . ARG A 1 408 ? 5.531 -41.062 0.341 1 98.19 408 ARG A N 1
ATOM 3279 C CA . ARG A 1 408 ? 5.152 -39.75 -0.137 1 98.19 408 ARG A CA 1
ATOM 3280 C C . ARG A 1 408 ? 3.725 -39.75 -0.675 1 98.19 408 ARG A C 1
ATOM 3282 O O . ARG A 1 408 ? 2.967 -38.781 -0.442 1 98.19 408 ARG A O 1
ATOM 3289 N N . THR A 1 409 ? 3.395 -40.75 -1.392 1 97.94 409 THR A N 1
ATOM 3290 C CA . THR A 1 409 ? 2.033 -40.875 -1.896 1 97.94 409 THR A CA 1
ATOM 3291 C C . THR A 1 409 ? 1.035 -40.969 -0.746 1 97.94 409 THR A C 1
ATOM 3293 O O . THR A 1 409 ? -0.015 -40.312 -0.776 1 97.94 409 THR A O 1
ATOM 3296 N N . GLU A 1 410 ? 1.342 -41.75 0.246 1 97.75 410 GLU A N 1
ATOM 3297 C CA . GLU A 1 410 ? 0.494 -41.875 1.428 1 97.75 410 GLU A CA 1
ATOM 3298 C C . GLU A 1 410 ? 0.384 -40.531 2.17 1 97.75 410 GLU A C 1
ATOM 3300 O O . GLU A 1 410 ? -0.678 -40.219 2.699 1 97.75 410 GLU A O 1
ATOM 3305 N N . PHE A 1 411 ? 1.508 -39.906 2.227 1 98.44 411 PHE A N 1
ATOM 3306 C CA . PHE A 1 411 ? 1.529 -38.594 2.865 1 98.44 411 PHE A CA 1
ATOM 3307 C C . PHE A 1 411 ? 0.523 -37.656 2.211 1 98.44 411 PHE A C 1
ATOM 3309 O O . PHE A 1 411 ? -0.233 -36.969 2.902 1 98.44 411 PHE A O 1
ATOM 3316 N N . VAL A 1 412 ? 0.478 -37.625 0.875 1 98.62 412 VAL A N 1
ATOM 3317 C CA . VAL A 1 412 ? -0.44 -36.75 0.154 1 98.62 412 VAL A CA 1
ATOM 3318 C C . VAL A 1 412 ? -1.881 -37.156 0.414 1 98.62 412 VAL A C 1
ATOM 3320 O O . VAL A 1 412 ? -2.738 -36.344 0.729 1 98.62 412 VAL A O 1
ATOM 3323 N N . THR A 1 413 ? -2.184 -38.406 0.34 1 98.12 413 THR A N 1
ATOM 3324 C CA . THR A 1 413 ? -3.535 -38.938 0.482 1 98.12 413 THR A CA 1
ATOM 3325 C C . THR A 1 413 ? -4.094 -38.625 1.869 1 98.12 413 THR A C 1
ATOM 3327 O O . THR A 1 413 ? -5.277 -38.344 2.014 1 98.12 413 THR A O 1
ATOM 3330 N N . LYS A 1 414 ? -3.227 -38.625 2.809 1 97.75 414 LYS A N 1
ATOM 3331 C CA . LYS A 1 414 ? -3.646 -38.406 4.191 1 97.75 414 LYS A CA 1
ATOM 3332 C C . LYS A 1 414 ? -3.762 -36.906 4.496 1 97.75 414 LYS A C 1
ATOM 3334 O O . LYS A 1 414 ? -4.664 -36.5 5.219 1 97.75 414 LYS A O 1
ATOM 3339 N N . ASN A 1 415 ? -2.844 -36.188 3.965 1 98.06 415 ASN A N 1
ATOM 3340 C CA . ASN A 1 415 ? -2.695 -34.812 4.422 1 98.06 415 ASN A CA 1
ATOM 3341 C C . ASN A 1 415 ? -3.354 -33.812 3.455 1 98.06 415 ASN A C 1
ATOM 3343 O O . ASN A 1 415 ? -3.605 -32.656 3.812 1 98.06 415 ASN A O 1
ATOM 3347 N N . ALA A 1 416 ? -3.627 -34.25 2.252 1 98.06 416 ALA A N 1
ATOM 3348 C CA . ALA A 1 416 ? -4.219 -33.344 1.26 1 98.06 416 ALA A CA 1
ATOM 3349 C C . ALA A 1 416 ? -5.328 -34.031 0.483 1 98.06 416 ALA A C 1
ATOM 3351 O O . ALA A 1 416 ? -5.297 -34.094 -0.749 1 98.06 416 ALA A O 1
ATOM 3352 N N . PRO A 1 417 ? -6.352 -34.469 1.167 1 97.25 417 PRO A N 1
ATOM 3353 C CA . PRO A 1 417 ? -7.426 -35.219 0.502 1 97.25 417 PRO A CA 1
ATOM 3354 C C . PRO A 1 417 ? -8.148 -34.375 -0.55 1 97.25 417 PRO A C 1
ATOM 3356 O O . PRO A 1 417 ? -8.672 -34.906 -1.526 1 97.25 417 PRO A O 1
ATOM 3359 N N . LYS A 1 418 ? -8.195 -33.094 -0.352 1 95.81 418 LYS A N 1
ATOM 3360 C CA . LYS A 1 418 ? -8.867 -32.25 -1.331 1 95.81 418 LYS A CA 1
ATOM 3361 C C . LYS A 1 418 ? -8.102 -32.219 -2.646 1 95.81 418 LYS A C 1
ATOM 3363 O O . LYS A 1 418 ? -8.695 -32.125 -3.721 1 95.81 418 LYS A O 1
ATOM 3368 N N . ILE A 1 419 ? -6.766 -32.25 -2.578 1 97.69 419 ILE A N 1
ATOM 3369 C CA . ILE A 1 419 ? -5.957 -32.344 -3.789 1 97.69 419 ILE A CA 1
ATOM 3370 C C . ILE A 1 419 ? -6.234 -33.656 -4.504 1 97.69 419 ILE A C 1
ATOM 3372 O O . ILE A 1 419 ? -6.449 -33.688 -5.719 1 97.69 419 ILE A O 1
ATOM 3376 N N . VAL A 1 420 ? -6.309 -34.719 -3.754 1 98.25 420 VAL A N 1
ATOM 3377 C CA . VAL A 1 420 ? -6.543 -36.031 -4.309 1 98.25 420 VAL A CA 1
ATOM 3378 C C . VAL A 1 420 ? -7.906 -36.094 -4.996 1 98.25 420 VAL A C 1
ATOM 3380 O O . VAL A 1 420 ? -8.008 -36.469 -6.168 1 98.25 420 VAL A O 1
ATOM 3383 N N . SER A 1 421 ? -8.891 -35.594 -4.277 1 96.69 421 SER A N 1
ATOM 3384 C CA . SER A 1 421 ? -10.25 -35.625 -4.801 1 96.69 421 SER A CA 1
ATOM 3385 C C . SER A 1 421 ? -10.391 -34.719 -6.02 1 96.69 421 SER A C 1
ATOM 3387 O O . SER A 1 421 ? -11.086 -35.062 -6.977 1 96.69 421 SER A O 1
ATOM 3389 N N . GLY A 1 422 ? -9.781 -33.594 -5.953 1 97 422 GLY A N 1
ATOM 3390 C CA . GLY A 1 422 ? -9.836 -32.688 -7.094 1 97 422 GLY A CA 1
ATOM 3391 C C . GLY A 1 422 ? -9.227 -33.281 -8.352 1 97 422 GLY A C 1
ATOM 3392 O O . GLY A 1 422 ? -9.758 -33.125 -9.445 1 97 422 GLY A O 1
ATOM 3393 N N . LEU A 1 423 ? -8.141 -33.938 -8.219 1 98.19 423 LEU A N 1
ATOM 3394 C CA . LEU A 1 423 ? -7.488 -34.594 -9.352 1 98.19 423 LEU A CA 1
ATOM 3395 C C . LEU A 1 423 ? -8.344 -35.75 -9.883 1 98.19 423 LEU A C 1
ATOM 3397 O O . LEU A 1 423 ? -8.391 -35.969 -11.086 1 98.19 423 LEU A O 1
ATOM 3401 N N . ASP A 1 424 ? -9.016 -36.438 -8.945 1 97.75 424 ASP A N 1
ATOM 3402 C CA . ASP A 1 424 ? -9.969 -37.438 -9.359 1 97.75 424 ASP A CA 1
ATOM 3403 C C . ASP A 1 424 ? -11.078 -36.844 -10.227 1 97.75 424 ASP A C 1
ATOM 3405 O O . ASP A 1 424 ? -11.508 -37.469 -11.195 1 97.75 424 ASP A O 1
ATOM 3409 N N . MET A 1 425 ? -11.508 -35.719 -9.836 1 96.44 425 MET A N 1
ATOM 3410 C CA . MET A 1 425 ? -12.594 -35.062 -10.562 1 96.44 425 MET A CA 1
ATOM 3411 C C . MET A 1 425 ? -12.125 -34.625 -11.945 1 96.44 425 MET A C 1
ATOM 3413 O O . MET A 1 425 ? -12.898 -34.688 -12.906 1 96.44 425 MET A O 1
ATOM 3417 N N . ILE A 1 426 ? -10.898 -34.156 -12.055 1 97.12 426 ILE A N 1
ATOM 3418 C CA . ILE A 1 426 ? -10.344 -33.812 -13.359 1 97.12 426 ILE A CA 1
ATOM 3419 C C . ILE A 1 426 ? -10.305 -35.062 -14.25 1 97.12 426 ILE A C 1
ATOM 3421 O O . ILE A 1 426 ? -10.711 -35 -15.414 1 97.12 426 ILE A O 1
ATOM 3425 N N . GLU A 1 427 ? -9.844 -36.156 -13.695 1 97.19 427 GLU A N 1
ATOM 3426 C CA . GLU A 1 427 ? -9.812 -37.406 -14.43 1 97.19 427 GLU A CA 1
ATOM 3427 C C . GLU A 1 427 ? -11.211 -37.812 -14.867 1 97.19 427 GLU A C 1
ATOM 3429 O O . GLU A 1 427 ? -11.414 -38.219 -16.016 1 97.19 427 GLU A O 1
ATOM 3434 N N . LYS A 1 428 ? -12.109 -37.688 -13.945 1 96.19 428 LYS A N 1
ATOM 3435 C CA . LYS A 1 428 ? -13.492 -38.031 -14.242 1 96.19 428 LYS A CA 1
ATOM 3436 C C . LYS A 1 428 ? -14.047 -37.156 -15.367 1 96.19 428 LYS A C 1
ATOM 3438 O O . LYS A 1 428 ? -14.758 -37.656 -16.25 1 96.19 428 LYS A O 1
ATOM 3443 N N . PHE A 1 429 ? -13.805 -35.906 -15.352 1 96.06 429 PHE A N 1
ATOM 3444 C CA . PHE A 1 429 ? -14.289 -34.969 -16.359 1 96.06 429 PHE A CA 1
ATOM 3445 C C . PHE A 1 429 ? -13.797 -35.344 -17.75 1 96.06 429 PHE A C 1
ATOM 3447 O O . PHE A 1 429 ? -14.594 -35.5 -18.672 1 96.06 429 PHE A O 1
ATOM 3454 N N . PHE A 1 430 ? -12.539 -35.562 -17.891 1 95.44 430 PHE A N 1
ATOM 3455 C CA . PHE A 1 430 ? -11.969 -35.844 -19.203 1 95.44 430 PHE A CA 1
ATOM 3456 C C . PHE A 1 430 ? -12.289 -37.281 -19.641 1 95.44 430 PHE A C 1
ATOM 3458 O O . PHE A 1 430 ? -12.391 -37.531 -20.844 1 95.44 430 PHE A O 1
ATOM 3465 N N . GLY A 1 431 ? -12.461 -38.188 -18.656 1 93.44 431 GLY A N 1
ATOM 3466 C CA . GLY A 1 431 ? -12.977 -39.5 -18.969 1 93.44 431 GLY A CA 1
ATOM 3467 C C . GLY A 1 431 ? -14.383 -39.469 -19.547 1 93.44 431 GLY A C 1
ATOM 3468 O O . GLY A 1 431 ? -14.695 -40.25 -20.453 1 93.44 431 GLY A O 1
ATOM 3469 N N . SER A 1 432 ? -15.141 -38.594 -18.984 1 91.62 432 SER A N 1
ATOM 3470 C CA . SER A 1 432 ? -16.516 -38.438 -19.422 1 91.62 432 SER A CA 1
ATOM 3471 C C . SER A 1 432 ? -16.594 -37.812 -20.828 1 91.62 432 SER A C 1
ATOM 3473 O O . SER A 1 432 ? -17.531 -38.094 -21.578 1 91.62 432 SER A O 1
ATOM 3475 N N . LEU A 1 433 ? -15.688 -36.969 -21.156 1 90.06 433 LEU A N 1
ATOM 3476 C CA . LEU A 1 433 ? -15.648 -36.344 -22.469 1 90.06 433 LEU A CA 1
ATOM 3477 C C . LEU A 1 433 ? -15.406 -37.406 -23.562 1 90.06 433 LEU A C 1
ATOM 3479 O O . LEU A 1 433 ? -15.945 -37.281 -24.656 1 90.06 433 LEU A O 1
ATOM 3483 N N . LYS A 1 434 ? -14.68 -38.406 -23.281 1 82.5 434 LYS A N 1
ATOM 3484 C CA . LYS A 1 434 ? -14.375 -39.469 -24.25 1 82.5 434 LYS A CA 1
ATOM 3485 C C . LYS A 1 434 ? -15.578 -40.375 -24.484 1 82.5 434 LYS A C 1
ATOM 3487 O O . LYS A 1 434 ? -15.766 -40.875 -25.578 1 82.5 434 LYS A O 1
ATOM 3492 N N . LYS A 1 435 ? -16.422 -40.719 -23.469 1 73.56 435 LYS A N 1
ATOM 3493 C CA . LYS A 1 435 ? -17.547 -41.656 -23.562 1 73.56 435 LYS A CA 1
ATOM 3494 C C . LYS A 1 435 ? -18.766 -40.969 -24.156 1 73.56 435 LYS A C 1
ATOM 3496 O O . LYS A 1 435 ? -19.828 -41.562 -24.312 1 73.56 435 LYS A O 1
ATOM 3501 N N . ASP A 1 436 ? -18.672 -39.938 -25.016 1 60.75 436 ASP A N 1
ATOM 3502 C CA . ASP A 1 436 ? -19.75 -39.219 -25.703 1 60.75 436 ASP A CA 1
ATOM 3503 C C . ASP A 1 436 ? -20.875 -38.875 -24.719 1 60.75 436 ASP A C 1
ATOM 3505 O O . ASP A 1 436 ? -21.984 -38.562 -25.125 1 60.75 436 ASP A O 1
ATOM 3509 N N . ALA A 1 437 ? -20.75 -39.062 -23.516 1 49.47 437 ALA A N 1
ATOM 3510 C CA . ALA A 1 437 ? -21.781 -38.812 -22.531 1 49.47 437 ALA A CA 1
ATOM 3511 C C . ALA A 1 437 ? -21.922 -37.312 -22.266 1 49.47 437 ALA A C 1
ATOM 3513 O O . ALA A 1 437 ? -22.422 -36.875 -21.234 1 49.47 437 ALA A O 1
ATOM 3514 N N . VAL A 1 438 ? -21.469 -36.5 -23.078 1 49.16 438 VAL A N 1
ATOM 3515 C CA . VAL A 1 438 ? -21.422 -35.062 -23 1 49.16 438 VAL A CA 1
ATOM 3516 C C . VAL A 1 438 ? -22.844 -34.469 -22.984 1 49.16 438 VAL A C 1
ATOM 3518 O O . VAL A 1 438 ? -23.031 -33.312 -22.656 1 49.16 438 VAL A O 1
ATOM 3521 N N . ASP A 1 439 ? -23.672 -35.25 -23.484 1 48.28 439 ASP A N 1
ATOM 3522 C CA . ASP A 1 439 ? -25.031 -34.719 -23.516 1 48.28 439 ASP A CA 1
ATOM 3523 C C . ASP A 1 439 ? -25.516 -34.375 -22.109 1 48.28 439 ASP A C 1
ATOM 3525 O O . ASP A 1 439 ? -26.312 -33.469 -21.938 1 48.28 439 ASP A O 1
ATOM 3529 N N . GLU A 1 440 ? -25.094 -35 -21.141 1 44.78 440 GLU A N 1
ATOM 3530 C CA . GLU A 1 440 ? -25.547 -34.719 -19.781 1 44.78 440 GLU A CA 1
ATOM 3531 C C . GLU A 1 440 ? -24.891 -33.469 -19.219 1 44.78 440 GLU A C 1
ATOM 3533 O O . GLU A 1 440 ? -25.5 -32.75 -18.422 1 44.78 440 GLU A O 1
ATOM 3538 N N . LEU A 1 441 ? -23.703 -33.156 -19.578 1 46.91 441 LEU A N 1
ATOM 3539 C CA . LEU A 1 441 ? -23.031 -31.953 -19.109 1 46.91 441 LEU A CA 1
ATOM 3540 C C . LEU A 1 441 ? -23.734 -30.688 -19.625 1 46.91 441 LEU A C 1
ATOM 3542 O O . LEU A 1 441 ? -23.812 -29.688 -18.906 1 46.91 441 LEU A O 1
ATOM 3546 N N . MET A 1 442 ? -24.25 -30.719 -20.828 1 47.25 442 MET A N 1
ATOM 3547 C CA . MET A 1 442 ? -24.953 -29.609 -21.453 1 47.25 442 MET A CA 1
ATOM 3548 C C . MET A 1 442 ? -26.266 -29.312 -20.734 1 47.25 442 MET A C 1
ATOM 3550 O O . MET A 1 442 ? -26.781 -28.203 -20.781 1 47.25 442 MET A O 1
ATOM 3554 N N . LEU A 1 443 ? -26.844 -30.266 -20.188 1 44 443 LEU A N 1
ATOM 3555 C CA . LEU A 1 443 ? -28.125 -30.062 -19.5 1 44 443 LEU A CA 1
ATOM 3556 C C . LEU A 1 443 ? -27.938 -29.281 -18.219 1 44 443 LEU A C 1
ATOM 3558 O O . LEU A 1 443 ? -28.844 -28.594 -17.766 1 44 443 LEU A O 1
ATOM 3562 N N . ILE A 1 444 ? -26.875 -29.297 -17.609 1 44.47 444 ILE A N 1
ATOM 3563 C CA . ILE A 1 444 ? -26.641 -28.641 -16.328 1 44.47 444 ILE A CA 1
ATOM 3564 C C . ILE A 1 444 ? -26.266 -27.188 -16.547 1 44.47 444 ILE A C 1
ATOM 3566 O O . ILE A 1 444 ? -26.531 -26.328 -15.695 1 44.47 444 ILE A O 1
ATOM 3570 N N . LYS A 1 445 ? -25.641 -26.828 -17.594 1 48.34 445 LYS A N 1
ATOM 3571 C CA . LYS A 1 445 ? -25.156 -25.5 -17.922 1 48.34 445 LYS A CA 1
ATOM 3572 C C . LYS A 1 445 ? -26.328 -24.531 -18.125 1 48.34 445 LYS A C 1
ATOM 3574 O O . LYS A 1 445 ? -26.203 -23.328 -17.875 1 48.34 445 LYS A O 1
ATOM 3579 N N . ASN A 1 446 ? -27.328 -24.953 -18.766 1 46.38 446 ASN A N 1
ATOM 3580 C CA . ASN A 1 446 ? -28.438 -24.062 -19.094 1 46.38 446 ASN A CA 1
ATOM 3581 C C . ASN A 1 446 ? -29.047 -23.453 -17.828 1 46.38 446 ASN A C 1
ATOM 3583 O O . ASN A 1 446 ? -29.875 -22.547 -17.922 1 46.38 446 ASN A O 1
ATOM 3587 N N . ASN A 1 447 ? -28.672 -23.969 -16.812 1 43.94 447 ASN A N 1
ATOM 3588 C CA . ASN A 1 447 ? -29.297 -23.453 -15.602 1 43.94 447 ASN A CA 1
ATOM 3589 C C . ASN A 1 447 ? -28.375 -22.5 -14.852 1 43.94 447 ASN A C 1
ATOM 3591 O O . ASN A 1 447 ? -28.734 -21.953 -13.805 1 43.94 447 ASN A O 1
ATOM 3595 N N . LEU A 1 448 ? -27.172 -22.484 -15.242 1 42.81 448 LEU A N 1
ATOM 3596 C CA . LEU A 1 448 ? -26.281 -21.656 -14.43 1 42.81 448 LEU A CA 1
ATOM 3597 C C . LEU A 1 448 ? -26.109 -20.281 -15.055 1 42.81 448 LEU A C 1
ATOM 3599 O O . LEU A 1 448 ? -25.688 -20.172 -16.219 1 42.81 448 LEU A O 1
ATOM 3603 N N . LYS A 1 449 ? -26.859 -19.281 -14.672 1 40.81 449 LYS A N 1
ATOM 3604 C CA . LYS A 1 449 ? -26.672 -17.875 -15.008 1 40.81 449 LYS A CA 1
ATOM 3605 C C . LYS A 1 449 ? -25.281 -17.375 -14.609 1 40.81 449 LYS A C 1
ATOM 3607 O O . LYS A 1 449 ? -24.984 -17.234 -13.422 1 40.81 449 LYS A O 1
ATOM 3612 N N . ILE A 1 450 ? -24.297 -17.625 -15.508 1 36.5 450 ILE A N 1
ATOM 3613 C CA . ILE A 1 450 ? -23.016 -16.969 -15.25 1 36.5 450 ILE A CA 1
ATOM 3614 C C . ILE A 1 450 ? -23.172 -15.461 -15.445 1 36.5 450 ILE A C 1
ATOM 3616 O O . ILE A 1 450 ? -23.609 -15.008 -16.5 1 36.5 450 ILE A O 1
ATOM 3620 N N . PRO A 1 451 ? -22.969 -14.695 -14.562 1 34.75 451 PRO A N 1
ATOM 3621 C CA . PRO A 1 451 ? -23.125 -13.25 -14.766 1 34.75 451 PRO A CA 1
ATOM 3622 C C . PRO A 1 451 ? -22.109 -12.68 -15.75 1 34.75 451 PRO A C 1
ATOM 3624 O O . PRO A 1 451 ? -20.969 -13.156 -15.812 1 34.75 451 PRO A O 1
ATOM 3627 N N . ASN A 1 452 ? -22.656 -11.898 -16.875 1 28.3 452 ASN A N 1
ATOM 3628 C CA . ASN A 1 452 ? -21.828 -11.164 -17.828 1 28.3 452 ASN A CA 1
ATOM 3629 C C . ASN A 1 452 ? -20.938 -10.141 -17.125 1 28.3 452 ASN A C 1
ATOM 3631 O O . ASN A 1 452 ? -21.375 -9.469 -16.188 1 28.3 452 ASN A O 1
ATOM 3635 N N . MET B 1 1 ? 24.688 0.972 -17.516 1 73.31 1 MET B N 1
ATOM 3636 C CA . MET B 1 1 ? 23.438 1.127 -18.234 1 73.31 1 MET B CA 1
ATOM 3637 C C . MET B 1 1 ? 22.656 2.336 -17.719 1 73.31 1 MET B C 1
ATOM 3639 O O . MET B 1 1 ? 22.641 2.604 -16.516 1 73.31 1 MET B O 1
ATOM 3643 N 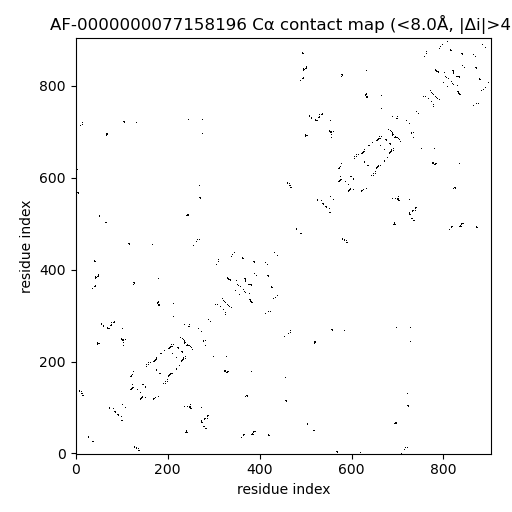N . LYS B 1 2 ? 22.328 3.227 -18.625 1 79.81 2 LYS B N 1
ATOM 3644 C CA . LYS B 1 2 ? 21.484 4.371 -18.281 1 79.81 2 LYS B CA 1
ATOM 3645 C C . LYS B 1 2 ? 20 4.035 -18.422 1 79.81 2 LYS B C 1
ATOM 3647 O O . LYS B 1 2 ? 19.594 3.451 -19.422 1 79.81 2 LYS B O 1
ATOM 3652 N N . PHE B 1 3 ? 19.297 4.203 -17.375 1 82.56 3 PHE B N 1
ATOM 3653 C CA . PHE B 1 3 ? 17.875 3.916 -17.406 1 82.56 3 PHE B CA 1
ATOM 3654 C C . PHE B 1 3 ? 17.078 5.141 -17.844 1 82.56 3 PHE B C 1
ATOM 3656 O O . PHE B 1 3 ? 17.406 6.266 -17.469 1 82.56 3 PHE B O 1
ATOM 3663 N N . VAL B 1 4 ? 16.156 4.895 -18.719 1 79.62 4 VAL B N 1
ATOM 3664 C CA . VAL B 1 4 ? 15.273 5.969 -19.172 1 79.62 4 VAL B CA 1
ATOM 3665 C C . VAL B 1 4 ? 14 5.992 -18.328 1 79.62 4 VAL B C 1
ATOM 3667 O O . VAL B 1 4 ? 13.305 4.98 -18.219 1 79.62 4 VAL B O 1
ATOM 3670 N N . VAL B 1 5 ? 13.797 7.109 -17.688 1 79.56 5 VAL B N 1
ATOM 3671 C CA . VAL B 1 5 ? 12.633 7.293 -16.828 1 79.56 5 VAL B CA 1
ATOM 3672 C C . VAL B 1 5 ? 11.578 8.109 -17.578 1 79.56 5 VAL B C 1
ATOM 3674 O O . VAL B 1 5 ? 11.906 8.93 -18.438 1 79.56 5 VAL B O 1
ATOM 3677 N N . ASP B 1 6 ? 10.383 7.77 -17.328 1 77.44 6 ASP B N 1
ATOM 3678 C CA . ASP B 1 6 ? 9.297 8.523 -17.938 1 77.44 6 ASP B CA 1
ATOM 3679 C C . ASP B 1 6 ? 9.391 10.008 -17.609 1 77.44 6 ASP B C 1
ATOM 3681 O O . ASP B 1 6 ? 9.727 10.375 -16.484 1 77.44 6 ASP B O 1
ATOM 3685 N N . GLN B 1 7 ? 9.164 10.82 -18.547 1 70.12 7 GLN B N 1
ATOM 3686 C CA . GLN B 1 7 ? 9.297 12.273 -18.422 1 70.12 7 GLN B CA 1
ATOM 3687 C C . GLN B 1 7 ? 8.422 12.812 -17.297 1 70.12 7 GLN B C 1
ATOM 3689 O O . GLN B 1 7 ? 8.797 13.758 -16.609 1 70.12 7 GLN B O 1
ATOM 3694 N N . GLN B 1 8 ? 7.309 12.141 -17.156 1 69.12 8 GLN B N 1
ATOM 3695 C CA . GLN B 1 8 ? 6.391 12.586 -16.109 1 69.12 8 GLN B CA 1
ATOM 3696 C C . GLN B 1 8 ? 7.02 12.445 -14.727 1 69.12 8 GLN B C 1
ATOM 3698 O O . GLN B 1 8 ? 6.75 13.242 -13.828 1 69.12 8 GLN B O 1
ATOM 3703 N N . VAL B 1 9 ? 7.836 11.508 -14.633 1 69.75 9 VAL B N 1
ATOM 3704 C CA . VAL B 1 9 ? 8.492 11.242 -13.352 1 69.75 9 VAL B CA 1
ATOM 3705 C C . VAL B 1 9 ? 9.625 12.242 -13.141 1 69.75 9 VAL B C 1
ATOM 3707 O O . VAL B 1 9 ? 9.828 12.734 -12.023 1 69.75 9 VAL B O 1
ATOM 3710 N N . GLU B 1 10 ? 10.242 12.539 -14.18 1 68.88 10 GLU B N 1
ATOM 3711 C CA . GLU B 1 10 ? 11.352 13.492 -14.102 1 68.88 10 GLU B CA 1
ATOM 3712 C C . GLU B 1 10 ? 10.859 14.875 -13.695 1 68.88 10 GLU B C 1
ATOM 3714 O O . GLU B 1 10 ? 11.578 15.617 -13.016 1 68.88 10 GLU B O 1
ATOM 3719 N N . ASP B 1 11 ? 9.648 15.125 -14.039 1 65.25 11 ASP B N 1
ATOM 3720 C CA . ASP B 1 11 ? 9.109 16.469 -13.836 1 65.25 11 ASP B CA 1
ATOM 3721 C C . ASP B 1 11 ? 8.5 16.609 -12.445 1 65.25 11 ASP B C 1
ATOM 3723 O O . ASP B 1 11 ? 8.148 17.719 -12.031 1 65.25 11 ASP B O 1
ATOM 3727 N N . ILE B 1 12 ? 8.422 15.469 -11.844 1 66.56 12 ILE B N 1
ATOM 3728 C CA . ILE B 1 12 ? 7.816 15.539 -10.516 1 66.56 12 ILE B CA 1
ATOM 3729 C C . ILE B 1 12 ? 8.836 16.078 -9.516 1 66.56 12 ILE B C 1
ATOM 3731 O O . ILE B 1 12 ? 9.969 15.602 -9.453 1 66.56 12 ILE B O 1
ATOM 3735 N N . GLU B 1 13 ? 8.438 17.25 -8.969 1 64.62 13 GLU B N 1
ATOM 3736 C CA . GLU B 1 13 ? 9.258 17.781 -7.891 1 64.62 13 GLU B CA 1
ATOM 3737 C C . GLU B 1 13 ? 9.227 16.859 -6.668 1 64.62 13 GLU B C 1
ATOM 3739 O O . GLU B 1 13 ? 8.266 16.125 -6.473 1 64.62 13 GLU B O 1
ATOM 3744 N N . MET B 1 14 ? 10.281 16.766 -6.051 1 65.88 14 MET B N 1
ATOM 3745 C CA . MET B 1 14 ? 10.328 16.047 -4.785 1 65.88 14 MET B CA 1
ATOM 3746 C C . MET B 1 14 ? 9.195 16.484 -3.867 1 65.88 14 MET B C 1
ATOM 3748 O O . MET B 1 14 ? 8.969 17.688 -3.682 1 65.88 14 MET B O 1
ATOM 3752 N N . PRO B 1 15 ? 8.438 15.391 -3.469 1 62.12 15 PRO B N 1
ATOM 3753 C CA . PRO B 1 15 ? 7.406 15.789 -2.506 1 62.12 15 PRO B CA 1
ATOM 3754 C C . PRO B 1 15 ? 7.973 16.578 -1.331 1 62.12 15 PRO B C 1
ATOM 3756 O O . PRO B 1 15 ? 9.094 16.312 -0.886 1 62.12 15 PRO B O 1
ATOM 3759 N N . GLU B 1 16 ? 7.27 17.562 -1.044 1 63.16 16 GLU B N 1
ATOM 3760 C CA . GLU B 1 16 ? 7.707 18.5 -0.022 1 63.16 16 GLU B CA 1
ATOM 3761 C C . GLU B 1 16 ? 8.055 17.781 1.281 1 63.16 16 GLU B C 1
ATOM 3763 O O . GLU B 1 16 ? 8.992 18.172 1.981 1 63.16 16 GLU B O 1
ATOM 3768 N N . ASN B 1 17 ? 7.328 16.672 1.523 1 61.25 17 ASN B N 1
ATOM 3769 C CA . ASN B 1 17 ? 7.625 15.906 2.732 1 61.25 17 ASN B CA 1
ATOM 3770 C C . ASN B 1 17 ? 9.031 15.312 2.691 1 61.25 17 ASN B C 1
ATOM 3772 O O . ASN B 1 17 ? 9.727 15.289 3.707 1 61.25 17 ASN B O 1
ATOM 3776 N N . LEU B 1 18 ? 9.344 14.797 1.554 1 62.69 18 LEU B N 1
ATOM 3777 C CA . LEU B 1 18 ? 10.68 14.227 1.396 1 62.69 18 LEU B CA 1
ATOM 3778 C C . LEU B 1 18 ? 11.742 15.32 1.452 1 62.69 18 LEU B C 1
ATOM 3780 O O . LEU B 1 18 ? 12.812 15.117 2.023 1 62.69 18 LEU B O 1
ATOM 3784 N N . LYS B 1 19 ? 11.375 16.438 0.819 1 64.62 19 LYS B N 1
ATOM 3785 C CA . LYS B 1 19 ? 12.297 17.562 0.887 1 64.62 19 LYS B CA 1
ATOM 3786 C C . LYS B 1 19 ? 12.57 17.953 2.334 1 64.62 19 LYS B C 1
ATOM 3788 O O . LYS B 1 19 ? 13.727 18.172 2.715 1 64.62 19 LYS B O 1
ATOM 3793 N N . LEU B 1 20 ? 11.516 17.969 3.033 1 65.81 20 LEU B N 1
ATOM 3794 C CA . LEU B 1 20 ? 11.617 18.344 4.438 1 65.81 20 LEU B CA 1
ATOM 3795 C C . LEU B 1 20 ? 12.461 17.344 5.215 1 65.81 20 LEU B C 1
ATOM 3797 O O . LEU B 1 20 ? 13.336 17.719 5.988 1 65.81 20 LEU B O 1
ATOM 3801 N N . ASN B 1 21 ? 12.18 16.062 4.941 1 62.34 21 ASN B N 1
ATOM 3802 C CA . ASN B 1 21 ? 12.914 15.016 5.641 1 62.34 21 ASN B CA 1
ATOM 3803 C C . ASN B 1 21 ? 14.398 15.039 5.293 1 62.34 21 ASN B C 1
ATOM 3805 O O . ASN B 1 21 ? 15.242 14.891 6.176 1 62.34 21 ASN B O 1
ATOM 3809 N N . THR B 1 22 ? 14.578 15.188 4.043 1 58.31 22 THR B N 1
ATOM 3810 C CA . THR B 1 22 ? 15.961 15.273 3.584 1 58.31 22 THR B CA 1
ATOM 3811 C C . THR B 1 22 ? 16.672 16.469 4.219 1 58.31 22 THR B C 1
ATOM 3813 O O . THR B 1 22 ? 17.797 16.344 4.691 1 58.31 22 THR B O 1
ATOM 3816 N N . PHE B 1 23 ? 15.914 17.484 4.195 1 60.03 23 PHE B N 1
ATOM 3817 C CA . PHE B 1 23 ? 16.469 18.703 4.777 1 60.03 23 PHE B CA 1
ATOM 3818 C C . PHE B 1 23 ? 16.766 18.516 6.262 1 60.03 23 PHE B C 1
ATOM 3820 O O . PHE B 1 23 ? 17.844 18.875 6.734 1 60.03 23 PHE B O 1
ATOM 3827 N N . LEU B 1 24 ? 15.906 17.922 6.957 1 68.75 24 LEU B N 1
ATOM 3828 C CA . LEU B 1 24 ? 16.062 17.703 8.391 1 68.75 24 LEU B CA 1
ATOM 3829 C C . LEU B 1 24 ? 17.219 16.734 8.672 1 68.75 24 LEU B C 1
ATOM 3831 O O . LEU B 1 24 ? 17.969 16.938 9.617 1 68.75 24 LEU B O 1
ATOM 3835 N N . GLN B 1 25 ? 17.328 15.75 7.84 1 60.59 25 GLN B N 1
ATOM 3836 C CA . GLN B 1 25 ? 18.406 14.789 8.008 1 60.59 25 GLN B CA 1
ATOM 3837 C C . GLN B 1 25 ? 19.75 15.422 7.68 1 60.59 25 GLN B C 1
ATOM 3839 O O . GLN B 1 25 ? 20.734 15.227 8.406 1 60.59 25 GLN B O 1
ATOM 3844 N N . GLU B 1 26 ? 19.797 16.094 6.605 1 57.09 26 GLU B N 1
ATOM 3845 C CA . GLU B 1 26 ? 21.031 16.734 6.156 1 57.09 26 GLU B CA 1
ATOM 3846 C C . GLU B 1 26 ? 21.5 17.797 7.145 1 57.09 26 GLU B C 1
ATOM 3848 O O . GLU B 1 26 ? 22.688 17.922 7.422 1 57.09 26 GLU B O 1
ATOM 3853 N N . PHE B 1 27 ? 20.641 18.5 7.641 1 57.66 27 PHE B N 1
ATOM 3854 C CA . PHE B 1 27 ? 21.016 19.562 8.578 1 57.66 27 PHE B CA 1
ATOM 3855 C C . PHE B 1 27 ? 21.594 18.969 9.859 1 57.66 27 PHE B C 1
ATOM 3857 O O . PHE B 1 27 ? 22.562 19.484 10.406 1 57.66 27 PHE B O 1
ATOM 3864 N N . HIS B 1 28 ? 20.969 17.938 10.312 1 59.22 28 HIS B N 1
ATOM 3865 C CA . HIS B 1 28 ? 21.5 17.297 11.516 1 59.22 28 HIS B CA 1
ATOM 3866 C C . HIS B 1 28 ? 22.969 16.906 11.32 1 59.22 28 HIS B C 1
ATOM 3868 O O . HIS B 1 28 ? 23.781 17.078 12.227 1 59.22 28 HIS B O 1
ATOM 3874 N N . SER B 1 29 ? 23.328 16.625 10.211 1 55.88 29 SER B N 1
ATOM 3875 C CA . SER B 1 29 ? 24.672 16.109 9.945 1 55.88 29 SER B CA 1
ATOM 3876 C C . SER B 1 29 ? 25.688 17.25 9.836 1 55.88 29 SER B C 1
ATOM 3878 O O . SER B 1 29 ? 26.828 17.094 10.258 1 55.88 29 SER B O 1
ATOM 3880 N N . ASP B 1 30 ? 25.297 18.375 9.484 1 60.31 30 ASP B N 1
ATOM 3881 C CA . ASP B 1 30 ? 26.281 19.391 9.109 1 60.31 30 ASP B CA 1
ATOM 3882 C C . ASP B 1 30 ? 26.5 20.391 10.234 1 60.31 30 ASP B C 1
ATOM 3884 O O . ASP B 1 30 ? 27.469 21.156 10.219 1 60.31 30 ASP B O 1
ATOM 3888 N N . CYS B 1 31 ? 25.562 20.406 11.148 1 64.75 31 CYS B N 1
ATOM 3889 C CA . CYS B 1 31 ? 25.719 21.391 12.219 1 64.75 31 CYS B CA 1
ATOM 3890 C C . CYS B 1 31 ? 26.734 20.906 13.25 1 64.75 31 CYS B C 1
ATOM 3892 O O . CYS B 1 31 ? 26.5 19.891 13.922 1 64.75 31 CYS B O 1
ATOM 3894 N N . THR B 1 32 ? 27.922 21.516 13.297 1 65.44 32 THR B N 1
ATOM 3895 C CA . THR B 1 32 ? 29.016 21.109 14.156 1 65.44 32 THR B CA 1
ATOM 3896 C C . THR B 1 32 ? 28.953 21.812 15.5 1 65.44 32 THR B C 1
ATOM 3898 O O . THR B 1 32 ? 29.75 21.531 16.406 1 65.44 32 THR B O 1
ATOM 3901 N N . HIS B 1 33 ? 27.984 22.703 15.547 1 73.06 33 HIS B N 1
ATOM 3902 C CA . HIS B 1 33 ? 27.875 23.391 16.828 1 73.06 33 HIS B CA 1
ATOM 3903 C C . HIS B 1 33 ? 27.375 22.453 17.922 1 73.06 33 HIS B C 1
ATOM 3905 O O . HIS B 1 33 ? 26.5 21.625 17.688 1 73.06 33 HIS B O 1
ATOM 3911 N N . PRO B 1 34 ? 28 22.484 19.016 1 69.5 34 PRO B N 1
ATOM 3912 C CA . PRO B 1 34 ? 27.625 21.578 20.094 1 69.5 34 PRO B CA 1
ATOM 3913 C C . PRO B 1 34 ? 26.125 21.641 20.422 1 69.5 34 PRO B C 1
ATOM 3915 O O . PRO B 1 34 ? 25.531 20.625 20.781 1 69.5 34 PRO B O 1
ATOM 3918 N N . GLU B 1 35 ? 25.562 22.844 20.234 1 70.81 35 GLU B N 1
ATOM 3919 C CA . GLU B 1 35 ? 24.141 23.031 20.547 1 70.81 35 GLU B CA 1
ATOM 3920 C C . GLU B 1 35 ? 23.25 22.328 19.531 1 70.81 35 GLU B C 1
ATOM 3922 O O . GLU B 1 35 ? 22.047 22.203 19.734 1 70.81 35 GLU B O 1
ATOM 3927 N N . CYS B 1 36 ? 23.984 21.844 18.562 1 72.44 36 CYS B N 1
ATOM 3928 C CA . CYS B 1 36 ? 23.188 21.203 17.516 1 72.44 36 CYS B CA 1
ATOM 3929 C C . CYS B 1 36 ? 22.984 19.719 17.812 1 72.44 36 CYS B C 1
ATOM 3931 O O . CYS B 1 36 ? 22.266 19.031 17.094 1 72.44 36 CYS B O 1
ATOM 3933 N N . GLY B 1 37 ? 23.469 19.281 18.859 1 73.19 37 GLY B N 1
ATOM 3934 C CA . GLY B 1 37 ? 23.422 17.875 19.219 1 73.19 37 GLY B CA 1
ATOM 3935 C C . GLY B 1 37 ? 22.016 17.391 19.562 1 73.19 37 GLY B C 1
ATOM 3936 O O . GLY B 1 37 ? 21.703 16.219 19.391 1 73.19 37 GLY B O 1
ATOM 3937 N N . PHE B 1 38 ? 21.141 18.406 20.031 1 75.19 38 PHE B N 1
ATOM 3938 C CA . PHE B 1 38 ? 19.828 17.953 20.453 1 75.19 38 PHE B CA 1
ATOM 3939 C C . PHE B 1 38 ? 18.891 17.844 19.25 1 75.19 38 PHE B C 1
ATOM 3941 O O . PHE B 1 38 ? 17.781 17.328 19.375 1 75.19 38 PHE B O 1
ATOM 3948 N N . GLY B 1 39 ? 19.438 18.406 18.188 1 80.5 39 GLY B N 1
ATOM 3949 C CA . GLY B 1 39 ? 18.594 18.344 17 1 80.5 39 GLY B CA 1
ATOM 3950 C C . GLY B 1 39 ? 17.844 19.641 16.75 1 80.5 39 GLY B C 1
ATOM 3951 O O . GLY B 1 39 ? 18.438 20.719 16.672 1 80.5 39 GLY B O 1
ATOM 3952 N N . PHE B 1 40 ? 16.562 19.562 16.531 1 85.75 40 PHE B N 1
ATOM 3953 C CA . PHE B 1 40 ? 15.75 20.734 16.219 1 85.75 40 PHE B CA 1
ATOM 3954 C C . PHE B 1 40 ? 14.398 20.672 16.922 1 85.75 40 PHE B C 1
ATOM 3956 O O . PHE B 1 40 ? 13.984 19.594 17.375 1 85.75 40 PHE B O 1
ATOM 3963 N N . TYR B 1 41 ? 13.836 21.844 17.094 1 88.81 41 TYR B N 1
ATOM 3964 C CA . TYR B 1 41 ? 12.422 21.938 17.453 1 88.81 41 TYR B CA 1
ATOM 3965 C C . TYR B 1 41 ? 11.531 21.594 16.266 1 88.81 41 TYR B C 1
ATOM 3967 O O . TYR B 1 41 ? 11.586 22.266 15.234 1 88.81 41 TYR B O 1
ATOM 3975 N N . GLY B 1 42 ? 10.711 20.562 16.406 1 90.19 42 GLY B N 1
ATOM 3976 C CA . GLY B 1 42 ? 10.008 19.969 15.281 1 90.19 42 GLY B CA 1
ATOM 3977 C C . GLY B 1 42 ? 8.602 20.531 15.094 1 90.19 42 GLY B C 1
ATOM 3978 O O . GLY B 1 42 ? 7.656 20.062 15.734 1 90.19 42 GLY B O 1
ATOM 3979 N N . PHE B 1 43 ? 8.438 21.484 14.148 1 94.44 43 PHE B N 1
ATOM 3980 C CA . PHE B 1 43 ? 7.117 22 13.805 1 94.44 43 PHE B CA 1
ATOM 3981 C C . PHE B 1 43 ? 6.727 21.578 12.391 1 94.44 43 PHE B C 1
ATOM 3983 O O . PHE B 1 43 ? 5.668 21.969 11.891 1 94.44 43 PHE B O 1
ATOM 3990 N N . ALA B 1 44 ? 7.531 20.75 11.766 1 90.38 44 ALA B N 1
ATOM 3991 C CA . ALA B 1 44 ? 7.324 20.438 10.352 1 90.38 44 ALA B CA 1
ATOM 3992 C C . ALA B 1 44 ? 6.535 19.141 10.18 1 90.38 44 ALA B C 1
ATOM 3994 O O . ALA B 1 44 ? 5.652 19.062 9.32 1 90.38 44 ALA B O 1
ATOM 3995 N N . PHE B 1 45 ? 6.801 18.141 10.953 1 84.06 45 PHE B N 1
ATOM 3996 C CA . PHE B 1 45 ? 6.188 16.828 10.758 1 84.06 45 PHE B CA 1
ATOM 3997 C C . PHE B 1 45 ? 4.828 16.75 11.445 1 84.06 45 PHE B C 1
ATOM 3999 O O . PHE B 1 45 ? 4.699 17.141 12.617 1 84.06 45 PHE B O 1
ATOM 4006 N N . GLY B 1 46 ? 3.885 16.359 10.75 1 88.56 46 GLY B N 1
ATOM 4007 C CA . GLY B 1 46 ? 2.52 16.281 11.242 1 88.56 46 GLY B CA 1
ATOM 4008 C C . GLY B 1 46 ? 2.084 14.867 11.57 1 88.56 46 GLY B C 1
ATOM 4009 O O . GLY B 1 46 ? 1.212 14.305 10.906 1 88.56 46 GLY B O 1
ATOM 4010 N N . GLN B 1 47 ? 2.592 14.289 12.617 1 92.44 47 GLN B N 1
ATOM 4011 C CA . GLN B 1 47 ? 2.232 12.969 13.109 1 92.44 47 GLN B CA 1
ATOM 4012 C C . GLN B 1 47 ? 1.729 13.039 14.555 1 92.44 47 GLN B C 1
ATOM 4014 O O . GLN B 1 47 ? 2.359 13.664 15.406 1 92.44 47 GLN B O 1
ATOM 4019 N N . SER B 1 48 ? 0.541 12.43 14.758 1 96.69 48 SER B N 1
ATOM 4020 C CA . SER B 1 48 ? 0.031 12.375 16.125 1 96.69 48 SER B CA 1
ATOM 4021 C C . SER B 1 48 ? 1.037 11.719 17.062 1 96.69 48 SER B C 1
ATOM 4023 O O . SER B 1 48 ? 1.546 10.633 16.766 1 96.69 48 SER B O 1
ATOM 4025 N N . PRO B 1 49 ? 1.332 12.359 18.156 1 97.06 49 PRO B N 1
ATOM 4026 C CA . PRO B 1 49 ? 2.412 11.867 19.016 1 97.06 49 PRO B CA 1
ATOM 4027 C C . PRO B 1 49 ? 1.942 10.805 20.016 1 97.06 49 PRO B C 1
ATOM 4029 O O . PRO B 1 49 ? 2.758 10.219 20.719 1 97.06 49 PRO B O 1
ATOM 4032 N N . PHE B 1 50 ? 0.71 10.5 20.094 1 98.56 50 PHE B N 1
ATOM 4033 C CA . PHE B 1 50 ? 0.139 9.664 21.141 1 98.56 50 PHE B CA 1
ATOM 4034 C C . PHE B 1 50 ? 0.379 8.188 20.844 1 98.56 50 PHE B C 1
ATOM 4036 O O . PHE B 1 50 ? 0.715 7.816 19.719 1 98.56 50 PHE B O 1
ATOM 4043 N N . PRO B 1 51 ? 0.262 7.348 21.859 1 98.06 51 PRO B N 1
ATOM 4044 C CA . PRO B 1 51 ? 0.377 5.91 21.609 1 98.06 51 PRO B CA 1
ATOM 4045 C C . PRO B 1 51 ? -0.812 5.348 20.828 1 98.06 51 PRO B C 1
ATOM 4047 O O . PRO B 1 51 ? -1.937 5.832 20.984 1 98.06 51 PRO B O 1
ATOM 4050 N N . VAL B 1 52 ? -0.54 4.344 20.062 1 98.75 52 VAL B N 1
ATOM 4051 C CA . VAL B 1 52 ? -1.635 3.584 19.469 1 98.75 52 VAL B CA 1
ATOM 4052 C C . VAL B 1 52 ? -2.561 3.064 20.578 1 98.75 52 VAL B C 1
ATOM 4054 O O . VAL B 1 52 ? -2.096 2.531 21.578 1 98.75 52 VAL B O 1
ATOM 4057 N N . PRO B 1 53 ? -3.857 3.229 20.453 1 98.75 53 PRO B N 1
ATOM 4058 C CA . PRO B 1 53 ? -4.785 2.764 21.484 1 98.75 53 PRO B CA 1
ATOM 4059 C C . PRO B 1 53 ? -4.57 1.298 21.859 1 98.75 53 PRO B C 1
ATOM 4061 O O . PRO B 1 53 ? -4.301 0.47 20.984 1 98.75 53 PRO B O 1
ATOM 4064 N N . ARG B 1 54 ? -4.758 1.029 23.094 1 98.44 54 ARG B N 1
ATOM 4065 C CA . ARG B 1 54 ? -4.508 -0.294 23.641 1 98.44 54 ARG B CA 1
ATOM 4066 C C . ARG B 1 54 ? -5.34 -1.355 22.938 1 98.44 54 ARG B C 1
ATOM 4068 O O . ARG B 1 54 ? -4.84 -2.438 22.625 1 98.44 54 ARG B O 1
ATOM 4075 N N . LEU B 1 55 ? -6.609 -1.095 22.656 1 98.81 55 LEU B N 1
ATOM 4076 C CA . LEU B 1 55 ? -7.512 -2.061 22.047 1 98.81 55 LEU B CA 1
ATOM 4077 C C . LEU B 1 55 ? -7.02 -2.463 20.656 1 98.81 55 LEU B C 1
ATOM 4079 O O . LEU B 1 55 ? -7.188 -3.611 20.234 1 98.81 55 LEU B O 1
ATOM 4083 N N . ILE B 1 56 ? -6.445 -1.531 19.922 1 98.88 56 ILE B N 1
ATOM 4084 C CA . ILE B 1 56 ? -5.902 -1.799 18.594 1 98.88 56 ILE B CA 1
ATOM 4085 C C . ILE B 1 56 ? -4.664 -2.688 18.703 1 98.88 56 ILE B C 1
ATOM 4087 O O . ILE B 1 56 ? -4.516 -3.658 17.969 1 98.88 56 ILE B O 1
ATOM 4091 N N . GLN B 1 57 ? -3.754 -2.352 19.688 1 98.88 57 GLN B N 1
ATOM 4092 C CA . GLN B 1 57 ? -2.547 -3.141 19.906 1 98.88 57 GLN B CA 1
ATOM 4093 C C . GLN B 1 57 ? -2.891 -4.574 20.297 1 98.88 57 GLN B C 1
ATOM 4095 O O . GLN B 1 57 ? -2.297 -5.523 19.781 1 98.88 57 GLN B O 1
ATOM 4100 N N . GLU B 1 58 ? -3.877 -4.75 21.188 1 98.88 58 GLU B N 1
ATOM 4101 C CA . GLU B 1 58 ? -4.285 -6.078 21.641 1 98.88 58 GLU B CA 1
ATOM 4102 C C . GLU B 1 58 ? -4.859 -6.902 20.5 1 98.88 58 GLU B C 1
ATOM 4104 O O . GLU B 1 58 ? -4.609 -8.109 20.406 1 98.88 58 GLU B O 1
ATOM 4109 N N . ALA B 1 59 ? -5.633 -6.262 19.672 1 98.88 59 ALA B N 1
ATOM 4110 C CA . ALA B 1 59 ? -6.199 -6.965 18.516 1 98.88 59 ALA B CA 1
ATOM 4111 C C . ALA B 1 59 ? -5.102 -7.406 17.562 1 98.88 59 ALA B C 1
ATOM 4113 O O . ALA B 1 59 ? -5.199 -8.469 16.938 1 98.88 59 ALA B O 1
ATOM 4114 N N . LEU B 1 60 ? -4.086 -6.562 17.375 1 98.88 60 LEU B N 1
ATOM 4115 C CA . LEU B 1 60 ? -2.975 -6.969 16.516 1 98.88 60 LEU B CA 1
ATOM 4116 C C . LEU B 1 60 ? -2.273 -8.195 17.078 1 98.88 60 LEU B C 1
ATOM 4118 O O . LEU B 1 60 ? -1.941 -9.125 16.344 1 98.88 60 LEU B O 1
ATOM 4122 N N . ILE B 1 61 ? -2.068 -8.219 18.406 1 98.88 61 ILE B N 1
ATOM 4123 C CA . ILE B 1 61 ? -1.43 -9.344 19.078 1 98.88 61 ILE B CA 1
ATOM 4124 C C . ILE B 1 61 ? -2.225 -10.625 18.812 1 98.88 61 ILE B C 1
ATOM 4126 O O . ILE B 1 61 ? -1.644 -11.68 18.562 1 98.88 61 ILE B O 1
ATOM 4130 N N . LYS B 1 62 ? -3.549 -10.516 18.797 1 98.69 62 LYS B N 1
ATOM 4131 C CA . LYS B 1 62 ? -4.43 -11.672 18.656 1 98.69 62 LYS B CA 1
ATOM 4132 C C . LYS B 1 62 ? -4.469 -12.164 17.219 1 98.69 62 LYS B C 1
ATOM 4134 O O . LYS B 1 62 ? -4.941 -13.266 16.938 1 98.69 62 LYS B O 1
ATOM 4139 N N . ASN B 1 63 ? -3.939 -11.383 16.266 1 98.75 63 ASN B N 1
ATOM 4140 C CA . ASN B 1 63 ? -4.129 -11.719 14.852 1 98.75 63 ASN B CA 1
ATOM 4141 C C . ASN B 1 63 ? -2.801 -11.734 14.102 1 98.75 63 ASN B C 1
ATOM 4143 O O . ASN B 1 63 ? -2.766 -11.484 12.891 1 98.75 63 ASN B O 1
ATOM 4147 N N . VAL B 1 64 ? -1.729 -12.016 14.789 1 98.62 64 VAL B N 1
ATOM 4148 C CA . VAL B 1 64 ? -0.395 -12.031 14.203 1 98.62 64 VAL B CA 1
ATOM 4149 C C . VAL B 1 64 ? -0.259 -13.219 13.258 1 98.62 64 VAL B C 1
ATOM 4151 O O . VAL B 1 64 ? 0.641 -13.25 12.414 1 98.62 64 VAL B O 1
ATOM 4154 N N . ASN B 1 65 ? -1.188 -14.203 13.312 1 97.94 65 ASN B N 1
ATOM 4155 C CA . ASN B 1 65 ? -1.102 -15.422 12.523 1 97.94 65 ASN B CA 1
ATOM 4156 C C . ASN B 1 65 ? -1.834 -15.289 11.195 1 97.94 65 ASN B C 1
ATOM 4158 O O . ASN B 1 65 ? -1.854 -16.219 10.391 1 97.94 65 ASN B O 1
ATOM 4162 N N . LYS B 1 66 ? -2.422 -14.109 10.938 1 97.5 66 LYS B N 1
ATOM 4163 C CA . LYS B 1 66 ? -3.215 -13.922 9.727 1 97.5 66 LYS B CA 1
ATOM 4164 C C . LYS B 1 66 ? -2.318 -13.656 8.516 1 97.5 66 LYS B C 1
ATOM 4166 O O . LYS B 1 66 ? -2.221 -12.523 8.039 1 97.5 66 LYS B O 1
ATOM 4171 N N . GLY B 1 67 ? -1.805 -14.766 7.969 1 96.31 67 GLY B N 1
ATOM 4172 C CA . GLY B 1 67 ? -0.905 -14.695 6.828 1 96.31 67 GLY B CA 1
ATOM 4173 C C . GLY B 1 67 ? -1.628 -14.711 5.492 1 96.31 67 GLY B C 1
ATOM 4174 O O . GLY B 1 67 ? -1.018 -14.484 4.445 1 96.31 67 GLY B O 1
ATOM 4175 N N . GLU B 1 68 ? -2.912 -14.859 5.445 1 94.62 68 GLU B N 1
ATOM 4176 C CA . GLU B 1 68 ? -3.695 -14.984 4.219 1 94.62 68 GLU B CA 1
ATOM 4177 C C . GLU B 1 68 ? -4.105 -13.609 3.691 1 94.62 68 GLU B C 1
ATOM 4179 O O . GLU B 1 68 ? -4.297 -12.672 4.469 1 94.62 68 GLU B O 1
ATOM 4184 N N . TYR B 1 69 ? -4.258 -13.516 2.418 1 92.5 69 TYR B N 1
ATOM 4185 C CA . TYR B 1 69 ? -4.73 -12.289 1.789 1 92.5 69 TYR B CA 1
ATOM 4186 C C . TYR B 1 69 ? -6.145 -11.945 2.252 1 92.5 69 TYR B C 1
ATOM 4188 O O . TYR B 1 69 ? -6.98 -12.836 2.412 1 92.5 69 TYR B O 1
ATOM 4196 N N . ALA B 1 70 ? -6.363 -10.672 2.482 1 93.62 70 ALA B N 1
ATOM 4197 C CA . ALA B 1 70 ? -7.715 -10.18 2.723 1 93.62 70 ALA B CA 1
ATOM 4198 C C . ALA B 1 70 ? -8.422 -9.852 1.411 1 93.62 70 ALA B C 1
ATOM 4200 O O . ALA B 1 70 ? -7.785 -9.789 0.356 1 93.62 70 ALA B O 1
ATOM 4201 N N . ALA B 1 71 ? -9.719 -9.711 1.538 1 90.88 71 ALA B N 1
ATOM 4202 C CA . ALA B 1 71 ? -10.477 -9.211 0.39 1 90.88 71 ALA B CA 1
ATOM 4203 C C . ALA B 1 71 ? -10.023 -7.805 0.007 1 90.88 71 ALA B C 1
ATOM 4205 O O . ALA B 1 71 ? -9.68 -6.996 0.875 1 90.88 71 ALA B O 1
ATOM 4206 N N . VAL B 1 72 ? -10.164 -7.465 -1.241 1 90.75 72 VAL B N 1
ATOM 4207 C CA . VAL B 1 72 ? -9.688 -6.207 -1.809 1 90.75 72 VAL B CA 1
ATOM 4208 C C . VAL B 1 72 ? -10.336 -5.031 -1.085 1 90.75 72 VAL B C 1
ATOM 4210 O O . VAL B 1 72 ? -9.656 -4.098 -0.665 1 90.75 72 VAL B O 1
ATOM 4213 N N . PRO B 1 73 ? -11.711 -5.055 -0.848 1 94.06 73 PRO B N 1
ATOM 4214 C CA . PRO B 1 73 ? -12.32 -3.896 -0.193 1 94.06 73 PRO B CA 1
ATOM 4215 C C . PRO B 1 73 ? -12.008 -3.824 1.299 1 94.06 73 PRO B C 1
ATOM 4217 O O . PRO B 1 73 ? -12.227 -2.791 1.933 1 94.06 73 PRO B O 1
ATOM 4220 N N . GLY B 1 74 ? -11.539 -4.902 1.865 1 96.56 74 GLY B N 1
ATOM 4221 C CA . GLY B 1 74 ? -11.344 -5.055 3.299 1 96.56 74 GLY B CA 1
ATOM 4222 C C . GLY B 1 74 ? -12.156 -6.18 3.9 1 96.56 74 GLY B C 1
ATOM 4223 O O . GLY B 1 74 ? -13.148 -6.625 3.309 1 96.56 74 GLY B O 1
ATOM 4224 N N . ILE B 1 75 ? -11.758 -6.691 5.047 1 97.31 75 ILE B N 1
ATOM 4225 C CA . ILE B 1 75 ? -12.5 -7.773 5.691 1 97.31 75 ILE B CA 1
ATOM 4226 C C . ILE B 1 75 ? -13.867 -7.27 6.137 1 97.31 75 ILE B C 1
ATOM 4228 O O . ILE B 1 75 ? -14.023 -6.098 6.477 1 97.31 75 ILE B O 1
ATOM 4232 N N . PRO B 1 76 ? -14.859 -8.156 6.102 1 97.31 76 PRO B N 1
ATOM 4233 C CA . PRO B 1 76 ? -16.219 -7.746 6.43 1 97.31 76 PRO B CA 1
ATOM 4234 C C . PRO B 1 76 ? -16.344 -7.129 7.824 1 97.31 76 PRO B C 1
ATOM 4236 O O . PRO B 1 76 ? -17.062 -6.145 8.008 1 97.31 76 PRO B O 1
ATOM 4239 N N . GLU B 1 77 ? -15.602 -7.672 8.797 1 98.56 77 GLU B N 1
ATOM 4240 C CA . GLU B 1 77 ? -15.648 -7.156 10.164 1 98.56 77 GLU B CA 1
ATOM 4241 C C . GLU B 1 77 ? -15.203 -5.695 10.219 1 98.56 77 GLU B C 1
ATOM 4243 O O . GLU B 1 77 ? -15.82 -4.887 10.914 1 98.56 77 GLU B O 1
ATOM 4248 N N . LEU B 1 78 ? -14.211 -5.359 9.43 1 98.81 78 LEU B N 1
ATOM 4249 C CA . LEU B 1 78 ? -13.688 -3.998 9.422 1 98.81 78 LEU B CA 1
ATOM 4250 C C . LEU B 1 78 ? -14.648 -3.047 8.711 1 98.81 78 LEU B C 1
ATOM 4252 O O . LEU B 1 78 ? -14.922 -1.954 9.211 1 98.81 78 LEU B O 1
ATOM 4256 N N . ARG B 1 79 ? -15.148 -3.414 7.555 1 98.69 79 ARG B N 1
ATOM 4257 C CA . ARG B 1 79 ? -16.078 -2.574 6.809 1 98.69 79 ARG B CA 1
ATOM 4258 C C . ARG B 1 79 ? -17.344 -2.297 7.617 1 98.69 79 ARG B C 1
ATOM 4260 O O . ARG B 1 79 ? -17.859 -1.18 7.602 1 98.69 79 ARG B O 1
ATOM 4267 N N . ASN B 1 80 ? -17.797 -3.33 8.367 1 98.81 80 ASN B N 1
ATOM 4268 C CA . ASN B 1 80 ? -18.953 -3.152 9.234 1 98.81 80 ASN B CA 1
ATOM 4269 C C . ASN B 1 80 ? -18.656 -2.191 10.383 1 98.81 80 ASN B C 1
ATOM 4271 O O . ASN B 1 80 ? -19.484 -1.349 10.727 1 98.81 80 ASN B O 1
ATOM 4275 N N . ALA B 1 81 ? -17.5 -2.35 10.969 1 98.88 81 ALA B N 1
ATOM 4276 C CA . ALA B 1 81 ? -17.109 -1.461 12.055 1 98.88 81 ALA B CA 1
ATOM 4277 C C . ALA B 1 81 ? -17.016 -0.014 11.578 1 98.88 81 ALA B C 1
ATOM 4279 O O . ALA B 1 81 ? -17.469 0.901 12.273 1 98.88 81 ALA B O 1
ATOM 4280 N N . ILE B 1 82 ? -16.484 0.2 10.383 1 98.88 82 ILE B N 1
ATOM 4281 C CA . ILE B 1 82 ? -16.359 1.538 9.82 1 98.88 82 ILE B CA 1
ATOM 4282 C C . ILE B 1 82 ? -17.734 2.121 9.539 1 98.88 82 ILE B C 1
ATOM 4284 O O . ILE B 1 82 ? -17.969 3.311 9.766 1 98.88 82 ILE B O 1
ATOM 4288 N N . SER B 1 83 ? -18.609 1.271 9.023 1 98.81 83 SER B N 1
ATOM 4289 C CA . SER B 1 83 ? -19.984 1.705 8.789 1 98.81 83 SER B CA 1
ATOM 4290 C C . SER B 1 83 ? -20.625 2.219 10.07 1 98.81 83 SER B C 1
ATOM 4292 O O . SER B 1 83 ? -21.156 3.326 10.102 1 98.81 83 SER B O 1
ATOM 4294 N N . LYS B 1 84 ? -20.5 1.483 11.141 1 98.69 84 LYS B N 1
ATOM 4295 C CA . LYS B 1 84 ? -21.078 1.862 12.43 1 98.69 84 LYS B CA 1
ATOM 4296 C C . LYS B 1 84 ? -20.391 3.102 12.992 1 98.69 84 LYS B C 1
ATOM 4298 O O . LYS B 1 84 ? -21.047 3.979 13.562 1 98.69 84 LYS B O 1
ATOM 4303 N N . TYR B 1 85 ? -19.125 3.141 12.867 1 98.69 85 TYR B N 1
ATOM 4304 C CA . TYR B 1 85 ? -18.312 4.27 13.312 1 98.69 85 TYR B CA 1
ATOM 4305 C C . TYR B 1 85 ? -18.797 5.57 12.68 1 98.69 85 TYR B C 1
ATOM 4307 O O . TYR B 1 85 ? -19 6.566 13.383 1 98.69 85 TYR B O 1
ATOM 4315 N N . ASN B 1 86 ? -19.047 5.594 11.375 1 98.75 86 ASN B N 1
ATOM 4316 C CA . ASN B 1 86 ? -19.469 6.793 10.648 1 98.75 86 ASN B CA 1
ATOM 4317 C C . ASN B 1 86 ? -20.906 7.184 11 1 98.75 86 ASN B C 1
ATOM 4319 O O . ASN B 1 86 ? -21.234 8.367 11.039 1 98.75 86 ASN B O 1
ATOM 4323 N N . LYS B 1 87 ? -21.719 6.176 11.234 1 98.56 87 LYS B N 1
ATOM 4324 C CA . LYS B 1 87 ? -23.078 6.473 11.672 1 98.56 87 LYS B CA 1
ATOM 4325 C C . LYS B 1 87 ? -23.078 7.125 13.055 1 98.56 87 LYS B C 1
ATOM 4327 O O . LYS B 1 87 ? -23.75 8.125 13.273 1 98.56 87 LYS B O 1
ATOM 4332 N N . HIS B 1 88 ? -22.312 6.602 13.945 1 98.44 88 HIS B N 1
ATOM 4333 C CA . HIS B 1 88 ? -22.297 7.031 15.336 1 98.44 88 HIS B CA 1
ATOM 4334 C C . HIS B 1 88 ? -21.656 8.406 15.484 1 98.44 88 HIS B C 1
ATOM 4336 O O . HIS B 1 88 ? -22.234 9.297 16.109 1 98.44 88 HIS B O 1
ATOM 4342 N N . TYR B 1 89 ? -20.516 8.648 14.891 1 98.25 89 TYR B N 1
ATOM 4343 C CA . TYR B 1 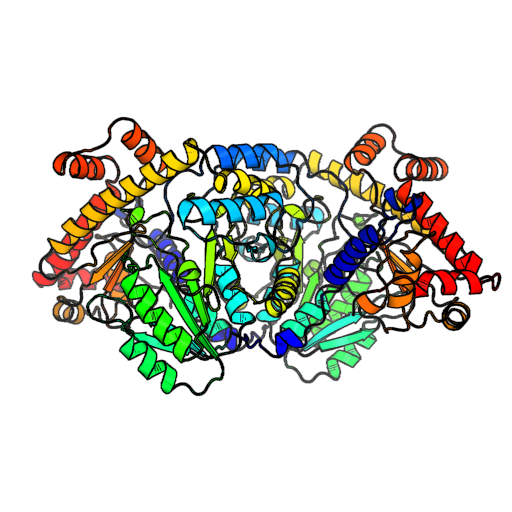89 ? -19.734 9.859 15.156 1 98.25 89 TYR B CA 1
ATOM 4344 C C . TYR B 1 89 ? -20.094 10.961 14.164 1 98.25 89 TYR B C 1
ATOM 4346 O O . TYR B 1 89 ? -20 12.148 14.492 1 98.25 89 TYR B O 1
ATOM 4354 N N . PHE B 1 90 ? -20.484 10.57 12.945 1 98.06 90 PHE B N 1
ATOM 4355 C CA . PHE B 1 90 ? -20.594 11.594 11.914 1 98.06 90 PHE B CA 1
ATOM 4356 C C . PHE B 1 90 ? -21.984 11.633 11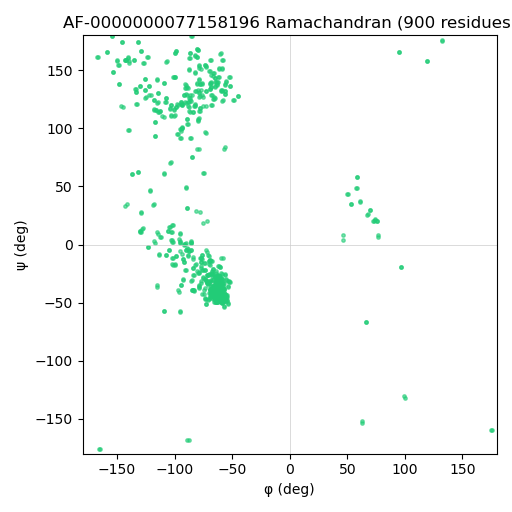.32 1 98.06 90 PHE B C 1
ATOM 4358 O O . PHE B 1 90 ? -22.266 12.422 10.414 1 98.06 90 PHE B O 1
ATOM 4365 N N . GLY B 1 91 ? -22.906 10.758 11.742 1 97.56 91 GLY B N 1
ATOM 4366 C CA . GLY B 1 91 ? -24.281 10.75 11.297 1 97.56 91 GLY B CA 1
ATOM 4367 C C . GLY B 1 91 ? -24.438 10.25 9.867 1 97.56 91 GLY B C 1
ATOM 4368 O O . GLY B 1 91 ? -25.438 10.57 9.203 1 97.56 91 GLY B O 1
ATOM 4369 N N . MET B 1 92 ? -23.484 9.531 9.352 1 97.69 92 MET B N 1
ATOM 4370 C CA . MET B 1 92 ? -23.547 8.992 7.996 1 97.69 92 MET B CA 1
ATOM 4371 C C . MET B 1 92 ? -23.953 7.527 8.008 1 97.69 92 MET B C 1
ATOM 4373 O O . MET B 1 92 ? -23.188 6.66 8.414 1 97.69 92 MET B O 1
ATOM 4377 N N . ASP B 1 93 ? -25.125 7.23 7.539 1 96.81 93 ASP B N 1
ATOM 4378 C CA . ASP B 1 93 ? -25.609 5.859 7.406 1 96.81 93 ASP B CA 1
ATOM 4379 C C . ASP B 1 93 ? -25.156 5.242 6.086 1 96.81 93 ASP B C 1
ATOM 4381 O O . ASP B 1 93 ? -25.859 5.352 5.074 1 96.81 93 ASP B O 1
ATOM 4385 N N . VAL B 1 94 ? -24.031 4.602 6.141 1 96.88 94 VAL B N 1
ATOM 4386 C CA . VAL B 1 94 ? -23.391 4.121 4.922 1 96.88 94 VAL B CA 1
ATOM 4387 C C . VAL B 1 94 ? -23.359 2.592 4.926 1 96.88 94 VAL B C 1
ATOM 4389 O O . VAL B 1 94 ? -22.969 1.977 5.922 1 96.88 94 VAL B O 1
ATOM 4392 N N . SER B 1 95 ? -23.797 1.954 3.828 1 96.81 95 SER B N 1
ATOM 4393 C CA . SER B 1 95 ? -23.656 0.51 3.664 1 96.81 95 SER B CA 1
ATOM 4394 C C . SER B 1 95 ? -22.188 0.098 3.592 1 96.81 95 SER B C 1
ATOM 4396 O O . SER B 1 95 ? -21.375 0.775 2.957 1 96.81 95 SER B O 1
ATOM 4398 N N . PRO B 1 96 ? -21.875 -1.036 4.254 1 97.56 96 PRO B N 1
ATOM 4399 C CA . PRO B 1 96 ? -20.5 -1.52 4.199 1 97.56 96 PRO B CA 1
ATOM 4400 C C . PRO B 1 96 ? -20 -1.736 2.768 1 97.56 96 PRO B C 1
ATOM 4402 O O . PRO B 1 96 ? -18.797 -1.626 2.498 1 97.56 96 PRO B O 1
ATOM 4405 N N . ASP B 1 97 ? -20.859 -1.993 1.792 1 94.44 97 ASP B N 1
ATOM 440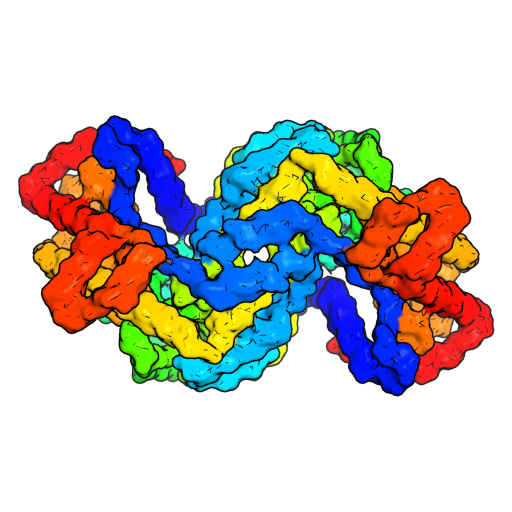6 C CA . ASP B 1 97 ? -20.469 -2.283 0.414 1 94.44 97 ASP B CA 1
ATOM 4407 C C . ASP B 1 97 ? -19.906 -1.043 -0.273 1 94.44 97 ASP B C 1
ATOM 4409 O O . ASP B 1 97 ? -19.281 -1.143 -1.329 1 94.44 97 ASP B O 1
ATOM 4413 N N . ARG B 1 98 ? -20.078 0.163 0.317 1 96.62 98 ARG B N 1
ATOM 4414 C CA . ARG B 1 98 ? -19.562 1.41 -0.237 1 96.62 98 ARG B CA 1
ATOM 4415 C C . ARG B 1 98 ? -18.219 1.764 0.381 1 96.62 98 ARG B C 1
ATOM 4417 O O . ARG B 1 98 ? -17.641 2.805 0.066 1 96.62 98 ARG B O 1
ATOM 4424 N N . ILE B 1 99 ? -17.766 0.88 1.249 1 98.12 99 ILE B N 1
ATOM 4425 C CA . ILE B 1 99 ? -16.547 1.186 1.992 1 98.12 99 ILE B CA 1
ATOM 4426 C C . ILE B 1 99 ? -15.398 0.326 1.473 1 98.12 99 ILE B C 1
ATOM 4428 O O . ILE B 1 99 ? -15.523 -0.897 1.379 1 98.12 99 ILE B O 1
ATOM 4432 N N . TYR B 1 100 ? -14.312 0.946 1.103 1 97.62 100 TYR B N 1
ATOM 4433 C CA . TYR B 1 100 ? -13.078 0.28 0.685 1 97.62 100 TYR B CA 1
ATOM 4434 C C . TYR B 1 100 ? -11.906 0.705 1.558 1 97.62 100 TYR B C 1
ATOM 4436 O O . TYR B 1 100 ? -11.781 1.88 1.911 1 97.62 100 TYR B O 1
ATOM 4444 N N . VAL B 1 101 ? -11.094 -0.249 1.96 1 98 101 VAL B N 1
ATOM 4445 C CA . VAL B 1 101 ? -9.938 0.01 2.809 1 98 101 VAL B CA 1
ATOM 4446 C C . VAL B 1 101 ? -8.672 0.067 1.955 1 98 101 VAL B C 1
ATOM 4448 O O . VAL B 1 101 ? -8.57 -0.622 0.937 1 98 101 VAL B O 1
ATOM 4451 N N . GLY B 1 102 ? -7.719 0.938 2.301 1 96.94 102 GLY B N 1
ATOM 4452 C CA . GLY B 1 102 ? -6.449 1.079 1.61 1 96.94 102 GLY B CA 1
ATOM 4453 C C . GLY B 1 102 ? -5.301 1.439 2.537 1 96.94 102 GLY B C 1
ATOM 4454 O O . GLY B 1 102 ? -5.5 1.604 3.744 1 96.94 102 GLY B O 1
ATOM 4455 N N . PRO B 1 103 ? -4.094 1.469 1.999 1 95.5 103 PRO B N 1
ATOM 4456 C CA . PRO B 1 103 ? -2.914 1.8 2.801 1 95.5 103 PRO B CA 1
ATOM 4457 C C . PRO B 1 103 ? -2.814 3.289 3.119 1 95.5 103 PRO B C 1
ATOM 4459 O O . PRO B 1 103 ? -1.812 3.93 2.793 1 95.5 103 PRO B O 1
ATOM 4462 N N . GLY B 1 104 ? -3.797 3.793 3.811 1 95.94 104 GLY B N 1
ATOM 4463 C CA . GLY B 1 104 ? -3.881 5.207 4.148 1 95.94 104 GLY B CA 1
ATOM 4464 C C . GLY B 1 104 ? -4.727 6.004 3.17 1 95.94 104 GLY B C 1
ATOM 4465 O O . GLY B 1 104 ? -5.031 5.527 2.076 1 95.94 104 GLY B O 1
ATOM 4466 N N . THR B 1 105 ? -5.07 7.211 3.586 1 97.19 105 THR B N 1
ATOM 4467 C CA . THR B 1 105 ? -5.895 8.055 2.725 1 97.19 105 THR B CA 1
ATOM 4468 C C . THR B 1 105 ? -5.086 8.57 1.539 1 97.19 105 THR B C 1
ATOM 4470 O O . THR B 1 105 ? -5.629 8.773 0.452 1 97.19 105 THR B O 1
ATOM 4473 N N . LYS B 1 106 ? -3.789 8.773 1.732 1 94.88 106 LYS B N 1
ATOM 4474 C CA . LYS B 1 106 ? -2.943 9.258 0.645 1 94.88 106 LYS B CA 1
ATOM 4475 C C . LYS B 1 106 ? -3.084 8.375 -0.593 1 94.88 106 LYS B C 1
ATOM 4477 O O . LYS B 1 106 ? -3.314 8.875 -1.695 1 94.88 106 LYS B O 1
ATOM 4482 N N . GLU B 1 107 ? -2.943 7.082 -0.396 1 96.12 107 GLU B N 1
ATOM 4483 C CA . GLU B 1 107 ? -3.047 6.172 -1.532 1 96.12 107 GLU B CA 1
ATOM 4484 C C . GLU B 1 107 ? -4.469 6.133 -2.082 1 96.12 107 GLU B C 1
ATOM 4486 O O . GLU B 1 107 ? -4.668 6.051 -3.297 1 96.12 107 GLU B O 1
ATOM 4491 N N . LEU B 1 108 ? -5.41 6.164 -1.258 1 97.62 108 LEU B N 1
ATOM 4492 C CA . LEU B 1 108 ? -6.801 6.113 -1.694 1 97.62 108 LEU B CA 1
ATOM 4493 C C . LEU B 1 108 ? -7.152 7.34 -2.535 1 97.62 108 LEU B C 1
ATOM 4495 O O . LEU B 1 108 ? -7.879 7.23 -3.523 1 97.62 108 LEU B O 1
ATOM 4499 N N . ILE B 1 109 ? -6.645 8.516 -2.121 1 97.94 109 ILE B N 1
ATOM 4500 C CA . ILE B 1 109 ? -6.863 9.727 -2.902 1 97.94 109 ILE B CA 1
ATOM 4501 C C . ILE B 1 109 ? -6.156 9.609 -4.25 1 97.94 109 ILE B C 1
ATOM 4503 O O . ILE B 1 109 ? -6.711 9.984 -5.285 1 97.94 109 ILE B O 1
ATOM 4507 N N . PHE B 1 110 ? -4.949 9.055 -4.242 1 95.88 110 PHE B N 1
ATOM 4508 C CA . PHE B 1 110 ? -4.223 8.789 -5.48 1 95.88 110 PHE B CA 1
ATOM 4509 C C . PHE B 1 110 ? -5.039 7.906 -6.41 1 95.88 110 PHE B C 1
ATOM 4511 O O . PHE B 1 110 ? -5.172 8.203 -7.602 1 95.88 110 PHE B O 1
ATOM 4518 N N . ASN B 1 111 ? -5.633 6.84 -5.855 1 95.31 111 ASN B N 1
ATOM 4519 C CA . ASN B 1 111 ? -6.441 5.91 -6.637 1 95.31 111 ASN B CA 1
ATOM 4520 C C . ASN B 1 111 ? -7.691 6.586 -7.191 1 95.31 111 ASN B C 1
ATOM 4522 O O . ASN B 1 111 ? -8.102 6.312 -8.32 1 95.31 111 ASN B O 1
ATOM 4526 N N . LEU B 1 112 ? -8.32 7.414 -6.379 1 95.81 112 LEU B N 1
ATOM 4527 C CA . LEU B 1 112 ? -9.5 8.141 -6.852 1 95.81 112 LEU B CA 1
ATOM 4528 C C . LEU B 1 112 ? -9.141 9.055 -8.016 1 95.81 112 LEU B C 1
ATOM 4530 O O . LEU B 1 112 ? -9.875 9.125 -9.008 1 95.81 112 LEU B O 1
ATOM 4534 N N . LEU B 1 113 ? -8.039 9.758 -7.867 1 94.94 113 LEU B N 1
ATOM 4535 C CA . LEU B 1 113 ? -7.598 10.648 -8.938 1 94.94 113 LEU B CA 1
ATOM 4536 C C . LEU B 1 113 ? -7.234 9.859 -10.188 1 94.94 113 LEU B C 1
ATOM 4538 O O . LEU B 1 113 ? -7.395 10.359 -11.305 1 94.94 113 LEU B O 1
ATOM 4542 N N . GLU B 1 114 ? -6.738 8.664 -9.984 1 91.19 114 GLU B N 1
ATOM 4543 C CA . GLU B 1 114 ? -6.387 7.805 -11.109 1 91.19 114 GLU B CA 1
ATOM 4544 C C . GLU B 1 114 ? -7.629 7.395 -11.898 1 91.19 114 GLU B C 1
ATOM 4546 O O . GLU B 1 114 ? -7.594 7.309 -13.125 1 91.19 114 GLU B O 1
ATOM 4551 N N . ILE B 1 115 ? -8.688 7.164 -11.242 1 90.62 115 ILE B N 1
ATOM 4552 C CA . ILE B 1 115 ? -9.828 6.535 -11.898 1 90.62 115 ILE B CA 1
ATOM 4553 C C . ILE B 1 115 ? -10.797 7.605 -12.391 1 90.62 115 ILE B C 1
ATOM 4555 O O . ILE B 1 115 ? -11.445 7.434 -13.422 1 90.62 115 ILE B O 1
ATOM 4559 N N . LEU B 1 116 ? -10.922 8.711 -11.641 1 92.44 116 LEU B N 1
ATOM 4560 C CA . LEU B 1 116 ? -11.875 9.758 -12.008 1 92.44 116 LEU B CA 1
ATOM 4561 C C . LEU B 1 116 ? -11.328 10.625 -13.133 1 92.44 116 LEU B C 1
ATOM 4563 O O . LEU B 1 116 ? -10.203 11.109 -13.055 1 92.44 116 LEU B O 1
ATOM 4567 N N . HIS B 1 117 ? -12.07 10.734 -14.102 1 90.5 117 HIS B N 1
ATOM 4568 C CA . HIS B 1 117 ? -11.719 11.68 -15.164 1 90.5 117 HIS B CA 1
ATOM 4569 C C . HIS B 1 117 ? -12.148 13.094 -14.797 1 90.5 117 HIS B C 1
ATOM 4571 O O . HIS B 1 117 ? -13.172 13.297 -14.141 1 90.5 117 HIS B O 1
ATOM 4577 N N . GLY B 1 118 ? -11.367 14.031 -15.281 1 92.12 118 GLY B N 1
ATOM 4578 C CA . GLY B 1 118 ? -11.781 15.414 -15.078 1 92.12 118 GLY B CA 1
ATOM 4579 C C . GLY B 1 118 ? -10.672 16.297 -14.57 1 92.12 118 GLY B C 1
ATOM 4580 O O . GLY B 1 118 ? -9.586 15.82 -14.242 1 92.12 118 GLY B O 1
ATOM 4581 N N . THR B 1 119 ? -11.031 17.594 -14.477 1 96.25 119 THR B N 1
ATOM 4582 C CA . THR B 1 119 ? -10.102 18.625 -14 1 96.25 119 THR B CA 1
ATOM 4583 C C . THR B 1 119 ? -10.219 18.781 -12.484 1 96.25 119 THR B C 1
ATOM 4585 O O . THR B 1 119 ? -11.32 18.859 -11.945 1 96.25 119 THR B O 1
ATOM 4588 N N . VAL B 1 120 ? -9.055 18.844 -11.852 1 97.75 120 VAL B N 1
ATOM 4589 C CA . VAL B 1 120 ? -9.023 18.953 -10.398 1 97.75 120 VAL B CA 1
ATOM 4590 C C . VAL B 1 120 ? -9.031 20.422 -10 1 97.75 120 VAL B C 1
ATOM 4592 O O . VAL B 1 120 ? -8.305 21.234 -10.578 1 97.75 120 VAL B O 1
ATOM 4595 N N . ILE B 1 121 ? -9.914 20.781 -9.117 1 98.5 121 ILE B N 1
ATOM 4596 C CA . ILE B 1 121 ? -9.914 22.078 -8.438 1 98.5 121 ILE B CA 1
ATOM 4597 C C . ILE B 1 121 ? -9.289 21.922 -7.055 1 98.5 121 ILE B C 1
ATOM 4599 O O . ILE B 1 121 ? -9.812 21.203 -6.203 1 98.5 121 ILE B O 1
ATOM 4603 N N . LEU B 1 122 ? -8.195 22.609 -6.828 1 98.25 122 LEU B N 1
ATOM 4604 C CA . LEU B 1 122 ? -7.434 22.484 -5.586 1 98.25 122 LEU B CA 1
ATOM 4605 C C . LEU B 1 122 ? -7.414 23.797 -4.828 1 98.25 122 LEU B C 1
ATOM 4607 O O . LEU B 1 122 ? -6.707 24.734 -5.219 1 98.25 122 LEU B O 1
ATOM 4611 N N . PRO B 1 123 ? -8.164 23.891 -3.77 1 98.19 123 PRO B N 1
ATOM 4612 C CA . PRO B 1 123 ? -8.078 25.078 -2.926 1 98.19 123 PRO B CA 1
ATOM 4613 C C . PRO B 1 123 ? -6.688 25.266 -2.309 1 98.19 123 PRO B C 1
ATOM 4615 O O . PRO B 1 123 ? -6.043 24.281 -1.938 1 98.19 123 PRO B O 1
ATOM 4618 N N . THR B 1 124 ? -6.238 26.484 -2.166 1 96.75 124 THR B N 1
ATOM 4619 C CA . THR B 1 124 ? -4.949 26.812 -1.569 1 96.75 124 THR B CA 1
ATOM 4620 C C . THR B 1 124 ? -5.117 27.812 -0.425 1 96.75 124 THR B C 1
ATOM 4622 O O . THR B 1 124 ? -5.977 28.688 -0.482 1 96.75 124 THR B O 1
ATOM 4625 N N . PRO B 1 125 ? -4.332 27.688 0.668 1 96.75 125 PRO B N 1
ATOM 4626 C CA . PRO B 1 125 ? -3.273 26.688 0.845 1 96.75 125 PRO B CA 1
ATOM 4627 C C . PRO B 1 125 ? -3.812 25.266 0.975 1 96.75 125 PRO B C 1
ATOM 4629 O O . PRO B 1 125 ? -5.012 25.078 1.202 1 96.75 125 PRO B O 1
ATOM 4632 N N . ALA B 1 126 ? -2.961 24.281 0.708 1 96.31 126 ALA B N 1
ATOM 4633 C CA . ALA B 1 126 ? -3.365 22.891 0.735 1 96.31 126 ALA B CA 1
ATOM 4634 C C . ALA B 1 126 ? -2.275 22.016 1.346 1 96.31 126 ALA B C 1
ATOM 4636 O O . ALA B 1 126 ? -1.119 22.422 1.446 1 96.31 126 ALA B O 1
ATOM 4637 N N . TRP B 1 127 ? -2.697 20.828 1.774 1 94.94 127 TRP B N 1
ATOM 4638 C CA . TRP B 1 127 ? -1.737 19.812 2.193 1 94.94 127 TRP B CA 1
ATOM 4639 C C . TRP B 1 127 ? -0.72 19.531 1.092 1 94.94 127 TRP B C 1
ATOM 4641 O O . TRP B 1 127 ? -1.081 19.438 -0.082 1 94.94 127 TRP B O 1
ATOM 4651 N N . LEU B 1 128 ? 0.458 19.359 1.41 1 90.81 128 LEU B N 1
ATOM 4652 C CA . LEU B 1 128 ? 1.602 19.312 0.505 1 90.81 128 LEU B CA 1
ATOM 4653 C C . LEU B 1 128 ? 1.582 18.047 -0.332 1 90.81 128 LEU B C 1
ATOM 4655 O O . LEU B 1 128 ? 2.324 17.922 -1.31 1 90.81 128 LEU B O 1
ATOM 4659 N N . GLY B 1 129 ? 0.709 17.062 -0.054 1 91.31 129 GLY B N 1
ATOM 4660 C CA . GLY B 1 129 ? 0.714 15.797 -0.773 1 91.31 129 GLY B CA 1
ATOM 4661 C C . GLY B 1 129 ? -0.213 15.789 -1.974 1 91.31 129 GLY B C 1
ATOM 4662 O O . GLY B 1 129 ? -0.096 14.93 -2.85 1 91.31 129 GLY B O 1
ATOM 4663 N N . TYR B 1 130 ? -1.157 16.734 -2.141 1 94.88 130 TYR B N 1
ATOM 4664 C CA . TYR B 1 130 ? -2.158 16.688 -3.201 1 94.88 130 TYR B CA 1
ATOM 4665 C C . TYR B 1 130 ? -1.533 17 -4.555 1 94.88 130 TYR B C 1
ATOM 4667 O O . TYR B 1 130 ? -1.727 16.266 -5.523 1 94.88 130 TYR B O 1
ATOM 4675 N N . LEU B 1 131 ? -0.79 18.125 -4.621 1 91.94 131 LEU B N 1
ATOM 4676 C CA . LEU B 1 131 ? -0.293 18.625 -5.902 1 91.94 131 LEU B CA 1
ATOM 4677 C C . LEU B 1 131 ? 0.69 17.641 -6.52 1 91.94 131 LEU B C 1
ATOM 4679 O O . LEU B 1 131 ? 0.644 17.375 -7.727 1 91.94 131 LEU B O 1
ATOM 4683 N N . PRO B 1 132 ? 1.619 17.062 -5.738 1 89.5 132 PRO B N 1
ATOM 4684 C CA . PRO B 1 132 ? 2.502 16.047 -6.316 1 89.5 132 PRO B CA 1
ATOM 4685 C C . PRO B 1 132 ? 1.733 14.875 -6.93 1 89.5 132 PRO B C 1
ATOM 4687 O O . PRO B 1 132 ? 2.125 14.359 -7.977 1 89.5 132 PRO B O 1
ATOM 4690 N N . GLN B 1 133 ? 0.64 14.422 -6.336 1 92.56 133 GLN B N 1
ATOM 4691 C CA . GLN B 1 133 ? -0.166 13.336 -6.891 1 92.56 133 GLN B CA 1
ATOM 4692 C C . GLN B 1 133 ? -0.818 13.758 -8.203 1 92.56 133 GLN B C 1
ATOM 4694 O O . GLN B 1 133 ? -0.803 13 -9.18 1 92.56 133 GLN B O 1
ATOM 4699 N N . ILE B 1 134 ? -1.392 14.961 -8.211 1 93.38 134 ILE B N 1
ATOM 4700 C CA . ILE B 1 134 ? -2.064 15.5 -9.383 1 93.38 134 ILE B CA 1
ATOM 4701 C C . ILE B 1 134 ? -1.079 15.586 -10.547 1 93.38 134 ILE B C 1
ATOM 4703 O O . ILE B 1 134 ? -1.39 15.164 -11.664 1 93.38 134 ILE B O 1
ATOM 4707 N N . ARG B 1 135 ? 0.097 16.078 -10.242 1 89.44 135 ARG B N 1
ATOM 4708 C CA . ARG B 1 135 ? 1.127 16.234 -11.266 1 89.44 135 ARG B CA 1
ATOM 4709 C C . ARG B 1 135 ? 1.651 14.891 -11.734 1 89.44 135 ARG B C 1
ATOM 4711 O O . ARG B 1 135 ? 1.883 14.688 -12.93 1 89.44 135 ARG B O 1
ATOM 4718 N N . PHE B 1 136 ? 1.803 13.984 -10.805 1 87.75 136 PHE B N 1
ATOM 4719 C CA . PHE B 1 136 ? 2.289 12.648 -11.148 1 87.75 136 PHE B CA 1
ATOM 4720 C C . PHE B 1 136 ? 1.34 11.953 -12.117 1 87.75 136 PHE B C 1
ATOM 4722 O O . PHE B 1 136 ? 1.78 11.266 -13.039 1 87.75 136 PHE B O 1
ATOM 4729 N N . LEU B 1 137 ? 0.087 12.18 -11.93 1 89.25 137 LEU B N 1
ATOM 4730 C CA . LEU B 1 137 ? -0.941 11.539 -12.75 1 89.25 137 LEU B CA 1
ATOM 4731 C C . LEU B 1 137 ? -1.22 12.352 -14.008 1 89.25 137 LEU B C 1
ATOM 4733 O O . LEU B 1 137 ? -2.074 11.977 -14.812 1 89.25 137 LEU B O 1
ATOM 4737 N N . LYS B 1 138 ? -0.628 13.531 -14.172 1 88.62 138 LYS B N 1
ATOM 4738 C CA . LYS B 1 138 ? -0.792 14.43 -15.312 1 88.62 138 LYS B CA 1
ATOM 4739 C C . LYS B 1 138 ? -2.244 14.875 -15.453 1 88.62 138 LYS B C 1
ATOM 4741 O O . LYS B 1 138 ? -2.764 14.961 -16.578 1 88.62 138 LYS B O 1
ATOM 4746 N N . LYS B 1 139 ? -2.84 15.07 -14.344 1 91.12 139 LYS B N 1
ATOM 4747 C CA . LYS B 1 139 ? -4.207 15.586 -14.352 1 91.12 139 LYS B CA 1
ATOM 4748 C C . LYS B 1 139 ? -4.223 17.094 -14.555 1 91.12 139 LYS B C 1
ATOM 4750 O O . LYS B 1 139 ? -3.377 17.812 -14.008 1 91.12 139 LYS B O 1
ATOM 4755 N N . ASN B 1 140 ? -5.164 17.547 -15.375 1 94 140 ASN B N 1
ATOM 4756 C CA . ASN B 1 140 ? -5.414 18.984 -15.414 1 94 140 ASN B CA 1
ATOM 4757 C C . ASN B 1 140 ? -5.918 19.5 -14.062 1 94 140 ASN B C 1
ATOM 4759 O O . ASN B 1 140 ? -6.699 18.812 -13.391 1 94 140 ASN B O 1
ATOM 4763 N N . TYR B 1 141 ? -5.391 20.656 -13.664 1 96.38 141 TYR B N 1
ATOM 4764 C CA . TYR B 1 141 ? -5.844 21.203 -12.383 1 96.38 141 TYR B CA 1
ATOM 4765 C C . TYR B 1 141 ? -5.809 22.719 -12.398 1 96.38 141 TYR B C 1
ATOM 4767 O O . TYR B 1 141 ? -5.125 23.328 -13.234 1 96.38 141 TYR B O 1
ATOM 4775 N N . HIS B 1 142 ? -6.645 23.328 -11.578 1 97.25 142 HIS B N 1
ATOM 4776 C CA . HIS B 1 142 ? -6.66 24.75 -11.289 1 97.25 142 HIS B CA 1
ATOM 4777 C C . HIS B 1 142 ? -6.676 25 -9.781 1 97.25 142 HIS B C 1
ATOM 4779 O O . HIS B 1 142 ? -7.395 24.328 -9.039 1 97.25 142 HIS B O 1
ATOM 4785 N N . MET B 1 143 ? -5.863 25.953 -9.398 1 96.5 143 MET B N 1
ATOM 4786 C CA . MET B 1 143 ? -5.871 26.375 -8 1 96.5 143 MET B CA 1
ATOM 4787 C C . MET B 1 143 ? -7.051 27.297 -7.719 1 96.5 143 MET B C 1
ATOM 4789 O O . MET B 1 143 ? -7.438 28.094 -8.57 1 96.5 143 MET B O 1
ATOM 4793 N N . LEU B 1 144 ? -7.609 27.141 -6.57 1 97.94 144 LEU B N 1
ATOM 4794 C CA . LEU B 1 144 ? -8.664 28.016 -6.074 1 97.94 144 LEU B CA 1
ATOM 4795 C C . LEU B 1 144 ? -8.219 28.75 -4.816 1 97.94 144 LEU B C 1
ATOM 4797 O O . LEU B 1 144 ? -8.414 28.25 -3.703 1 97.94 144 LEU B O 1
ATOM 4801 N N . PRO B 1 145 ? -7.684 29.938 -4.977 1 95.94 145 PRO B N 1
ATOM 4802 C CA . PRO B 1 145 ? -7.262 30.688 -3.789 1 95.94 145 PRO B CA 1
ATOM 4803 C C . PRO B 1 145 ? -8.414 30.969 -2.828 1 95.94 145 PRO B C 1
ATOM 4805 O O . PRO B 1 145 ? -9.508 31.344 -3.262 1 95.94 145 PRO B O 1
ATOM 4808 N N . THR B 1 146 ? -8.156 30.703 -1.596 1 94.81 146 THR B N 1
ATOM 4809 C CA . THR B 1 146 ? -9.148 31 -0.575 1 94.81 146 THR B CA 1
ATOM 4810 C C . THR B 1 146 ? -9.109 32.469 -0.2 1 94.81 146 THR B C 1
ATOM 4812 O O . THR B 1 146 ? -8.195 33.219 -0.596 1 94.81 146 THR B O 1
ATOM 4815 N N . ARG B 1 147 ? -10.125 32.875 0.522 1 91 147 ARG B N 1
ATOM 4816 C CA . ARG B 1 147 ? -10.234 34.25 0.91 1 91 147 ARG B CA 1
ATOM 4817 C C . ARG B 1 147 ? -9.5 34.531 2.225 1 91 147 ARG B C 1
ATOM 4819 O O . ARG B 1 147 ? -8.703 33.688 2.67 1 91 147 ARG B O 1
ATOM 4826 N N . ALA B 1 148 ? -9.727 35.688 2.801 1 87.12 148 ALA B N 1
ATOM 4827 C CA . ALA B 1 148 ? -9.008 36.125 3.998 1 87.12 148 ALA B CA 1
ATOM 4828 C C . ALA B 1 148 ? -9.258 35.188 5.164 1 87.12 148 ALA B C 1
ATOM 4830 O O . ALA B 1 148 ? -8.383 34.969 6.004 1 87.12 148 ALA B O 1
ATOM 4831 N N . ASN B 1 149 ? -10.344 34.562 5.145 1 91.56 149 ASN B N 1
ATOM 4832 C CA . ASN B 1 149 ? -10.68 33.625 6.223 1 91.56 149 ASN B CA 1
ATOM 4833 C C . ASN B 1 149 ? -10.102 32.25 5.973 1 91.56 149 ASN B C 1
ATOM 4835 O O . ASN B 1 149 ? -10.336 31.328 6.754 1 91.56 149 ASN B O 1
ATOM 4839 N N . LYS B 1 150 ? -9.359 32.094 4.828 1 93.44 150 LYS B N 1
ATOM 4840 C CA . LYS B 1 150 ? -8.648 30.875 4.445 1 93.44 150 LYS B CA 1
ATOM 4841 C C . LYS B 1 150 ? -9.625 29.75 4.113 1 93.44 150 LYS B C 1
ATOM 4843 O O . LYS B 1 150 ? -9.281 28.578 4.219 1 93.44 150 LYS B O 1
ATOM 4848 N N . LYS B 1 151 ? -10.844 30.094 3.686 1 96.81 151 LYS B N 1
ATOM 4849 C CA . LYS B 1 151 ? -11.852 29.109 3.293 1 96.81 151 LYS B CA 1
ATOM 4850 C C . LYS B 1 151 ? -12.344 29.359 1.87 1 96.81 151 LYS B C 1
ATOM 4852 O O . LYS B 1 151 ? -12.188 30.469 1.344 1 96.81 151 LYS B O 1
ATOM 4857 N N . ILE B 1 152 ? -12.93 28.375 1.312 1 97.69 152 ILE B N 1
ATOM 4858 C CA . ILE B 1 152 ? -13.461 28.469 -0.045 1 97.69 152 ILE B CA 1
ATOM 4859 C C . ILE B 1 152 ? -14.648 29.422 -0.078 1 97.69 152 ILE B C 1
ATOM 4861 O O . ILE B 1 152 ? -15.562 29.312 0.743 1 97.69 152 ILE B O 1
ATOM 4865 N N . ALA B 1 153 ? -14.609 30.375 -1.003 1 97.5 153 ALA B N 1
ATOM 4866 C CA . ALA B 1 153 ? -15.789 31.172 -1.312 1 97.5 153 ALA B CA 1
ATOM 4867 C C . ALA B 1 153 ? -16.641 30.5 -2.387 1 97.5 153 ALA B C 1
ATOM 4869 O O . ALA B 1 153 ? -16.172 30.281 -3.514 1 97.5 153 ALA B O 1
ATOM 4870 N N . PRO B 1 154 ? -17.844 30.172 -2.078 1 97.88 154 PRO B N 1
ATOM 4871 C CA . PRO B 1 154 ? -18.688 29.453 -3.049 1 97.88 154 PRO B CA 1
ATOM 4872 C C . PRO B 1 154 ? -18.766 30.172 -4.395 1 97.88 154 PRO B C 1
ATOM 4874 O O . PRO B 1 154 ? -18.766 29.531 -5.445 1 97.88 154 PRO B O 1
ATOM 4877 N N . ASN B 1 155 ? -18.781 31.484 -4.367 1 97.44 155 ASN B N 1
ATOM 4878 C CA . ASN B 1 155 ? -18.875 32.25 -5.613 1 97.44 155 ASN B CA 1
ATOM 4879 C C . ASN B 1 155 ? -17.609 32.094 -6.449 1 97.44 155 ASN B C 1
ATOM 4881 O O . ASN B 1 155 ? -17.672 32.062 -7.68 1 97.44 155 ASN B O 1
ATOM 4885 N N . ASP B 1 156 ? -16.469 32.062 -5.789 1 98.12 156 ASP B N 1
ATOM 4886 C CA . ASP B 1 156 ? -15.211 31.844 -6.504 1 98.12 156 ASP B CA 1
ATOM 4887 C C . ASP B 1 156 ? -15.156 30.438 -7.105 1 98.12 156 ASP B C 1
ATOM 4889 O O . ASP B 1 156 ? -14.656 30.25 -8.219 1 98.12 156 ASP B O 1
ATOM 4893 N N . LEU B 1 157 ? -15.648 29.453 -6.367 1 98.44 157 LEU B N 1
ATOM 4894 C CA . LEU B 1 157 ? -15.75 28.094 -6.879 1 98.44 157 LEU B CA 1
ATOM 4895 C C . LEU B 1 157 ? -16.656 28.031 -8.102 1 98.44 157 LEU B C 1
ATOM 4897 O O . LEU B 1 157 ? -16.312 27.422 -9.109 1 98.44 157 LEU B O 1
ATOM 4901 N N . ARG B 1 158 ? -17.781 28.688 -8.031 1 97.94 158 ARG B N 1
ATOM 4902 C CA . ARG B 1 158 ? -18.734 28.734 -9.133 1 97.94 158 ARG B CA 1
ATOM 4903 C C . ARG B 1 158 ? -18.109 29.344 -10.383 1 97.94 158 ARG B C 1
ATOM 4905 O O . ARG B 1 158 ? -18.203 28.781 -11.469 1 97.94 158 ARG B O 1
ATOM 4912 N N . ARG B 1 159 ? -17.484 30.469 -10.188 1 97.69 159 ARG B N 1
ATOM 4913 C CA . ARG B 1 159 ? -16.875 31.172 -11.305 1 97.69 159 ARG B CA 1
ATOM 4914 C C . ARG B 1 159 ? -15.805 30.312 -11.977 1 97.69 159 ARG B C 1
ATOM 4916 O O . ARG B 1 159 ? -15.758 30.219 -13.203 1 97.69 159 ARG B O 1
ATOM 4923 N N . LEU B 1 160 ? -14.953 29.734 -11.148 1 97.44 160 LEU B N 1
ATOM 4924 C CA . LEU B 1 160 ? -13.906 28.875 -11.703 1 97.44 160 LEU B CA 1
ATOM 4925 C C . LEU B 1 160 ? -14.5 27.688 -12.438 1 97.44 160 LEU B C 1
ATOM 4927 O O . LEU B 1 160 ? -14.078 27.359 -13.547 1 97.44 160 LEU B O 1
ATOM 4931 N N . ALA B 1 161 ? -15.477 27.031 -11.836 1 96.44 161 ALA B N 1
ATOM 4932 C CA . ALA B 1 161 ? -16.094 25.828 -12.398 1 96.44 161 ALA B CA 1
ATOM 4933 C C . ALA B 1 161 ? -16.75 26.141 -13.742 1 96.44 161 ALA B C 1
ATOM 4935 O O . ALA B 1 161 ? -16.703 25.312 -14.664 1 96.44 161 ALA B O 1
ATOM 4936 N N . LEU B 1 162 ? -17.359 27.234 -13.898 1 95.69 162 LEU B N 1
ATOM 4937 C CA . LEU B 1 162 ? -18.047 27.625 -15.125 1 95.69 162 LEU B CA 1
ATOM 4938 C C . LEU B 1 162 ? -17.047 27.859 -16.266 1 95.69 162 LEU B C 1
ATOM 4940 O O . LEU B 1 162 ? -17.391 27.688 -17.438 1 95.69 162 LEU B O 1
ATOM 4944 N N . ARG B 1 163 ? -15.859 28.188 -15.906 1 94.88 163 ARG B N 1
ATOM 4945 C CA . ARG B 1 163 ? -14.828 28.438 -16.906 1 94.88 163 ARG B CA 1
ATOM 4946 C C . ARG B 1 163 ? -14.227 27.141 -17.422 1 94.88 163 ARG B C 1
ATOM 4948 O O . ARG B 1 163 ? -13.625 27.109 -18.484 1 94.88 163 ARG B O 1
ATOM 4955 N N . LEU B 1 164 ? -14.367 26.141 -16.594 1 93.06 164 LEU B N 1
ATOM 4956 C CA . LEU B 1 164 ? -13.789 24.844 -16.969 1 93.06 164 LEU B CA 1
ATOM 4957 C C . LEU B 1 164 ? -14.719 24.094 -17.906 1 93.06 164 LEU B C 1
ATOM 4959 O O . LEU B 1 164 ? -15.93 24.016 -17.672 1 93.06 164 LEU B O 1
ATOM 4963 N N . GLN B 1 165 ? -14.289 23.547 -18.984 1 86.56 165 GLN B N 1
ATOM 4964 C CA . GLN B 1 165 ? -15.086 22.938 -20.047 1 86.56 165 GLN B CA 1
ATOM 4965 C C . GLN B 1 165 ? -15.203 21.422 -19.828 1 86.56 165 GLN B C 1
ATOM 4967 O O . GLN B 1 165 ? -16.047 20.766 -20.453 1 86.56 165 GLN B O 1
ATOM 4972 N N . ASP B 1 166 ? -14.578 20.875 -18.922 1 86.06 166 ASP B N 1
ATOM 4973 C CA . ASP B 1 166 ? -14.594 19.438 -18.703 1 86.06 166 ASP B CA 1
ATOM 4974 C C . ASP B 1 166 ? -15.969 18.969 -18.234 1 86.06 166 ASP B C 1
ATOM 4976 O O . ASP B 1 166 ? -16.672 19.703 -17.531 1 86.06 166 ASP B O 1
ATOM 4980 N N . ARG B 1 167 ? -16.359 17.75 -18.641 1 83.62 167 ARG B N 1
ATOM 4981 C CA . ARG B 1 167 ? -17.641 17.156 -18.266 1 83.62 167 ARG B CA 1
ATOM 4982 C C . ARG B 1 167 ? -17.719 16.938 -16.75 1 83.62 167 ARG B C 1
ATOM 4984 O O . ARG B 1 167 ? -18.797 16.953 -16.172 1 83.62 167 ARG B O 1
ATOM 4991 N N . GLN B 1 168 ? -16.578 16.703 -16.172 1 89.94 168 GLN B N 1
ATOM 4992 C CA . GLN B 1 168 ? -16.5 16.453 -14.734 1 89.94 168 GLN B CA 1
ATOM 4993 C C . GLN B 1 168 ? -15.383 17.266 -14.094 1 89.94 168 GLN B C 1
ATOM 4995 O O . GLN B 1 168 ? -14.312 17.438 -14.688 1 89.94 168 GLN B O 1
ATOM 5000 N N . LYS B 1 169 ? -15.742 17.859 -13.008 1 96.12 169 LYS B N 1
ATOM 5001 C CA . LYS B 1 169 ? -14.781 18.547 -12.164 1 96.12 169 LYS B CA 1
ATOM 5002 C C . LYS B 1 169 ? -14.664 17.875 -10.797 1 96.12 169 LYS B C 1
ATOM 5004 O O . LYS B 1 169 ? -15.633 17.312 -10.289 1 96.12 169 LYS B O 1
ATOM 5009 N N . ILE B 1 170 ? -13.43 17.828 -10.289 1 97.75 170 ILE B N 1
ATOM 5010 C CA . ILE B 1 170 ? -13.156 17.203 -9.008 1 97.75 170 ILE B CA 1
ATOM 5011 C C . ILE B 1 170 ? -12.641 18.234 -8.016 1 97.75 170 ILE B C 1
ATOM 5013 O O . ILE B 1 170 ? -11.578 18.828 -8.227 1 97.75 170 ILE B O 1
ATOM 5017 N N . LEU B 1 171 ? -13.328 18.516 -6.965 1 98.69 171 LEU B N 1
ATOM 5018 C CA . LEU B 1 171 ? -12.883 19.391 -5.883 1 98.69 171 LEU B CA 1
ATOM 5019 C C . LEU B 1 171 ? -12.242 18.578 -4.762 1 98.69 171 LEU B C 1
ATOM 5021 O O . LEU B 1 171 ? -12.859 17.641 -4.234 1 98.69 171 LEU B O 1
ATOM 5025 N N . ILE B 1 172 ? -11.039 18.844 -4.422 1 98.81 172 ILE B N 1
ATOM 5026 C CA . ILE B 1 172 ? -10.445 18.281 -3.213 1 98.81 172 ILE B CA 1
ATOM 5027 C C . ILE B 1 172 ? -10.766 19.188 -2.02 1 98.81 172 ILE B C 1
ATOM 5029 O O . ILE B 1 172 ? -10.375 20.359 -1.992 1 98.81 172 ILE B O 1
ATOM 5033 N N . LEU B 1 173 ? -11.508 18.688 -1.11 1 98.81 173 LEU B N 1
ATOM 5034 C CA . LEU B 1 173 ? -11.875 19.391 0.109 1 98.81 173 LEU B CA 1
ATOM 5035 C C . LEU B 1 173 ? -11.273 18.719 1.336 1 98.81 173 LEU B C 1
ATOM 5037 O O . LEU B 1 173 ? -11.555 17.547 1.609 1 98.81 173 LEU B O 1
ATOM 5041 N N . ASN B 1 174 ? -10.414 19.375 1.97 1 98.56 174 ASN B N 1
ATOM 5042 C CA . ASN B 1 174 ? -9.836 18.891 3.217 1 98.56 174 ASN B CA 1
ATOM 5043 C C . ASN B 1 174 ? -10.438 19.594 4.43 1 98.56 174 ASN B C 1
ATOM 5045 O O . ASN B 1 174 ? -10.227 20.781 4.621 1 98.56 174 ASN B O 1
ATOM 5049 N N . ASN B 1 175 ? -11.188 18.875 5.223 1 98.5 175 ASN B N 1
ATOM 5050 C CA . ASN B 1 175 ? -11.914 19.422 6.371 1 98.5 175 ASN B CA 1
ATOM 5051 C C . ASN B 1 175 ? -11.984 18.406 7.512 1 98.5 175 ASN B C 1
ATOM 5053 O O . ASN B 1 175 ? -12.625 17.359 7.383 1 98.5 175 ASN B O 1
ATOM 5057 N N . PRO B 1 176 ? -11.438 18.703 8.672 1 98.44 176 PRO B N 1
ATOM 5058 C CA . PRO B 1 176 ? -10.656 19.875 9.07 1 98.44 176 PRO B CA 1
ATOM 5059 C C . PRO B 1 176 ? -9.398 20.062 8.219 1 98.44 176 PRO B C 1
ATOM 5061 O O . PRO B 1 176 ? -8.906 19.094 7.621 1 98.44 176 PRO B O 1
ATOM 5064 N N . HIS B 1 177 ? -8.93 21.266 8.242 1 98.5 177 HIS B N 1
ATOM 5065 C CA . HIS B 1 177 ? -8.047 21.672 7.148 1 98.5 177 HIS B CA 1
ATOM 5066 C C . HIS B 1 177 ? -6.586 21.672 7.586 1 98.5 177 HIS B C 1
ATOM 5068 O O . HIS B 1 177 ? -6.242 22.25 8.617 1 98.5 177 HIS B O 1
ATOM 5074 N N . ASN B 1 178 ? -5.758 20.922 6.996 1 97.25 178 ASN B N 1
ATOM 5075 C CA . ASN B 1 178 ? -4.305 21.062 6.926 1 97.25 178 ASN B CA 1
ATOM 5076 C C . ASN B 1 178 ? -3.881 21.906 5.73 1 97.25 178 ASN B C 1
ATOM 5078 O O . ASN B 1 178 ? -4.082 21.516 4.582 1 97.25 178 ASN B O 1
ATOM 5082 N N . PRO B 1 179 ? -3.43 23.109 5.973 1 96.75 179 PRO B N 1
ATOM 5083 C CA . PRO B 1 179 ? -2.506 23.469 7.055 1 96.75 179 PRO B CA 1
ATOM 5084 C C . PRO B 1 179 ? -3.113 24.438 8.062 1 96.75 179 PRO B C 1
ATOM 5086 O O . PRO B 1 179 ? -2.465 24.797 9.047 1 96.75 179 PRO B O 1
ATOM 5089 N N . THR B 1 180 ? -4.352 24.844 7.934 1 98.19 180 THR B N 1
ATOM 5090 C CA . THR B 1 180 ? -4.812 26.031 8.641 1 98.19 180 THR B CA 1
ATOM 5091 C C . THR B 1 180 ? -5.371 25.656 10.016 1 98.19 180 THR B C 1
ATOM 5093 O O . THR B 1 180 ? -5.523 26.531 10.883 1 98.19 180 THR B O 1
ATOM 5096 N N . GLY B 1 181 ? -5.766 24.422 10.164 1 98.44 181 GLY B N 1
ATOM 5097 C CA . GLY B 1 181 ? -6.41 24.016 11.398 1 98.44 181 GLY B CA 1
ATOM 5098 C C . GLY B 1 181 ? -7.855 24.469 11.5 1 98.44 181 GLY B C 1
ATOM 5099 O O . GLY B 1 181 ? -8.516 24.25 12.516 1 98.44 181 GLY B O 1
ATOM 5100 N N . LEU B 1 182 ? -8.359 25.016 10.461 1 98.25 182 LEU B N 1
ATOM 5101 C CA . LEU B 1 182 ? -9.711 25.562 10.469 1 98.25 182 LEU B CA 1
ATOM 5102 C C . LEU B 1 182 ? -10.742 24.484 10.125 1 98.25 182 LEU B C 1
ATOM 5104 O O . LEU B 1 182 ? -10.383 23.422 9.609 1 98.25 182 LEU B O 1
ATOM 5108 N N . LEU B 1 183 ? -11.969 24.766 10.492 1 97.88 183 LEU B N 1
ATOM 5109 C CA . LEU B 1 183 ? -13.109 23.875 10.297 1 97.88 183 LEU B CA 1
ATOM 5110 C C . LEU B 1 183 ? -14.219 24.594 9.523 1 97.88 183 LEU B C 1
ATOM 5112 O O . LEU B 1 183 ? -14.547 25.75 9.828 1 97.88 183 LEU B O 1
ATOM 5116 N N . TYR B 1 184 ? -14.695 24 8.422 1 97.75 184 TYR B N 1
ATOM 5117 C CA . TYR B 1 184 ? -15.93 24.469 7.797 1 97.75 184 TYR B CA 1
ATOM 5118 C C . TYR B 1 184 ? -17.141 24.078 8.625 1 97.75 184 TYR B C 1
ATOM 5120 O O . TYR B 1 184 ? -17.266 22.922 9.039 1 97.75 184 TYR B O 1
ATOM 5128 N N . ASN B 1 185 ? -18.016 24.938 8.883 1 95.56 185 ASN B N 1
ATOM 5129 C CA . ASN B 1 185 ? -19.266 24.578 9.555 1 95.56 185 ASN B CA 1
ATOM 5130 C C . ASN B 1 185 ? -20.312 24.078 8.562 1 95.56 185 ASN B C 1
ATOM 5132 O O . ASN B 1 185 ? -20.078 24.047 7.355 1 95.56 185 ASN B O 1
ATOM 5136 N N . ARG B 1 186 ? -21.453 23.719 9.039 1 97.69 186 ARG B N 1
ATOM 5137 C CA . ARG B 1 186 ? -22.5 23.109 8.219 1 97.69 186 ARG B CA 1
ATOM 5138 C C . ARG B 1 186 ? -22.953 24.047 7.117 1 97.69 186 ARG B C 1
ATOM 5140 O O . ARG B 1 186 ? -23.078 23.656 5.957 1 97.69 186 ARG B O 1
ATOM 5147 N N . LEU B 1 187 ? -23.219 25.281 7.469 1 97.94 187 LEU B N 1
ATOM 5148 C CA . LEU B 1 187 ? -23.734 26.25 6.5 1 97.94 187 LEU B CA 1
ATOM 5149 C C . LEU B 1 187 ? -22.734 26.469 5.375 1 97.94 187 LEU B C 1
ATOM 5151 O O . LEU B 1 187 ? -23.109 26.547 4.203 1 97.94 187 LEU B O 1
ATOM 5155 N N . GLU B 1 188 ? -21.484 26.625 5.723 1 97.88 188 GLU B N 1
ATOM 5156 C CA . GLU B 1 188 ? -20.438 26.797 4.734 1 97.88 188 GLU B CA 1
ATOM 5157 C C . GLU B 1 188 ? -20.359 25.609 3.783 1 97.88 188 GLU B C 1
ATOM 5159 O O . GLU B 1 188 ? -20.203 25.781 2.572 1 97.88 188 GLU B O 1
ATOM 5164 N N . LEU B 1 189 ? -20.469 24.375 4.297 1 98.62 189 LEU B N 1
ATOM 5165 C CA . LEU B 1 189 ? -20.422 23.156 3.482 1 98.62 189 LEU B CA 1
ATOM 5166 C C . LEU B 1 189 ? -21.656 23.078 2.572 1 98.62 189 LEU B C 1
ATOM 5168 O O . LEU B 1 189 ? -21.547 22.641 1.426 1 98.62 189 LEU B O 1
ATOM 5172 N N . GLU B 1 190 ? -22.797 23.453 3.086 1 98.69 190 GLU B N 1
ATOM 5173 C CA . GLU B 1 190 ? -24.016 23.469 2.283 1 98.69 190 GLU B CA 1
ATOM 5174 C C . GLU B 1 190 ? -23.891 24.422 1.101 1 98.69 190 GLU B C 1
ATOM 5176 O O . GLU B 1 190 ? -24.328 24.109 -0.008 1 98.69 190 GLU B O 1
ATOM 5181 N N . GLU B 1 191 ? -23.312 25.594 1.337 1 98.62 191 GLU B N 1
ATOM 5182 C CA . GLU B 1 191 ? -23.109 26.562 0.262 1 98.62 191 GLU B CA 1
ATOM 5183 C C . GLU B 1 191 ? -22.188 26 -0.814 1 98.62 191 GLU B C 1
ATOM 5185 O O . GLU B 1 191 ? -22.438 26.188 -2.008 1 98.62 191 GLU B O 1
ATOM 5190 N N . ILE B 1 192 ? -21.125 25.328 -0.391 1 98.69 192 ILE B N 1
ATOM 5191 C CA . ILE B 1 192 ? -20.203 24.703 -1.332 1 98.69 192 ILE B CA 1
ATOM 5192 C C . ILE B 1 192 ? -20.922 23.594 -2.086 1 98.69 192 ILE B C 1
ATOM 5194 O O . ILE B 1 192 ? -20.781 23.469 -3.307 1 98.69 192 ILE B O 1
ATOM 5198 N N . ALA B 1 193 ? -21.703 22.781 -1.353 1 98.62 193 ALA B N 1
ATOM 5199 C CA . ALA B 1 193 ? -22.438 21.656 -1.932 1 98.62 193 ALA B CA 1
ATOM 5200 C C . ALA B 1 193 ? -23.438 22.141 -2.984 1 98.62 193 ALA B C 1
ATOM 5202 O O . ALA B 1 193 ? -23.656 21.469 -3.992 1 98.62 193 ALA B O 1
ATOM 5203 N N . ASP B 1 194 ? -24.047 23.266 -2.719 1 98.44 194 ASP B N 1
ATOM 5204 C CA . ASP B 1 194 ? -25 23.844 -3.678 1 98.44 194 ASP B CA 1
ATOM 5205 C C . ASP B 1 194 ? -24.312 24.109 -5.02 1 98.44 194 ASP B C 1
ATOM 5207 O O . ASP B 1 194 ? -24.875 23.797 -6.074 1 98.44 194 ASP B O 1
ATOM 5211 N N . VAL B 1 195 ? -23.156 24.688 -4.973 1 98.31 195 VAL B N 1
ATOM 5212 C CA . VAL B 1 195 ? -22.391 24.938 -6.195 1 98.31 195 VAL B CA 1
ATOM 5213 C C . VAL B 1 195 ? -22.047 23.609 -6.863 1 98.31 195 VAL B C 1
ATOM 5215 O O . VAL B 1 195 ? -22.156 23.469 -8.086 1 98.31 195 VAL B O 1
ATOM 5218 N N . CYS B 1 196 ? -21.609 22.625 -6.035 1 97.75 196 CYS B N 1
ATOM 5219 C CA . CYS B 1 196 ? -21.219 21.312 -6.559 1 97.75 196 CYS B CA 1
ATOM 5220 C C . CYS B 1 196 ? -22.391 20.625 -7.25 1 97.75 196 CYS B C 1
ATOM 5222 O O . CYS B 1 196 ? -22.234 20.031 -8.32 1 97.75 196 CYS B O 1
ATOM 5224 N N . ARG B 1 197 ? -23.609 20.75 -6.707 1 95.62 197 ARG B N 1
ATOM 5225 C CA . ARG B 1 197 ? -24.812 20.172 -7.305 1 95.62 197 ARG B CA 1
ATOM 5226 C C . ARG B 1 197 ? -25.156 20.875 -8.617 1 95.62 197 ARG B C 1
ATOM 5228 O O . ARG B 1 197 ? -25.469 20.219 -9.609 1 95.62 197 ARG B O 1
ATOM 5235 N N . GLU B 1 198 ? -25.047 22.125 -8.555 1 94.88 198 GLU B N 1
ATOM 5236 C CA . GLU B 1 198 ? -25.406 22.922 -9.719 1 94.88 198 GLU B CA 1
ATOM 5237 C C . GLU B 1 198 ? -24.516 22.609 -10.906 1 94.88 198 GLU B C 1
ATOM 5239 O O . GLU B 1 198 ? -24.984 22.578 -12.047 1 94.88 198 GLU B O 1
ATOM 5244 N N . LEU B 1 199 ? -23.297 22.375 -10.633 1 94.31 199 LEU B N 1
ATOM 5245 C CA . LEU B 1 199 ? -22.328 22.297 -11.727 1 94.31 199 LEU B CA 1
ATOM 5246 C C . LEU B 1 199 ? -21.75 20.906 -11.852 1 94.31 199 LEU B C 1
ATOM 5248 O O . LEU B 1 199 ? -20.734 20.703 -12.547 1 94.31 199 LEU B O 1
ATOM 5252 N N . ASN B 1 200 ? -22.297 19.922 -11.125 1 89.56 200 ASN B N 1
ATOM 5253 C CA . ASN B 1 200 ? -21.906 18.516 -11.172 1 89.56 200 ASN B CA 1
ATOM 5254 C C . ASN B 1 200 ? -20.438 18.328 -10.836 1 89.56 200 ASN B C 1
ATOM 5256 O O . ASN B 1 200 ? -19.688 17.734 -11.609 1 89.56 200 ASN B O 1
ATOM 5260 N N . ILE B 1 201 ? -20 18.953 -9.742 1 96.25 201 ILE B N 1
ATOM 5261 C CA . ILE B 1 201 ? -18.641 18.828 -9.242 1 96.25 201 ILE B CA 1
ATOM 5262 C C . ILE B 1 201 ? -18.562 17.656 -8.25 1 96.25 201 ILE B C 1
ATOM 5264 O O . ILE B 1 201 ? -19.344 17.594 -7.293 1 96.25 201 ILE B O 1
ATOM 5268 N N . THR B 1 202 ? -17.688 16.688 -8.555 1 96.19 202 THR B N 1
ATOM 5269 C CA . THR B 1 202 ? -17.391 15.609 -7.621 1 96.19 202 THR B CA 1
ATOM 5270 C C . THR B 1 202 ? -16.438 16.094 -6.527 1 96.19 202 THR B C 1
ATOM 5272 O O . THR B 1 202 ? -15.492 16.844 -6.801 1 96.19 202 THR B O 1
ATOM 5275 N N . VAL B 1 203 ? -16.734 15.656 -5.273 1 98.25 203 VAL B N 1
ATOM 5276 C CA . VAL B 1 203 ? -15.906 16.125 -4.172 1 98.25 203 VAL B CA 1
ATOM 5277 C C . VAL B 1 203 ? -15.141 14.945 -3.564 1 98.25 203 VAL B C 1
ATOM 5279 O O . VAL B 1 203 ? -15.734 13.914 -3.24 1 98.25 203 VAL B O 1
ATOM 5282 N N . ILE B 1 204 ? -13.867 15 -3.525 1 98.62 204 ILE B N 1
ATOM 5283 C CA . ILE B 1 204 ? -13.07 14.172 -2.627 1 98.62 204 ILE B CA 1
ATOM 5284 C C . ILE B 1 204 ? -12.883 14.891 -1.293 1 98.62 204 ILE B C 1
ATOM 5286 O O . ILE B 1 204 ? -12.109 15.852 -1.197 1 98.62 204 ILE B O 1
ATOM 5290 N N . SER B 1 205 ? -13.609 14.469 -0.317 1 98.88 205 SER B N 1
ATOM 5291 C CA . SER B 1 205 ? -13.555 15.062 1.013 1 98.88 205 SER B CA 1
ATOM 5292 C C . SER B 1 205 ? -12.578 14.312 1.916 1 98.88 205 SER B C 1
ATOM 5294 O O . SER B 1 205 ? -12.922 13.266 2.467 1 98.88 205 SER B O 1
ATOM 5296 N N . ASP B 1 206 ? -11.406 14.867 2.062 1 98.81 206 ASP B N 1
ATOM 5297 C CA . ASP B 1 206 ? -10.414 14.312 2.975 1 98.81 206 ASP B CA 1
ATOM 5298 C C . ASP B 1 206 ? -10.711 14.719 4.418 1 98.81 206 ASP B C 1
ATOM 5300 O O . ASP B 1 206 ? -10.461 15.859 4.812 1 98.81 206 ASP B O 1
ATOM 5304 N N . GLU B 1 207 ? -11.188 13.75 5.199 1 98.88 207 GLU B N 1
ATOM 5305 C CA . GLU B 1 207 ? -11.656 14.039 6.551 1 98.88 207 GLU B CA 1
ATOM 5306 C C . GLU B 1 207 ? -10.836 13.281 7.59 1 98.88 207 GLU B C 1
ATOM 5308 O O . GLU B 1 207 ? -11.375 12.852 8.617 1 98.88 207 GLU B O 1
ATOM 5313 N N . ILE B 1 208 ? -9.555 13.102 7.289 1 98.69 208 ILE B N 1
ATOM 5314 C CA . ILE B 1 208 ? -8.648 12.328 8.125 1 98.69 208 ILE B CA 1
ATOM 5315 C C . ILE B 1 208 ? -8.547 12.977 9.508 1 98.69 208 ILE B C 1
ATOM 5317 O O . ILE B 1 208 ? -8.219 12.305 10.492 1 98.69 208 ILE B O 1
ATOM 5321 N N . TYR B 1 209 ? -8.922 14.273 9.672 1 98.69 209 TYR B N 1
ATOM 5322 C CA . TYR B 1 209 ? -8.789 15 10.93 1 98.69 209 TYR B CA 1
ATOM 5323 C C . TYR B 1 209 ? -10.148 15.164 11.602 1 98.69 209 TYR B C 1
ATOM 5325 O O . TYR B 1 209 ? -10.273 15.906 12.586 1 98.69 209 TYR B O 1
ATOM 5333 N N . ALA B 1 210 ? -11.188 14.492 11.172 1 98.69 210 ALA B N 1
ATOM 5334 C CA . ALA B 1 210 ? -12.547 14.688 11.664 1 98.69 210 ALA B CA 1
ATOM 5335 C C . ALA B 1 210 ? -12.602 14.531 13.18 1 98.69 210 ALA B C 1
ATOM 5337 O O . ALA B 1 210 ? -13.125 15.398 13.883 1 98.69 210 ALA B O 1
ATOM 5338 N N . GLN B 1 211 ? -11.961 13.531 13.68 1 97.88 211 GLN B N 1
ATOM 5339 C CA . GLN B 1 211 ? -12.031 13.188 15.094 1 97.88 211 GLN B CA 1
ATOM 5340 C C . GLN B 1 211 ? -11.18 14.141 15.93 1 97.88 211 GLN B C 1
ATOM 5342 O O . GLN B 1 211 ? -11.273 14.164 17.156 1 97.88 211 GLN B O 1
ATOM 5347 N N . THR B 1 212 ? -10.375 14.992 15.305 1 98.31 212 THR B N 1
ATOM 5348 C CA . THR B 1 212 ? -9.516 15.922 16.031 1 98.31 212 THR B CA 1
ATOM 5349 C C . THR B 1 212 ? -10.18 17.281 16.172 1 98.31 212 THR B C 1
ATOM 5351 O O . THR B 1 212 ? -9.547 18.25 16.609 1 98.31 212 THR B O 1
ATOM 5354 N N . THR B 1 213 ? -11.438 17.406 15.828 1 98.69 213 THR B N 1
ATOM 5355 C CA . THR B 1 213 ? -12.188 18.656 16.016 1 98.69 213 THR B CA 1
ATOM 5356 C C . THR B 1 213 ? -12.352 18.969 17.5 1 98.69 213 THR B C 1
ATOM 5358 O O . THR B 1 213 ? -12.852 18.141 18.266 1 98.69 213 THR B O 1
ATOM 5361 N N . TYR B 1 214 ? -11.93 20.156 17.906 1 98.25 214 TYR B N 1
ATOM 5362 C CA . TYR B 1 214 ? -11.844 20.469 19.328 1 98.25 214 TYR B CA 1
ATOM 5363 C C . TYR B 1 214 ? -13.234 20.484 19.953 1 98.25 214 TYR B C 1
ATOM 5365 O O . TYR B 1 214 ? -13.438 19.906 21.031 1 98.25 214 TYR B O 1
ATOM 5373 N N . ASP B 1 215 ? -14.18 21.188 19.344 1 97.81 215 ASP B N 1
ATOM 5374 C CA . ASP B 1 215 ? -15.602 21.031 19.641 1 97.81 215 ASP B CA 1
ATOM 5375 C C . ASP B 1 215 ? -16.266 20.062 18.688 1 97.81 215 ASP B C 1
ATOM 5377 O O . ASP B 1 215 ? -16.781 20.453 17.641 1 97.81 215 ASP B O 1
ATOM 5381 N N . PHE B 1 216 ? -16.297 18.797 19.094 1 97.06 216 PHE B N 1
ATOM 5382 C CA . PHE B 1 216 ? -16.641 17.703 18.203 1 97.06 216 PHE B CA 1
ATOM 5383 C C . PHE B 1 216 ? -18.047 17.891 17.641 1 97.06 216 PHE B C 1
ATOM 5385 O O . PHE B 1 216 ? -18.344 17.453 16.531 1 97.06 216 PHE B O 1
ATOM 5392 N N . SER B 1 217 ? -18.922 18.625 18.328 1 96.44 217 SER B N 1
ATOM 5393 C CA . SER B 1 217 ? -20.312 18.844 17.906 1 96.44 217 SER B CA 1
ATOM 5394 C C . SER B 1 217 ? -20.359 19.703 16.641 1 96.44 217 SER B C 1
ATOM 5396 O O . SER B 1 217 ? -21.391 19.734 15.961 1 96.44 217 SER B O 1
ATOM 5398 N N . LYS B 1 218 ? -19.281 20.328 16.312 1 97.69 218 LYS B N 1
ATOM 5399 C CA . LYS B 1 218 ? -19.281 21.266 15.195 1 97.69 218 LYS B CA 1
ATOM 5400 C C . LYS B 1 218 ? -18.875 20.578 13.891 1 97.69 218 LYS B C 1
ATOM 5402 O O . LYS B 1 218 ? -19.062 21.125 12.805 1 97.69 218 LYS B O 1
ATOM 5407 N N . PHE B 1 219 ? -18.359 19.375 13.977 1 98.31 219 PHE B N 1
ATOM 5408 C CA . PHE B 1 219 ? -17.938 18.703 12.758 1 98.31 219 PHE B CA 1
ATOM 5409 C C . PHE B 1 219 ? -19.125 18.141 12 1 98.31 219 PHE B C 1
ATOM 5411 O O . PHE B 1 219 ? -20.016 17.516 12.602 1 98.31 219 PHE B O 1
ATOM 5418 N N . VAL B 1 220 ? -19.156 18.391 10.703 1 98.38 220 VAL B N 1
ATOM 5419 C CA . VAL B 1 220 ? -20.094 17.766 9.781 1 98.38 220 VAL B CA 1
ATOM 5420 C C . VAL B 1 220 ? -19.359 17.281 8.539 1 98.38 220 VAL B C 1
ATOM 5422 O O . VAL B 1 220 ? -18.547 18 7.969 1 98.38 220 VAL B O 1
ATOM 5425 N N . SER B 1 221 ? -19.641 16.016 8.18 1 98.69 221 SER B N 1
ATOM 5426 C CA . SER B 1 221 ? -19.016 15.453 6.988 1 98.69 221 SER B CA 1
ATOM 5427 C C . SER B 1 221 ? -19.672 15.984 5.715 1 98.69 221 SER B C 1
ATOM 5429 O O . SER B 1 221 ? -20.891 16.125 5.652 1 98.69 221 SER B O 1
ATOM 5431 N N . MET B 1 222 ? -18.859 16.312 4.719 1 98.75 222 MET B N 1
ATOM 5432 C CA . MET B 1 222 ? -19.391 16.656 3.406 1 98.75 222 MET B CA 1
ATOM 5433 C C . MET B 1 222 ? -20.219 15.508 2.83 1 98.75 222 MET B C 1
ATOM 5435 O O . MET B 1 222 ? -21.156 15.742 2.078 1 98.75 222 MET B O 1
ATOM 5439 N N . GLY B 1 223 ? -19.844 14.242 3.229 1 98.06 223 GLY B N 1
ATOM 5440 C CA . GLY B 1 223 ? -20.594 13.07 2.789 1 98.06 223 GLY B CA 1
ATOM 5441 C C . GLY B 1 223 ? -22.031 13.062 3.266 1 98.06 223 GLY B C 1
ATOM 5442 O O . GLY B 1 223 ? -22.891 12.422 2.656 1 98.06 223 GLY B O 1
ATOM 5443 N N . LYS B 1 224 ? -22.25 13.719 4.348 1 97.75 224 LYS B N 1
ATOM 5444 C CA . LYS B 1 224 ? -23.609 13.852 4.855 1 97.75 224 LYS B CA 1
ATOM 5445 C C . LYS B 1 224 ? -24.375 14.93 4.098 1 97.75 224 LYS B C 1
ATOM 5447 O O . LYS B 1 224 ? -25.578 14.781 3.838 1 97.75 224 LYS B O 1
ATOM 5452 N N . ILE B 1 225 ? -23.75 15.977 3.693 1 98.12 225 ILE B N 1
ATOM 5453 C CA . ILE B 1 225 ? -24.359 17.156 3.078 1 98.12 225 ILE B CA 1
ATOM 5454 C C . ILE B 1 225 ? -24.562 16.906 1.586 1 98.12 225 ILE B C 1
ATOM 5456 O O . ILE B 1 225 ? -25.578 17.312 1.019 1 98.12 225 ILE B O 1
ATOM 5460 N N . TYR B 1 226 ? -23.641 16.281 0.973 1 97.81 226 TYR B N 1
ATOM 5461 C CA . TYR B 1 226 ? -23.609 16.031 -0.463 1 97.81 226 TYR B CA 1
ATOM 5462 C C . TYR B 1 226 ? -23.297 14.562 -0.749 1 97.81 226 TYR B C 1
ATOM 5464 O O . TYR B 1 226 ? -22.297 14.25 -1.391 1 97.81 226 TYR B O 1
ATOM 5472 N N . PRO B 1 227 ? -24.172 13.594 -0.315 1 96.62 227 PRO B N 1
ATOM 5473 C CA . PRO B 1 227 ? -23.891 12.156 -0.35 1 96.62 227 PRO B CA 1
ATOM 5474 C C . PRO B 1 227 ? -23.812 11.602 -1.771 1 96.62 227 PRO B C 1
ATOM 5476 O O . PRO B 1 227 ? -23.156 10.594 -2.01 1 96.62 227 PRO B O 1
ATOM 5479 N N . GLU B 1 228 ? -24.406 12.234 -2.758 1 95.12 228 GLU B N 1
ATOM 5480 C CA . GLU B 1 228 ? -24.484 11.719 -4.121 1 95.12 228 GLU B CA 1
ATOM 5481 C C . GLU B 1 228 ? -23.203 12.023 -4.895 1 95.12 228 GLU B C 1
ATOM 5483 O O . GLU B 1 228 ? -22.938 11.406 -5.926 1 95.12 228 GLU B O 1
ATOM 5488 N N . GLY B 1 229 ? -22.375 13.016 -4.355 1 96.25 229 GLY B N 1
ATOM 5489 C CA . GLY B 1 229 ? -21.219 13.43 -5.148 1 96.25 229 GLY B CA 1
ATOM 5490 C C . GLY B 1 229 ? -19.922 13.438 -4.359 1 96.25 229 GLY B C 1
ATOM 5491 O O . GLY B 1 229 ? -18.906 13.938 -4.84 1 96.25 229 GLY B O 1
ATOM 5492 N N . THR B 1 230 ? -19.953 12.828 -3.115 1 97.88 230 THR B N 1
ATOM 5493 C CA . THR B 1 230 ? -18.781 13.008 -2.258 1 97.88 230 THR B CA 1
ATOM 5494 C C . THR B 1 230 ? -18.125 11.664 -1.965 1 97.88 230 THR B C 1
ATOM 5496 O O . THR B 1 230 ? -18.797 10.719 -1.538 1 97.88 230 THR B O 1
ATOM 5499 N N . PHE B 1 231 ? -16.859 11.555 -2.279 1 98.19 231 PHE B N 1
ATOM 5500 C CA . PHE B 1 231 ? -15.992 10.531 -1.718 1 98.19 231 PHE B CA 1
ATOM 5501 C C . PHE B 1 231 ? -15.398 10.984 -0.388 1 98.19 231 PHE B C 1
ATOM 5503 O O . PHE B 1 231 ? -14.766 12.039 -0.315 1 98.19 231 PHE B O 1
ATOM 5510 N N . VAL B 1 232 ? -15.609 10.211 0.689 1 98.81 232 VAL B N 1
ATOM 5511 C CA . VAL B 1 232 ? -15.094 10.602 1.999 1 98.81 232 VAL B CA 1
ATOM 5512 C C . VAL B 1 232 ? -13.914 9.711 2.381 1 98.81 232 VAL B C 1
ATOM 5514 O O . VAL B 1 232 ? -14.031 8.477 2.373 1 98.81 232 VAL B O 1
ATOM 5517 N N . THR B 1 233 ? -12.773 10.266 2.652 1 98.81 233 THR B N 1
ATOM 5518 C CA . THR B 1 233 ? -11.633 9.484 3.117 1 98.81 233 THR B CA 1
ATOM 5519 C C . THR B 1 233 ? -11.344 9.773 4.59 1 98.81 233 THR B C 1
ATOM 5521 O O . THR B 1 233 ? -11.516 10.898 5.055 1 98.81 233 THR B O 1
ATOM 5524 N N . ASN B 1 234 ? -11.039 8.812 5.332 1 98.81 234 ASN B N 1
ATOM 5525 C CA . ASN B 1 234 ? -10.641 8.828 6.738 1 98.81 234 ASN B CA 1
ATOM 5526 C C . ASN B 1 234 ? -9.781 7.617 7.09 1 98.81 234 ASN B C 1
ATOM 5528 O O . ASN B 1 234 ? -9.406 6.844 6.211 1 98.81 234 ASN B O 1
ATOM 5532 N N . GLY B 1 235 ? -9.336 7.52 8.391 1 98.56 235 GLY B N 1
ATOM 5533 C CA . GLY B 1 235 ? -8.445 6.414 8.703 1 98.56 235 GLY B CA 1
ATOM 5534 C C . GLY B 1 235 ? -7.914 6.461 10.125 1 98.56 235 GLY B C 1
ATOM 5535 O O . GLY B 1 235 ? -8.5 7.113 10.992 1 98.56 235 GLY B O 1
ATOM 5536 N N . LEU B 1 236 ? -6.77 5.746 10.359 1 98.5 236 LEU B N 1
ATOM 5537 C CA . LEU B 1 236 ? -6.227 5.535 11.695 1 98.5 236 LEU B CA 1
ATOM 5538 C C . LEU B 1 236 ? -5.102 6.523 11.984 1 98.5 236 LEU B C 1
ATOM 5540 O O . LEU B 1 236 ? -4.688 6.676 13.133 1 98.5 236 LEU B O 1
ATOM 5544 N N . SER B 1 237 ? -4.641 7.238 11.07 1 97.69 237 SER B N 1
ATOM 5545 C CA . SER B 1 237 ? -3.322 7.867 11.117 1 97.69 237 SER B CA 1
ATOM 5546 C C . SER B 1 237 ? -3.297 9.016 12.125 1 97.69 237 SER B C 1
ATOM 5548 O O . SER B 1 237 ? -2.248 9.32 12.688 1 97.69 237 SER B O 1
ATOM 5550 N N . LYS B 1 238 ? -4.426 9.695 12.25 1 98.19 238 LYS B N 1
ATOM 5551 C CA . LYS B 1 238 ? -4.395 10.938 13.016 1 98.19 238 LYS B CA 1
ATOM 5552 C C . LYS B 1 238 ? -5.133 10.781 14.344 1 98.19 238 LYS B C 1
ATOM 5554 O O . LYS B 1 238 ? -4.512 10.766 15.406 1 98.19 238 LYS B O 1
ATOM 5559 N N . SER B 1 239 ? -6.395 10.398 14.281 1 97.69 239 SER B N 1
ATOM 5560 C CA . SER B 1 239 ? -7.215 10.281 15.477 1 97.69 239 SER B CA 1
ATOM 5561 C C . SER B 1 239 ? -6.762 9.109 16.344 1 97.69 239 SER B C 1
ATOM 5563 O O . SER B 1 239 ? -6.902 9.148 17.578 1 97.69 239 SER B O 1
ATOM 5565 N N . HIS B 1 240 ? -6.258 8.055 15.719 1 98.56 240 HIS B N 1
ATOM 5566 C CA . HIS B 1 240 ? -5.859 6.848 16.438 1 98.56 240 HIS B CA 1
ATOM 5567 C C . HIS B 1 240 ? -4.344 6.777 16.594 1 98.56 240 HIS B C 1
ATOM 5569 O O . HIS B 1 240 ? -3.816 5.777 17.094 1 98.56 240 HIS B O 1
ATOM 5575 N N . ALA B 1 241 ? -3.621 7.801 16.156 1 98.31 241 ALA B N 1
ATOM 5576 C CA . ALA B 1 241 ? -2.166 7.887 16.281 1 98.31 241 ALA B CA 1
ATOM 5577 C C . ALA B 1 241 ? -1.498 6.637 15.711 1 98.31 241 ALA B C 1
ATOM 5579 O O . ALA B 1 241 ? -0.519 6.141 16.281 1 98.31 241 ALA B O 1
ATOM 5580 N N . ALA B 1 242 ? -2.076 6.105 14.672 1 98.5 242 ALA B N 1
ATOM 5581 C CA . ALA B 1 242 ? -1.566 4.875 14.078 1 98.5 242 ALA B CA 1
ATOM 5582 C C . ALA B 1 242 ? -1.199 5.082 12.617 1 98.5 242 ALA B C 1
ATOM 5584 O O . ALA B 1 242 ? -1.591 4.293 11.75 1 98.5 242 ALA B O 1
ATOM 5585 N N . GLY B 1 243 ? -0.483 6.191 12.391 1 97 243 GLY B N 1
ATOM 5586 C CA . GLY B 1 243 ? -0.024 6.453 11.039 1 97 243 GLY B CA 1
ATOM 5587 C C . GLY B 1 243 ? 0.832 5.332 10.477 1 97 243 GLY B C 1
ATOM 5588 O O . GLY B 1 243 ? 0.727 5 9.289 1 97 243 GLY B O 1
ATOM 5589 N N . GLY B 1 244 ? 1.634 4.699 11.297 1 97.12 244 GLY B N 1
ATOM 5590 C CA . GLY B 1 244 ? 2.521 3.621 10.891 1 97.12 244 GLY B CA 1
ATOM 5591 C C . GLY B 1 244 ? 1.783 2.352 10.508 1 97.12 244 GLY B C 1
ATOM 5592 O O . GLY B 1 244 ? 2.355 1.457 9.883 1 97.12 244 GLY B O 1
ATOM 5593 N N . TYR B 1 245 ? 0.538 2.23 10.898 1 98.5 245 TYR B N 1
ATOM 5594 C CA . TYR B 1 245 ? -0.24 1.046 10.555 1 98.5 245 TYR B CA 1
ATOM 5595 C C . TYR B 1 245 ? -0.677 1.083 9.094 1 98.5 245 TYR B C 1
ATOM 5597 O O . TYR B 1 245 ? -1.019 0.049 8.516 1 98.5 245 TYR B O 1
ATOM 5605 N N . ARG B 1 246 ? -0.72 2.314 8.5 1 97.62 246 ARG B N 1
ATOM 5606 C CA . ARG B 1 246 ? -1.017 2.543 7.09 1 97.62 246 ARG B CA 1
ATOM 5607 C C . ARG B 1 246 ? -2.385 1.98 6.723 1 97.62 246 ARG B C 1
ATOM 5609 O O . ARG B 1 246 ? -2.506 1.199 5.773 1 97.62 246 ARG B O 1
ATOM 5616 N N . LEU B 1 247 ? -3.408 2.439 7.402 1 98.62 247 LEU B N 1
ATOM 5617 C CA . LEU B 1 247 ? -4.77 2.014 7.098 1 98.62 247 LEU B CA 1
ATOM 5618 C C . LEU B 1 247 ? -5.711 3.213 7.016 1 98.62 247 LEU B C 1
ATOM 5620 O O . LEU B 1 247 ? -5.781 4.016 7.949 1 98.62 247 LEU B O 1
ATOM 5624 N N . GLY B 1 248 ? -6.328 3.396 5.902 1 98.5 248 GLY B N 1
ATOM 5625 C CA . GLY B 1 248 ? -7.406 4.34 5.656 1 98.5 248 GLY B CA 1
ATOM 5626 C C . GLY B 1 248 ? -8.594 3.723 4.938 1 98.5 248 GLY B C 1
ATOM 5627 O O . GLY B 1 248 ? -8.578 2.531 4.621 1 98.5 248 GLY B O 1
ATOM 5628 N N . TYR B 1 249 ? -9.617 4.461 4.797 1 98.81 249 TYR B N 1
ATOM 5629 C CA . TYR B 1 249 ? -10.773 3.979 4.051 1 98.81 249 TYR B CA 1
ATOM 5630 C C . TYR B 1 249 ? -11.414 5.102 3.244 1 98.81 249 TYR B C 1
ATOM 5632 O O . TYR B 1 249 ? -11.156 6.281 3.5 1 98.81 249 TYR B O 1
ATOM 5640 N N . VAL B 1 250 ? -12.156 4.758 2.229 1 98.62 250 VAL B N 1
ATOM 5641 C CA . VAL B 1 250 ? -12.953 5.68 1.43 1 98.62 250 VAL B CA 1
ATOM 5642 C C . VAL B 1 250 ? -14.406 5.207 1.391 1 98.62 250 VAL B C 1
ATOM 5644 O O . VAL B 1 250 ? -14.672 4.004 1.32 1 98.62 250 VAL B O 1
ATOM 5647 N N . ILE B 1 251 ? -15.273 6.082 1.615 1 98.5 251 ILE B N 1
ATOM 5648 C CA . ILE B 1 251 ? -16.703 5.863 1.409 1 98.5 251 ILE B CA 1
ATOM 5649 C C . ILE B 1 251 ? -17.125 6.414 0.047 1 98.5 251 ILE B C 1
ATOM 5651 O O . ILE B 1 251 ? -16.953 7.602 -0.227 1 98.5 251 ILE B O 1
ATOM 5655 N N . LEU B 1 252 ? -17.625 5.598 -0.802 1 97.38 252 LEU B N 1
ATOM 5656 C CA . LEU B 1 252 ? -18.078 6 -2.129 1 97.38 252 LEU B CA 1
ATOM 5657 C C . LEU B 1 252 ? -19.438 6.691 -2.057 1 97.38 252 LEU B C 1
ATOM 5659 O O . LEU B 1 252 ? -20.219 6.418 -1.15 1 97.38 252 LEU B O 1
ATOM 5663 N N . PRO B 1 253 ? -19.688 7.602 -3.01 1 96.44 253 PRO B N 1
ATOM 5664 C CA . PRO B 1 253 ? -20.984 8.289 -3.037 1 96.44 253 PRO B CA 1
ATOM 5665 C C . PRO B 1 253 ? -22.156 7.336 -3.201 1 96.44 253 PRO B C 1
ATOM 5667 O O . PRO B 1 253 ? -21.969 6.184 -3.605 1 96.44 253 PRO B O 1
ATOM 5670 N N . GLN B 1 254 ? -23.234 7.922 -2.904 1 90.69 254 GLN B N 1
ATOM 5671 C CA . GLN B 1 254 ? -24.469 7.164 -3.117 1 90.69 254 GLN B CA 1
ATOM 5672 C C . GLN B 1 254 ? -24.688 6.871 -4.598 1 90.69 254 GLN B C 1
ATOM 5674 O O . GLN B 1 254 ? -24.359 7.699 -5.453 1 90.69 254 GLN B O 1
ATOM 5679 N N . HIS B 1 255 ? -25.031 5.812 -5.031 1 80.75 255 HIS B N 1
ATOM 5680 C CA . HIS B 1 255 ? -25.453 5.402 -6.363 1 80.75 255 HIS B CA 1
ATOM 5681 C C . HIS B 1 255 ? -24.281 5.273 -7.312 1 80.75 255 HIS B C 1
ATOM 5683 O O . HIS B 1 255 ? -24.438 5.406 -8.531 1 80.75 255 HIS B O 1
ATOM 5689 N N . ALA B 1 256 ? -23.031 5.125 -6.738 1 85.56 256 ALA B N 1
ATOM 5690 C CA . ALA B 1 256 ? -21.844 4.949 -7.57 1 85.56 256 ALA B CA 1
ATOM 5691 C C . ALA B 1 256 ? -21.578 3.471 -7.836 1 85.56 256 ALA B C 1
ATOM 5693 O O . ALA B 1 256 ? -20.438 3.012 -7.73 1 85.56 256 ALA B O 1
ATOM 5694 N N . THR B 1 257 ? -22.547 2.721 -8.234 1 79.31 257 THR B N 1
ATOM 5695 C CA . THR B 1 257 ? -22.438 1.271 -8.367 1 79.31 257 THR B CA 1
ATOM 5696 C C . THR B 1 257 ? -21.406 0.898 -9.43 1 79.31 257 THR B C 1
ATOM 5698 O O . THR B 1 257 ? -20.578 0.008 -9.219 1 79.31 257 THR B O 1
ATOM 5701 N N . ASP B 1 258 ? -21.422 1.525 -10.539 1 78.56 258 ASP B N 1
ATOM 5702 C CA . ASP B 1 258 ? -20.5 1.221 -11.625 1 78.56 258 ASP B CA 1
ATOM 5703 C C . ASP B 1 258 ? -19.062 1.521 -11.211 1 78.56 258 ASP B C 1
ATOM 5705 O O . ASP B 1 258 ? -18.141 0.784 -11.578 1 78.56 258 ASP B O 1
ATOM 5709 N N . LEU B 1 259 ? -18.953 2.523 -10.422 1 86.31 259 LEU B N 1
ATOM 5710 C CA . LEU B 1 259 ? -17.625 2.938 -9.984 1 86.31 259 LEU B CA 1
ATOM 5711 C C . LEU B 1 259 ? -17.047 1.938 -8.992 1 86.31 259 LEU B C 1
ATOM 5713 O O . LEU B 1 259 ? -15.828 1.729 -8.953 1 86.31 259 LEU B O 1
ATOM 5717 N N . ARG B 1 260 ? -17.938 1.248 -8.297 1 86 260 ARG B N 1
ATOM 5718 C CA . ARG B 1 260 ? -17.5 0.294 -7.285 1 86 260 ARG B CA 1
ATOM 5719 C C . ARG B 1 260 ? -16.688 -0.835 -7.914 1 86 260 ARG B C 1
ATOM 5721 O O . ARG B 1 260 ? -15.617 -1.19 -7.414 1 86 260 ARG B O 1
ATOM 5728 N N . THR B 1 261 ? -17.156 -1.34 -8.977 1 81.38 261 THR B N 1
ATOM 5729 C CA . THR B 1 261 ? -16.484 -2.447 -9.664 1 81.38 261 THR B CA 1
ATOM 5730 C C . THR B 1 261 ? -15.148 -2.008 -10.234 1 81.38 261 THR B C 1
ATOM 5732 O O . THR B 1 261 ? -14.148 -2.719 -10.102 1 81.38 261 THR B O 1
ATOM 5735 N N . GLN B 1 262 ? -15.172 -0.865 -10.805 1 83.31 262 GLN B N 1
ATOM 5736 C CA . GLN B 1 262 ? -13.945 -0.344 -11.398 1 83.31 262 GLN B CA 1
ATOM 5737 C C . GLN B 1 262 ? -12.906 -0.037 -10.328 1 83.31 262 GLN B C 1
ATOM 5739 O O . GLN B 1 262 ? -11.719 -0.312 -10.516 1 83.31 262 GLN B O 1
ATOM 5744 N N . PHE B 1 263 ? -13.406 0.54 -9.289 1 87.88 263 PHE B N 1
ATOM 5745 C CA . PHE B 1 263 ? -12.5 0.895 -8.203 1 87.88 263 PHE B CA 1
ATOM 5746 C C . PHE B 1 263 ? -11.859 -0.351 -7.602 1 87.88 263 PHE B C 1
ATOM 5748 O O . PHE B 1 263 ? -10.656 -0.377 -7.352 1 87.88 263 PHE B O 1
ATOM 5755 N N . LYS B 1 264 ? -12.648 -1.372 -7.41 1 86.56 264 LYS B N 1
ATOM 5756 C CA . LYS B 1 264 ? -12.156 -2.641 -6.883 1 86.56 264 LYS B CA 1
ATOM 5757 C C . LYS B 1 264 ? -11.086 -3.234 -7.789 1 86.56 264 LYS B C 1
ATOM 5759 O O . LYS B 1 264 ? -10.078 -3.762 -7.309 1 86.56 264 LYS B O 1
ATOM 5764 N N . LYS B 1 265 ? -11.266 -3.15 -9.062 1 84.12 265 LYS B N 1
ATOM 5765 C CA . LYS B 1 265 ? -10.328 -3.682 -10.047 1 84.12 265 LYS B CA 1
ATOM 5766 C C . LYS B 1 265 ? -8.977 -2.982 -9.953 1 84.12 265 LYS B C 1
ATOM 5768 O O . LYS B 1 265 ? -7.93 -3.633 -10.016 1 84.12 265 LYS B O 1
ATOM 5773 N N . ILE B 1 266 ? -9.023 -1.722 -9.789 1 86.5 266 ILE B N 1
ATOM 5774 C CA . ILE B 1 266 ? -7.797 -0.935 -9.742 1 86.5 266 ILE B CA 1
ATOM 5775 C C . ILE B 1 266 ? -7.027 -1.249 -8.461 1 86.5 266 ILE B C 1
ATOM 5777 O O . ILE B 1 266 ? -5.805 -1.41 -8.492 1 86.5 266 ILE B O 1
ATOM 5781 N N . LEU B 1 267 ? -7.809 -1.359 -7.371 1 89.31 267 LEU B N 1
ATOM 5782 C CA . LEU B 1 267 ? -7.164 -1.674 -6.098 1 89.31 267 LEU B CA 1
ATOM 5783 C C . LEU B 1 267 ? -6.523 -3.057 -6.141 1 89.31 267 LEU B C 1
ATOM 5785 O O . LEU B 1 267 ? -5.391 -3.232 -5.684 1 89.31 267 LEU B O 1
ATOM 5789 N N . ALA B 1 268 ? -7.215 -3.963 -6.719 1 87.62 268 ALA B N 1
ATOM 5790 C CA . ALA B 1 268 ? -6.707 -5.328 -6.832 1 87.62 268 ALA B CA 1
ATOM 5791 C C . ALA B 1 268 ? -5.461 -5.379 -7.711 1 87.62 268 ALA B C 1
ATOM 5793 O O . ALA B 1 268 ? -4.559 -6.18 -7.473 1 87.62 268 ALA B O 1
ATOM 5794 N N . THR B 1 269 ? -5.426 -4.559 -8.711 1 86.62 269 THR B N 1
ATOM 5795 C CA . THR B 1 269 ? -4.332 -4.527 -9.68 1 86.62 269 THR B CA 1
ATOM 5796 C C . THR B 1 269 ? -3.084 -3.896 -9.062 1 86.62 269 THR B C 1
ATOM 5798 O O . THR B 1 269 ? -1.961 -4.293 -9.375 1 86.62 269 THR B O 1
ATOM 5801 N N . GLU B 1 270 ? -3.271 -2.994 -8.117 1 89 270 GLU B N 1
ATOM 5802 C CA . GLU B 1 270 ? -2.146 -2.229 -7.586 1 89 270 GLU B CA 1
ATOM 5803 C C . GLU B 1 270 ? -1.593 -2.869 -6.316 1 89 270 GLU B C 1
ATOM 5805 O O . GLU B 1 270 ? -0.438 -3.299 -6.285 1 89 270 GLU B O 1
ATOM 5810 N N . TYR B 1 271 ? -2.477 -3.041 -5.277 1 87.25 271 TYR B N 1
ATOM 5811 C CA . TYR B 1 271 ? -1.865 -3.475 -4.027 1 87.25 271 TYR B CA 1
ATOM 5812 C C . TYR B 1 271 ? -2.605 -4.672 -3.445 1 87.25 271 TYR B C 1
ATOM 5814 O O . TYR B 1 271 ? -2.295 -5.125 -2.342 1 87.25 271 TYR B O 1
ATOM 5822 N N . THR B 1 272 ? -3.482 -5.297 -4.117 1 88.25 272 THR B N 1
ATOM 5823 C CA . THR B 1 272 ? -4.172 -6.516 -3.709 1 88.25 272 THR B CA 1
ATOM 5824 C C . THR B 1 272 ? -5.074 -6.25 -2.508 1 88.25 272 THR B C 1
ATOM 5826 O O . THR B 1 272 ? -6.301 -6.289 -2.625 1 88.25 272 THR B O 1
ATOM 5829 N N . ALA B 1 273 ? -4.488 -5.941 -1.382 1 92.69 273 ALA B N 1
ATOM 5830 C CA . ALA B 1 273 ? -5.199 -5.648 -0.14 1 92.69 273 ALA B CA 1
ATOM 5831 C C . ALA B 1 273 ? -4.266 -5.027 0.894 1 92.69 273 ALA B C 1
ATOM 5833 O O . ALA B 1 273 ? -3.041 -5.082 0.748 1 92.69 273 ALA B O 1
ATOM 5834 N N . VAL B 1 274 ? -4.906 -4.391 1.866 1 96.69 274 VAL B N 1
ATOM 5835 C CA . VAL B 1 274 ? -4.152 -3.926 3.027 1 96.69 274 VAL B CA 1
ATOM 5836 C C . VAL B 1 274 ? -3.766 -5.113 3.904 1 96.69 274 VAL B C 1
ATOM 5838 O O . VAL B 1 274 ? -4.434 -6.152 3.887 1 96.69 274 VAL B O 1
ATOM 5841 N N . SER B 1 275 ? -2.648 -4.988 4.684 1 98.19 275 SER B N 1
ATOM 5842 C CA . SER B 1 275 ? -2.189 -6.039 5.586 1 98.19 275 SER B CA 1
ATOM 5843 C C . SER B 1 275 ? -3.348 -6.617 6.391 1 98.19 275 SER B C 1
ATOM 5845 O O . SER B 1 275 ? -4.082 -5.879 7.051 1 98.19 275 SER B O 1
ATOM 5847 N N . THR B 1 276 ? -3.484 -7.953 6.371 1 98.38 276 THR B N 1
ATOM 5848 C CA . THR B 1 276 ? -4.602 -8.633 7.016 1 98.38 276 THR B CA 1
ATOM 5849 C C . THR B 1 276 ? -4.535 -8.469 8.531 1 98.38 276 THR B C 1
ATOM 5851 O O . THR B 1 276 ? -5.531 -8.117 9.172 1 98.38 276 THR B O 1
ATOM 5854 N N . PRO B 1 277 ? -3.348 -8.68 9.188 1 98.88 277 PRO B N 1
ATOM 5855 C CA . PRO B 1 277 ? -3.305 -8.461 10.633 1 98.88 277 PRO B CA 1
ATOM 5856 C C . PRO B 1 277 ? -3.654 -7.023 11.016 1 98.88 277 PRO B C 1
ATOM 5858 O O . PRO B 1 277 ? -4.297 -6.797 12.047 1 98.88 277 PRO B O 1
ATOM 5861 N N . ILE B 1 278 ? -3.256 -6.07 10.195 1 98.88 278 ILE B N 1
ATOM 5862 C CA . ILE B 1 278 ? -3.518 -4.664 10.477 1 98.88 278 ILE B CA 1
ATOM 5863 C C . ILE B 1 278 ? -5.016 -4.387 10.375 1 98.88 278 ILE B C 1
ATOM 5865 O O . ILE B 1 278 ? -5.562 -3.6 11.148 1 98.88 278 ILE B O 1
ATOM 5869 N N . GLN B 1 279 ? -5.68 -4.988 9.367 1 98.88 279 GLN B N 1
ATOM 5870 C CA . GLN B 1 279 ? -7.121 -4.805 9.242 1 98.88 279 GLN B CA 1
ATOM 5871 C C . GLN B 1 279 ? -7.848 -5.32 10.477 1 98.88 279 GLN B C 1
ATOM 5873 O O . GLN B 1 279 ? -8.75 -4.656 11 1 98.88 279 GLN B O 1
ATOM 5878 N N . HIS B 1 280 ? -7.449 -6.492 10.961 1 98.88 280 HIS B N 1
ATOM 5879 C CA . HIS B 1 280 ? -8.055 -7.023 12.18 1 98.88 280 HIS B CA 1
ATOM 5880 C C . HIS B 1 280 ? -7.773 -6.121 13.375 1 98.88 280 HIS B C 1
ATOM 5882 O O . HIS B 1 280 ? -8.633 -5.934 14.234 1 98.88 280 HIS B O 1
ATOM 5888 N N . ALA B 1 281 ? -6.594 -5.59 13.43 1 98.94 281 ALA B N 1
ATOM 5889 C CA . ALA B 1 281 ? -6.223 -4.668 14.5 1 98.94 281 ALA B CA 1
ATOM 5890 C C . ALA B 1 281 ? -7.109 -3.428 14.492 1 98.94 281 ALA B C 1
ATOM 5892 O O . ALA B 1 281 ? -7.414 -2.865 15.547 1 98.94 281 ALA B O 1
ATOM 5893 N N . ALA B 1 282 ? -7.516 -2.986 13.328 1 98.88 282 ALA B N 1
ATOM 5894 C CA . ALA B 1 282 ? -8.258 -1.738 13.156 1 98.88 282 ALA B CA 1
ATOM 5895 C C . ALA B 1 282 ? -9.695 -1.884 13.633 1 98.88 282 ALA B C 1
ATOM 5897 O O . ALA B 1 282 ? -10.352 -0.892 13.961 1 98.88 282 ALA B O 1
ATOM 5898 N N . VAL B 1 283 ? -10.227 -3.094 13.703 1 98.88 283 VAL B N 1
ATOM 5899 C CA . VAL B 1 283 ? -11.641 -3.342 13.977 1 98.88 283 VAL B CA 1
ATOM 5900 C C . VAL B 1 283 ? -12.031 -2.703 15.305 1 98.88 283 VAL B C 1
ATOM 5902 O O . VAL B 1 283 ? -12.93 -1.86 15.359 1 98.88 283 VAL B O 1
ATOM 5905 N N . PRO B 1 284 ? -11.336 -2.975 16.391 1 98.81 284 PRO B N 1
ATOM 5906 C CA . PRO B 1 284 ? -11.758 -2.355 17.656 1 98.81 284 PRO B CA 1
ATOM 5907 C C . PRO B 1 284 ? -11.547 -0.843 17.656 1 98.81 284 PRO B C 1
ATOM 5909 O O . PRO B 1 284 ? -12.203 -0.133 18.422 1 98.81 284 PRO B O 1
ATOM 5912 N N . GLY B 1 285 ? -10.602 -0.325 16.844 1 98.75 285 GLY B N 1
ATOM 5913 C CA . GLY B 1 285 ? -10.414 1.113 16.734 1 98.75 285 GLY B CA 1
ATOM 5914 C C . GLY B 1 285 ? -11.625 1.829 16.156 1 98.75 285 GLY B C 1
ATOM 5915 O O . GLY B 1 285 ? -11.859 3.002 16.469 1 98.75 285 GLY B O 1
ATOM 5916 N N . PHE B 1 286 ? -12.398 1.112 15.352 1 98.81 286 PHE B N 1
ATOM 5917 C CA . PHE B 1 286 ? -13.562 1.706 14.711 1 98.81 286 PHE B CA 1
ATOM 5918 C C . PHE B 1 286 ? -14.852 1.233 15.383 1 98.81 286 PHE B C 1
ATOM 5920 O O . PHE B 1 286 ? -15.938 1.685 15.039 1 98.81 286 PHE B O 1
ATOM 5927 N N . GLU B 1 287 ? -14.773 0.342 16.328 1 98.56 287 GLU B N 1
ATOM 5928 C CA . GLU B 1 287 ? -15.938 -0.033 17.125 1 98.56 287 GLU B CA 1
ATOM 5929 C C . GLU B 1 287 ? -16.234 1.009 18.203 1 98.56 287 GLU B C 1
ATOM 5931 O O . GLU B 1 287 ? -15.328 1.713 18.656 1 98.56 287 GLU B O 1
ATOM 5936 N N . ILE B 1 288 ? -17.516 1.096 18.609 1 98.25 288 ILE B N 1
ATOM 5937 C CA . ILE B 1 288 ? -17.922 2.057 19.641 1 98.25 288 ILE B CA 1
ATOM 5938 C C . ILE B 1 288 ? -17.641 1.483 21.031 1 98.25 288 ILE B C 1
ATOM 5940 O O . ILE B 1 288 ? -18.094 0.387 21.359 1 98.25 288 ILE B O 1
ATOM 5944 N N . SER B 1 289 ? -16.812 2.152 21.766 1 98.19 289 SER B N 1
ATOM 5945 C CA . SER B 1 289 ? -16.516 1.757 23.125 1 98.19 289 SER B CA 1
ATOM 5946 C C . SER B 1 289 ? -16.172 2.967 24 1 98.19 289 SER B C 1
ATOM 5948 O O . SER B 1 289 ? -15.766 4.012 23.469 1 98.19 289 SER B O 1
ATOM 5950 N N . HIS B 1 290 ? -16.312 2.807 25.266 1 98.25 290 HIS B N 1
ATOM 5951 C CA . HIS B 1 290 ? -15.969 3.867 26.203 1 98.25 290 HIS B CA 1
ATOM 5952 C C . HIS B 1 290 ? -14.477 4.184 26.172 1 98.25 290 HIS B C 1
ATOM 5954 O O . HIS B 1 290 ? -14.086 5.348 26.25 1 98.25 290 HIS B O 1
ATOM 5960 N N . GLU B 1 291 ? -13.719 3.182 26 1 98.06 291 GLU B N 1
ATOM 5961 C CA . GLU B 1 291 ? -12.273 3.352 25.969 1 98.06 291 GLU B CA 1
ATOM 5962 C C . GLU B 1 291 ? -11.836 4.199 24.781 1 98.06 291 GLU B C 1
ATOM 5964 O O . GLU B 1 291 ? -11.008 5.098 24.922 1 98.06 291 GLU B O 1
ATOM 5969 N N . MET B 1 292 ? -12.383 3.92 23.656 1 98.5 292 MET B N 1
ATOM 5970 C CA . MET B 1 292 ? -12.039 4.703 22.469 1 98.5 292 MET B CA 1
ATOM 5971 C C . MET B 1 292 ? -12.578 6.125 22.578 1 98.5 292 MET B C 1
ATOM 5973 O O . MET B 1 292 ? -11.898 7.078 22.188 1 98.5 292 MET B O 1
ATOM 5977 N N . ASP B 1 293 ? -13.773 6.266 23.141 1 98.38 293 ASP B N 1
ATOM 5978 C CA . ASP B 1 293 ? -14.336 7.598 23.344 1 98.38 293 ASP B CA 1
ATOM 5979 C C . ASP B 1 293 ? -13.438 8.445 24.234 1 98.38 293 ASP B C 1
ATOM 5981 O O . ASP B 1 293 ? -13.18 9.617 23.953 1 98.38 293 ASP B O 1
ATOM 5985 N N . GLU B 1 294 ? -13.016 7.859 25.281 1 98.25 294 GLU B N 1
ATOM 5986 C CA . GLU B 1 294 ? -12.133 8.562 26.203 1 98.25 294 GLU B CA 1
ATOM 5987 C C . GLU B 1 294 ? -10.812 8.922 25.531 1 98.25 294 GLU B C 1
ATOM 5989 O O . GLU B 1 294 ? -10.305 10.039 25.719 1 98.25 294 GLU B O 1
ATOM 5994 N N . TYR B 1 295 ? -10.266 7.992 24.828 1 98.56 295 TYR B N 1
ATOM 5995 C CA . TYR B 1 295 ? -9.023 8.234 24.094 1 98.56 295 TYR B CA 1
ATOM 5996 C C . TYR B 1 295 ? -9.156 9.438 23.172 1 98.56 295 TYR B C 1
ATOM 5998 O O . TYR B 1 295 ? -8.305 10.328 23.172 1 98.56 295 TYR B O 1
ATOM 6006 N N . PHE B 1 296 ? -10.242 9.484 22.391 1 98.62 296 PHE B N 1
ATOM 6007 C CA . PHE B 1 296 ? -10.477 10.578 21.453 1 98.62 296 PHE B CA 1
ATOM 6008 C C . PHE B 1 296 ? -10.625 11.898 22.188 1 98.62 296 PHE B C 1
ATOM 6010 O O . PHE B 1 296 ? -10.062 12.914 21.781 1 98.62 296 PHE B O 1
ATOM 6017 N N . GLU B 1 297 ? -11.352 11.891 23.234 1 98.12 297 GLU B N 1
ATOM 6018 C CA . GLU B 1 297 ? -11.594 13.109 23.984 1 98.12 297 GLU B CA 1
ATOM 6019 C C . GLU B 1 297 ? -10.305 13.656 24.578 1 98.12 297 GLU B C 1
ATOM 6021 O O . GLU B 1 297 ? -10.031 14.859 24.484 1 98.12 297 GLU B O 1
ATOM 6026 N N . ILE B 1 298 ? -9.523 12.805 25.188 1 98.38 298 ILE B N 1
ATOM 6027 C CA . ILE B 1 298 ? -8.289 13.219 25.844 1 98.38 298 ILE B CA 1
ATOM 6028 C C . ILE B 1 298 ? -7.324 13.789 24.812 1 98.38 298 ILE B C 1
ATOM 6030 O O . ILE B 1 298 ? -6.766 14.875 25 1 98.38 298 ILE B O 1
ATOM 6034 N N . THR B 1 299 ? -7.109 13.07 23.719 1 98.56 299 THR B N 1
ATOM 6035 C CA . THR B 1 299 ? -6.148 13.516 22.719 1 98.56 299 THR B CA 1
ATOM 6036 C C . THR B 1 299 ? -6.605 14.82 22.078 1 98.56 299 THR B C 1
ATOM 6038 O O . THR B 1 299 ? -5.797 15.711 21.828 1 98.56 299 THR B O 1
ATOM 6041 N N . ARG B 1 300 ? -7.93 14.984 21.828 1 97.69 300 ARG B N 1
ATOM 6042 C CA . ARG B 1 300 ? -8.484 16.219 21.281 1 97.69 300 ARG B CA 1
ATOM 6043 C C . ARG B 1 300 ? -8.219 17.391 22.203 1 97.69 300 ARG B C 1
ATOM 6045 O O . ARG B 1 300 ? -7.84 18.484 21.75 1 97.69 300 ARG B O 1
ATOM 6052 N N . ASN B 1 301 ? -8.422 17.156 23.438 1 98.19 301 ASN B N 1
ATOM 6053 C CA . ASN B 1 301 ? -8.234 18.219 24.422 1 98.19 301 ASN B CA 1
ATOM 6054 C C . ASN B 1 301 ? -6.773 18.641 24.516 1 98.19 301 ASN B C 1
ATOM 6056 O O . ASN B 1 301 ? -6.469 19.828 24.656 1 98.19 301 ASN B O 1
ATOM 6060 N N . ILE B 1 302 ? -5.895 17.672 24.484 1 98.75 302 ILE B N 1
ATOM 6061 C CA . ILE B 1 302 ? -4.473 17.984 24.531 1 98.75 302 ILE B CA 1
ATOM 6062 C C . ILE B 1 302 ? -4.078 18.781 23.297 1 98.75 302 ILE B C 1
ATOM 6064 O O . ILE B 1 302 ? -3.367 19.781 23.391 1 98.75 302 ILE B O 1
ATOM 6068 N N . HIS B 1 303 ? -4.57 18.328 22.109 1 98.69 303 HIS B N 1
ATOM 6069 C CA . HIS B 1 303 ? -4.324 19.078 20.891 1 98.69 303 HIS B CA 1
ATOM 6070 C C . HIS B 1 303 ? -4.824 20.516 21.016 1 98.69 303 HIS B C 1
ATOM 6072 O O . HIS B 1 303 ? -4.148 21.453 20.594 1 98.69 303 HIS B O 1
ATOM 6078 N N . LYS B 1 304 ? -5.984 20.688 21.594 1 98.5 304 LYS B N 1
ATOM 6079 C CA . LYS B 1 304 ? -6.574 22.016 21.781 1 98.5 304 LYS B CA 1
ATOM 6080 C C . LYS B 1 304 ? -5.695 22.875 22.688 1 98.5 304 LYS B C 1
ATOM 6082 O O . LYS B 1 304 ? -5.434 24.047 22.359 1 98.5 304 LYS B O 1
ATOM 6087 N N . ILE B 1 305 ? -5.234 22.328 23.75 1 98.69 305 ILE B N 1
ATOM 6088 C CA . ILE B 1 305 ? -4.402 23.062 24.688 1 98.69 305 ILE B CA 1
ATOM 6089 C C . ILE B 1 305 ? -3.105 23.5 24.016 1 98.69 305 ILE B C 1
ATOM 6091 O O . ILE B 1 305 ? -2.711 24.656 24.109 1 98.69 305 ILE B O 1
ATOM 6095 N N . MET B 1 306 ? -2.424 22.562 23.344 1 98.75 306 MET B N 1
ATOM 6096 C CA . MET B 1 306 ? -1.183 22.875 22.625 1 98.75 306 MET B CA 1
ATOM 6097 C C . MET B 1 306 ? -1.417 23.922 21.547 1 98.75 306 MET B C 1
ATOM 6099 O O . MET B 1 306 ? -0.595 24.812 21.375 1 98.75 306 MET B O 1
ATOM 6103 N N . GLY B 1 307 ? -2.521 23.75 20.828 1 98.56 307 GLY B N 1
ATOM 6104 C CA . GLY B 1 307 ? -2.857 24.672 19.766 1 98.56 307 GLY B CA 1
ATOM 6105 C C . GLY B 1 307 ? -3.135 26.094 20.25 1 98.56 307 GLY B C 1
ATOM 6106 O O . GLY B 1 307 ? -2.682 27.062 19.641 1 98.56 307 GLY B O 1
ATOM 6107 N N . GLU B 1 308 ? -3.875 26.234 21.297 1 98.25 308 GLU B N 1
ATOM 6108 C CA . GLU B 1 308 ? -4.18 27.531 21.875 1 98.25 308 GLU B CA 1
ATOM 6109 C C . GLU B 1 308 ? -2.914 28.234 22.359 1 98.25 308 GLU B C 1
ATOM 6111 O O . GLU B 1 308 ? -2.734 29.438 22.156 1 98.25 308 GLU B O 1
ATOM 6116 N N . TYR B 1 309 ? -2.092 27.484 23.031 1 98.62 309 TYR B N 1
ATOM 6117 C CA . TYR B 1 309 ? -0.82 28.031 23.484 1 98.62 309 TYR B CA 1
ATOM 6118 C C . TYR B 1 309 ? 0.012 28.547 22.312 1 98.62 309 TYR B C 1
ATOM 6120 O O . TYR B 1 309 ? 0.523 29.656 22.359 1 98.62 309 TYR B O 1
ATOM 6128 N N . THR B 1 310 ? 0.161 27.719 21.281 1 98.75 310 THR B N 1
ATOM 6129 C CA . THR B 1 310 ? 0.953 28.062 20.109 1 98.75 310 THR B CA 1
ATOM 6130 C C . THR B 1 310 ? 0.381 29.297 19.422 1 98.75 310 THR B C 1
ATOM 6132 O O . THR B 1 310 ? 1.127 30.203 19.016 1 98.75 310 THR B O 1
ATOM 6135 N N . TYR B 1 311 ? -0.934 29.344 19.266 1 98.69 311 TYR B N 1
ATOM 6136 C CA . TYR B 1 311 ? -1.625 30.469 18.656 1 98.69 311 TYR B CA 1
ATOM 6137 C C . TYR B 1 311 ? -1.324 31.766 19.422 1 98.69 311 TYR B C 1
ATOM 6139 O O . TYR B 1 311 ? -0.949 32.781 18.812 1 98.69 311 TYR B O 1
ATOM 6147 N N . HIS B 1 312 ? -1.43 31.734 20.719 1 98.44 312 HIS B N 1
ATOM 6148 C CA . HIS B 1 312 ? -1.221 32.906 21.547 1 98.44 312 HIS B CA 1
ATOM 6149 C C . HIS B 1 312 ? 0.232 33.375 21.484 1 98.44 312 HIS B C 1
ATOM 6151 O O . HIS B 1 312 ? 0.506 34.562 21.391 1 98.44 312 HIS B O 1
ATOM 6157 N N . ARG B 1 313 ? 1.116 32.438 21.547 1 98.38 313 ARG B N 1
ATOM 6158 C CA . ARG B 1 313 ? 2.537 32.75 21.516 1 98.38 313 ARG B CA 1
ATOM 6159 C C . ARG B 1 313 ? 2.918 33.406 20.188 1 98.38 313 ARG B C 1
ATOM 6161 O O . ARG B 1 313 ? 3.641 34.406 20.172 1 98.38 313 ARG B O 1
ATOM 6168 N N . LEU B 1 314 ? 2.461 32.875 19.094 1 98.56 314 LEU B N 1
ATOM 6169 C CA . LEU B 1 314 ? 2.805 33.406 17.781 1 98.56 314 LEU B CA 1
ATOM 6170 C C . LEU B 1 314 ? 2.172 34.781 17.562 1 98.56 314 LEU B C 1
ATOM 6172 O O . LEU B 1 314 ? 2.826 35.719 17.078 1 98.56 314 LEU B O 1
ATOM 6176 N N . THR B 1 315 ? 0.899 34.969 17.953 1 98.31 315 THR B N 1
ATOM 6177 C CA . THR B 1 315 ? 0.172 36.188 17.672 1 98.31 315 THR B CA 1
ATOM 6178 C C . THR B 1 315 ? 0.595 37.312 18.641 1 98.31 315 THR B C 1
ATOM 6180 O O . THR B 1 315 ? 0.28 38.469 18.422 1 98.31 315 THR B O 1
ATOM 6183 N N . SER B 1 316 ? 1.334 36.938 19.672 1 97.69 316 SER B N 1
ATOM 6184 C CA . SER B 1 316 ? 1.884 37.938 20.578 1 97.69 316 SER B CA 1
ATOM 6185 C C . SER B 1 316 ? 3.1 38.625 19.969 1 97.69 316 SER B C 1
ATOM 6187 O O . SER B 1 316 ? 3.512 39.688 20.438 1 97.69 316 SER B O 1
ATOM 6189 N N . ILE B 1 317 ? 3.668 37.969 19.016 1 96.38 317 ILE B N 1
ATOM 6190 C CA . ILE B 1 317 ? 4.773 38.594 18.297 1 96.38 317 ILE B CA 1
ATOM 6191 C C . ILE B 1 317 ? 4.23 39.656 17.328 1 96.38 317 ILE B C 1
ATOM 6193 O O . ILE B 1 317 ? 3.385 39.344 16.484 1 96.38 317 ILE B O 1
ATOM 6197 N N . ASP B 1 318 ? 4.762 40.812 17.438 1 95.12 318 ASP B N 1
ATOM 6198 C CA . ASP B 1 318 ? 4.258 41.906 16.641 1 95.12 318 ASP B CA 1
ATOM 6199 C C . ASP B 1 318 ? 4.336 41.594 15.141 1 95.12 318 ASP B C 1
ATOM 6201 O O . ASP B 1 318 ? 5.387 41.219 14.641 1 95.12 318 ASP B O 1
ATOM 6205 N N . GLY B 1 319 ? 3.113 41.719 14.539 1 95.88 319 GLY B N 1
ATOM 6206 C CA . GLY B 1 319 ? 3.08 41.594 13.086 1 95.88 319 GLY B CA 1
ATOM 6207 C C . GLY B 1 319 ? 2.713 40.188 12.641 1 95.88 319 GLY B C 1
ATOM 6208 O O . GLY B 1 319 ? 2.33 39.969 11.484 1 95.88 319 GLY B O 1
ATOM 6209 N N . ILE B 1 320 ? 2.85 39.25 13.469 1 97.56 320 ILE B N 1
ATOM 6210 C CA . ILE B 1 320 ? 2.572 37.844 13.086 1 97.56 320 ILE B CA 1
ATOM 6211 C C . ILE B 1 320 ? 1.093 37.562 13.312 1 97.56 320 ILE B C 1
ATOM 6213 O O . ILE B 1 320 ? 0.541 37.844 14.375 1 97.56 320 ILE B O 1
ATOM 6217 N N . LYS B 1 321 ? 0.492 37.094 12.242 1 97.94 321 LYS B N 1
ATOM 6218 C CA . LYS B 1 321 ? -0.867 36.562 12.328 1 97.94 321 LYS B CA 1
ATOM 6219 C C . LYS B 1 321 ? -0.873 35.031 12.211 1 97.94 321 LYS B C 1
ATOM 6221 O O . LYS B 1 321 ? 0.097 34.438 11.742 1 97.94 321 LYS B O 1
ATOM 6226 N N . ALA B 1 322 ? -1.917 34.438 12.703 1 98.31 322 ALA B N 1
ATOM 6227 C CA . ALA B 1 322 ? -2.07 33 12.594 1 98.31 322 ALA B CA 1
ATOM 6228 C C . ALA B 1 322 ? -3.543 32.594 12.617 1 98.31 322 ALA B C 1
ATOM 6230 O O . ALA B 1 322 ? -4.375 33.312 13.203 1 98.31 322 ALA B O 1
ATOM 6231 N N . THR B 1 323 ? -3.854 31.531 11.93 1 98.44 323 THR B N 1
ATOM 6232 C CA . THR B 1 323 ? -5.195 30.984 12.055 1 98.44 323 THR B CA 1
ATOM 6233 C C . THR B 1 323 ? -5.402 30.391 13.453 1 98.44 323 THR B C 1
ATOM 6235 O O . THR B 1 323 ? -4.492 29.781 14.016 1 98.44 323 THR B O 1
ATOM 6238 N N . LYS B 1 324 ? -6.523 30.672 14.055 1 98.19 324 LYS B N 1
ATOM 6239 C CA . LYS B 1 324 ? -6.859 30 15.305 1 98.19 324 LYS B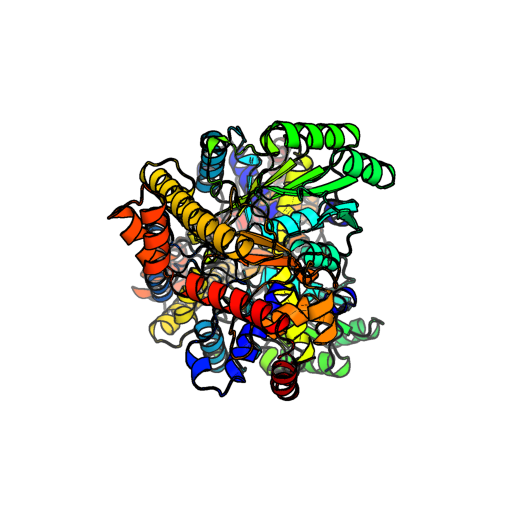 CA 1
ATOM 6240 C C . LYS B 1 324 ? -7.371 28.578 15.055 1 98.19 324 LYS B C 1
ATOM 6242 O O . LYS B 1 324 ? -8.43 28.391 14.453 1 98.19 324 LYS B O 1
ATOM 6247 N N . PRO B 1 325 ? -6.637 27.594 15.5 1 98.19 325 PRO B N 1
ATOM 6248 C CA . PRO B 1 325 ? -7.043 26.234 15.156 1 98.19 325 PRO B CA 1
ATOM 6249 C C . PRO B 1 325 ? -8.344 25.812 15.836 1 98.19 325 PRO B C 1
ATOM 6251 O O . PRO B 1 325 ? -8.578 26.156 17 1 98.19 325 PRO B O 1
ATOM 6254 N N . GLU B 1 326 ? -9.164 25.125 15.117 1 98.5 326 GLU B N 1
ATOM 6255 C CA . GLU B 1 326 ? -10.422 24.547 15.602 1 98.5 326 GLU B CA 1
ATOM 6256 C C . GLU B 1 326 ? -10.367 23.031 15.586 1 98.5 326 GLU B C 1
ATOM 6258 O O . GLU B 1 326 ? -11.273 22.359 16.094 1 98.5 326 GLU B O 1
ATOM 6263 N N . ALA B 1 327 ? -9.328 22.5 15 1 98.38 327 ALA B N 1
ATOM 6264 C CA . ALA B 1 327 ? -9.125 21.078 14.828 1 98.38 327 ALA B CA 1
ATOM 6265 C C . ALA B 1 327 ? -7.676 20.766 14.453 1 98.38 327 ALA B C 1
ATOM 6267 O O . ALA B 1 327 ? -6.824 21.656 14.461 1 98.38 327 ALA B O 1
ATOM 6268 N N . THR B 1 328 ? -7.336 19.516 14.172 1 98.38 328 THR B N 1
ATOM 6269 C CA . THR B 1 328 ? -6.023 19.047 13.75 1 98.38 328 THR B CA 1
ATOM 6270 C C . THR B 1 328 ? -4.98 19.297 14.828 1 98.38 328 THR B C 1
ATOM 6272 O O . THR B 1 328 ? -5.277 19.188 16.031 1 98.38 328 THR B O 1
ATOM 6275 N N . PHE B 1 329 ? -3.783 19.469 14.547 1 98.5 329 PHE B N 1
ATOM 6276 C CA . PHE B 1 329 ? -2.664 19.859 15.391 1 98.5 329 PHE B CA 1
ATOM 6277 C C . PHE B 1 329 ? -1.711 20.781 14.633 1 98.5 329 PHE B C 1
ATOM 6279 O O . PHE B 1 329 ? -0.493 20.688 14.797 1 98.5 329 PHE B O 1
ATOM 6286 N N . TYR B 1 330 ? -2.404 21.594 13.727 1 97.19 330 TYR B N 1
ATOM 6287 C CA . TYR B 1 330 ? -1.699 22.562 12.906 1 97.19 330 TYR B CA 1
ATOM 6288 C C . TYR B 1 330 ? -2.312 23.953 13.062 1 97.19 330 TYR B C 1
ATOM 6290 O O . TYR B 1 330 ? -3.473 24.094 13.461 1 97.19 330 TYR B O 1
ATOM 6298 N N . LEU B 1 331 ? -1.559 24.922 12.805 1 98.38 331 LEU B N 1
ATOM 6299 C CA . LEU B 1 331 ? -2.059 26.25 12.43 1 98.38 331 LEU B CA 1
ATOM 6300 C C . LEU B 1 331 ? -1.175 26.875 11.359 1 98.38 331 LEU B C 1
ATOM 6302 O O . LEU B 1 331 ? -0.083 26.375 11.078 1 98.38 331 LEU B O 1
ATOM 6306 N N . LEU B 1 332 ? -1.729 27.812 10.648 1 98.38 332 LEU B N 1
ATOM 6307 C CA . LEU B 1 332 ? -0.983 28.547 9.633 1 98.38 332 LEU B CA 1
ATOM 6308 C C . LEU B 1 332 ? -0.549 29.906 10.156 1 98.38 332 LEU B C 1
ATOM 6310 O O . LEU B 1 332 ? -1.39 30.75 10.484 1 98.38 332 LEU B O 1
ATOM 6314 N N . ALA B 1 333 ? 0.73 30.125 10.25 1 98.25 333 ALA B N 1
ATOM 6315 C CA . ALA B 1 333 ? 1.293 31.422 10.633 1 98.25 333 ALA B CA 1
ATOM 6316 C C . ALA B 1 333 ? 1.566 32.281 9.406 1 98.25 333 ALA B C 1
ATOM 6318 O O . ALA B 1 333 ? 2.002 31.781 8.367 1 98.25 333 ALA B O 1
ATOM 6319 N N . ASP B 1 334 ? 1.265 33.469 9.484 1 97.69 334 ASP B N 1
ATOM 6320 C CA . ASP B 1 334 ? 1.506 34.438 8.43 1 97.69 334 ASP B CA 1
ATOM 6321 C C . ASP B 1 334 ? 2.6 35.438 8.844 1 97.69 334 ASP B C 1
ATOM 6323 O O . ASP B 1 334 ? 2.381 36.281 9.711 1 97.69 334 ASP B O 1
ATOM 6327 N N . PHE B 1 335 ? 3.783 35.344 8.188 1 97.75 335 PHE B N 1
ATOM 6328 C CA . PHE B 1 335 ? 4.93 36.188 8.523 1 97.75 335 PHE B CA 1
ATOM 6329 C C . PHE B 1 335 ? 5.113 37.281 7.484 1 97.75 335 PHE B C 1
ATOM 6331 O O . PHE B 1 335 ? 6.16 37.938 7.438 1 97.75 335 PHE B O 1
ATOM 6338 N N . ASN B 1 336 ? 4.156 37.5 6.711 1 96.81 336 ASN B N 1
ATOM 6339 C CA . ASN B 1 336 ? 4.297 38.406 5.574 1 96.81 336 ASN B CA 1
ATOM 6340 C C . ASN B 1 336 ? 4.512 39.844 6.023 1 96.81 336 ASN B C 1
ATOM 6342 O O . ASN B 1 336 ? 5.062 40.656 5.281 1 96.81 336 ASN B O 1
ATOM 6346 N N . ALA B 1 337 ? 4.133 40.188 7.246 1 96.44 337 ALA B N 1
ATOM 6347 C CA . ALA B 1 337 ? 4.395 41.531 7.789 1 96.44 337 ALA B CA 1
ATOM 6348 C C . ALA B 1 337 ? 5.891 41.812 7.844 1 96.44 337 ALA B C 1
ATOM 6350 O O . ALA B 1 337 ? 6.309 42.969 7.855 1 96.44 337 ALA B O 1
ATOM 6351 N N . TYR B 1 338 ? 6.688 40.781 7.797 1 96.56 338 TYR B N 1
ATOM 6352 C CA . TYR B 1 338 ? 8.133 40.938 7.906 1 96.56 338 TYR B CA 1
ATOM 6353 C C . TYR B 1 338 ? 8.797 40.812 6.539 1 96.56 338 TYR B C 1
ATOM 6355 O O . TYR B 1 338 ? 10.023 40.719 6.441 1 96.56 338 TYR B O 1
ATOM 6363 N N . ALA B 1 339 ? 8.055 40.812 5.465 1 95.75 339 ALA B N 1
ATOM 6364 C CA . ALA B 1 339 ? 8.57 40.594 4.117 1 95.75 339 ALA B CA 1
ATOM 6365 C C . ALA B 1 339 ? 9.688 41.594 3.803 1 95.75 339 ALA B C 1
ATOM 6367 O O . ALA B 1 339 ? 10.727 41.219 3.256 1 95.75 339 ALA B O 1
ATOM 6368 N N . PRO B 1 340 ? 9.562 42.906 4.133 1 94.75 340 PRO B N 1
ATOM 6369 C CA . PRO B 1 340 ? 10.648 43.844 3.85 1 94.75 340 PRO B CA 1
ATOM 6370 C C . PRO B 1 340 ? 11.938 43.5 4.586 1 94.75 340 PRO B C 1
ATOM 6372 O O . PRO B 1 340 ? 13.023 43.531 3.994 1 94.75 340 PRO B O 1
ATOM 6375 N N . GLU B 1 341 ? 11.805 43.156 5.848 1 94.5 341 GLU B N 1
ATOM 6376 C CA . GLU B 1 341 ? 12.977 42.781 6.645 1 94.5 341 GLU B CA 1
ATOM 6377 C C . GLU B 1 341 ? 13.602 41.5 6.133 1 94.5 341 GLU B C 1
ATOM 6379 O O . GLU B 1 341 ? 14.828 41.375 6.098 1 94.5 341 GLU B O 1
ATOM 6384 N N . LEU B 1 342 ? 12.75 40.562 5.75 1 95.88 342 LEU B N 1
ATOM 6385 C CA . LEU B 1 342 ? 13.234 39.312 5.215 1 95.88 342 LEU B CA 1
ATOM 6386 C C . LEU B 1 342 ? 13.992 39.531 3.906 1 95.88 342 LEU B C 1
ATOM 6388 O O . LEU B 1 342 ? 15.055 38.938 3.699 1 95.88 342 LEU B O 1
ATOM 6392 N N . GLN B 1 343 ? 13.477 40.312 3.053 1 93.56 343 GLN B N 1
ATOM 6393 C CA . GLN B 1 343 ? 14.125 40.625 1.781 1 93.56 343 GLN B CA 1
ATOM 6394 C C . GLN B 1 343 ? 15.477 41.281 2 1 93.56 343 GLN B C 1
ATOM 6396 O O . GLN B 1 343 ? 16.453 41 1.3 1 93.56 343 GLN B O 1
ATOM 6401 N N . LYS B 1 344 ? 15.484 42.188 2.926 1 92.94 344 LYS B N 1
ATOM 6402 C CA . LYS B 1 344 ? 16.75 42.844 3.268 1 92.94 344 LYS B CA 1
ATOM 6403 C C . LYS B 1 344 ? 17.797 41.844 3.727 1 92.94 344 LYS B C 1
ATOM 6405 O O . LYS B 1 344 ? 18.984 42 3.467 1 92.94 344 LYS B O 1
ATOM 6410 N N . ALA B 1 345 ? 17.312 40.844 4.359 1 93.06 345 ALA B N 1
ATOM 6411 C CA . ALA B 1 345 ? 18.203 39.781 4.848 1 93.06 345 ALA B CA 1
ATOM 6412 C C . ALA B 1 345 ? 18.453 38.75 3.764 1 93.06 345 ALA B C 1
ATOM 6414 O O . ALA B 1 345 ? 19.016 37.688 4.043 1 93.06 345 ALA B O 1
ATOM 6415 N N . LYS B 1 346 ? 17.953 38.906 2.586 1 93.5 346 LYS B N 1
ATOM 6416 C CA . LYS B 1 346 ? 18.141 38.031 1.416 1 93.5 346 LYS B CA 1
ATOM 6417 C C . LYS B 1 346 ? 17.359 36.75 1.552 1 93.5 346 LYS B C 1
ATOM 6419 O O . LYS B 1 346 ? 17.75 35.719 1.012 1 93.5 346 LYS B O 1
ATOM 6424 N N . ILE B 1 347 ? 16.391 36.781 2.369 1 95.06 347 ILE B N 1
ATOM 6425 C CA . ILE B 1 347 ? 15.422 35.719 2.439 1 95.06 347 ILE B CA 1
ATOM 6426 C C . ILE B 1 347 ? 14.211 36.031 1.571 1 95.06 347 ILE B C 1
ATOM 6428 O O . ILE B 1 347 ? 13.281 36.719 2.027 1 95.06 347 ILE B O 1
ATOM 6432 N N . ARG B 1 348 ? 14.203 35.469 0.37 1 94.81 348 ARG B N 1
ATOM 6433 C CA . ARG B 1 348 ? 13.289 36 -0.638 1 94.81 348 ARG B CA 1
ATOM 6434 C C . ARG B 1 348 ? 12.125 35.031 -0.866 1 94.81 348 ARG B C 1
ATOM 6436 O O . ARG B 1 348 ? 11.156 35.375 -1.547 1 94.81 348 ARG B O 1
ATOM 6443 N N . THR B 1 349 ? 12.211 33.812 -0.288 1 94.25 349 THR B N 1
ATOM 6444 C CA . THR B 1 349 ? 11.156 32.812 -0.462 1 94.25 349 THR B CA 1
ATOM 6445 C C . THR B 1 349 ? 10.82 32.156 0.867 1 94.25 349 THR B C 1
ATOM 6447 O O . THR B 1 349 ? 11.602 32.219 1.816 1 94.25 349 THR B O 1
ATOM 6450 N N . SER B 1 350 ? 9.656 31.609 0.891 1 93.06 350 SER B N 1
ATOM 6451 C CA . SER B 1 350 ? 9.25 30.891 2.098 1 93.06 350 SER B CA 1
ATOM 6452 C C . SER B 1 350 ? 10.172 29.703 2.361 1 93.06 350 SER B C 1
ATOM 6454 O O . SER B 1 350 ? 10.422 29.344 3.516 1 93.06 350 SER B O 1
ATOM 6456 N N . GLN B 1 351 ? 10.664 29.109 1.326 1 87.69 351 GLN B N 1
ATOM 6457 C CA . GLN B 1 351 ? 11.641 28.031 1.486 1 87.69 351 GLN B CA 1
ATOM 6458 C C . GLN B 1 351 ? 12.891 28.547 2.195 1 87.69 351 GLN B C 1
ATOM 6460 O O . GLN B 1 351 ? 13.414 27.875 3.09 1 87.69 351 GLN B O 1
ATOM 6465 N N . LYS B 1 352 ? 13.344 29.609 1.756 1 90.31 352 LYS B N 1
ATOM 6466 C CA . LYS B 1 352 ? 14.539 30.188 2.373 1 90.31 352 LYS B CA 1
ATOM 6467 C C . LYS B 1 352 ? 14.273 30.578 3.826 1 90.31 352 LYS B C 1
ATOM 6469 O O . LYS B 1 352 ? 15.164 30.484 4.668 1 90.31 352 LYS B O 1
ATOM 6474 N N . LEU B 1 353 ? 13.062 31.016 4.117 1 93.5 353 LEU B N 1
ATOM 6475 C CA . LEU B 1 353 ? 12.695 31.266 5.504 1 93.5 353 LEU B CA 1
ATOM 6476 C C . LEU B 1 353 ? 12.828 30 6.344 1 93.5 353 LEU B C 1
ATOM 6478 O O . LEU B 1 353 ? 13.414 30.031 7.43 1 93.5 353 LEU B O 1
ATOM 6482 N N . SER B 1 354 ? 12.273 28.906 5.844 1 91 354 SER B N 1
ATOM 6483 C CA . SER B 1 354 ? 12.375 27.625 6.535 1 91 354 SER B CA 1
ATOM 6484 C C . SER B 1 354 ? 13.828 27.234 6.758 1 91 354 SER B C 1
ATOM 6486 O O . SER B 1 354 ? 14.188 26.75 7.836 1 91 354 SER B O 1
ATOM 6488 N N . GLU B 1 355 ? 14.617 27.469 5.785 1 86.25 355 GLU B N 1
ATOM 6489 C CA . GLU B 1 355 ? 16.047 27.141 5.863 1 86.25 355 GLU B CA 1
ATOM 6490 C C . GLU B 1 355 ? 16.75 28 6.91 1 86.25 355 GLU B C 1
ATOM 6492 O O . GLU B 1 355 ? 17.641 27.516 7.613 1 86.25 355 GLU B O 1
ATOM 6497 N N . SER B 1 356 ? 16.375 29.188 6.953 1 90 356 SER B N 1
ATOM 6498 C CA . SER B 1 356 ? 17 30.109 7.883 1 90 356 SER B CA 1
ATOM 6499 C C . SER B 1 356 ? 16.641 29.781 9.328 1 90 356 SER B C 1
ATOM 6501 O O . SER B 1 356 ? 17.438 30 10.242 1 90 356 SER B O 1
ATOM 6503 N N . LEU B 1 357 ? 15.508 29.266 9.547 1 91.94 357 LEU B N 1
ATOM 6504 C CA . LEU B 1 357 ? 15.023 28.969 10.898 1 91.94 357 LEU B CA 1
ATOM 6505 C C . LEU B 1 357 ? 15.641 27.688 11.43 1 91.94 357 LEU B C 1
ATOM 6507 O O . LEU B 1 357 ? 15.766 27.5 12.641 1 91.94 357 LEU B O 1
ATOM 6511 N N . ILE B 1 358 ? 16.062 26.797 10.578 1 88.81 358 ILE B N 1
ATOM 6512 C CA . ILE B 1 358 ? 16.516 25.484 11.031 1 88.81 358 ILE B CA 1
ATOM 6513 C C . ILE B 1 358 ? 17.969 25.562 11.469 1 88.81 358 ILE B C 1
ATOM 6515 O O . ILE B 1 358 ? 18.453 24.703 12.219 1 88.81 358 ILE B O 1
ATOM 6519 N N . VAL B 1 359 ? 18.672 26.562 11.023 1 84.38 359 VAL B N 1
ATOM 6520 C CA . VAL B 1 359 ? 20.109 26.656 11.297 1 84.38 359 VAL B CA 1
ATOM 6521 C C . VAL B 1 359 ? 20.328 27.25 12.688 1 84.38 359 VAL B C 1
ATOM 6523 O O . VAL B 1 359 ? 19.406 27.844 13.273 1 84.38 359 VAL B O 1
ATOM 6526 N N . HIS B 1 360 ? 21.516 27.047 13.156 1 86.5 360 HIS B N 1
ATOM 6527 C CA . HIS B 1 360 ? 21.922 27.656 14.422 1 86.5 360 HIS B CA 1
ATOM 6528 C C . HIS B 1 360 ? 21.812 29.172 14.375 1 86.5 360 HIS B C 1
ATOM 6530 O O . HIS B 1 360 ? 22.188 29.797 13.383 1 86.5 360 HIS B O 1
ATOM 6536 N N . PRO B 1 361 ? 21.219 29.75 15.391 1 89.44 361 PRO B N 1
ATOM 6537 C CA . PRO B 1 361 ? 20.906 29.219 16.719 1 89.44 361 PRO B CA 1
ATOM 6538 C C . PRO B 1 361 ? 19.438 28.812 16.875 1 89.44 361 PRO B C 1
ATOM 6540 O O . PRO B 1 361 ? 19.016 28.391 17.953 1 89.44 361 PRO B O 1
ATOM 6543 N N . TYR B 1 362 ? 18.703 28.922 15.883 1 92.44 362 TYR B N 1
ATOM 6544 C CA . TYR B 1 362 ? 17.266 28.844 16.047 1 92.44 362 TYR B CA 1
ATOM 6545 C C . TYR B 1 362 ? 16.797 27.391 16.047 1 92.44 362 TYR B C 1
ATOM 6547 O O . TYR B 1 362 ? 15.844 27.047 16.75 1 92.44 362 TYR B O 1
ATOM 6555 N N . HIS B 1 363 ? 17.328 26.5 15.234 1 90 363 HIS B N 1
ATOM 6556 C CA . HIS B 1 363 ? 17.078 25.062 15.195 1 90 363 HIS B CA 1
ATOM 6557 C C . HIS B 1 363 ? 15.586 24.766 15.148 1 90 363 HIS B C 1
ATOM 6559 O O . HIS B 1 363 ? 15.094 23.906 15.883 1 90 363 HIS B O 1
ATOM 6565 N N . THR B 1 364 ? 14.875 25.531 14.312 1 93 364 THR B N 1
ATOM 6566 C CA . THR B 1 364 ? 13.422 25.406 14.25 1 93 364 THR B CA 1
ATOM 6567 C C . THR B 1 364 ? 12.977 24.953 12.867 1 93 364 THR B C 1
ATOM 6569 O O . THR B 1 364 ? 13.18 25.656 11.883 1 93 364 THR B O 1
ATOM 6572 N N . ALA B 1 365 ? 12.383 23.766 12.82 1 91.94 365 ALA B N 1
ATOM 6573 C CA . ALA B 1 365 ? 11.914 23.219 11.547 1 91.94 365 ALA B CA 1
ATOM 6574 C C . ALA B 1 365 ? 10.445 23.562 11.312 1 91.94 365 ALA B C 1
ATOM 6576 O O . ALA B 1 365 ? 9.586 23.234 12.133 1 91.94 365 ALA B O 1
ATOM 6577 N N . ILE B 1 366 ? 10.117 24.25 10.242 1 92.81 366 ILE B N 1
ATOM 6578 C CA . ILE B 1 366 ? 8.75 24.578 9.867 1 92.81 366 ILE B CA 1
ATOM 6579 C C . ILE B 1 366 ? 8.5 24.188 8.406 1 92.81 366 ILE B C 1
ATOM 6581 O O . ILE B 1 366 ? 9.438 23.859 7.684 1 92.81 366 ILE B O 1
ATOM 6585 N N . VAL B 1 367 ? 7.211 24.156 7.984 1 92.19 367 VAL B N 1
ATOM 6586 C CA . VAL B 1 367 ? 6.852 23.953 6.582 1 92.19 367 VAL B CA 1
ATOM 6587 C C . VAL B 1 367 ? 6.426 25.281 5.957 1 92.19 367 VAL B C 1
ATOM 6589 O O . VAL B 1 367 ? 5.375 25.828 6.293 1 92.19 367 VAL B O 1
ATOM 6592 N N . GLY B 1 368 ? 7.184 25.703 4.98 1 91.69 368 GLY B N 1
ATOM 6593 C CA . GLY B 1 368 ? 6.949 27 4.359 1 91.69 368 GLY B CA 1
ATOM 6594 C C . GLY B 1 368 ? 5.816 26.984 3.354 1 91.69 368 GLY B C 1
ATOM 6595 O O . GLY B 1 368 ? 5.379 25.906 2.924 1 91.69 368 GLY B O 1
ATOM 6596 N N . GLY B 1 369 ? 5.418 28.141 2.979 1 90.75 369 GLY B N 1
ATOM 6597 C CA . GLY B 1 369 ? 4.266 28.344 2.113 1 90.75 369 GLY B CA 1
ATOM 6598 C C . GLY B 1 369 ? 4.414 27.688 0.755 1 90.75 369 GLY B C 1
ATOM 6599 O O . GLY B 1 369 ? 3.432 27.234 0.17 1 90.75 369 GLY B O 1
ATOM 6600 N N . ASP B 1 370 ? 5.582 27.609 0.26 1 86.56 370 ASP B N 1
ATOM 6601 C CA . ASP B 1 370 ? 5.844 27 -1.041 1 86.56 370 ASP B CA 1
ATOM 6602 C C . ASP B 1 370 ? 5.367 25.547 -1.069 1 86.56 370 ASP B C 1
ATOM 6604 O O . ASP B 1 370 ? 4.801 25.094 -2.064 1 86.56 370 ASP B O 1
ATOM 6608 N N . SER B 1 371 ? 5.547 24.859 0.004 1 87.75 371 SER B N 1
ATOM 6609 C CA . SER B 1 371 ? 5.16 23.453 0.112 1 87.75 371 SER B CA 1
ATOM 6610 C C . SER B 1 371 ? 3.656 23.312 0.304 1 87.75 371 SER B C 1
ATOM 6612 O O . SER B 1 371 ? 3.107 22.219 0.132 1 87.75 371 SER B O 1
ATOM 6614 N N . LEU B 1 372 ? 2.98 24.375 0.646 1 92.56 372 LEU B N 1
ATOM 6615 C CA . LEU B 1 372 ? 1.553 24.359 0.943 1 92.56 372 LEU B CA 1
ATOM 6616 C C . LEU B 1 372 ? 0.746 24.891 -0.236 1 92.56 372 LEU B C 1
ATOM 6618 O O . LEU B 1 372 ? -0.396 25.328 -0.067 1 92.56 372 LEU B O 1
ATOM 6622 N N . VAL B 1 373 ? 1.391 24.922 -1.345 1 91.44 373 VAL B N 1
ATOM 6623 C CA . VAL B 1 373 ? 0.773 25.312 -2.611 1 91.44 373 VAL B CA 1
ATOM 6624 C C . VAL B 1 373 ? 0.447 26.797 -2.602 1 91.44 373 VAL B C 1
ATOM 6626 O O . VAL B 1 373 ? -0.62 27.203 -3.062 1 91.44 373 VAL B O 1
ATOM 6629 N N . LEU B 1 374 ? 1.229 27.562 -1.868 1 93.81 374 LEU B N 1
ATOM 6630 C CA . LEU B 1 374 ? 1.196 29.016 -1.927 1 93.81 374 LEU B CA 1
ATOM 6631 C C . LEU B 1 374 ? 2.316 29.562 -2.814 1 93.81 374 LEU B C 1
ATOM 6633 O O . LEU B 1 374 ? 3.178 28.797 -3.26 1 93.81 374 LEU B O 1
ATOM 6637 N N . GLU B 1 375 ? 2.172 30.844 -3.127 1 92.56 375 GLU B N 1
ATOM 6638 C CA . GLU B 1 375 ? 3.242 31.469 -3.904 1 92.56 375 GLU B CA 1
ATOM 6639 C C . GLU B 1 375 ? 4.578 31.375 -3.17 1 92.56 375 GLU B C 1
ATOM 6641 O O . GLU B 1 375 ? 4.617 31.422 -1.938 1 92.56 375 GLU B O 1
ATOM 6646 N N . ARG B 1 376 ? 5.594 31.344 -3.869 1 91.38 376 ARG B N 1
ATOM 6647 C CA . ARG B 1 376 ? 6.934 31.188 -3.305 1 91.38 376 ARG B CA 1
ATOM 6648 C C . ARG B 1 376 ? 7.277 32.344 -2.379 1 91.38 376 ARG B C 1
ATOM 6650 O O . ARG B 1 376 ? 8.055 32.188 -1.439 1 91.38 376 ARG B O 1
ATOM 6657 N N . THR B 1 377 ? 6.672 33.5 -2.643 1 94.69 377 THR B N 1
ATOM 6658 C CA . THR B 1 377 ? 7 34.719 -1.89 1 94.69 377 THR B CA 1
ATOM 6659 C C . THR B 1 377 ? 6.02 34.906 -0.738 1 94.69 377 THR B C 1
ATOM 6661 O O . THR B 1 377 ? 6.074 35.938 -0.044 1 94.69 377 THR B O 1
ATOM 6664 N N . ASP B 1 378 ? 5.113 33.938 -0.573 1 96.06 378 ASP B N 1
ATOM 6665 C CA . ASP B 1 378 ? 4.219 33.969 0.583 1 96.06 378 ASP B CA 1
ATOM 6666 C C . ASP B 1 378 ? 4.895 33.344 1.81 1 96.06 378 ASP B C 1
ATOM 6668 O O . ASP B 1 378 ? 5.121 32.156 1.861 1 96.06 378 ASP B O 1
ATOM 6672 N N . PHE B 1 379 ? 5.152 34.156 2.805 1 97.12 379 PHE B N 1
ATOM 6673 C CA . PHE B 1 379 ? 5.938 33.719 3.955 1 97.12 379 PHE B CA 1
ATOM 6674 C C . PHE B 1 379 ? 5.043 33.125 5.023 1 97.12 379 PHE B C 1
ATOM 6676 O O . PHE B 1 379 ? 5.309 33.25 6.219 1 97.12 379 PHE B O 1
ATOM 6683 N N . SER B 1 380 ? 3.99 32.531 4.617 1 96.5 380 SER B N 1
ATOM 6684 C CA . SER B 1 380 ? 3.207 31.688 5.527 1 96.5 380 SER B CA 1
ATOM 6685 C C . SER B 1 380 ? 3.908 30.359 5.812 1 96.5 380 SER B C 1
ATOM 6687 O O . SER B 1 380 ? 4.762 29.922 5.039 1 96.5 380 SER B O 1
ATOM 6689 N N . ALA B 1 381 ? 3.594 29.797 6.957 1 96.12 381 ALA B N 1
ATOM 6690 C CA . ALA B 1 381 ? 4.164 28.5 7.328 1 96.12 381 ALA B CA 1
ATOM 6691 C C . ALA B 1 381 ? 3.184 27.688 8.18 1 96.12 381 ALA B C 1
ATOM 6693 O O . ALA B 1 381 ? 2.492 28.25 9.039 1 96.12 381 ALA B O 1
ATOM 6694 N N . ARG B 1 382 ? 3.117 26.422 7.883 1 96.56 382 ARG B N 1
ATOM 6695 C CA . ARG B 1 382 ? 2.383 25.531 8.781 1 96.56 382 ARG B CA 1
ATOM 6696 C C . ARG B 1 382 ? 3.215 25.188 10.008 1 96.56 382 ARG B C 1
ATOM 6698 O O . ARG B 1 382 ? 4.379 24.797 9.883 1 96.56 382 ARG B O 1
ATOM 6705 N N . ILE B 1 383 ? 2.621 25.344 11.148 1 97.06 383 ILE B N 1
ATOM 6706 C CA . ILE B 1 383 ? 3.244 24.984 12.414 1 97.06 383 ILE B CA 1
ATOM 6707 C C . ILE B 1 383 ? 2.504 23.797 13.039 1 97.06 383 ILE B C 1
ATOM 6709 O O . ILE B 1 383 ? 1.328 23.906 13.391 1 97.06 383 ILE B O 1
ATOM 6713 N N . ALA B 1 384 ? 3.188 22.688 13.141 1 96.81 384 ALA B N 1
ATOM 6714 C CA . ALA B 1 384 ? 2.658 21.531 13.852 1 96.81 384 ALA B CA 1
ATOM 6715 C C . ALA B 1 384 ? 3.076 21.547 15.32 1 96.81 384 ALA B C 1
ATOM 6717 O O . ALA B 1 384 ? 4.258 21.719 15.633 1 96.81 384 ALA B O 1
ATOM 6718 N N . TYR B 1 385 ? 2.209 21.406 16.234 1 97.94 385 TYR B N 1
ATOM 6719 C CA . TYR B 1 385 ? 2.527 21.484 17.656 1 97.94 385 TYR B CA 1
ATOM 6720 C C . TYR B 1 385 ? 2.422 20.109 18.312 1 97.94 385 TYR B C 1
ATOM 6722 O O . TYR B 1 385 ? 1.676 19.938 19.281 1 97.94 385 TYR B O 1
ATOM 6730 N N . VAL B 1 386 ? 3.277 19.172 17.781 1 97.12 386 VAL B N 1
ATOM 6731 C CA . VAL B 1 386 ? 3.184 17.781 18.219 1 97.12 386 VAL B CA 1
ATOM 6732 C C . VAL B 1 386 ? 4.555 17.281 18.672 1 97.12 386 VAL B C 1
ATOM 6734 O O . VAL B 1 386 ? 4.777 16.078 18.812 1 97.12 386 VAL B O 1
ATOM 6737 N N . ASP B 1 387 ? 5.539 18.188 18.891 1 94.88 387 ASP B N 1
ATOM 6738 C CA . ASP B 1 387 ? 6.887 17.781 19.266 1 94.88 387 ASP B CA 1
ATOM 6739 C C . ASP B 1 387 ? 6.988 17.578 20.781 1 94.88 387 ASP B C 1
ATOM 6741 O O . ASP B 1 387 ? 7.586 18.391 21.484 1 94.88 387 ASP B O 1
ATOM 6745 N N . TYR B 1 388 ? 6.48 16.516 21.312 1 96.75 388 TYR B N 1
ATOM 6746 C CA . TYR B 1 388 ? 6.535 16.125 22.719 1 96.75 388 TYR B CA 1
ATOM 6747 C C . TYR B 1 388 ? 6.305 14.633 22.875 1 96.75 388 TYR B C 1
ATOM 6749 O O . TYR B 1 388 ? 5.945 13.945 21.922 1 96.75 388 TYR B O 1
ATOM 6757 N N . ASP B 1 389 ? 6.609 14.078 24.031 1 97.19 389 ASP B N 1
ATOM 6758 C CA . ASP B 1 389 ? 6.355 12.68 24.359 1 97.19 389 ASP B CA 1
ATOM 6759 C C . ASP B 1 389 ? 4.867 12.43 24.578 1 97.19 389 ASP B C 1
ATOM 6761 O O . ASP B 1 389 ? 4.371 12.562 25.703 1 97.19 389 ASP B O 1
ATOM 6765 N N . GLY B 1 390 ? 4.203 11.969 23.531 1 98 390 GLY B N 1
ATOM 6766 C CA . GLY B 1 390 ? 2.758 11.812 23.547 1 98 390 GLY B CA 1
ATOM 6767 C C . GLY B 1 390 ? 2.271 10.867 24.625 1 98 390 GLY B C 1
ATOM 6768 O O . GLY B 1 390 ? 1.192 11.062 25.188 1 98 390 GLY B O 1
ATOM 6769 N N . ALA B 1 391 ? 3.016 9.781 24.891 1 98 391 ALA B N 1
ATOM 6770 C CA . ALA B 1 391 ? 2.633 8.836 25.922 1 98 391 ALA B CA 1
ATOM 6771 C C . ALA B 1 391 ? 2.648 9.492 27.297 1 98 391 ALA B C 1
ATOM 6773 O O . ALA B 1 391 ? 1.706 9.336 28.078 1 98 391 ALA B O 1
ATOM 6774 N N . ALA B 1 392 ? 3.703 10.227 27.594 1 98.25 392 ALA B N 1
ATOM 6775 C CA . ALA B 1 392 ? 3.832 10.89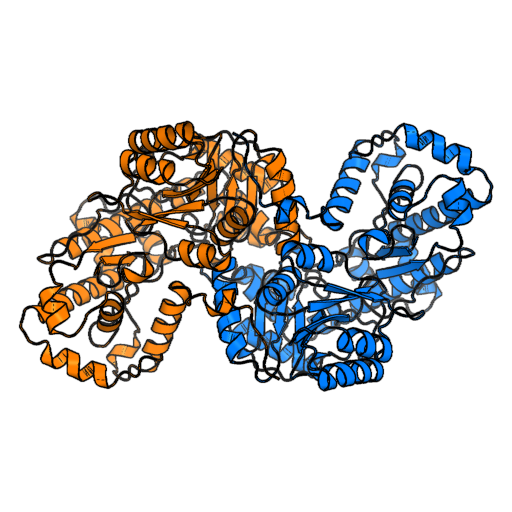8 28.875 1 98.25 392 ALA B CA 1
ATOM 6776 C C . ALA B 1 392 ? 2.768 11.984 29.047 1 98.25 392 ALA B C 1
ATOM 6778 O O . ALA B 1 392 ? 2.164 12.109 30.109 1 98.25 392 ALA B O 1
ATOM 6779 N N . VAL B 1 393 ? 2.576 12.75 28 1 98.62 393 VAL B N 1
ATOM 6780 C CA . VAL B 1 393 ? 1.619 13.852 28.062 1 98.62 393 VAL B CA 1
ATOM 6781 C C . VAL B 1 393 ? 0.209 13.305 28.266 1 98.62 393 VAL B C 1
ATOM 6783 O O . VAL B 1 393 ? -0.586 13.875 29.016 1 98.62 393 VAL B O 1
ATOM 6786 N N . TYR B 1 394 ? -0.113 12.211 27.562 1 98.44 394 TYR B N 1
ATOM 6787 C CA . TYR B 1 394 ? -1.402 11.547 27.719 1 98.44 394 TYR B CA 1
ATOM 6788 C C . TYR B 1 394 ? -1.637 11.141 29.172 1 98.44 394 TYR B C 1
ATOM 6790 O O . TYR B 1 394 ? -2.699 11.414 29.734 1 98.44 394 TYR B O 1
ATOM 6798 N N . GLN B 1 395 ? -0.66 10.5 29.766 1 98 395 GLN B N 1
ATOM 6799 C CA . GLN B 1 395 ? -0.756 10.055 31.156 1 98 395 GLN B CA 1
ATOM 6800 C C . GLN B 1 395 ? -0.88 11.242 32.094 1 98 395 GLN B C 1
ATOM 6802 O O . GLN B 1 395 ? -1.695 11.219 33.031 1 98 395 GLN B O 1
ATOM 6807 N N . ASN B 1 396 ? -0.075 12.281 31.875 1 98.25 396 ASN B N 1
ATOM 6808 C CA . ASN B 1 396 ? -0.107 13.469 32.719 1 98.25 396 ASN B CA 1
ATOM 6809 C C . ASN B 1 396 ? -1.461 14.164 32.656 1 98.25 396 ASN B C 1
ATOM 6811 O O . ASN B 1 396 ? -1.944 14.688 33.656 1 98.25 396 ASN B O 1
ATOM 6815 N N . TYR B 1 397 ? -2.039 14.211 31.516 1 98.44 397 TYR B N 1
ATOM 6816 C CA . TYR B 1 397 ? -3.357 14.812 31.359 1 98.44 397 TYR B CA 1
ATOM 6817 C C . TYR B 1 397 ? -4.41 14.023 32.125 1 98.44 397 TYR B C 1
ATOM 6819 O O . TYR B 1 397 ? -5.301 14.609 32.75 1 98.44 397 TYR B O 1
ATOM 6827 N N . GLN B 1 398 ? -4.336 12.703 32.031 1 96.81 398 GLN B N 1
ATOM 6828 C CA . GLN B 1 398 ? -5.285 11.859 32.75 1 96.81 398 GLN B CA 1
ATOM 6829 C C . GLN B 1 398 ? -5.188 12.07 34.25 1 96.81 398 GLN B C 1
ATOM 6831 O O . GLN B 1 398 ? -6.199 12.047 34.938 1 96.81 398 GLN B O 1
ATOM 6836 N N . GLU B 1 399 ? -3.977 12.289 34.719 1 96.56 399 GLU B N 1
ATOM 6837 C CA . GLU B 1 399 ? -3.729 12.438 36.156 1 96.56 399 GLU B CA 1
ATOM 6838 C C . GLU B 1 399 ? -4.18 13.812 36.656 1 96.56 399 GLU B C 1
ATOM 6840 O O . GLU B 1 399 ? -4.734 13.93 37.75 1 96.56 399 GLU B O 1
ATOM 6845 N N . ASN B 1 400 ? -3.883 14.852 35.875 1 94.5 400 ASN B N 1
ATOM 6846 C CA . ASN B 1 400 ? -4.246 16.219 36.25 1 94.5 400 ASN B CA 1
ATOM 6847 C C . ASN B 1 400 ? -4.746 17.016 35.031 1 94.5 400 ASN B C 1
ATOM 6849 O O . ASN B 1 400 ? -3.975 17.719 34.375 1 94.5 400 ASN B O 1
ATOM 6853 N N . ARG B 1 401 ? -6.004 17.094 34.906 1 96.62 401 ARG B N 1
ATOM 6854 C CA . ARG B 1 401 ? -6.602 17.812 33.781 1 96.62 401 ARG B CA 1
ATOM 6855 C C . ARG B 1 401 ? -6.641 19.328 34.062 1 96.62 401 ARG B C 1
ATOM 6857 O O . ARG B 1 401 ? -7.285 19.766 35 1 96.62 401 ARG B O 1
ATOM 6864 N N . PRO B 1 402 ? -5.973 20.031 33.188 1 97.38 402 PRO B N 1
ATOM 6865 C CA . PRO B 1 402 ? -5.992 21.469 33.406 1 97.38 402 PRO B CA 1
ATOM 6866 C C . PRO B 1 402 ? -7.359 22.094 33.156 1 97.38 402 PRO B C 1
ATOM 6868 O O . PRO B 1 402 ? -8 21.766 32.156 1 97.38 402 PRO B O 1
ATOM 6871 N N . LYS B 1 403 ? -7.773 23 34 1 94.62 403 LYS B N 1
ATOM 6872 C CA . LYS B 1 403 ? -9.109 23.578 33.875 1 94.62 403 LYS B CA 1
ATOM 6873 C C . LYS B 1 403 ? -9.039 25.078 33.562 1 94.62 403 LYS B C 1
ATOM 6875 O O . LYS B 1 403 ? -9.836 25.578 32.75 1 94.62 403 LYS B O 1
ATOM 6880 N N . THR B 1 404 ? -8.062 25.766 34.094 1 95.94 404 THR B N 1
ATOM 6881 C CA . THR B 1 404 ? -7.938 27.203 33.906 1 95.94 404 THR B CA 1
ATOM 6882 C C . THR B 1 404 ? -6.898 27.516 32.812 1 95.94 404 THR B C 1
ATOM 6884 O O . THR B 1 404 ? -6.113 26.656 32.438 1 95.94 404 THR B O 1
ATOM 6887 N N . HIS B 1 405 ? -6.965 28.688 32.406 1 95.12 405 HIS B N 1
ATOM 6888 C CA . HIS B 1 405 ? -5.988 29.141 31.438 1 95.12 405 HIS B CA 1
ATOM 6889 C C . HIS B 1 405 ? -4.566 29.016 31.969 1 95.12 405 HIS B C 1
ATOM 6891 O O . HIS B 1 405 ? -3.664 28.578 31.25 1 95.12 405 HIS B O 1
ATOM 6897 N N . SER B 1 406 ? -4.375 29.391 33.188 1 96.44 406 SER B N 1
ATOM 6898 C CA . SER B 1 406 ? -3.062 29.312 33.812 1 96.44 406 SER B CA 1
ATOM 6899 C C . SER B 1 406 ? -2.588 27.875 33.938 1 96.44 406 SER B C 1
ATOM 6901 O O . SER B 1 406 ? -1.417 27.578 33.688 1 96.44 406 SER B O 1
ATOM 6903 N N . GLU B 1 407 ? -3.484 27.016 34.25 1 97.44 407 GLU B N 1
ATOM 6904 C CA . GLU B 1 407 ? -3.152 25.594 34.344 1 97.44 407 GLU B CA 1
ATOM 6905 C C . GLU B 1 407 ? -2.779 25.016 32.969 1 97.44 407 GLU B C 1
ATOM 6907 O O . GLU B 1 407 ? -1.879 24.172 32.875 1 97.44 407 GLU B O 1
ATOM 6912 N N . ARG B 1 408 ? -3.482 25.422 32 1 98.12 408 ARG B N 1
ATOM 6913 C CA . ARG B 1 408 ? -3.203 24.953 30.641 1 98.12 408 ARG B CA 1
ATOM 6914 C C . ARG B 1 408 ? -1.834 25.438 30.172 1 98.12 408 ARG B C 1
ATOM 6916 O O . ARG B 1 408 ? -1.099 24.688 29.531 1 98.12 408 ARG B O 1
ATOM 6923 N N . THR B 1 409 ? -1.534 26.641 30.453 1 97.94 409 THR B N 1
ATOM 6924 C CA . THR B 1 409 ? -0.22 27.172 30.109 1 97.94 409 THR B CA 1
ATOM 6925 C C . THR B 1 409 ? 0.882 26.391 30.828 1 97.94 409 THR B C 1
ATOM 6927 O O . THR B 1 409 ? 1.897 26.047 30.203 1 97.94 409 THR B O 1
ATOM 6930 N N . GLU B 1 410 ? 0.7 26.125 32.094 1 97.75 410 GLU B N 1
ATOM 6931 C CA . GLU B 1 410 ? 1.657 25.328 32.844 1 97.75 410 GLU B CA 1
ATOM 6932 C C . GLU B 1 410 ? 1.777 23.922 32.312 1 97.75 410 GLU B C 1
ATOM 6934 O O . GLU B 1 410 ? 2.867 23.344 32.281 1 97.75 410 GLU B O 1
ATOM 6939 N N . PHE B 1 411 ? 0.645 23.422 31.938 1 98.38 411 PHE B N 1
ATOM 6940 C CA . PHE B 1 411 ? 0.625 22.094 31.344 1 98.38 411 PHE B CA 1
ATOM 6941 C C . PHE B 1 411 ? 1.526 22.031 30.125 1 98.38 411 PHE B C 1
ATOM 6943 O O . PHE B 1 411 ? 2.312 21.094 29.969 1 98.38 411 PHE B O 1
ATOM 6950 N N . VAL B 1 412 ? 1.44 23.031 29.234 1 98.62 412 VAL B N 1
ATOM 6951 C CA . VAL B 1 412 ? 2.25 23.062 28.016 1 98.62 412 VAL B CA 1
ATOM 6952 C C . VAL B 1 412 ? 3.725 23.203 28.391 1 98.62 412 VAL B C 1
ATOM 6954 O O . VAL B 1 412 ? 4.57 22.469 27.875 1 98.62 412 VAL B O 1
ATOM 6957 N N . THR B 1 413 ? 4.07 24.078 29.266 1 98.12 413 THR B N 1
ATOM 6958 C CA . THR B 1 413 ? 5.453 24.359 29.641 1 98.12 413 THR B CA 1
ATOM 6959 C C . THR B 1 413 ? 6.125 23.125 30.234 1 98.12 413 THR B C 1
ATOM 6961 O O . THR B 1 413 ? 7.305 22.875 29.984 1 98.12 413 THR B O 1
ATOM 6964 N N . LYS B 1 414 ? 5.352 22.359 30.891 1 97.75 414 LYS B N 1
ATOM 6965 C CA . LYS B 1 414 ? 5.887 21.172 31.562 1 97.75 414 LYS B CA 1
ATOM 6966 C C . LYS B 1 414 ? 5.965 20 30.609 1 97.75 414 LYS B C 1
ATOM 6968 O O . LYS B 1 414 ? 6.914 19.203 30.656 1 97.75 414 LYS B O 1
ATOM 6973 N N . ASN B 1 415 ? 4.973 19.891 29.797 1 98.06 415 ASN B N 1
ATOM 6974 C CA . ASN B 1 415 ? 4.805 18.656 29.047 1 98.06 415 ASN B CA 1
ATOM 6975 C C . ASN B 1 415 ? 5.328 18.797 27.625 1 98.06 415 ASN B C 1
ATOM 6977 O O . ASN B 1 415 ? 5.566 17.797 26.938 1 98.06 415 ASN B O 1
ATOM 6981 N N . ALA B 1 416 ? 5.508 19.984 27.141 1 98.06 416 ALA B N 1
ATOM 6982 C CA . ALA B 1 416 ? 5.965 20.203 25.781 1 98.06 416 ALA B CA 1
ATOM 6983 C C . ALA B 1 416 ? 7.027 21.297 25.719 1 98.06 416 ALA B C 1
ATOM 6985 O O . ALA B 1 416 ? 6.887 22.266 24.969 1 98.06 416 ALA B O 1
ATOM 6986 N N . PRO B 1 417 ? 8.125 21.094 26.391 1 97.25 417 PRO B N 1
ATOM 6987 C CA . PRO B 1 417 ? 9.172 22.125 26.422 1 97.25 417 PRO B CA 1
ATOM 6988 C C . PRO B 1 417 ? 9.758 22.422 25.047 1 97.25 417 PRO B C 1
ATOM 6990 O O . PRO B 1 417 ? 10.203 23.547 24.797 1 97.25 417 PRO B O 1
ATOM 6993 N N . LYS B 1 418 ? 9.766 21.453 24.203 1 95.88 418 LYS B N 1
ATOM 6994 C CA . LYS B 1 418 ? 10.305 21.688 22.875 1 95.88 418 LYS B CA 1
ATOM 6995 C C . LYS B 1 418 ? 9.422 22.641 22.078 1 95.88 418 LYS B C 1
ATOM 6997 O O . LYS B 1 418 ? 9.914 23.438 21.266 1 95.88 418 LYS B O 1
ATOM 7002 N N . ILE B 1 419 ? 8.102 22.562 22.266 1 97.69 419 ILE B N 1
ATOM 7003 C CA . ILE B 1 419 ? 7.188 23.5 21.641 1 97.69 419 ILE B CA 1
ATOM 7004 C C . ILE B 1 419 ? 7.453 24.906 22.172 1 97.69 419 ILE B C 1
ATOM 7006 O O . ILE B 1 419 ? 7.555 25.859 21.391 1 97.69 419 ILE B O 1
ATOM 7010 N N . VAL B 1 420 ? 7.641 25.016 23.453 1 98.25 420 VAL B N 1
ATOM 7011 C CA . VAL B 1 420 ? 7.879 26.297 24.094 1 98.25 420 VAL B CA 1
ATOM 7012 C C . VAL B 1 420 ? 9.172 26.906 23.562 1 98.25 420 VAL B C 1
ATOM 7014 O O . VAL B 1 420 ? 9.18 28.062 23.109 1 98.25 420 VAL B O 1
ATOM 7017 N N . SER B 1 421 ? 10.195 26.109 23.562 1 96.69 421 SER B N 1
ATOM 7018 C CA . SER B 1 421 ? 11.508 26.578 23.125 1 96.69 421 SER B CA 1
ATOM 7019 C C . SER B 1 421 ? 11.5 26.938 21.641 1 96.69 421 SER B C 1
ATOM 7021 O O . SER B 1 421 ? 12.117 27.938 21.234 1 96.69 421 SER B O 1
ATOM 7023 N N . GLY B 1 422 ? 10.852 26.141 20.875 1 97 422 GLY B N 1
ATOM 7024 C CA . GLY B 1 422 ? 10.758 26.438 19.453 1 97 422 GLY B CA 1
ATOM 7025 C C . GLY B 1 422 ? 10.062 27.766 19.172 1 97 422 GLY B C 1
ATOM 7026 O O . GLY B 1 422 ? 10.484 28.516 18.297 1 97 422 GLY B O 1
ATOM 7027 N N . LEU B 1 423 ? 9.016 28.031 19.859 1 98.19 423 LEU B N 1
ATOM 7028 C CA . LEU B 1 423 ? 8.297 29.281 19.688 1 98.19 423 LEU B CA 1
ATOM 7029 C C . LEU B 1 423 ? 9.148 30.469 20.156 1 98.19 423 LEU B C 1
ATOM 7031 O O . LEU B 1 423 ? 9.094 31.547 19.562 1 98.19 423 LEU B O 1
ATOM 7035 N N . ASP B 1 424 ? 9.93 30.219 21.219 1 97.75 424 ASP B N 1
ATOM 7036 C CA . ASP B 1 424 ? 10.883 31.234 21.656 1 97.75 424 ASP B CA 1
ATOM 7037 C C . ASP B 1 424 ? 11.883 31.562 20.547 1 97.75 424 ASP B C 1
ATOM 7039 O O . ASP B 1 424 ? 12.25 32.719 20.359 1 97.75 424 ASP B O 1
ATOM 7043 N N . MET B 1 425 ? 12.297 30.562 19.891 1 96.38 425 MET B N 1
ATOM 7044 C CA . MET B 1 425 ? 13.281 30.75 18.828 1 96.38 425 MET B CA 1
ATOM 7045 C C . MET B 1 425 ? 12.672 31.5 17.656 1 96.38 425 MET B C 1
ATOM 7047 O O . MET B 1 425 ? 13.352 32.312 17 1 96.38 425 MET B O 1
ATOM 7051 N N . ILE B 1 426 ? 11.422 31.219 17.328 1 97.12 426 ILE B N 1
ATOM 7052 C CA . ILE B 1 426 ? 10.734 31.984 16.297 1 97.12 426 ILE B CA 1
ATOM 7053 C C . ILE B 1 426 ? 10.664 33.438 16.688 1 97.12 426 ILE B C 1
ATOM 7055 O O . ILE B 1 426 ? 10.953 34.344 15.867 1 97.12 426 ILE B O 1
ATOM 7059 N N . GLU B 1 427 ? 10.305 33.719 17.906 1 97.25 427 GLU B N 1
ATOM 7060 C CA . GLU B 1 427 ? 10.258 35.062 18.406 1 97.25 427 GLU B CA 1
ATOM 7061 C C . GLU B 1 427 ? 11.625 35.75 18.328 1 97.25 427 GLU B C 1
ATOM 7063 O O . GLU B 1 427 ? 11.742 36.875 17.891 1 97.25 427 GLU B O 1
ATOM 7068 N N . LYS B 1 428 ? 12.602 35 18.719 1 96.19 428 LYS B N 1
ATOM 7069 C CA . LYS B 1 428 ? 13.977 35.5 18.672 1 96.19 428 LYS B CA 1
ATOM 7070 C C . LYS B 1 428 ? 14.383 35.844 17.25 1 96.19 428 LYS B C 1
ATOM 7072 O O . LYS B 1 428 ? 15.023 36.844 17 1 96.19 428 LYS B O 1
ATOM 7077 N N . PHE B 1 429 ? 14.086 35 16.312 1 96.12 429 PHE B N 1
ATOM 7078 C CA . PHE B 1 429 ? 14.445 35.188 14.906 1 96.12 429 PHE B CA 1
ATOM 7079 C C . PHE B 1 429 ? 13.844 36.469 14.367 1 96.12 429 PHE B C 1
ATOM 7081 O O . PHE B 1 429 ? 14.562 37.312 13.82 1 96.12 429 PHE B O 1
ATOM 7088 N N . PHE B 1 430 ? 12.578 36.656 14.57 1 95.44 430 PHE B N 1
ATOM 7089 C CA . PHE B 1 430 ? 11.906 37.812 14 1 95.44 430 PHE B CA 1
ATOM 7090 C C . PHE B 1 430 ? 12.25 39.094 14.773 1 95.44 430 PHE B C 1
ATOM 7092 O O . PHE B 1 430 ? 12.25 40.188 14.219 1 95.44 430 PHE B O 1
ATOM 7099 N N . GLY B 1 431 ? 12.547 38.938 16.078 1 93.56 431 GLY B N 1
ATOM 7100 C CA . GLY B 1 431 ? 13.086 40.031 16.844 1 93.56 431 GLY B CA 1
ATOM 7101 C C . GLY B 1 431 ? 14.43 40.531 16.328 1 93.56 431 GLY B C 1
ATOM 7102 O O . GLY B 1 431 ? 14.695 41.719 16.312 1 93.56 431 GLY B O 1
ATOM 7103 N N . SER B 1 432 ? 15.203 39.562 15.93 1 91.69 432 SER B N 1
ATOM 7104 C CA . SER B 1 432 ? 16.531 39.875 15.414 1 91.69 432 SER B CA 1
ATOM 7105 C C . SER B 1 432 ? 16.453 40.531 14.055 1 91.69 432 SER B C 1
ATOM 7107 O O . SER B 1 432 ? 17.328 41.312 13.688 1 91.69 432 SER B O 1
ATOM 7109 N N . LEU B 1 433 ? 15.477 40.188 13.266 1 90.38 433 LEU B N 1
ATOM 7110 C CA . LEU B 1 433 ? 15.289 40.812 11.953 1 90.38 433 LEU B CA 1
ATOM 7111 C C . LEU B 1 433 ? 15 42.312 12.094 1 90.38 433 LEU B C 1
ATOM 7113 O O . LEU B 1 433 ? 15.422 43.094 11.258 1 90.38 433 LEU B O 1
ATOM 7117 N N . LYS B 1 434 ? 14.359 42.688 13.109 1 82.69 434 LYS B N 1
ATOM 7118 C CA . LYS B 1 434 ? 14 44.094 13.328 1 82.69 434 LYS B CA 1
ATOM 7119 C C . LYS B 1 434 ? 15.219 44.906 13.766 1 82.69 434 LYS B C 1
ATOM 7121 O O . LYS B 1 434 ? 15.32 46.094 13.453 1 82.69 434 LYS B O 1
ATOM 7126 N N . LYS B 1 435 ? 16.188 44.438 14.633 1 73.75 435 LYS B N 1
ATOM 7127 C CA . LYS B 1 435 ? 17.344 45.125 15.164 1 73.75 435 LYS B CA 1
ATOM 7128 C C . LYS B 1 435 ? 18.469 45.188 14.141 1 73.75 435 LYS B C 1
ATOM 7130 O O . LYS B 1 435 ? 19.531 45.781 14.414 1 73.75 435 LYS B O 1
ATOM 7135 N N . ASP B 1 436 ? 18.25 45.188 12.844 1 60.59 436 ASP B N 1
ATOM 7136 C CA . ASP B 1 436 ? 19.234 45.281 11.766 1 60.59 436 ASP B CA 1
ATOM 7137 C C . ASP B 1 436 ? 20.422 44.344 12 1 60.59 436 ASP B C 1
ATOM 7139 O O . ASP B 1 436 ? 21.484 44.531 11.398 1 60.59 436 ASP B O 1
ATOM 7143 N N . ALA B 1 437 ? 20.469 43.562 12.953 1 50.09 437 ALA B N 1
ATOM 7144 C CA . ALA B 1 437 ? 21.578 42.656 13.266 1 50.09 437 ALA B CA 1
ATOM 7145 C C . ALA B 1 437 ? 21.641 41.5 12.266 1 50.09 437 ALA B C 1
ATOM 7147 O O . ALA B 1 437 ? 22.219 40.469 12.555 1 50.09 437 ALA B O 1
ATOM 7148 N N . VAL B 1 438 ? 21.094 41.625 11.188 1 49.53 438 VAL B N 1
ATOM 7149 C CA . VAL B 1 438 ? 20.953 40.688 10.102 1 49.53 438 VAL B CA 1
ATOM 7150 C C . VAL B 1 438 ? 22.328 40.344 9.523 1 49.53 438 VAL B C 1
ATOM 7152 O O . VAL B 1 438 ? 22.5 39.344 8.82 1 49.53 438 VAL B O 1
ATOM 7155 N N . ASP B 1 439 ? 23.156 41.219 9.727 1 48.62 439 ASP B N 1
ATOM 7156 C CA . ASP B 1 439 ? 24.484 40.969 9.172 1 48.62 439 ASP B CA 1
ATOM 7157 C C . ASP B 1 439 ? 25.078 39.688 9.734 1 48.62 439 ASP B C 1
ATOM 7159 O O . ASP B 1 439 ? 25.781 38.969 9.039 1 48.62 439 ASP B O 1
ATOM 7163 N N . GLU B 1 440 ? 24.781 39.344 10.875 1 45.03 440 GLU B N 1
ATOM 7164 C CA . GLU B 1 440 ? 25.344 38.125 11.477 1 45.03 440 GLU B CA 1
ATOM 7165 C C . GLU B 1 440 ? 24.672 36.875 10.945 1 45.03 440 GLU B C 1
ATOM 7167 O O . GLU B 1 440 ? 25.312 35.812 10.836 1 45.03 440 GLU B O 1
ATOM 7172 N N . LEU B 1 441 ? 23.453 36.875 10.617 1 46.97 441 LEU B N 1
ATOM 7173 C CA . LEU B 1 441 ? 22.766 35.719 10.062 1 46.97 441 LEU B CA 1
ATOM 7174 C C . LEU B 1 441 ? 23.344 35.344 8.703 1 46.97 441 LEU B C 1
ATOM 7176 O O . LEU B 1 441 ? 23.453 34.156 8.375 1 46.97 441 LEU B O 1
ATOM 7180 N N . MET B 1 442 ? 23.734 36.312 7.898 1 47.62 442 MET B N 1
ATOM 7181 C CA . MET B 1 442 ? 24.312 36.094 6.578 1 47.62 442 MET B CA 1
ATOM 7182 C C . MET B 1 442 ? 25.672 35.406 6.691 1 47.62 442 MET B C 1
ATOM 7184 O O . MET B 1 442 ? 26.125 34.75 5.746 1 47.62 442 MET B O 1
ATOM 7188 N N . LEU B 1 443 ? 26.344 35.625 7.703 1 44.56 443 LEU B N 1
ATOM 7189 C CA . LEU B 1 443 ? 27.656 35.031 7.859 1 44.56 443 LEU B CA 1
ATOM 7190 C C . LEU B 1 443 ? 27.562 33.531 8.102 1 44.56 443 LEU B C 1
ATOM 7192 O O . LEU B 1 443 ? 28.469 32.781 7.754 1 44.56 443 LEU B O 1
ATOM 7196 N N . ILE B 1 444 ? 26.562 33.062 8.609 1 44.84 444 ILE B N 1
ATOM 7197 C CA . ILE B 1 444 ? 26.438 31.64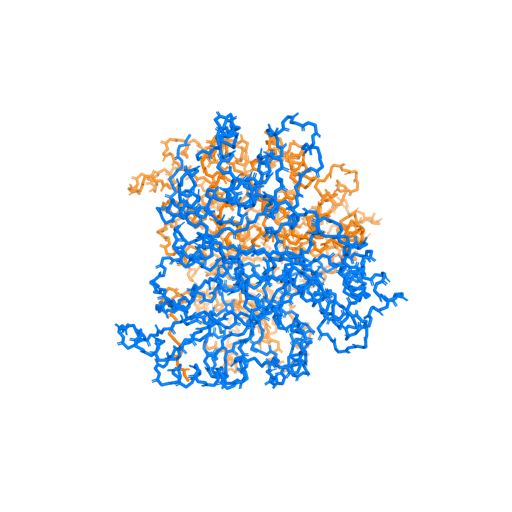1 8.961 1 44.84 444 ILE B CA 1
ATOM 7198 C C . ILE B 1 444 ? 25.969 30.859 7.742 1 44.84 444 ILE B C 1
ATOM 7200 O O . ILE B 1 444 ? 26.266 29.672 7.605 1 44.84 444 ILE B O 1
ATOM 7204 N N . LYS B 1 445 ? 25.219 31.406 6.887 1 48.5 445 LYS B N 1
ATOM 7205 C CA . LYS B 1 445 ? 24.641 30.766 5.703 1 48.5 445 LYS B CA 1
ATOM 7206 C C . LYS B 1 445 ? 25.734 30.359 4.711 1 48.5 445 LYS B C 1
ATOM 7208 O O . LYS B 1 445 ? 25.594 29.375 3.994 1 48.5 445 LYS B O 1
ATOM 7213 N N . ASN B 1 446 ? 26.703 31.172 4.52 1 46.34 446 ASN B N 1
ATOM 7214 C CA . ASN B 1 446 ? 27.734 30.906 3.521 1 46.34 446 ASN B CA 1
ATOM 7215 C C . ASN B 1 446 ? 28.469 29.594 3.805 1 46.34 446 ASN B C 1
ATOM 7217 O O . ASN B 1 446 ? 29.234 29.109 2.973 1 46.34 446 ASN B O 1
ATOM 7221 N N . ASN B 1 447 ? 28.234 29.141 4.867 1 44.19 447 ASN B N 1
ATOM 7222 C CA . ASN B 1 447 ? 28.953 27.922 5.199 1 44.19 447 ASN B CA 1
ATOM 7223 C C . ASN B 1 447 ? 28.078 26.688 5.035 1 44.19 447 ASN B C 1
ATOM 7225 O O . ASN B 1 447 ? 28.547 25.562 5.223 1 44.19 447 ASN B O 1
ATOM 7229 N N . LEU B 1 448 ? 26.844 26.906 4.871 1 43.31 448 LEU B N 1
ATOM 7230 C CA . LEU B 1 448 ? 26.016 25.703 4.828 1 43.31 448 LEU B CA 1
ATOM 7231 C C . LEU B 1 448 ? 25.719 25.297 3.387 1 43.31 448 LEU B C 1
ATOM 7233 O O . LEU B 1 448 ? 25.188 26.094 2.609 1 43.31 448 LEU B O 1
ATOM 7237 N N . LYS B 1 449 ? 26.469 24.391 2.785 1 41.41 449 LYS B N 1
ATOM 7238 C CA . LYS B 1 449 ? 26.203 23.75 1.502 1 41.41 449 LYS B CA 1
ATOM 7239 C C . LYS B 1 449 ? 24.844 23.047 1.505 1 41.41 449 LYS B C 1
ATOM 7241 O O . LYS B 1 449 ? 24.688 22 2.135 1 41.41 449 LYS B O 1
ATOM 7246 N N . ILE B 1 450 ? 23.75 23.891 1.247 1 36.44 450 ILE B N 1
ATOM 7247 C CA . ILE B 1 450 ? 22.484 23.188 1.031 1 36.44 450 ILE B CA 1
ATOM 7248 C C . ILE B 1 450 ? 22.547 22.406 -0.272 1 36.44 450 ILE B C 1
ATOM 7250 O O . ILE B 1 450 ? 22.859 22.953 -1.328 1 36.44 450 ILE B O 1
ATOM 7254 N N . PRO B 1 451 ? 22.406 21.203 -0.301 1 34.19 451 PRO B N 1
ATOM 7255 C CA . PRO B 1 451 ? 22.484 20.438 -1.548 1 34.19 451 PRO B CA 1
ATOM 7256 C C . PRO B 1 451 ? 21.375 20.781 -2.523 1 34.19 451 PRO B C 1
ATOM 7258 O O . PRO B 1 451 ? 20.25 21.078 -2.104 1 34.19 451 PRO B O 1
ATOM 7261 N N . ASN B 1 452 ? 21.781 21.172 -3.887 1 27.39 452 ASN B N 1
ATOM 7262 C CA . ASN B 1 452 ? 20.859 21.422 -4.984 1 27.39 452 ASN B CA 1
ATOM 7263 C C . ASN B 1 452 ? 19.984 20.188 -5.258 1 27.39 452 ASN B C 1
ATOM 7265 O O . ASN B 1 452 ? 20.469 19.062 -5.227 1 27.39 452 ASN B O 1
#

InterPro domains:
  IPR004838 Aminotransferases, class-I, pyridoxal-phosphate-binding site [PS00105] (235-248)
  IPR004839 Aminotransferase, class I/classII, large domain [PF00155] (49-358)
  IPR015421 Pyridoxal phosphate-dependent transferase, major domain [G3DSA:3.40.640.10] (68-288)
  IPR015422 Pyridoxal phosphate-dependent transferase, small domain [G3DSA:3.90.1150.10] (41-385)
  IPR015424 Pyridoxal phosphate-dependent transferase [SSF53383] (42-339)
  IPR050596 Aspartate/prephenate aminotransferase-like [PTHR46383] (40-434)